Protein AF-0000000084723389 (afdb_homodimer)

Nearest PDB structures (foldseek):
  4etr-assembly2_B  TM=6.509E-01  e=3.314E+00  Pseudomonas aeruginosa PAO1
  2nrj-assembly1_A  TM=1.840E-01  e=9.276E+00  Bacillus cereus
  2ib0-assembly1_B  TM=6.949E-01  e=1.166E+00  Mycobacterium tuberculosis
  2ib0-assembly1_A  TM=7.135E-01  e=1.449E+00  Mycobacterium tuberculosis
  4etr-assembly2_B  TM=6.514E-01  e=2.899E+00  Pseudomonas aeruginosa PAO1

Foldseek 3Di:
DVPPVDDPPLPPVPPQFAQDALVSLLVLLLLLLQLLLQLLVQLLQQLLFFDQDCVVPLDDPVRNVLRVVSSVVSNVLSVVSVLLLQLSQLVQQQQPHGRRNDYDFPWDAQLPDLLRATGFHAYDDLLSLVSLLQQLADPPDDDPPCPPPPPSLCVSQPPLFSLQSVVQVVQFVVVVVLVVCCVVPVVVSVVVVVVSNSNGDNYSLVSLVSSLSCLVCVCVDVVNPHRRDGDQLLHDACVLQVRNCRHRPNHSVNSNSSSQVSSCQRHQDPSPPDDRPDSCNHSSNSSVVSSVVVVVVCVVPVSRDGGALEQIQEDCDDDPNPSGDRYDYQDPPLLSLLLVLLLLLLLLLSLLVSCLSQDRDDSVVNSLSSVLNSCCCVQANSLSQSVQSVAASDDDPCDVSNVVGGDHRGGYGHRNDDHPPSDDDNDPVVSLVVSLVSLQVSLVSLVVSCPDPPRDPSSPSNSVSSVVSSVSSHDDD/DVPPVDDPPLPPVQPLFAQDALVSLLVLLLLLLQLLLQLLVQLLQQLLQFDQDCVVPLDDPVRNVLRVVLSVLSNVLSVVSVLLLQLSQLVQQQQPHGRRNDYDFPWDAQLPDLLRATGFHAYDDLLSLVSLLQQLADPPDDDPPCPPPPPSLQVSQPPLFSLLSVVQVVQFVVVVVLVVCCVVPVVVSVVVVVVSNSNRDNYSLVSLVSSLSCLVCVCVDVVNPDRRDGDQLLHDACVLQVRNCRDRPNHSVNSNSSSQVSSCQRHQDRPPPDDRPDSCNHSSNSSVVSSVVVVVVCVVPVSRDGGALEQIQEDCDDAPNPSGDRYDYQDPPLLSLLLVLLLLLLLLLSLLVSCLSQDRDDSVVNSLSSVLNSCCCVQANSLSQSVQSVAASDDDPPDVSNVVGGDHRGGYGHRNDDHPPSDDDNDPVVSLVVSLVSLQVSLVSLVVSCPDPPRDPSSPSNSVSSVVSSVSSPPDD

Structure (mmCIF, N/CA/C/O backbone):
data_AF-0000000084723389-model_v1
#
loop_
_entity.id
_entity.type
_entity.pdbx_description
1 polymer 'Iminophenyl-pyruvate dimer synthase domain-containing protein'
#
loop_
_atom_site.group_PDB
_atom_site.id
_atom_site.type_symbol
_atom_site.label_atom_id
_atom_site.label_alt_id
_atom_site.label_comp_id
_atom_site.label_asym_id
_atom_site.label_entity_id
_atom_site.label_seq_id
_atom_site.pdbx_PDB_ins_code
_atom_site.Cartn_x
_atom_site.Cartn_y
_atom_site.Cartn_z
_atom_site.occupancy
_atom_site.B_iso_or_equiv
_atom_site.auth_seq_id
_atom_site.auth_comp_id
_atom_site.auth_asym_id
_atom_site.auth_atom_id
_atom_site.pdbx_PDB_model_num
ATOM 1 N N . MET A 1 1 ? 24.891 -1.595 47.375 1 20.09 1 MET A N 1
ATOM 2 C CA . MET A 1 1 ? 23.531 -1.062 47.531 1 20.09 1 MET A CA 1
ATOM 3 C C . MET A 1 1 ? 22.797 -1.01 46.188 1 20.09 1 MET A C 1
ATOM 5 O O . MET A 1 1 ? 21.656 -0.542 46.125 1 20.09 1 MET A O 1
ATOM 9 N N . ASN A 1 2 ? 23.516 -1.045 45 1 21.34 2 ASN A N 1
ATOM 10 C CA . ASN A 1 2 ? 23.359 -0.841 43.562 1 21.34 2 ASN A CA 1
ATOM 11 C C . ASN A 1 2 ? 22.5 -1.933 42.938 1 21.34 2 ASN A C 1
ATOM 13 O O . ASN A 1 2 ? 22.484 -2.084 41.719 1 21.34 2 ASN A O 1
ATOM 17 N N . GLU A 1 3 ? 22.109 -3.031 43.688 1 22.75 3 GLU A N 1
ATOM 18 C CA . GLU A 1 3 ? 21.5 -4.328 43.406 1 22.75 3 GLU A CA 1
ATOM 19 C C . GLU A 1 3 ? 20.047 -4.172 43 1 22.75 3 GLU A C 1
ATOM 21 O O . GLU A 1 3 ? 19.422 -5.117 42.5 1 22.75 3 GLU A O 1
ATOM 26 N N . HIS A 1 4 ? 19.328 -3.219 43.594 1 22.84 4 HIS A N 1
ATOM 27 C CA . HIS A 1 4 ? 17.859 -3.129 43.688 1 22.84 4 HIS A CA 1
ATOM 28 C C . HIS A 1 4 ? 17.266 -2.742 42.344 1 22.84 4 HIS A C 1
ATOM 30 O O . HIS A 1 4 ? 16.062 -2.553 42.219 1 22.84 4 HIS A O 1
ATOM 36 N N . LEU A 1 5 ? 18.078 -2.143 41.5 1 25.59 5 LEU A N 1
ATOM 37 C CA . LEU A 1 5 ? 17.422 -1.564 40.344 1 25.59 5 LEU A CA 1
ATOM 38 C C . LEU A 1 5 ? 16.906 -2.656 39.406 1 25.59 5 LEU A C 1
ATOM 40 O O . LEU A 1 5 ? 16.562 -2.381 38.25 1 25.59 5 LEU A O 1
ATOM 44 N N . LYS A 1 6 ? 17.281 -3.963 39.844 1 23.58 6 LYS A N 1
ATOM 45 C CA . LYS A 1 6 ? 17.188 -4.996 38.812 1 23.58 6 LYS A CA 1
ATOM 46 C C . LYS A 1 6 ? 15.758 -5.16 38.312 1 23.58 6 LYS A C 1
ATOM 48 O O . LYS A 1 6 ? 15.492 -5.078 37.125 1 23.58 6 LYS A O 1
ATOM 53 N N . ALA A 1 7 ? 15.18 -6.414 38.688 1 26.38 7 ALA A N 1
ATOM 54 C CA . ALA A 1 7 ? 14.273 -7.289 37.969 1 26.38 7 ALA A CA 1
ATOM 55 C C . ALA A 1 7 ? 12.836 -6.777 38.031 1 26.38 7 ALA A C 1
ATOM 57 O O . ALA A 1 7 ? 11.891 -7.566 38.031 1 26.38 7 ALA A O 1
ATOM 58 N N . ASP A 1 8 ? 12.57 -5.746 38.594 1 23.52 8 ASP A N 1
ATOM 59 C CA . ASP A 1 8 ? 11.141 -5.449 38.594 1 23.52 8 ASP A CA 1
ATOM 60 C C . ASP A 1 8 ? 10.594 -5.418 37.156 1 23.52 8 ASP A C 1
ATOM 62 O O . ASP A 1 8 ? 10.875 -4.484 36.406 1 23.52 8 ASP A O 1
ATOM 66 N N . ALA A 1 9 ? 10.508 -6.664 36.625 1 27.61 9 ALA A N 1
ATOM 67 C CA . ALA A 1 9 ? 9.789 -7.027 35.406 1 27.61 9 ALA A CA 1
ATOM 68 C C . ALA A 1 9 ? 8.5 -6.23 35.281 1 27.61 9 ALA A C 1
ATOM 70 O O . ALA A 1 9 ? 7.633 -6.285 36.156 1 27.61 9 ALA A O 1
ATOM 71 N N . VAL A 1 10 ? 8.578 -5.074 34.906 1 26.27 10 VAL A N 1
ATOM 72 C CA . VAL A 1 10 ? 7.438 -4.211 34.594 1 26.27 10 VAL A CA 1
ATOM 73 C C . VAL A 1 10 ? 6.312 -5.039 33.969 1 26.27 10 VAL A C 1
ATOM 75 O O . VAL A 1 10 ? 6.504 -5.703 32.969 1 26.27 10 VAL A O 1
ATOM 78 N N . ASN A 1 11 ? 5.449 -5.633 34.781 1 27.56 11 ASN A N 1
ATOM 79 C CA . ASN A 1 11 ? 4.191 -6.32 34.5 1 27.56 11 ASN A CA 1
ATOM 80 C C . ASN A 1 11 ? 3.355 -5.586 33.469 1 27.56 11 ASN A C 1
ATOM 82 O O . ASN A 1 11 ? 2.666 -4.613 33.812 1 27.56 11 ASN A O 1
ATOM 86 N N . PHE A 1 12 ? 3.877 -5.312 32.406 1 30.38 12 PHE A N 1
ATOM 87 C CA . PHE A 1 12 ? 2.844 -4.934 31.453 1 30.38 12 PHE A CA 1
ATOM 88 C C . PHE A 1 12 ? 1.768 -6.008 31.375 1 30.38 12 PHE A C 1
ATOM 90 O O . PHE A 1 12 ? 2.074 -7.188 31.172 1 30.38 12 PHE A O 1
ATOM 97 N N . PRO A 1 13 ? 0.698 -5.984 32.062 1 32.53 13 PRO A N 1
ATOM 98 C CA . PRO A 1 13 ? -0.378 -6.969 31.922 1 32.53 13 PRO A CA 1
ATOM 99 C C . PRO A 1 13 ? -0.639 -7.363 30.469 1 32.53 13 PRO A C 1
ATOM 101 O O . PRO A 1 13 ? -1.719 -7.863 30.156 1 32.53 13 PRO A O 1
ATOM 104 N N . CYS A 1 14 ? 0.045 -7.031 29.5 1 33.69 14 CYS A N 1
ATOM 105 C CA . CYS A 1 14 ? -0.465 -7.168 28.125 1 33.69 14 CYS A CA 1
ATOM 106 C C . CYS A 1 14 ? -0.585 -8.633 27.734 1 33.69 14 CYS A C 1
ATOM 108 O O . CYS A 1 14 ? 0.394 -9.25 27.312 1 33.69 14 CYS A O 1
ATOM 110 N N . GLU A 1 15 ? -1.139 -9.414 28.328 1 39.47 15 GLU A N 1
ATOM 111 C CA . GLU A 1 15 ? -1.426 -10.703 27.703 1 39.47 15 GLU A CA 1
ATOM 112 C C . GLU A 1 15 ? -1.773 -10.539 26.234 1 39.47 15 GLU A C 1
ATOM 114 O O . GLU A 1 15 ? -1.414 -11.383 25.406 1 39.47 15 GLU A O 1
ATOM 119 N N . HIS A 1 16 ? -2.568 -9.398 25.812 1 42.12 16 HIS A N 1
ATOM 120 C CA . HIS A 1 16 ? -3.176 -8.906 24.578 1 42.12 16 HIS A CA 1
ATOM 121 C C . HIS A 1 16 ? -2.213 -8.008 23.812 1 42.12 16 HIS A C 1
ATOM 123 O O . HIS A 1 16 ? -1.807 -6.957 24.297 1 42.12 16 HIS A O 1
ATOM 129 N N . GLY A 1 17 ? -1.026 -8.531 23.25 1 58.41 17 GLY A N 1
ATOM 130 C CA . GLY A 1 17 ? -0.151 -7.676 22.453 1 58.41 17 GLY A CA 1
ATOM 131 C C . GLY A 1 17 ? 1.253 -8.234 22.312 1 58.41 17 GLY A C 1
ATOM 132 O O . GLY A 1 17 ? 2.207 -7.48 22.109 1 58.41 17 GLY A O 1
ATOM 133 N N . HIS A 1 18 ? 1.349 -9.391 22.578 1 73.31 18 HIS A N 1
ATOM 134 C CA . HIS A 1 18 ? 2.688 -9.969 22.531 1 73.31 18 HIS A CA 1
ATOM 135 C C . HIS A 1 18 ? 3.191 -10.055 21.094 1 73.31 18 HIS A C 1
ATOM 137 O O . HIS A 1 18 ? 2.486 -10.547 20.203 1 73.31 18 HIS A O 1
ATOM 143 N N . ILE A 1 19 ? 4.285 -9.383 20.953 1 84.38 19 ILE A N 1
ATOM 144 C CA . ILE A 1 19 ? 4.988 -9.438 19.672 1 84.38 19 ILE A CA 1
ATOM 145 C C . ILE A 1 19 ? 5.707 -10.773 19.531 1 84.38 19 ILE A C 1
ATOM 147 O O . ILE A 1 19 ? 6.547 -11.125 20.375 1 84.38 19 ILE A O 1
ATOM 151 N N . ARG A 1 20 ? 5.422 -11.523 18.609 1 80.19 20 ARG A N 1
ATOM 152 C CA . ARG A 1 20 ? 5.801 -12.93 18.453 1 80.19 20 ARG A CA 1
ATOM 153 C C . ARG A 1 20 ? 7.215 -13.062 17.891 1 80.19 20 ARG A C 1
ATOM 155 O O . ARG A 1 20 ? 7.984 -13.914 18.344 1 80.19 20 ARG A O 1
ATOM 162 N N . ASP A 1 21 ? 7.52 -12.336 16.938 1 87.25 21 ASP A N 1
ATOM 163 C CA . ASP A 1 21 ? 8.805 -12.422 16.25 1 87.25 21 ASP A CA 1
ATOM 164 C C . ASP A 1 21 ? 9.164 -11.094 15.594 1 87.25 21 ASP A C 1
ATOM 166 O O . ASP A 1 21 ? 8.469 -10.094 15.781 1 87.25 21 ASP A O 1
ATOM 170 N N . ARG A 1 22 ? 10.234 -11.078 14.922 1 89.62 22 ARG A N 1
ATOM 171 C CA . ARG A 1 22 ? 10.758 -9.844 14.336 1 89.62 22 ARG A CA 1
ATOM 172 C C . ARG A 1 22 ? 9.797 -9.289 13.289 1 89.62 22 ARG A C 1
ATOM 174 O O . ARG A 1 22 ? 9.625 -8.07 13.18 1 89.62 22 ARG A O 1
ATOM 181 N N . ALA A 1 23 ? 9.211 -10.156 12.5 1 83.62 23 ALA A N 1
ATOM 182 C CA . ALA A 1 23 ? 8.234 -9.711 11.5 1 83.62 23 ALA A CA 1
ATOM 183 C C . ALA A 1 23 ? 7.066 -8.984 12.156 1 83.62 23 ALA A C 1
ATOM 185 O O . ALA A 1 23 ? 6.602 -7.961 11.648 1 83.62 23 ALA A O 1
ATOM 186 N N . ASP A 1 24 ? 6.613 -9.555 13.188 1 85.94 24 ASP A N 1
ATOM 187 C CA . ASP A 1 24 ? 5.523 -8.938 13.938 1 85.94 24 ASP A CA 1
ATOM 188 C C . ASP A 1 24 ? 5.945 -7.582 14.5 1 85.94 24 ASP A C 1
ATOM 190 O O . ASP A 1 24 ? 5.16 -6.629 14.484 1 85.94 24 ASP A O 1
ATOM 194 N N . LEU A 1 25 ? 7.141 -7.512 15.031 1 91.19 25 LEU A N 1
ATOM 195 C CA . LEU A 1 25 ? 7.66 -6.258 15.578 1 91.19 25 LEU A CA 1
ATOM 196 C C . LEU A 1 25 ? 7.738 -5.188 14.492 1 91.19 25 LEU A C 1
ATOM 198 O O . LEU A 1 25 ? 7.328 -4.047 14.711 1 91.19 25 LEU A O 1
ATOM 202 N N . ILE A 1 26 ? 8.25 -5.57 13.359 1 89 26 ILE A N 1
ATOM 203 C CA . ILE A 1 26 ? 8.359 -4.648 12.227 1 89 26 ILE A CA 1
ATOM 204 C C . ILE A 1 26 ? 6.965 -4.184 11.805 1 89 26 ILE A C 1
ATOM 206 O O . ILE A 1 26 ? 6.758 -3.002 11.516 1 89 26 ILE A O 1
ATOM 210 N N . SER A 1 27 ? 6.051 -5.059 11.82 1 85.88 27 SER A N 1
ATOM 211 C CA . SER A 1 27 ? 4.672 -4.711 11.484 1 85.88 27 SER A CA 1
ATOM 212 C C . SER A 1 27 ? 4.102 -3.697 12.469 1 85.88 27 SER A C 1
ATOM 214 O O . SER A 1 27 ? 3.457 -2.727 12.07 1 85.88 27 SER A O 1
ATOM 216 N N . GLN A 1 28 ? 4.305 -3.926 13.742 1 89 28 GLN A N 1
ATOM 217 C CA . GLN A 1 28 ? 3.785 -3.031 14.773 1 89 28 GLN A CA 1
ATOM 218 C C . GLN A 1 28 ? 4.438 -1.653 14.688 1 89 28 GLN A C 1
ATOM 220 O O . GLN A 1 28 ? 3.766 -0.632 14.844 1 89 28 GLN A O 1
ATOM 225 N N . LEU A 1 29 ? 5.707 -1.655 14.453 1 93.06 29 LEU A N 1
ATOM 226 C CA . LEU A 1 29 ? 6.41 -0.386 14.305 1 93.06 29 LEU A CA 1
ATOM 227 C C . LEU A 1 29 ? 5.949 0.347 13.047 1 93.06 29 LEU A C 1
ATOM 229 O O . LEU A 1 29 ? 5.918 1.58 13.023 1 93.06 29 LEU A O 1
ATOM 233 N N . SER A 1 30 ? 5.625 -0.378 12 1 89.88 30 SER A N 1
ATOM 234 C CA . SER A 1 30 ? 5.074 0.232 10.797 1 89.88 30 SER A CA 1
ATOM 235 C C . SER A 1 30 ? 3.721 0.877 11.07 1 89.88 30 SER A C 1
ATOM 237 O O . SER A 1 30 ? 3.438 1.974 10.586 1 89.88 30 SER A O 1
ATOM 239 N N . ILE A 1 31 ? 2.908 0.213 11.82 1 89.69 31 ILE A N 1
ATOM 240 C CA . ILE A 1 31 ? 1.619 0.769 12.219 1 89.69 31 ILE A CA 1
ATOM 241 C C . ILE A 1 31 ? 1.835 2.047 13.031 1 89.69 31 ILE A C 1
ATOM 243 O O . ILE A 1 31 ? 1.168 3.057 12.789 1 89.69 31 ILE A O 1
ATOM 247 N N . ALA A 1 32 ? 2.77 1.958 13.953 1 93.69 32 ALA A N 1
ATOM 248 C CA . ALA A 1 32 ? 3.102 3.141 14.742 1 93.69 32 ALA A CA 1
ATOM 249 C C . ALA A 1 32 ? 3.521 4.301 13.844 1 93.69 32 ALA A C 1
ATOM 251 O O . ALA A 1 32 ? 3.123 5.445 14.07 1 93.69 32 ALA A O 1
ATOM 252 N N . SER A 1 33 ? 4.32 4.004 12.859 1 94.12 33 SER A N 1
ATOM 253 C CA . SER A 1 33 ? 4.777 5.027 11.922 1 94.12 33 SER A CA 1
ATOM 254 C C . SER A 1 33 ? 3.607 5.648 11.164 1 94.12 33 SER A C 1
ATOM 256 O O . SER A 1 33 ? 3.568 6.863 10.961 1 94.12 33 SER A O 1
ATOM 258 N N . GLU A 1 34 ? 2.684 4.836 10.719 1 93.19 34 GLU A N 1
ATOM 259 C CA . GLU A 1 34 ? 1.505 5.344 10.031 1 93.19 34 GLU A CA 1
ATOM 260 C C . GLU A 1 34 ? 0.683 6.258 10.938 1 93.19 34 GLU A C 1
ATOM 262 O O . GLU A 1 34 ? 0.159 7.277 10.484 1 93.19 34 GLU A O 1
ATOM 267 N N . LEU A 1 35 ? 0.598 5.844 12.156 1 94.62 35 LEU A N 1
ATOM 268 C CA . LEU A 1 35 ? -0.161 6.629 13.125 1 94.62 35 LEU A CA 1
ATOM 269 C C . LEU A 1 35 ? 0.485 7.992 13.344 1 94.62 35 LEU A C 1
ATOM 271 O O . LEU A 1 35 ? -0.186 9.023 13.258 1 94.62 35 LEU A O 1
ATOM 275 N N . GLU A 1 36 ? 1.781 7.98 13.633 1 96.88 36 GLU A N 1
ATOM 276 C CA . GLU A 1 36 ? 2.482 9.242 13.859 1 96.88 36 GLU A CA 1
ATOM 277 C C . GLU A 1 36 ? 2.373 10.164 12.648 1 96.88 36 GLU A C 1
ATOM 279 O O . GLU A 1 36 ? 2.105 11.359 12.797 1 96.88 36 GLU A O 1
ATOM 284 N N . HIS A 1 37 ? 2.57 9.594 11.516 1 96.12 37 HIS A N 1
ATOM 285 C CA . HIS A 1 37 ? 2.504 10.328 10.258 1 96.12 37 HIS A CA 1
ATOM 286 C C . HIS A 1 37 ? 1.114 10.914 10.039 1 96.12 37 HIS A C 1
ATOM 288 O O . HIS A 1 37 ? 0.978 12.109 9.758 1 96.12 37 HIS A O 1
ATOM 294 N N . GLY A 1 38 ? 0.126 10.094 10.141 1 96.81 38 GLY A N 1
ATOM 295 C CA . GLY A 1 38 ? -1.244 10.516 9.898 1 96.81 38 GLY A CA 1
ATOM 296 C C . GLY A 1 38 ? -1.734 11.547 10.898 1 96.81 38 GLY A C 1
ATOM 297 O O . GLY A 1 38 ? -2.408 12.508 10.531 1 96.81 38 GLY A O 1
ATOM 298 N N . LEU A 1 39 ? -1.452 11.328 12.188 1 97.69 39 LEU A N 1
ATOM 299 C CA . LEU A 1 39 ? -1.873 12.273 13.219 1 97.69 39 LEU A CA 1
ATOM 300 C C . LEU A 1 39 ? -1.227 13.633 13 1 97.69 39 LEU A C 1
ATOM 302 O O . LEU A 1 39 ? -1.863 14.672 13.211 1 97.69 39 LEU A O 1
ATOM 306 N N . SER A 1 40 ? 0.013 13.617 12.609 1 97.5 40 SER A N 1
ATOM 307 C CA . SER A 1 40 ? 0.667 14.883 12.273 1 97.5 40 SER A CA 1
ATOM 308 C C . SER A 1 40 ? -0.136 15.664 11.242 1 97.5 40 SER A C 1
ATOM 310 O O . SER A 1 40 ? -0.383 16.859 11.414 1 97.5 40 SER A O 1
ATOM 312 N N . LEU A 1 41 ? -0.55 15.016 10.211 1 98 41 LEU A N 1
ATOM 313 C CA . LEU A 1 41 ? -1.284 15.672 9.133 1 98 41 LEU A CA 1
ATOM 314 C C . LEU A 1 41 ? -2.662 16.109 9.602 1 98 41 LEU A C 1
ATOM 316 O O . LEU A 1 41 ? -3.162 17.156 9.18 1 98 41 LEU A O 1
ATOM 320 N N . GLN A 1 42 ? -3.291 15.305 10.438 1 98.19 42 GLN A N 1
ATOM 321 C CA . GLN A 1 42 ? -4.59 15.688 10.984 1 98.19 42 GLN A CA 1
ATOM 322 C C . GLN A 1 42 ? -4.492 16.969 11.797 1 98.19 42 GLN A C 1
ATOM 324 O O . GLN A 1 42 ? -5.316 17.875 11.648 1 98.19 42 GLN A O 1
ATOM 329 N N . TYR A 1 43 ? -3.48 17.062 12.609 1 98.31 43 TYR A N 1
ATOM 330 C CA . TYR A 1 43 ? -3.297 18.25 13.438 1 98.31 43 TYR A CA 1
ATOM 331 C C . TYR A 1 43 ? -2.988 19.469 12.578 1 98.31 43 TYR A C 1
ATOM 333 O O . TYR A 1 43 ? -3.447 20.578 12.875 1 98.31 43 TYR A O 1
ATOM 341 N N . LEU A 1 44 ? -2.225 19.25 11.539 1 98.06 44 LEU A N 1
ATOM 342 C CA . LEU A 1 44 ? -1.941 20.344 10.609 1 98.06 44 LEU A CA 1
ATOM 343 C C . LEU A 1 44 ? -3.225 20.859 9.969 1 98.06 44 LEU A C 1
ATOM 345 O O . LEU A 1 44 ? -3.457 22.062 9.914 1 98.06 44 LEU A O 1
ATOM 349 N N . PHE A 1 45 ? -4.016 19.969 9.484 1 98.56 45 PHE A N 1
ATOM 350 C CA . PHE A 1 45 ? -5.266 20.359 8.844 1 98.56 45 PHE A CA 1
ATOM 351 C C . PHE A 1 45 ? -6.117 21.188 9.789 1 98.56 45 PHE A C 1
ATOM 353 O O . PHE A 1 45 ? -6.656 22.234 9.391 1 98.56 45 PHE A O 1
ATOM 360 N N . THR A 1 46 ? -6.246 20.672 10.984 1 98.38 46 THR A N 1
ATOM 361 C CA . THR A 1 46 ? -7.035 21.359 11.992 1 98.38 46 THR A CA 1
ATOM 362 C C . THR A 1 46 ? -6.457 22.75 12.273 1 98.38 46 THR A C 1
ATOM 364 O O . THR A 1 46 ? -7.195 23.719 12.383 1 98.38 46 THR A O 1
ATOM 367 N N . ALA A 1 47 ? -5.188 22.844 12.352 1 98.56 47 ALA A N 1
ATOM 368 C CA . ALA A 1 47 ? -4.527 24.125 12.562 1 98.56 47 ALA A CA 1
ATOM 369 C C . ALA A 1 47 ? -4.828 25.094 11.414 1 98.56 47 ALA A C 1
ATOM 371 O O . ALA A 1 47 ? -5.113 26.266 11.648 1 98.56 47 ALA A O 1
ATOM 372 N N . PHE A 1 48 ? -4.812 24.594 10.219 1 98.38 48 PHE A N 1
ATOM 373 C CA . PHE A 1 48 ? -5.035 25.422 9.039 1 98.38 48 PHE A CA 1
ATOM 374 C C . PHE A 1 48 ? -6.457 25.969 9.023 1 98.38 48 PHE A C 1
ATOM 376 O O . PHE A 1 48 ? -6.715 27.016 8.43 1 98.38 48 PHE A O 1
ATOM 383 N N . SER A 1 49 ? -7.363 25.312 9.641 1 98.06 49 SER A N 1
ATOM 384 C CA . SER A 1 49 ? -8.766 25.703 9.594 1 98.06 49 SER A CA 1
ATOM 385 C C . SER A 1 49 ? -9.039 26.891 10.516 1 98.06 49 SER A C 1
ATOM 387 O O . SER A 1 49 ? -10.094 27.531 10.422 1 98.06 49 SER A O 1
ATOM 389 N N . LEU A 1 50 ? -8.156 27.219 11.43 1 98.56 50 LEU A N 1
ATOM 390 C CA . LEU A 1 50 ? -8.352 28.297 12.398 1 98.56 50 LEU A CA 1
ATOM 391 C C . LEU A 1 50 ? -8.148 29.672 11.734 1 98.56 50 LEU A C 1
ATOM 393 O O . LEU A 1 50 ? -7.238 29.828 10.922 1 98.56 50 LEU A O 1
ATOM 397 N N . LYS A 1 51 ? -8.945 30.625 12.133 1 97.94 51 LYS A N 1
ATOM 398 C CA . LYS A 1 51 ? -8.836 31.984 11.648 1 97.94 51 LYS A CA 1
ATOM 399 C C . LYS A 1 51 ? -7.559 32.656 12.164 1 97.94 51 LYS A C 1
ATOM 401 O O . LYS A 1 51 ? -7.039 32.281 13.219 1 97.94 51 LYS A O 1
ATOM 406 N N . THR A 1 52 ? -7.09 33.656 11.391 1 97.56 52 THR A N 1
ATOM 407 C CA . THR A 1 52 ? -5.816 34.25 11.75 1 97.56 52 THR A CA 1
ATOM 408 C C . THR A 1 52 ? -5.953 35.781 11.812 1 97.56 52 THR A C 1
ATOM 410 O O . THR A 1 52 ? -4.957 36.5 11.977 1 97.56 52 THR A O 1
ATOM 413 N N . SER A 1 53 ? -7.188 36.25 11.688 1 97.06 53 SER A N 1
ATOM 414 C CA . SER A 1 53 ? -7.438 37.688 11.711 1 97.06 53 SER A CA 1
ATOM 415 C C . SER A 1 53 ? -8.852 38 12.188 1 97.06 53 SER A C 1
ATOM 417 O O . SER A 1 53 ? -9.781 37.25 11.922 1 97.06 53 SER A O 1
ATOM 419 N N . THR A 1 54 ? -9.039 39.156 12.742 1 96.44 54 THR A N 1
ATOM 420 C CA . THR A 1 54 ? -10.375 39.594 13.148 1 96.44 54 THR A CA 1
ATOM 421 C C . THR A 1 54 ? -11.219 39.969 11.93 1 96.44 54 THR A C 1
ATOM 423 O O . THR A 1 54 ? -12.445 39.969 12 1 96.44 54 THR A O 1
ATOM 426 N N . ALA A 1 55 ? -10.523 40.219 10.891 1 95.94 55 ALA A N 1
ATOM 427 C CA . ALA A 1 55 ? -11.203 40.594 9.664 1 95.94 55 ALA A CA 1
ATOM 428 C C . ALA A 1 55 ? -12.07 39.438 9.141 1 95.94 55 ALA A C 1
ATOM 430 O O . ALA A 1 55 ? -13.008 39.656 8.375 1 95.94 55 ALA A O 1
ATOM 431 N N . GLU A 1 56 ? -11.812 38.25 9.617 1 95.56 56 GLU A N 1
ATOM 432 C CA . GLU A 1 56 ? -12.555 37.062 9.18 1 95.56 56 GLU A CA 1
ATOM 433 C C . GLU A 1 56 ? -13.883 36.938 9.922 1 95.56 56 GLU A C 1
ATOM 435 O O . GLU A 1 56 ? -14.719 36.094 9.578 1 95.56 56 GLU A O 1
ATOM 440 N N . GLY A 1 57 ? -14.07 37.781 10.961 1 95.19 57 GLY A N 1
ATOM 441 C CA . GLY A 1 57 ? -15.328 37.812 11.695 1 95.19 57 GLY A CA 1
ATOM 442 C C . GLY A 1 57 ? -15.406 36.781 12.812 1 95.19 57 GLY A C 1
ATOM 443 O O . GLY A 1 57 ? -14.617 35.844 12.844 1 95.19 57 GLY A O 1
ATOM 444 N N . GLY A 1 58 ? -16.203 37.031 13.797 1 95.06 58 GLY A N 1
ATOM 445 C CA . GLY A 1 58 ? -16.562 36.062 14.836 1 95.06 58 GLY A CA 1
ATOM 446 C C . GLY A 1 58 ? -15.578 36.062 15.992 1 95.06 58 GLY A C 1
ATOM 447 O O . GLY A 1 58 ? -15.727 35.281 16.938 1 95.06 58 GLY A O 1
ATOM 448 N N . LEU A 1 59 ? -14.562 36.969 15.938 1 97.06 59 LEU A N 1
ATOM 449 C CA . LEU A 1 59 ? -13.523 36.969 16.969 1 97.06 59 LEU A CA 1
ATOM 450 C C . LEU A 1 59 ? -13.258 38.406 17.438 1 97.06 59 LEU A C 1
ATOM 452 O O . LEU A 1 59 ? -13.195 39.344 16.641 1 97.06 59 LEU A O 1
ATOM 456 N N . THR A 1 60 ? -13.117 38.531 18.719 1 97.38 60 THR A N 1
ATOM 457 C CA . THR A 1 60 ? -12.523 39.75 19.266 1 97.38 60 THR A CA 1
ATOM 458 C C . THR A 1 60 ? -11 39.656 19.219 1 97.38 60 THR A C 1
ATOM 460 O O . THR A 1 60 ? -10.43 38.594 18.938 1 97.38 60 THR A O 1
ATOM 463 N N . ALA A 1 61 ? -10.391 40.781 19.5 1 97.06 61 ALA A N 1
ATOM 464 C CA . ALA A 1 61 ? -8.93 40.812 19.5 1 97.06 61 ALA A CA 1
ATOM 465 C C . ALA A 1 61 ? -8.359 39.906 20.562 1 97.06 61 ALA A C 1
ATOM 467 O O . ALA A 1 61 ? -7.352 39.219 20.328 1 97.06 61 ALA A O 1
ATOM 468 N N . ALA A 1 62 ? -8.984 39.906 21.688 1 96.88 62 ALA A N 1
ATOM 469 C CA . ALA A 1 62 ? -8.531 39.031 22.781 1 96.88 62 ALA A CA 1
ATOM 470 C C . ALA A 1 62 ? -8.719 37.562 22.422 1 96.88 62 ALA A C 1
ATOM 472 O O . ALA A 1 62 ? -7.852 36.75 22.734 1 96.88 62 ALA A O 1
ATOM 473 N N . GLU A 1 63 ? -9.797 37.25 21.797 1 97.69 63 GLU A N 1
ATOM 474 C CA . GLU A 1 63 ? -10.086 35.875 21.375 1 97.69 63 GLU A CA 1
ATOM 475 C C . GLU A 1 63 ? -9.117 35.438 20.297 1 97.69 63 GLU A C 1
ATOM 477 O O . GLU A 1 63 ? -8.695 34.25 20.281 1 97.69 63 GLU A O 1
ATOM 482 N N . LEU A 1 64 ? -8.781 36.344 19.422 1 98.06 64 LEU A N 1
ATOM 483 C CA . LEU A 1 64 ? -7.828 36 18.359 1 98.06 64 LEU A CA 1
ATOM 484 C C . LEU A 1 64 ? -6.492 35.562 18.953 1 98.06 64 LEU A C 1
ATOM 486 O O . LEU A 1 64 ? -5.848 34.656 18.422 1 98.06 64 LEU A O 1
ATOM 490 N N . GLN A 1 65 ? -6.082 36.156 20 1 97.88 65 GLN A N 1
ATOM 491 C CA . GLN A 1 65 ? -4.816 35.781 20.625 1 97.88 65 GLN A CA 1
ATOM 492 C C . GLN A 1 65 ? -4.852 34.344 21.109 1 97.88 65 GLN A C 1
ATOM 494 O O . GLN A 1 65 ? -3.873 33.594 20.969 1 97.88 65 GLN A O 1
ATOM 499 N N . VAL A 1 66 ? -5.965 33.938 21.672 1 98 66 VAL A N 1
ATOM 500 C CA . VAL A 1 66 ? -6.133 32.562 22.141 1 98 66 VAL A CA 1
ATOM 501 C C . VAL A 1 66 ? -6.121 31.609 20.953 1 98 66 VAL A C 1
ATOM 503 O O . VAL A 1 66 ? -5.477 30.547 21 1 98 66 VAL A O 1
ATOM 506 N N . VAL A 1 67 ? -6.762 32.031 19.891 1 98.5 67 VAL A N 1
ATOM 507 C CA . VAL A 1 67 ? -6.887 31.188 18.688 1 98.5 67 VAL A CA 1
ATOM 508 C C . VAL A 1 67 ? -5.516 31.016 18.047 1 98.5 67 VAL A C 1
ATOM 510 O O . VAL A 1 67 ? -5.164 29.906 17.609 1 98.5 67 VAL A O 1
ATOM 513 N N . LEU A 1 68 ? -4.754 32.062 18.016 1 98.38 68 LEU A N 1
ATOM 514 C CA . LEU A 1 68 ? -3.406 32 17.453 1 98.38 68 LEU A CA 1
ATOM 515 C C . LEU A 1 68 ? -2.516 31.094 18.312 1 98.38 68 LEU A C 1
ATOM 517 O O . LEU A 1 68 ? -1.654 30.391 17.781 1 98.38 68 LEU A O 1
ATOM 521 N N . ARG A 1 69 ? -2.727 31.141 19.594 1 98 69 ARG A N 1
ATOM 522 C CA . ARG A 1 69 ? -1.989 30.234 20.469 1 98 69 ARG A CA 1
ATOM 523 C C . ARG A 1 69 ? -2.357 28.781 20.188 1 98 69 ARG A C 1
ATOM 525 O O . ARG A 1 69 ? -1.485 27.906 20.141 1 98 69 ARG A O 1
ATOM 532 N N . TRP A 1 70 ? -3.699 28.484 20.047 1 98.44 70 TRP A N 1
ATOM 533 C CA . TRP A 1 70 ? -4.141 27.141 19.703 1 98.44 70 TRP A CA 1
ATOM 534 C C . TRP A 1 70 ? -3.479 26.672 18.406 1 98.44 70 TRP A C 1
ATOM 536 O O . TRP A 1 70 ? -3.002 25.531 18.328 1 98.44 70 TRP A O 1
ATOM 546 N N . ARG A 1 71 ? -3.48 27.531 17.422 1 98.19 71 ARG A N 1
ATOM 547 C CA . ARG A 1 71 ? -2.881 27.234 16.141 1 98.19 71 ARG A CA 1
ATOM 548 C C . ARG A 1 71 ? -1.409 26.859 16.281 1 98.19 71 ARG A C 1
ATOM 550 O O . ARG A 1 71 ? -0.953 25.859 15.719 1 98.19 71 ARG A O 1
ATOM 557 N N . GLY A 1 72 ? -0.7 27.656 17.047 1 97.5 72 GLY A N 1
ATOM 558 C CA . GLY A 1 72 ? 0.7 27.375 17.312 1 97.5 72 GLY A CA 1
ATOM 559 C C . GLY A 1 72 ? 0.916 26.047 18.016 1 97.5 72 GLY A C 1
ATOM 560 O O . GLY A 1 72 ? 1.858 25.328 17.703 1 97.5 72 GLY A O 1
ATOM 561 N N . LEU A 1 73 ? 0.085 25.75 19 1 97.06 73 LEU A N 1
ATOM 562 C CA . LEU A 1 73 ? 0.181 24.5 19.734 1 97.06 73 LEU A CA 1
ATOM 563 C C . LEU A 1 73 ? -0.074 23.297 18.828 1 97.06 73 LEU A C 1
ATOM 565 O O . LEU A 1 73 ? 0.609 22.281 18.922 1 97.06 73 LEU A O 1
ATOM 569 N N . LEU A 1 74 ? -1.043 23.391 17.953 1 98 74 LEU A N 1
ATOM 570 C CA . LEU A 1 74 ? -1.341 22.312 17 1 98 74 LEU A CA 1
ATOM 571 C C . LEU A 1 74 ? -0.161 22.078 16.078 1 98 74 LEU A C 1
ATOM 573 O O . LEU A 1 74 ? 0.196 20.922 15.812 1 98 74 LEU A O 1
ATOM 577 N N . PHE A 1 75 ? 0.461 23.156 15.594 1 96.44 75 PHE A N 1
ATOM 578 C CA . PHE A 1 75 ? 1.641 23.016 14.75 1 96.44 75 PHE A CA 1
ATOM 579 C C . PHE A 1 75 ? 2.779 22.359 15.516 1 96.44 75 PHE A C 1
ATOM 581 O O . PHE A 1 75 ? 3.496 21.5 14.977 1 96.44 75 PHE A O 1
ATOM 588 N N . ALA A 1 76 ? 2.92 22.766 16.75 1 94.88 76 ALA A N 1
ATOM 589 C CA . ALA A 1 76 ? 3.982 22.203 17.578 1 94.88 76 ALA A CA 1
ATOM 590 C C . ALA A 1 76 ? 3.768 20.703 17.812 1 94.88 76 ALA A C 1
ATOM 592 O O . ALA A 1 76 ? 4.715 19.922 17.75 1 94.88 76 ALA A O 1
ATOM 593 N N . VAL A 1 77 ? 2.543 20.344 18.125 1 96.62 77 VAL A N 1
ATOM 594 C CA . VAL A 1 77 ? 2.223 18.938 18.344 1 96.62 77 VAL A CA 1
ATOM 595 C C . VAL A 1 77 ? 2.445 18.156 17.047 1 96.62 77 VAL A C 1
ATOM 597 O O . VAL A 1 77 ? 2.979 17.047 17.078 1 96.62 77 VAL A O 1
ATOM 600 N N . ALA A 1 78 ? 2.037 18.688 15.922 1 96.38 78 ALA A N 1
ATOM 601 C CA . ALA A 1 78 ? 2.26 18.047 14.633 1 96.38 78 ALA A CA 1
ATOM 602 C C . ALA A 1 78 ? 3.746 17.812 14.383 1 96.38 78 ALA A C 1
ATOM 604 O O . ALA A 1 78 ? 4.141 16.75 13.883 1 96.38 78 ALA A O 1
ATOM 605 N N . ALA A 1 79 ? 4.543 18.781 14.695 1 93.31 79 ALA A N 1
ATOM 606 C CA . ALA A 1 79 ? 5.988 18.656 14.531 1 93.31 79 ALA A CA 1
ATOM 607 C C . ALA A 1 79 ? 6.543 17.562 15.438 1 93.31 79 ALA A C 1
ATOM 609 O O . ALA A 1 79 ? 7.461 16.828 15.055 1 93.31 79 ALA A O 1
ATOM 610 N N . GLN A 1 80 ? 6.043 17.516 16.625 1 94.12 80 GLN A N 1
ATOM 611 C CA . GLN A 1 80 ? 6.488 16.469 17.547 1 94.12 80 GLN A CA 1
ATOM 612 C C . GLN A 1 80 ? 6.086 15.086 17.047 1 94.12 80 GLN A C 1
ATOM 614 O O . GLN A 1 80 ? 6.809 14.109 17.266 1 94.12 80 GLN A O 1
ATOM 619 N N . GLU A 1 81 ? 4.895 14.953 16.406 1 96.06 81 GLU A N 1
ATOM 620 C CA . GLU A 1 81 ? 4.543 13.688 15.781 1 96.06 81 GLU A CA 1
ATOM 621 C C . GLU A 1 81 ? 5.578 13.281 14.734 1 96.06 81 GLU A C 1
ATOM 623 O O . GLU A 1 81 ? 5.867 12.094 14.57 1 96.06 81 GLU A O 1
ATOM 628 N N . MET A 1 82 ? 6.109 14.297 14.047 1 93.38 82 MET A N 1
ATOM 629 C CA . MET A 1 82 ? 7.152 14.008 13.062 1 93.38 82 MET A CA 1
ATOM 630 C C . MET A 1 82 ? 8.43 13.523 13.75 1 93.38 82 MET A C 1
ATOM 632 O O . MET A 1 82 ? 9.148 12.695 13.203 1 93.38 82 MET A O 1
ATOM 636 N N . GLN A 1 83 ? 8.688 14.094 14.891 1 94.06 83 GLN A N 1
ATOM 637 C CA . GLN A 1 83 ? 9.781 13.594 15.711 1 94.06 83 GLN A CA 1
ATOM 638 C C . GLN A 1 83 ? 9.547 12.133 16.109 1 94.06 83 GLN A C 1
ATOM 640 O O . GLN A 1 83 ? 10.469 11.32 16.062 1 94.06 83 GLN A O 1
ATOM 645 N N . HIS A 1 84 ? 8.312 11.828 16.531 1 96.62 84 HIS A N 1
ATOM 646 C CA . HIS A 1 84 ? 7.941 10.461 16.875 1 96.62 84 HIS A CA 1
ATOM 647 C C . HIS A 1 84 ? 8.109 9.523 15.688 1 96.62 84 HIS A C 1
ATOM 649 O O . HIS A 1 84 ? 8.594 8.398 15.836 1 96.62 84 HIS A O 1
ATOM 655 N N . LEU A 1 85 ? 7.688 9.977 14.508 1 95.5 85 LEU A N 1
ATOM 656 C CA . LEU A 1 85 ? 7.84 9.195 13.289 1 95.5 85 LEU A CA 1
ATOM 657 C C . LEU A 1 85 ? 9.305 8.898 13.008 1 95.5 85 LEU A C 1
ATOM 659 O O . LEU A 1 85 ? 9.656 7.773 12.648 1 95.5 85 LEU A O 1
ATOM 663 N N . THR A 1 86 ? 10.125 9.898 13.172 1 94.25 86 THR A N 1
ATOM 664 C CA . THR A 1 86 ? 11.562 9.719 12.969 1 94.25 86 THR A CA 1
ATOM 665 C C . THR A 1 86 ? 12.125 8.703 13.961 1 94.25 86 THR A C 1
ATOM 667 O O . THR A 1 86 ? 12.922 7.836 13.578 1 94.25 86 THR A O 1
ATOM 670 N N . GLN A 1 87 ? 11.727 8.859 15.172 1 96.62 87 GLN A N 1
ATOM 671 C CA . GLN A 1 87 ? 12.203 7.941 16.203 1 96.62 87 GLN A CA 1
ATOM 672 C C . GLN A 1 87 ? 11.719 6.52 15.922 1 96.62 87 GLN A C 1
ATOM 674 O O . GLN A 1 87 ? 12.461 5.555 16.125 1 96.62 87 GLN A O 1
ATOM 679 N N . ALA A 1 88 ? 10.453 6.348 15.57 1 96.25 88 ALA A N 1
ATOM 680 C CA . ALA A 1 88 ? 9.93 5.043 15.172 1 96.25 88 ALA A CA 1
ATOM 681 C C . ALA A 1 88 ? 10.727 4.469 14.008 1 96.25 88 ALA A C 1
ATOM 683 O O . ALA A 1 88 ? 10.953 3.258 13.945 1 96.25 88 ALA A O 1
ATOM 684 N N . SER A 1 89 ? 11.109 5.297 13.062 1 94 89 SER A N 1
ATOM 685 C CA . SER A 1 89 ? 11.922 4.875 11.93 1 94 89 SER A CA 1
ATOM 686 C C . SER A 1 89 ? 13.289 4.367 12.383 1 94 89 SER A C 1
ATOM 688 O O . SER A 1 89 ? 13.812 3.4 11.828 1 94 89 SER A O 1
ATOM 690 N N . ASN A 1 90 ? 13.859 5.059 13.352 1 95.62 90 ASN A N 1
ATOM 691 C CA . ASN A 1 90 ? 15.117 4.57 13.922 1 95.62 90 ASN A CA 1
ATOM 692 C C . ASN A 1 90 ? 14.938 3.205 14.578 1 95.62 90 ASN A C 1
ATOM 694 O O . ASN A 1 90 ? 15.812 2.34 14.461 1 95.62 90 ASN A O 1
ATOM 698 N N . LEU A 1 91 ? 13.852 3.023 15.336 1 97.06 91 LEU A N 1
ATOM 699 C CA . LEU A 1 91 ? 13.562 1.725 15.93 1 97.06 91 LEU A CA 1
ATOM 700 C C . LEU A 1 91 ? 13.43 0.648 14.859 1 97.06 91 LEU A C 1
ATOM 702 O O . LEU A 1 91 ? 13.961 -0.455 15.016 1 97.06 91 LEU A O 1
ATOM 706 N N . LEU A 1 92 ? 12.766 0.969 13.75 1 94.06 92 LEU A N 1
ATOM 707 C CA . LEU A 1 92 ? 12.625 0.052 12.617 1 94.06 92 LEU A CA 1
ATOM 708 C C . LEU A 1 92 ? 13.984 -0.301 12.031 1 94.06 92 LEU A C 1
ATOM 710 O O . LEU A 1 92 ? 14.281 -1.477 11.812 1 94.06 92 LEU A O 1
ATOM 714 N N . ALA A 1 93 ? 14.75 0.713 11.797 1 92.5 93 ALA A N 1
ATOM 715 C CA . ALA A 1 93 ? 16.078 0.493 11.227 1 92.5 93 ALA A CA 1
ATOM 716 C C . ALA A 1 93 ? 16.938 -0.374 12.141 1 92.5 93 ALA A C 1
ATOM 718 O O . ALA A 1 93 ? 17.703 -1.214 11.672 1 92.5 93 ALA A O 1
ATOM 719 N N . ALA A 1 94 ? 16.797 -0.181 13.438 1 95.69 94 ALA A N 1
ATOM 720 C CA . ALA A 1 94 ? 17.594 -0.916 14.422 1 95.69 94 ALA A CA 1
ATOM 721 C C . ALA A 1 94 ? 17.312 -2.414 14.344 1 95.69 94 ALA A C 1
ATOM 723 O O . ALA A 1 94 ? 18.219 -3.23 14.562 1 95.69 94 ALA A O 1
ATOM 724 N N . VAL A 1 95 ? 16.125 -2.752 14.055 1 94.5 95 VAL A N 1
ATOM 725 C CA . VAL A 1 95 ? 15.773 -4.172 14.047 1 94.5 95 VAL A CA 1
ATOM 726 C C . VAL A 1 95 ? 15.844 -4.715 12.625 1 94.5 95 VAL A C 1
ATOM 728 O O . VAL A 1 95 ? 15.391 -5.828 12.352 1 94.5 95 VAL A O 1
ATOM 731 N N . GLY A 1 96 ? 16.359 -3.908 11.703 1 89.88 96 GLY A N 1
ATOM 732 C CA . GLY A 1 96 ? 16.656 -4.387 10.359 1 89.88 96 GLY A CA 1
ATOM 733 C C . GLY A 1 96 ? 15.641 -3.936 9.328 1 89.88 96 GLY A C 1
ATOM 734 O O . GLY A 1 96 ? 15.781 -4.23 8.141 1 89.88 96 GLY A O 1
ATOM 735 N N . GLY A 1 97 ? 14.594 -3.238 9.719 1 88 97 GLY A N 1
ATOM 736 C CA . GLY A 1 97 ? 13.594 -2.721 8.797 1 88 97 GLY A CA 1
ATOM 737 C C . GLY A 1 97 ? 13.992 -1.397 8.172 1 88 97 GLY A C 1
ATOM 738 O O . GLY A 1 97 ? 15.148 -0.98 8.266 1 88 97 GLY A O 1
ATOM 739 N N . SER A 1 98 ? 13.102 -0.859 7.418 1 86 98 SER A N 1
ATOM 740 C CA . SER A 1 98 ? 13.258 0.454 6.805 1 86 98 SER A CA 1
ATOM 741 C C . SER A 1 98 ? 12.227 1.44 7.328 1 86 98 SER A C 1
ATOM 743 O O . SER A 1 98 ? 11.18 1.035 7.84 1 86 98 SER A O 1
ATOM 745 N N . ALA A 1 99 ? 12.641 2.701 7.141 1 88.94 99 ALA A N 1
ATOM 746 C CA . ALA A 1 99 ? 11.648 3.725 7.465 1 88.94 99 ALA A CA 1
ATOM 747 C C . ALA A 1 99 ? 10.328 3.459 6.746 1 88.94 99 ALA A C 1
ATOM 749 O O . ALA A 1 99 ? 10.32 3.07 5.574 1 88.94 99 ALA A O 1
ATOM 750 N N . HIS A 1 100 ? 9.227 3.545 7.457 1 89.19 100 HIS A N 1
ATOM 751 C CA . HIS A 1 100 ? 7.887 3.361 6.906 1 89.19 100 HIS A CA 1
ATOM 752 C C . HIS A 1 100 ? 7.152 4.691 6.785 1 89.19 100 HIS A C 1
ATOM 754 O O . HIS A 1 100 ? 6.598 5.191 7.766 1 89.19 100 HIS A O 1
ATOM 760 N N . LEU A 1 101 ? 7.074 5.238 5.562 1 89.06 101 LEU A N 1
ATOM 761 C CA . LEU A 1 101 ? 6.508 6.566 5.379 1 89.06 101 LEU A CA 1
ATOM 762 C C . LEU A 1 101 ? 5.191 6.496 4.613 1 89.06 101 LEU A C 1
ATOM 764 O O . LEU A 1 101 ? 4.566 7.527 4.352 1 89.06 101 LEU A O 1
ATOM 768 N N . ARG A 1 102 ? 4.785 5.285 4.328 1 83.69 102 ARG A N 1
ATOM 769 C CA . ARG A 1 102 ? 3.471 5.117 3.715 1 83.69 102 ARG A CA 1
ATOM 770 C C . ARG A 1 102 ? 2.359 5.262 4.75 1 83.69 102 ARG A C 1
ATOM 772 O O . ARG A 1 102 ? 2.576 5.02 5.938 1 83.69 102 ARG A O 1
ATOM 779 N N . ARG A 1 103 ? 1.255 5.613 4.289 1 88.19 103 ARG A N 1
ATOM 780 C CA . ARG A 1 103 ? 0.039 5.738 5.086 1 88.19 103 ARG A CA 1
ATOM 781 C C . ARG A 1 103 ? -1.201 5.723 4.199 1 88.19 103 ARG A C 1
ATOM 783 O O . ARG A 1 103 ? -1.112 5.961 2.994 1 88.19 103 ARG A O 1
ATOM 790 N N . PRO A 1 104 ? -2.365 5.457 4.777 1 86.44 104 PRO A N 1
ATOM 791 C CA . PRO A 1 104 ? -3.59 5.551 3.982 1 86.44 104 PRO A CA 1
ATOM 792 C C . PRO A 1 104 ? -4.004 6.996 3.707 1 86.44 104 PRO A C 1
ATOM 794 O O . PRO A 1 104 ? -3.604 7.906 4.438 1 86.44 104 PRO A O 1
ATOM 797 N N . ASN A 1 105 ? -4.727 7.141 2.607 1 89.5 105 ASN A N 1
ATOM 798 C CA . ASN A 1 105 ? -5.395 8.422 2.393 1 89.5 105 ASN A CA 1
ATOM 799 C C . ASN A 1 105 ? -6.527 8.633 3.391 1 89.5 105 ASN A C 1
ATOM 801 O O . ASN A 1 105 ? -6.949 7.695 4.066 1 89.5 105 ASN A O 1
ATOM 805 N N . PHE A 1 106 ? -6.93 9.844 3.529 1 91.75 106 PHE A N 1
ATOM 806 C CA . PHE A 1 106 ? -8.047 10.188 4.402 1 91.75 106 PHE A CA 1
ATOM 807 C C . PHE A 1 106 ? -9.344 10.273 3.607 1 91.75 106 PHE A C 1
ATOM 809 O O . PHE A 1 106 ? -9.344 10.695 2.449 1 91.75 106 PHE A O 1
ATOM 816 N N . PRO A 1 107 ? -10.516 9.945 4.152 1 88.19 107 PRO A N 1
ATOM 817 C CA . PRO A 1 107 ? -10.711 9.305 5.461 1 88.19 107 PRO A CA 1
ATOM 818 C C . PRO A 1 107 ? -10.688 7.781 5.383 1 88.19 107 PRO A C 1
ATOM 820 O O . PRO A 1 107 ? -10.711 7.215 4.285 1 88.19 107 PRO A O 1
ATOM 823 N N . GLN A 1 108 ? -10.469 7.164 6.527 1 82.94 108 GLN A N 1
ATOM 824 C CA . GLN A 1 108 ? -10.602 5.715 6.648 1 82.94 108 GLN A CA 1
ATOM 825 C C . GLN A 1 108 ? -11.688 5.348 7.66 1 82.94 108 GLN A C 1
ATOM 827 O O . GLN A 1 108 ? -12.102 6.188 8.461 1 82.94 108 GLN A O 1
ATOM 832 N N . ARG A 1 109 ? -12.125 4.121 7.625 1 72.31 109 ARG A N 1
ATOM 833 C CA . ARG A 1 109 ? 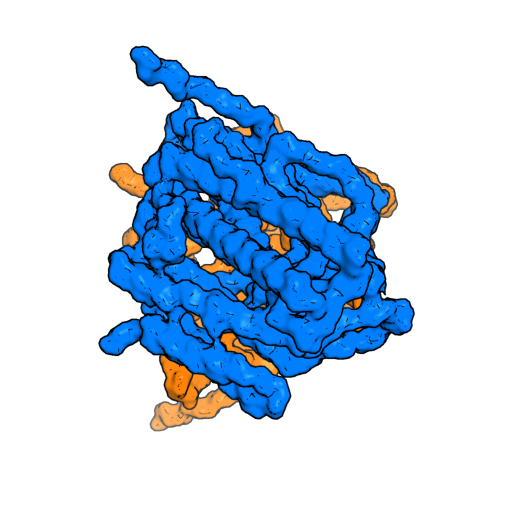-13.148 3.631 8.539 1 72.31 109 ARG A CA 1
ATOM 834 C C . ARG A 1 109 ? -12.617 3.557 9.969 1 72.31 109 ARG A C 1
ATOM 836 O O . ARG A 1 109 ? -11.406 3.449 10.18 1 72.31 109 ARG A O 1
ATOM 843 N N . LYS A 1 110 ? -13.758 3.473 10.773 1 73.56 110 LYS A N 1
ATOM 844 C CA . LYS A 1 110 ? -13.391 3.191 12.156 1 73.56 110 LYS A CA 1
ATOM 845 C C . LYS A 1 110 ? -12.797 1.794 12.297 1 73.56 110 LYS A C 1
ATOM 847 O O . LYS A 1 110 ? -13.266 0.847 11.656 1 73.56 110 LYS A O 1
ATOM 852 N N . GLY A 1 111 ? -11.68 1.621 12.797 1 71.69 111 GLY A N 1
ATOM 853 C CA . GLY A 1 111 ? -11.078 0.306 12.953 1 71.69 111 GLY A CA 1
ATOM 854 C C . GLY A 1 111 ? -9.922 0.063 12 1 71.69 111 GLY A C 1
ATOM 855 O O . GLY A 1 111 ? -9.289 -0.997 12.039 1 71.69 111 GLY A O 1
ATOM 856 N N . TYR A 1 112 ? -9.828 0.977 11.062 1 78 112 TYR A N 1
ATOM 857 C CA . TYR A 1 112 ? -8.648 0.822 10.227 1 78 112 TYR A CA 1
ATOM 858 C C . TYR A 1 112 ? -7.41 0.552 11.07 1 78 112 TYR A C 1
ATOM 860 O O . TYR A 1 112 ? -6.582 -0.293 10.727 1 78 112 TYR A O 1
ATOM 868 N N . PHE A 1 113 ? -7.293 1.327 12.109 1 83.88 113 PHE A N 1
ATOM 869 C CA . PHE A 1 113 ? -6.246 1.062 13.086 1 83.88 113 PHE A CA 1
ATOM 870 C C . PHE A 1 113 ? -6.816 0.349 14.312 1 83.88 113 PHE A C 1
ATOM 872 O O . PHE A 1 113 ? -8.008 0.469 14.602 1 83.88 113 PHE A O 1
ATOM 879 N N . PRO A 1 114 ? -5.984 -0.292 15.125 1 76.75 114 PRO A N 1
ATOM 880 C CA . PRO A 1 114 ? -6.445 -1.089 16.266 1 76.75 114 PRO A CA 1
ATOM 881 C C . PRO A 1 114 ? -7.184 -0.254 17.312 1 76.75 114 PRO A C 1
ATOM 883 O O . PRO A 1 114 ? -8.055 -0.77 18.016 1 76.75 114 PRO A O 1
ATOM 886 N N . MET A 1 115 ? -6.926 0.977 17.438 1 82.31 115 MET A N 1
ATOM 887 C CA . MET A 1 115 ? -7.496 1.83 18.469 1 82.31 115 MET A CA 1
ATOM 888 C C . MET A 1 115 ? -8.961 2.15 18.172 1 82.31 115 MET A C 1
ATOM 890 O O . MET A 1 115 ? -9.688 2.623 19.047 1 82.31 115 MET A O 1
ATOM 894 N N . LYS A 1 116 ? -9.383 2.027 16.922 1 78.69 116 LYS A N 1
ATOM 895 C CA . LYS A 1 116 ? -10.773 2.086 16.469 1 78.69 116 LYS A CA 1
ATOM 896 C C . LYS A 1 116 ? -11.344 3.496 16.625 1 78.69 116 LYS A C 1
ATOM 898 O O . LYS A 1 116 ? -12.492 3.672 17.031 1 78.69 116 LYS A O 1
ATOM 903 N N . HIS A 1 117 ? -10.484 4.488 16.422 1 84.25 117 HIS A N 1
ATOM 904 C CA . HIS A 1 117 ? -10.945 5.871 16.359 1 84.25 117 HIS A CA 1
ATOM 905 C C . HIS A 1 117 ? -11.125 6.32 14.914 1 84.25 117 HIS A C 1
ATOM 907 O O . HIS A 1 117 ? -10.562 5.715 13.992 1 84.25 117 HIS A O 1
ATOM 913 N N . ARG A 1 118 ? -11.914 7.309 14.789 1 83.5 118 ARG A N 1
ATOM 914 C CA . ARG A 1 118 ? -12.102 7.863 13.453 1 83.5 118 ARG A CA 1
ATOM 915 C C . ARG A 1 118 ? -10.789 8.383 12.883 1 83.5 118 ARG A C 1
ATOM 917 O O . ARG A 1 118 ? -9.953 8.906 13.625 1 83.5 118 ARG A O 1
ATOM 924 N N . TRP A 1 119 ? -10.688 8.25 11.633 1 90.62 119 TRP A N 1
ATOM 925 C CA . TRP A 1 119 ? -9.469 8.641 10.93 1 90.62 119 TRP A CA 1
ATOM 926 C C . TRP A 1 119 ? -9.789 9.539 9.742 1 90.62 119 TRP A C 1
ATOM 928 O O . TRP A 1 119 ? -10.398 9.094 8.766 1 90.62 119 TRP A O 1
ATOM 938 N N . GLY A 1 120 ? -9.484 10.781 9.867 1 93.62 120 GLY A N 1
ATOM 939 C CA . GLY A 1 120 ? -9.805 11.742 8.82 1 93.62 120 GLY A CA 1
ATOM 940 C C . GLY A 1 120 ? -9.281 13.141 9.117 1 93.62 120 GLY A C 1
ATOM 941 O O . GLY A 1 120 ? -8.555 13.344 10.094 1 93.62 120 GLY A O 1
ATOM 942 N N . LEU A 1 121 ? -9.562 14.055 8.258 1 96.5 121 LEU A N 1
ATOM 943 C CA . LEU A 1 121 ? -9.195 15.461 8.375 1 96.5 121 LEU A CA 1
ATOM 944 C C . LEU A 1 121 ? -10.398 16.312 8.773 1 96.5 121 LEU A C 1
ATOM 946 O O . LEU A 1 121 ? -11.367 16.406 8.016 1 96.5 121 LEU A O 1
ATOM 950 N N . TRP A 1 122 ? -10.312 16.938 9.938 1 93.88 122 TRP A N 1
ATOM 951 C CA . TRP A 1 122 ? -11.445 17.734 10.43 1 93.88 122 TRP A CA 1
ATOM 952 C C . TRP A 1 122 ? -10.992 19.125 10.844 1 93.88 122 TRP A C 1
ATOM 954 O O . TRP A 1 122 ? -9.906 19.297 11.406 1 93.88 122 TRP A O 1
ATOM 964 N N . PRO A 1 123 ? -11.883 20.094 10.555 1 96.06 123 PRO A N 1
ATOM 965 C CA . PRO A 1 123 ? -11.586 21.422 11.102 1 96.06 123 PRO A CA 1
ATOM 966 C C . PRO A 1 123 ? -11.656 21.469 12.625 1 96.06 123 PRO A C 1
ATOM 968 O O . PRO A 1 123 ? -12.211 20.562 13.25 1 96.06 123 PRO A O 1
ATOM 971 N N . PHE A 1 124 ? -11.086 22.5 13.141 1 96.69 124 PHE A N 1
ATOM 972 C CA . PHE A 1 124 ? -11.094 22.719 14.586 1 96.69 124 PHE A CA 1
ATOM 973 C C . PHE A 1 124 ? -12.523 22.75 15.117 1 96.69 124 PHE A C 1
ATOM 975 O O . PHE A 1 124 ? -13.383 23.438 14.555 1 96.69 124 PHE A O 1
ATOM 982 N N . SER A 1 125 ? -12.828 21.984 16.109 1 93.25 125 SER A N 1
ATOM 983 C CA . SER A 1 125 ? -14.102 21.938 16.828 1 93.25 125 SER A CA 1
ATOM 984 C C . SER A 1 125 ? -13.969 21.219 18.156 1 93.25 125 SER A C 1
ATOM 986 O O . SER A 1 125 ? -12.945 20.578 18.422 1 93.25 125 SER A O 1
ATOM 988 N N . ALA A 1 126 ? -14.953 21.375 18.953 1 89.69 126 ALA A N 1
ATOM 989 C CA . ALA A 1 126 ? -14.969 20.625 20.203 1 89.69 126 ALA A CA 1
ATOM 990 C C . ALA A 1 126 ? -14.898 19.125 19.953 1 89.69 126 ALA A C 1
ATOM 992 O O . ALA A 1 126 ? -14.188 18.406 20.656 1 89.69 126 ALA A O 1
ATOM 993 N N . ALA A 1 127 ? -15.578 18.672 18.984 1 88 127 ALA A N 1
ATOM 994 C CA . ALA A 1 127 ? -15.609 17.25 18.656 1 88 127 ALA A CA 1
ATOM 995 C C . ALA A 1 127 ? -14.234 16.766 18.188 1 88 127 ALA A C 1
ATOM 997 O O . ALA A 1 127 ? -13.797 15.672 18.547 1 88 127 ALA A O 1
ATOM 998 N N . THR A 1 128 ? -13.586 17.547 17.344 1 94.06 128 THR A N 1
ATOM 999 C CA . THR A 1 128 ? -12.258 17.219 16.844 1 94.06 128 THR A CA 1
ATOM 1000 C C . THR A 1 128 ? -11.266 17.125 18 1 94.06 128 THR A C 1
ATOM 1002 O O . THR A 1 128 ? -10.44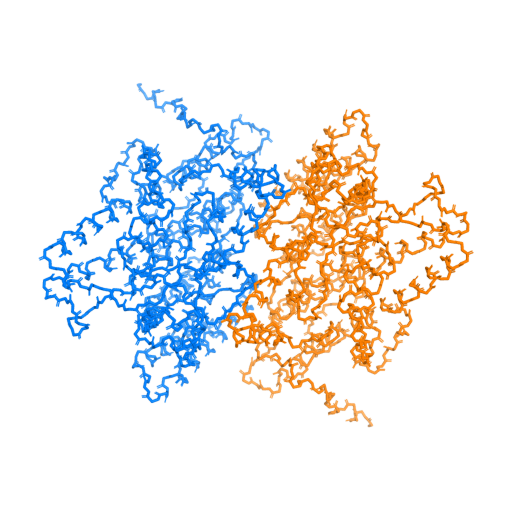5 16.203 18.062 1 94.06 128 THR A O 1
ATOM 1005 N N . LEU A 1 129 ? -11.383 18.125 18.906 1 93.12 129 LEU A N 1
ATOM 1006 C CA . LEU A 1 129 ? -10.492 18.109 20.047 1 93.12 129 LEU A CA 1
ATOM 1007 C C . LEU A 1 129 ? -10.75 16.906 20.938 1 93.12 129 LEU A C 1
ATOM 1009 O O . LEU A 1 129 ? -9.805 16.297 21.469 1 93.12 129 LEU A O 1
ATOM 1013 N N . LYS A 1 130 ? -11.961 16.547 21.125 1 88.69 130 LYS A N 1
ATOM 1014 C CA . LYS A 1 130 ? -12.281 15.336 21.875 1 88.69 130 LYS A CA 1
ATOM 1015 C C . LYS A 1 130 ? -11.68 14.102 21.219 1 88.69 130 LYS A C 1
ATOM 1017 O O . LYS A 1 130 ? -11.141 13.227 21.891 1 88.69 130 LYS A O 1
ATOM 1022 N N . LEU A 1 131 ? -11.789 14.016 19.922 1 91.06 131 LEU A N 1
ATOM 1023 C CA . LEU A 1 131 ? -11.188 12.914 19.172 1 91.06 131 LEU A CA 1
ATOM 1024 C C . LEU A 1 131 ? -9.68 12.844 19.422 1 91.06 131 LEU A C 1
ATOM 1026 O O . LEU A 1 131 ? -9.133 11.766 19.625 1 91.06 131 LEU A O 1
ATOM 1030 N N . TYR A 1 132 ? -9.023 14.031 19.375 1 94.75 132 TYR A N 1
ATOM 1031 C CA . TYR A 1 132 ? -7.578 14.078 19.562 1 94.75 132 TYR A CA 1
ATOM 1032 C C . TYR A 1 132 ? -7.195 13.672 20.969 1 94.75 132 TYR A C 1
ATOM 1034 O O . TYR A 1 132 ? -6.152 13.055 21.188 1 94.75 132 TYR A O 1
ATOM 1042 N N . THR A 1 133 ? -8.055 14 21.969 1 89.94 133 THR A N 1
ATOM 1043 C CA . THR A 1 133 ? -7.809 13.539 23.328 1 89.94 133 THR A CA 1
ATOM 1044 C C . THR A 1 133 ? -7.906 12.016 23.406 1 89.94 133 THR A C 1
ATOM 1046 O O . THR A 1 133 ? -7.188 11.383 24.188 1 89.94 133 THR A O 1
ATOM 1049 N N . GLU A 1 134 ? -8.758 11.461 22.625 1 87.94 134 GLU A N 1
ATOM 1050 C CA . GLU A 1 134 ? -8.883 10.008 22.594 1 87.94 134 GLU A CA 1
ATOM 1051 C C . GLU A 1 134 ? -7.656 9.359 21.953 1 87.94 134 GLU A C 1
ATOM 1053 O O . GLU A 1 134 ? -7.16 8.336 22.438 1 87.94 134 GLU A O 1
ATOM 1058 N N . TRP A 1 135 ? -7.16 9.914 20.906 1 92.56 135 TRP A N 1
ATOM 1059 C CA . TRP A 1 135 ? -5.977 9.383 20.234 1 92.56 135 TRP A CA 1
ATOM 1060 C C . TRP A 1 135 ? -4.758 9.453 21.141 1 92.56 135 TRP A C 1
ATOM 1062 O O . TRP A 1 135 ? -3.914 8.547 21.141 1 92.56 135 TRP A O 1
ATOM 1072 N N . GLU A 1 136 ? -4.715 10.555 21.969 1 92 136 GLU A N 1
ATOM 1073 C CA . GLU A 1 136 ? -3.537 10.789 22.797 1 92 136 GLU A CA 1
ATOM 1074 C C . GLU A 1 136 ? -3.775 10.336 24.234 1 92 136 GLU A C 1
ATOM 1076 O O . GLU A 1 136 ? -3 10.672 25.125 1 92 136 GLU A O 1
ATOM 1081 N N . ARG A 1 137 ? -4.812 9.547 24.469 1 87.62 137 ARG A N 1
ATOM 1082 C CA . ARG A 1 137 ? -5.203 9.141 25.812 1 87.62 137 ARG A CA 1
ATOM 1083 C C . ARG A 1 137 ? -4.168 8.203 26.422 1 87.62 137 ARG A C 1
ATOM 1085 O O . ARG A 1 137 ? -3.771 7.215 25.797 1 87.62 137 ARG A O 1
ATOM 1092 N N . PRO A 1 138 ? -3.764 8.586 27.656 1 84.31 138 PRO A N 1
ATOM 1093 C CA . PRO A 1 138 ? -2.881 7.641 28.344 1 84.31 138 PRO A CA 1
ATOM 1094 C C . PRO A 1 138 ? -3.543 6.289 28.594 1 84.31 138 PRO A C 1
ATOM 1096 O O . PRO A 1 138 ? -4.746 6.227 28.859 1 84.31 138 PRO A O 1
ATOM 1099 N N . ALA A 1 139 ? -2.732 5.27 28.547 1 76.88 139 ALA A N 1
ATOM 1100 C CA . ALA A 1 139 ? -3.248 3.924 28.781 1 76.88 139 ALA A CA 1
ATOM 1101 C C . ALA A 1 139 ? -3.883 3.816 30.172 1 76.88 139 ALA A C 1
ATOM 1103 O O . ALA A 1 139 ? -4.793 3.012 30.375 1 76.88 139 ALA A O 1
ATOM 1104 N N . SER A 1 140 ? -3.467 4.641 31.078 1 74.75 140 SER A N 1
ATOM 1105 C CA . SER A 1 140 ? -3.934 4.594 32.438 1 74.75 140 SER A CA 1
ATOM 1106 C C . SER A 1 140 ? -5.293 5.266 32.594 1 74.75 140 SER A C 1
ATOM 1108 O O . SER A 1 140 ? -5.973 5.086 33.625 1 74.75 140 SER A O 1
ATOM 1110 N N . VAL A 1 141 ? -5.637 6.059 31.688 1 74.81 141 VAL A N 1
ATOM 1111 C CA . VAL A 1 141 ? -6.922 6.754 31.719 1 74.81 141 VAL A CA 1
ATOM 1112 C C . VAL A 1 141 ? -7.98 5.914 31.016 1 74.81 141 VAL A C 1
ATOM 1114 O O . VAL A 1 141 ? -7.832 5.574 29.844 1 74.81 141 VAL A O 1
ATOM 1117 N N . PRO A 1 142 ? -8.945 5.453 31.75 1 68.06 142 PRO A N 1
ATOM 1118 C CA . PRO A 1 142 ? -9.984 4.648 31.094 1 68.06 142 PRO A CA 1
ATOM 1119 C C . PRO A 1 142 ? -10.711 5.406 29.984 1 68.06 142 PRO A C 1
ATOM 1121 O O . PRO A 1 142 ? -10.812 6.633 30.031 1 68.06 142 PRO A O 1
ATOM 1124 N N . GLN A 1 143 ? -11.008 4.668 28.938 1 64.88 143 GLN A N 1
ATOM 1125 C CA . GLN A 1 143 ? -11.812 5.273 27.891 1 64.88 143 GLN A CA 1
ATOM 1126 C C . GLN A 1 143 ? -13.141 5.785 28.438 1 64.88 143 GLN A C 1
ATOM 1128 O O . GLN A 1 143 ? -13.812 5.086 29.203 1 64.88 143 GLN A O 1
ATOM 1133 N N . PRO A 1 144 ? -13.234 7.133 28.406 1 52.62 144 PRO A N 1
ATOM 1134 C CA . PRO A 1 144 ? -14.555 7.559 28.875 1 52.62 144 PRO A CA 1
ATOM 1135 C C . PRO A 1 144 ? -15.68 6.684 28.344 1 52.62 144 PRO A C 1
ATOM 1137 O O . PRO A 1 144 ? -15.586 6.16 27.219 1 52.62 144 PRO A O 1
ATOM 1140 N N . ARG A 1 145 ? -16.453 6.207 29.172 1 44.06 145 ARG A N 1
ATOM 1141 C CA . ARG A 1 145 ? -17.594 5.383 28.781 1 44.06 145 ARG A CA 1
ATOM 1142 C C . ARG A 1 145 ? -18.141 5.809 27.422 1 44.06 145 ARG A C 1
ATOM 1144 O O . ARG A 1 145 ? -17.906 6.938 26.984 1 44.06 145 ARG A O 1
ATOM 1151 N N . GLU A 1 146 ? -19.047 5 26.734 1 43.56 146 GLU A N 1
ATOM 1152 C CA . GLU A 1 146 ? -19.641 4.992 25.391 1 43.56 146 GLU A CA 1
ATOM 1153 C C . GLU A 1 146 ? -19.953 6.41 24.922 1 43.56 146 GLU A C 1
ATOM 1155 O O . GLU A 1 146 ? -20.797 7.09 25.5 1 43.56 146 GLU A O 1
ATOM 1160 N N . LEU A 1 147 ? -19.016 7.242 24.812 1 40.59 147 LEU A N 1
ATOM 1161 C CA . LEU A 1 147 ? -19.578 8.289 23.969 1 40.59 147 LEU A CA 1
ATOM 1162 C C . LEU A 1 147 ? -20.625 7.727 23.016 1 40.59 147 LEU A C 1
ATOM 1164 O O . LEU A 1 147 ? -20.375 6.746 22.312 1 40.59 147 LEU A O 1
ATOM 1168 N N . GLU A 1 148 ? -21.781 7.672 23.438 1 37.47 148 GLU A N 1
ATOM 1169 C CA . GLU A 1 148 ? -22.844 7.176 22.547 1 37.47 148 GLU A CA 1
ATOM 1170 C C . GLU A 1 148 ? -22.469 7.387 21.078 1 37.47 148 GLU A C 1
ATOM 1172 O O . GLU A 1 148 ? -22.094 8.484 20.688 1 37.47 148 GLU A O 1
ATOM 1177 N N . GLU A 1 149 ? -22 6.383 20.453 1 42.31 149 GLU A N 1
ATOM 1178 C CA . GLU A 1 149 ? -21.641 6.266 19.047 1 42.31 149 GLU A CA 1
ATOM 1179 C C . GLU A 1 149 ? -22.281 7.375 18.219 1 42.31 149 GLU A C 1
ATOM 1181 O O . GLU A 1 149 ? -21.656 7.93 17.312 1 42.31 149 GLU A O 1
ATOM 1186 N N . GLY A 1 150 ? -23.547 7.652 18.531 1 39.72 150 GLY A N 1
ATOM 1187 C CA . GLY A 1 150 ? -24.375 8.57 17.781 1 39.72 150 GLY A CA 1
ATOM 1188 C C . GLY A 1 150 ? -23.938 10.016 17.906 1 39.72 150 GLY A C 1
ATOM 1189 O O . GLY A 1 150 ? -23.984 10.773 16.938 1 39.72 150 GLY A O 1
ATOM 1190 N N . GLU A 1 151 ? -23.641 10.398 19.078 1 41.38 151 GLU A N 1
ATOM 1191 C CA . GLU A 1 151 ? -23.453 11.82 19.328 1 41.38 151 GLU A CA 1
ATOM 1192 C C . GLU A 1 151 ? -22.109 12.312 18.781 1 41.38 151 GLU A C 1
ATOM 1194 O O . GLU A 1 151 ? -22.016 13.43 18.266 1 41.38 151 GLU A O 1
ATOM 1199 N N . TYR A 1 152 ? -21.172 11.555 18.859 1 42.28 152 TYR A N 1
ATOM 1200 C CA . TYR A 1 152 ? -19.844 11.961 18.438 1 42.28 152 TYR A CA 1
ATOM 1201 C C . TYR A 1 152 ? -19.766 12.109 16.922 1 42.28 152 TYR A C 1
ATOM 1203 O O . TYR A 1 152 ? -19.141 13.047 16.422 1 42.28 152 TYR A O 1
ATOM 1211 N N . GLU A 1 153 ? -20.219 11.102 16.266 1 45.41 153 GLU A N 1
ATOM 1212 C CA . GLU A 1 153 ? -20.172 11.18 14.812 1 45.41 153 GLU A CA 1
ATOM 1213 C C . GLU A 1 153 ? -20.828 12.469 14.305 1 45.41 153 GLU A C 1
ATOM 1215 O O . GLU A 1 153 ? -20.344 13.086 13.359 1 45.41 153 GLU A O 1
ATOM 1220 N N . GLN A 1 154 ? -21.875 12.828 15.07 1 42.69 154 GLN A N 1
ATOM 1221 C CA . GLN A 1 154 ? -22.625 14.039 14.703 1 42.69 154 GLN A CA 1
ATOM 1222 C C . GLN A 1 154 ? -21.766 15.289 14.922 1 42.69 154 GLN A C 1
ATOM 1224 O O . GLN A 1 154 ? -21.922 16.281 14.203 1 42.69 154 GLN A O 1
ATOM 1229 N N . GLU A 1 155 ? -20.859 15.125 15.852 1 43.56 155 GLU A N 1
ATOM 1230 C CA . GLU A 1 155 ? -20.219 16.375 16.234 1 43.56 155 GLU A CA 1
ATOM 1231 C C . GLU A 1 155 ? -18.953 16.609 15.422 1 43.56 155 GLU A C 1
ATOM 1233 O O . GLU A 1 155 ? -18.453 17.75 15.344 1 43.56 155 GLU A O 1
ATOM 1238 N N . LEU A 1 156 ? -18.422 15.57 14.898 1 41.62 156 LEU A N 1
ATOM 1239 C CA . LEU A 1 156 ? -17.234 15.797 14.094 1 41.62 156 LEU A CA 1
ATOM 1240 C C . LEU A 1 156 ? -17.578 16.531 12.805 1 41.62 156 LEU A C 1
ATOM 1242 O O . LEU A 1 156 ? -16.703 17.141 12.18 1 41.62 156 LEU A O 1
ATOM 1246 N N . PHE A 1 157 ? -18.875 16.391 12.469 1 40.03 157 PHE A N 1
ATOM 1247 C CA . PHE A 1 157 ? -19.406 17.188 11.359 1 40.03 157 PHE A CA 1
ATOM 1248 C C . PHE A 1 157 ? -20.203 18.375 11.883 1 40.03 157 PHE A C 1
ATOM 1250 O O . PHE A 1 157 ? -20.922 18.25 12.875 1 40.03 157 PHE A O 1
ATOM 1257 N N . SER A 1 158 ? -19.781 19.469 11.852 1 40.28 158 SER A N 1
ATOM 1258 C CA . SER A 1 158 ? -20.531 20.609 12.352 1 40.28 158 SER A CA 1
ATOM 1259 C C . SER A 1 158 ? -22.031 20.406 12.188 1 40.28 158 SER A C 1
ATOM 1261 O O . SER A 1 158 ? -22.469 19.703 11.281 1 40.28 158 SER A O 1
ATOM 1263 N N . THR A 1 159 ? -22.797 20.688 13.281 1 39.06 159 THR A N 1
ATOM 1264 C CA . THR A 1 159 ? -24.25 20.766 13.266 1 39.06 159 THR A CA 1
ATOM 1265 C C . THR A 1 159 ? -24.75 21.359 11.945 1 39.06 159 THR A C 1
ATOM 1267 O O . THR A 1 159 ? -25.875 21.078 11.516 1 39.06 159 THR A O 1
ATOM 1270 N N . LYS A 1 160 ? -23.969 22.25 11.469 1 40.19 160 LYS A N 1
ATOM 1271 C CA . LYS A 1 160 ? -24.391 22.906 10.227 1 40.19 160 LYS A CA 1
ATOM 1272 C C . LYS A 1 160 ? -24.391 21.922 9.062 1 40.19 160 LYS A C 1
ATOM 1274 O O . LYS A 1 160 ? -25.047 22.156 8.047 1 40.19 160 LYS A O 1
ATOM 1279 N N . HIS A 1 161 ? -23.656 20.844 9.289 1 42.25 161 HIS A N 1
ATOM 1280 C CA . HIS A 1 161 ? -23.5 19.953 8.133 1 42.25 161 HIS A CA 1
ATOM 1281 C C . HIS A 1 161 ? -24.031 18.562 8.438 1 42.25 161 HIS A C 1
ATOM 1283 O O . HIS A 1 161 ? -23.375 17.562 8.133 1 42.25 161 HIS A O 1
ATOM 1289 N N . ARG A 1 162 ? -25.031 18.406 9.188 1 43.69 162 ARG A N 1
ATOM 1290 C CA . ARG A 1 162 ? -25.688 17.172 9.617 1 43.69 162 ARG A CA 1
ATOM 1291 C C . ARG A 1 162 ? -25.922 16.234 8.438 1 43.69 162 ARG A C 1
ATOM 1293 O O . ARG A 1 162 ? -25.906 15.008 8.602 1 43.69 162 ARG A O 1
ATOM 1300 N N . ASP A 1 163 ? -26.109 16.859 7.402 1 41.47 163 ASP A N 1
ATOM 1301 C CA . ASP A 1 163 ? -26.484 16.078 6.223 1 41.47 163 ASP A CA 1
ATOM 1302 C C . ASP A 1 163 ? -25.297 15.242 5.723 1 41.47 163 ASP A C 1
ATOM 1304 O O . ASP A 1 163 ? -25.5 14.156 5.184 1 41.47 163 ASP A O 1
ATOM 1308 N N . MET A 1 164 ? -24.266 15.766 6.062 1 43.25 164 MET A N 1
ATOM 1309 C CA . MET A 1 164 ? -23.094 15.008 5.602 1 43.25 164 MET A CA 1
ATOM 1310 C C . MET A 1 164 ? -23 13.672 6.332 1 43.25 164 MET A C 1
ATOM 1312 O O . MET A 1 164 ? -22.609 12.664 5.738 1 43.25 164 MET A O 1
ATOM 1316 N N . LYS A 1 165 ? -23.484 13.602 7.543 1 45.94 165 LYS A N 1
ATOM 1317 C CA . LYS A 1 165 ? -23.5 12.375 8.336 1 45.94 165 LYS A CA 1
ATOM 1318 C C . LYS A 1 165 ? -24.344 11.297 7.66 1 45.94 165 LYS A C 1
ATOM 1320 O O . LYS A 1 165 ? -23.938 10.141 7.566 1 45.94 165 LYS A O 1
ATOM 1325 N N . LYS A 1 166 ? -25.5 11.781 7.422 1 44.31 166 LYS A N 1
ATOM 1326 C CA . LYS A 1 166 ? -26.406 10.828 6.781 1 44.31 166 LYS A CA 1
ATOM 1327 C C . LYS A 1 166 ? -25.781 10.25 5.512 1 44.31 166 LYS A C 1
ATOM 1329 O O . LYS A 1 166 ? -25.922 9.062 5.238 1 44.31 166 LYS A O 1
ATOM 1334 N N . GLU A 1 167 ? -25.141 11.102 4.945 1 43.06 167 GLU A N 1
ATOM 1335 C CA . GLU A 1 167 ? -24.516 10.68 3.697 1 43.06 167 GLU A CA 1
ATOM 1336 C C . GLU A 1 167 ? -23.391 9.68 3.959 1 43.06 167 GLU A C 1
ATOM 1338 O O . GLU A 1 167 ? -23.25 8.695 3.23 1 43.06 167 GLU A O 1
ATOM 1343 N N . ILE A 1 168 ? -22.734 9.953 5.016 1 45.94 168 ILE A N 1
ATOM 1344 C CA . ILE A 1 168 ? -21.625 9.078 5.398 1 45.94 168 ILE A CA 1
ATOM 1345 C C . ILE A 1 168 ? -22.172 7.719 5.84 1 45.94 168 ILE A C 1
ATOM 1347 O O . ILE A 1 168 ? -21.656 6.672 5.434 1 45.94 168 ILE A O 1
ATOM 1351 N N . GLU A 1 169 ? -23.156 7.797 6.738 1 46.84 169 GLU A N 1
ATOM 1352 C CA . GLU A 1 169 ? -23.766 6.574 7.246 1 46.84 169 GLU A CA 1
ATOM 1353 C C . GLU A 1 169 ? -24.328 5.723 6.105 1 46.84 169 GLU A C 1
ATOM 1355 O O . GLU A 1 169 ? -24.203 4.496 6.125 1 46.84 169 GLU A O 1
ATOM 1360 N N . GLU A 1 170 ? -24.844 6.496 5.238 1 42.69 170 GLU A N 1
ATOM 1361 C CA . GLU A 1 170 ? -25.453 5.805 4.098 1 42.69 170 GLU A CA 1
ATOM 1362 C C . GLU A 1 170 ? -24.375 5.23 3.176 1 42.69 170 GLU A C 1
ATOM 1364 O O . GLU A 1 170 ? -24.609 4.234 2.49 1 42.69 170 GLU A O 1
ATOM 1369 N N . GLN A 1 171 ? -23.281 5.941 3.459 1 41.19 171 GLN A N 1
ATOM 1370 C CA . GLN A 1 171 ? -22.219 5.617 2.506 1 41.19 171 GLN A CA 1
ATOM 1371 C C . GLN A 1 171 ? -21.234 4.625 3.104 1 41.19 171 GLN A C 1
ATOM 1373 O O . GLN A 1 171 ? -20.344 4.133 2.406 1 41.19 171 GLN A O 1
ATOM 1378 N N . ASP A 1 172 ? -21.531 4.402 4.395 1 43.5 172 ASP A N 1
ATOM 1379 C CA . ASP A 1 172 ? -20.594 3.512 5.074 1 43.5 172 ASP A CA 1
ATOM 1380 C C . ASP A 1 172 ? -20.812 2.061 4.652 1 43.5 172 ASP A C 1
ATOM 1382 O O . ASP A 1 172 ? -21.594 1.338 5.281 1 43.5 172 ASP A O 1
ATOM 1386 N N . VAL A 1 173 ? -20.297 1.847 3.609 1 45.72 173 VAL A N 1
ATOM 1387 C CA . VAL A 1 173 ? -20.422 0.542 2.967 1 45.72 173 VAL A CA 1
ATOM 1388 C C . VAL A 1 173 ? -19.922 -0.548 3.912 1 45.72 173 VAL A C 1
ATOM 1390 O O . VAL A 1 173 ? -20.484 -1.645 3.959 1 45.72 173 VAL A O 1
ATOM 1393 N N . HIS A 1 174 ? -18.938 -0.197 4.594 1 47.03 174 HIS A N 1
ATOM 1394 C CA . HIS A 1 174 ? -18.422 -1.172 5.543 1 47.03 174 HIS A CA 1
ATOM 1395 C C . HIS A 1 174 ? -19.438 -1.47 6.641 1 47.03 174 HIS A C 1
ATOM 1397 O O . HIS A 1 174 ? -19.641 -2.631 7 1 47.03 174 HIS A O 1
ATOM 1403 N N . ALA A 1 175 ? -20.016 -0.292 7.055 1 48.72 175 ALA A N 1
ATOM 1404 C CA . ALA A 1 175 ? -21.031 -0.485 8.078 1 48.72 175 ALA A CA 1
ATOM 1405 C C . ALA A 1 175 ? -22.219 -1.275 7.527 1 48.72 175 ALA A C 1
ATOM 1407 O O . ALA A 1 175 ? -22.75 -2.164 8.195 1 48.72 175 ALA A O 1
ATOM 1408 N N . ALA A 1 176 ? -22.516 -0.89 6.328 1 48 176 ALA A N 1
ATOM 1409 C CA . ALA A 1 176 ? -23.625 -1.623 5.73 1 48 176 ALA A CA 1
ATOM 1410 C C . ALA A 1 176 ? -23.266 -3.094 5.531 1 48 176 ALA A C 1
ATOM 1412 O O . ALA A 1 176 ? -24.094 -3.977 5.781 1 48 176 ALA A O 1
ATOM 1413 N N . HIS A 1 177 ? -22.078 -3.299 5.195 1 47.47 177 HIS A N 1
ATOM 1414 C CA . HIS A 1 177 ? -21.609 -4.676 5.059 1 47.47 177 HIS A CA 1
ATOM 1415 C C . HIS A 1 177 ? -21.609 -5.387 6.41 1 47.47 177 HIS A C 1
ATOM 1417 O O . HIS A 1 177 ? -22.047 -6.531 6.516 1 47.47 177 HIS A O 1
ATOM 1423 N N . LEU A 1 178 ? -21.016 -4.621 7.258 1 53.19 178 LEU A N 1
ATOM 1424 C CA . LEU A 1 178 ? -20.984 -5.215 8.586 1 53.19 178 LEU A CA 1
ATOM 1425 C C . LEU A 1 178 ? -22.406 -5.473 9.094 1 53.19 178 LEU A C 1
ATOM 1427 O O . LEU A 1 178 ? -22.672 -6.52 9.688 1 53.19 178 LEU A O 1
ATOM 1431 N N . GLU A 1 179 ? -23.234 -4.488 8.781 1 55.06 179 GLU A N 1
ATOM 1432 C CA . GLU A 1 179 ? -24.625 -4.68 9.211 1 55.06 179 GLU A CA 1
ATOM 1433 C C . GLU A 1 179 ? -25.281 -5.832 8.461 1 55.06 179 GLU A C 1
ATOM 1435 O O . GLU A 1 179 ? -26.031 -6.613 9.039 1 55.06 179 GLU A O 1
ATOM 1440 N N . GLN A 1 180 ? -24.969 -5.84 7.238 1 50.44 180 GLN A N 1
ATOM 1441 C CA . GLN A 1 180 ? -25.484 -6.961 6.457 1 50.44 180 GLN A CA 1
ATOM 1442 C C . GLN A 1 180 ? -24.891 -8.281 6.938 1 50.44 180 GLN A C 1
ATOM 1444 O O . GLN A 1 180 ? -25.609 -9.273 7.074 1 50.44 180 GLN A O 1
ATOM 1449 N N . LEU A 1 181 ? -23.609 -8.234 7.137 1 54.22 181 LEU A N 1
ATOM 1450 C CA . LEU A 1 181 ? -22.984 -9.43 7.684 1 54.22 181 LEU A CA 1
ATOM 1451 C C . LEU A 1 181 ? -23.578 -9.781 9.047 1 54.22 181 LEU A C 1
ATOM 1453 O O . LEU A 1 181 ? -23.734 -10.961 9.367 1 54.22 181 LEU A O 1
ATOM 1457 N N . ARG A 1 182 ? -23.75 -8.688 9.797 1 57.28 182 ARG A N 1
ATOM 1458 C CA . ARG A 1 182 ? -24.375 -8.898 11.102 1 57.28 182 ARG A CA 1
ATOM 1459 C C . ARG A 1 182 ? -25.703 -9.633 10.961 1 57.28 182 ARG A C 1
ATOM 1461 O O . ARG A 1 182 ? -26.031 -10.5 11.773 1 57.28 182 ARG A O 1
ATOM 1468 N N . ARG A 1 183 ? -26.344 -9.281 9.867 1 55.16 183 ARG A N 1
ATOM 1469 C CA . ARG A 1 183 ? -27.656 -9.883 9.641 1 55.16 183 ARG A CA 1
ATOM 1470 C C . ARG A 1 183 ? -27.531 -11.242 8.961 1 55.16 183 ARG A C 1
ATOM 1472 O O . ARG A 1 183 ? -28.234 -12.188 9.32 1 55.16 183 ARG A O 1
ATOM 1479 N N . THR A 1 184 ? -26.672 -11.289 7.996 1 51.56 184 THR A N 1
ATOM 1480 C CA . THR A 1 184 ? -26.656 -12.461 7.129 1 51.56 184 THR A CA 1
ATOM 1481 C C . THR A 1 184 ? -25.672 -13.508 7.656 1 51.56 184 THR A C 1
ATOM 1483 O O . THR A 1 184 ? -25.828 -14.703 7.395 1 51.56 184 THR A O 1
ATOM 1486 N N . ASN A 1 185 ? -24.609 -13.086 8.297 1 47.75 185 ASN A N 1
ATOM 1487 C CA . ASN A 1 185 ? -23.594 -13.977 8.836 1 47.75 185 ASN A CA 1
ATOM 1488 C C . ASN A 1 185 ? -23 -13.438 10.133 1 47.75 185 ASN A C 1
ATOM 1490 O O . ASN A 1 185 ? -21.844 -13.016 10.164 1 47.75 185 ASN A O 1
ATOM 1494 N N . PRO A 1 186 ? -23.828 -13.508 11.133 1 55.81 186 PRO A N 1
ATOM 1495 C CA . PRO A 1 186 ? -23.406 -12.938 12.414 1 55.81 186 PRO A CA 1
ATOM 1496 C C . PRO A 1 186 ? -22.078 -13.516 12.906 1 55.81 186 PRO A C 1
ATOM 1498 O O . PRO A 1 186 ? -21.234 -12.781 13.43 1 55.81 186 PRO A O 1
ATOM 1501 N N . PRO A 1 187 ? -21.922 -14.75 12.68 1 51.31 187 PRO A N 1
ATOM 1502 C CA . PRO A 1 187 ? -20.641 -15.234 13.156 1 51.31 187 PRO A CA 1
ATOM 1503 C C . PRO A 1 187 ? -19.453 -14.586 12.438 1 51.31 187 PRO A C 1
ATOM 1505 O O . PRO A 1 187 ? -18.453 -14.234 13.07 1 51.31 187 PRO A O 1
ATOM 1508 N N . LEU A 1 188 ? -19.641 -14.523 11.234 1 52.41 188 LEU A N 1
ATOM 1509 C CA . LEU A 1 188 ? -18.578 -13.883 10.469 1 52.41 188 LEU A CA 1
ATOM 1510 C C . LEU A 1 188 ? -18.438 -12.414 10.859 1 52.41 188 LEU A C 1
ATOM 1512 O O . LEU A 1 188 ? -17.328 -11.891 10.93 1 52.41 188 LEU A O 1
ATOM 1516 N N . TYR A 1 189 ? -19.594 -11.883 11.062 1 53 189 TYR A N 1
ATOM 1517 C CA . TYR A 1 189 ? -19.594 -10.516 11.562 1 53 189 TYR A CA 1
ATOM 1518 C C . TYR A 1 189 ? -18.781 -10.414 12.852 1 53 189 TYR A C 1
ATOM 1520 O O . TYR A 1 189 ? -17.938 -9.531 12.992 1 53 189 TYR A O 1
ATOM 1528 N N . GLU A 1 190 ? -19.078 -11.305 13.672 1 52.72 190 GLU A N 1
ATOM 1529 C CA . GLU A 1 190 ? -18.391 -11.297 14.953 1 52.72 190 GLU A CA 1
ATOM 1530 C C . GLU A 1 190 ? -16.906 -11.586 14.781 1 52.72 190 GLU A C 1
ATOM 1532 O O . GLU A 1 190 ? -16.062 -10.977 15.445 1 52.72 190 GLU A O 1
ATOM 1537 N N . LEU A 1 191 ? -16.672 -12.492 13.961 1 49.81 191 LEU A N 1
ATOM 1538 C CA . LEU A 1 191 ? -15.289 -12.852 13.68 1 49.81 191 LEU A CA 1
ATOM 1539 C C . LEU A 1 191 ? -14.531 -11.672 13.086 1 49.81 191 LEU A C 1
ATOM 1541 O O . LEU A 1 191 ? -13.383 -11.414 13.453 1 49.81 191 LEU A O 1
ATOM 1545 N N . LEU A 1 192 ? -15.172 -11.07 12.18 1 52.62 192 LEU A N 1
ATOM 1546 C CA . LEU A 1 192 ? -14.555 -9.898 11.562 1 52.62 192 LEU A CA 1
ATOM 1547 C C . LEU A 1 192 ? -14.305 -8.805 12.594 1 52.62 192 LEU A C 1
ATOM 1549 O O . LEU A 1 192 ? -13.266 -8.148 12.57 1 52.62 192 LEU A O 1
ATOM 1553 N N . LEU A 1 193 ? -15.359 -8.758 13.398 1 50.84 193 LEU A N 1
ATOM 1554 C CA . LEU A 1 193 ? -15.219 -7.797 14.484 1 50.84 193 LEU A CA 1
ATOM 1555 C C . LEU A 1 193 ? -14.062 -8.188 15.406 1 50.84 193 LEU A C 1
ATOM 1557 O O . LEU A 1 193 ? -13.312 -7.324 15.867 1 50.84 193 LEU A O 1
ATOM 1561 N N . GLN A 1 194 ? -13.961 -9.445 15.648 1 45.62 194 GLN A N 1
ATOM 1562 C CA . GLN A 1 194 ? -12.914 -9.953 16.531 1 45.62 194 GLN A CA 1
ATOM 1563 C C . GLN A 1 194 ? -11.531 -9.75 15.906 1 45.62 194 GLN A C 1
ATOM 1565 O O . GLN A 1 194 ? -10.586 -9.367 16.594 1 45.62 194 GLN A O 1
ATOM 1570 N N . LYS A 1 195 ? -11.469 -10.172 14.742 1 45.5 195 LYS A N 1
ATOM 1571 C CA . LYS A 1 195 ? -10.195 -10.055 14.047 1 45.5 195 LYS A CA 1
ATOM 1572 C C . LYS A 1 195 ? -9.766 -8.594 13.922 1 45.5 195 LYS A C 1
ATOM 1574 O O . LYS A 1 195 ? -8.578 -8.281 14.039 1 45.5 195 LYS A O 1
ATOM 1579 N N . GLN A 1 196 ? -10.758 -7.797 13.516 1 46 196 GLN A N 1
ATOM 1580 C CA . GLN A 1 196 ? -10.484 -6.363 13.586 1 46 196 GLN A CA 1
ATOM 1581 C C . GLN A 1 196 ? -10.023 -5.961 14.984 1 46 196 GLN A C 1
ATOM 1583 O O . GLN A 1 196 ? -9.203 -5.047 15.133 1 46 196 GLN A O 1
ATOM 1588 N N . ARG A 1 197 ? -10.625 -6.676 15.812 1 41.16 197 ARG A N 1
ATOM 1589 C CA . ARG A 1 197 ? -10.305 -6.445 17.219 1 41.16 197 ARG A CA 1
ATOM 1590 C C . ARG A 1 197 ? -8.945 -7.027 17.578 1 41.16 197 ARG A C 1
ATOM 1592 O O . ARG A 1 197 ? -8.328 -6.617 18.562 1 41.16 197 ARG A O 1
ATOM 1599 N N . ALA A 1 198 ? -8.688 -8.07 16.828 1 39.12 198 ALA A N 1
ATOM 1600 C CA . ALA A 1 198 ? -7.512 -8.727 17.391 1 39.12 198 ALA A CA 1
ATOM 1601 C C . ALA A 1 198 ? -6.316 -7.781 17.422 1 39.12 198 ALA A C 1
ATOM 1603 O O . ALA A 1 198 ? -5.293 -8.094 18.031 1 39.12 198 ALA A O 1
ATOM 1604 N N . THR A 1 199 ? -6.207 -6.898 16.406 1 50.94 199 THR A N 1
ATOM 1605 C CA . THR A 1 199 ? -5.078 -6.07 16.812 1 50.94 199 THR A CA 1
ATOM 1606 C C . THR A 1 199 ? -5.418 -5.258 18.047 1 50.94 199 THR A C 1
ATOM 1608 O O . THR A 1 199 ? -6.449 -4.59 18.109 1 50.94 199 THR A O 1
ATOM 1611 N N . ARG A 1 200 ? -4.688 -5.629 19.125 1 60.38 200 ARG A N 1
ATOM 1612 C CA . ARG A 1 200 ? -4.801 -5.699 20.578 1 60.38 200 ARG A CA 1
ATOM 1613 C C . ARG A 1 200 ? -4.543 -4.336 21.219 1 60.38 200 ARG A C 1
ATOM 1615 O O . ARG A 1 200 ? -4.551 -4.207 22.438 1 60.38 200 ARG A O 1
ATOM 1622 N N . HIS A 1 201 ? -4.227 -3.225 20.547 1 79.25 201 HIS A N 1
ATOM 1623 C CA . HIS A 1 201 ? -3.859 -2.082 21.391 1 79.25 201 HIS A CA 1
ATOM 1624 C C . HIS A 1 201 ? -4.984 -1.055 21.438 1 79.25 201 HIS A C 1
ATOM 1626 O O . HIS A 1 201 ? -5.434 -0.57 20.391 1 79.25 201 HIS A O 1
ATOM 1632 N N . GLU A 1 202 ? -5.434 -0.729 22.562 1 78.31 202 GLU A N 1
ATOM 1633 C CA . GLU A 1 202 ? -6.5 0.256 22.719 1 78.31 202 GLU A CA 1
ATOM 1634 C C . GLU A 1 202 ? -5.961 1.678 22.594 1 78.31 202 GLU A C 1
ATOM 1636 O O . GLU A 1 202 ? -6.719 2.609 22.312 1 78.31 202 GLU A O 1
ATOM 1641 N N . THR A 1 203 ? -4.738 1.82 22.922 1 87.06 203 THR A N 1
ATOM 1642 C CA . THR A 1 203 ? -4.125 3.141 22.828 1 87.06 203 THR A CA 1
ATOM 1643 C C . THR A 1 203 ? -2.766 3.061 22.141 1 87.06 203 THR A C 1
ATOM 1645 O O . THR A 1 203 ? -2.193 1.977 22.016 1 87.06 203 THR A O 1
ATOM 1648 N N . ILE A 1 204 ? -2.33 4.184 21.703 1 91.06 204 ILE A N 1
ATOM 1649 C CA . ILE A 1 204 ? -0.995 4.27 21.125 1 91.06 204 ILE A CA 1
ATOM 1650 C C . ILE A 1 204 ? 0.051 3.902 22.172 1 91.06 204 ILE A C 1
ATOM 1652 O O . ILE A 1 204 ? 1.04 3.23 21.859 1 91.06 204 ILE A O 1
ATOM 1656 N N . GLY A 1 205 ? -0.235 4.332 23.422 1 89.69 205 GLY A N 1
ATOM 1657 C CA . GLY A 1 205 ? 0.639 3.957 24.531 1 89.69 205 GLY A CA 1
ATOM 1658 C C . GLY A 1 205 ? 0.776 2.455 24.688 1 89.69 205 GLY A C 1
ATOM 1659 O O . GLY A 1 205 ? 1.873 1.949 24.938 1 89.69 205 GLY A O 1
ATOM 1660 N N . GLU A 1 206 ? -0.281 1.747 24.547 1 88.5 206 GLU A N 1
ATOM 1661 C CA . GLU A 1 206 ? -0.251 0.292 24.641 1 88.5 206 GLU A CA 1
ATOM 1662 C C . GLU A 1 206 ? 0.556 -0.326 23.5 1 88.5 206 GLU A C 1
ATOM 1664 O O . GLU A 1 206 ? 1.251 -1.325 23.703 1 88.5 206 GLU A O 1
ATOM 1669 N N . LEU A 1 207 ? 0.406 0.208 22.344 1 91.31 207 LEU A N 1
ATOM 1670 C CA . LEU A 1 207 ? 1.192 -0.26 21.203 1 91.31 207 LEU A CA 1
ATOM 1671 C C . LEU A 1 207 ? 2.686 -0.12 21.484 1 91.31 207 LEU A C 1
ATOM 1673 O O . LEU A 1 207 ? 3.441 -1.084 21.328 1 91.31 207 LEU A O 1
ATOM 1677 N N . TYR A 1 208 ? 3.078 1.027 21.891 1 93.44 208 TYR A N 1
ATOM 1678 C CA . TYR A 1 208 ? 4.488 1.251 22.188 1 93.44 208 TYR A CA 1
ATOM 1679 C C . TYR A 1 208 ? 4.93 0.438 23.391 1 93.44 208 TYR A C 1
ATOM 1681 O O . TYR A 1 208 ? 6.094 0.053 23.5 1 93.44 208 TYR A O 1
ATOM 1689 N N . GLY A 1 209 ? 3.988 0.198 24.344 1 91.38 209 GLY A N 1
ATOM 1690 C CA . GLY A 1 209 ? 4.281 -0.703 25.438 1 91.38 209 GLY A CA 1
ATOM 1691 C C . GLY A 1 209 ? 4.637 -2.105 24.984 1 91.38 209 GLY A C 1
ATOM 1692 O O . GLY A 1 209 ? 5.578 -2.713 25.5 1 91.38 209 GLY A O 1
ATOM 1693 N N . ALA A 1 210 ? 3.883 -2.576 24.062 1 91.12 210 ALA A N 1
ATOM 1694 C CA . ALA A 1 210 ? 4.172 -3.895 23.5 1 91.12 210 ALA A CA 1
ATOM 1695 C C . ALA A 1 210 ? 5.535 -3.912 22.812 1 91.12 210 ALA A C 1
ATOM 1697 O O . ALA A 1 210 ? 6.281 -4.891 22.922 1 91.12 210 ALA A O 1
ATOM 1698 N N . VAL A 1 211 ? 5.84 -2.887 22.094 1 94.69 211 VAL A N 1
ATOM 1699 C CA . VAL A 1 211 ? 7.137 -2.775 21.422 1 94.69 211 VAL A CA 1
ATOM 1700 C C . VAL A 1 211 ? 8.25 -2.744 22.469 1 94.69 211 VAL A C 1
ATOM 1702 O O . VAL A 1 211 ? 9.258 -3.436 22.328 1 94.69 211 VAL A O 1
ATOM 1705 N N . ALA A 1 212 ? 8.055 -1.921 23.516 1 94.88 212 ALA A N 1
ATOM 1706 C CA . ALA A 1 212 ? 9.039 -1.835 24.594 1 94.88 212 ALA A CA 1
ATOM 1707 C C . ALA A 1 212 ? 9.273 -3.201 25.219 1 94.88 212 ALA A C 1
ATOM 1709 O O . ALA A 1 212 ? 10.414 -3.586 25.484 1 94.88 212 ALA A O 1
ATOM 1710 N N . ASN A 1 213 ? 8.234 -3.91 25.453 1 93.44 213 ASN A N 1
ATOM 1711 C CA . ASN A 1 213 ? 8.336 -5.242 26.047 1 93.44 213 ASN A CA 1
ATOM 1712 C C . ASN A 1 213 ? 9.102 -6.195 25.141 1 93.44 213 ASN A C 1
ATOM 1714 O O . ASN A 1 213 ? 9.875 -7.031 25.609 1 93.44 213 ASN A O 1
ATOM 1718 N N . ALA A 1 214 ? 8.82 -6.074 23.875 1 94.25 214 ALA A N 1
ATOM 1719 C CA . ALA A 1 214 ? 9.539 -6.914 22.922 1 94.25 214 ALA A CA 1
ATOM 1720 C C . ALA A 1 214 ? 11.047 -6.645 23 1 94.25 214 ALA A C 1
ATOM 1722 O O . ALA A 1 214 ? 11.844 -7.578 23.047 1 94.25 214 ALA A O 1
ATOM 1723 N N . PHE A 1 215 ? 11.445 -5.438 23.016 1 95.75 215 PHE A N 1
ATOM 1724 C CA . PHE A 1 215 ? 12.859 -5.094 23.109 1 95.75 215 PHE A CA 1
ATOM 1725 C C . PHE A 1 215 ? 13.445 -5.605 24.422 1 95.75 215 PHE A C 1
ATOM 1727 O O . PHE A 1 215 ? 14.547 -6.152 24.438 1 95.75 215 PHE A O 1
ATOM 1734 N N . ALA A 1 216 ? 12.734 -5.469 25.484 1 94.62 216 ALA A N 1
ATOM 1735 C CA . ALA A 1 216 ? 13.234 -5.773 26.812 1 94.62 216 ALA A CA 1
ATOM 1736 C C . ALA A 1 216 ? 13.391 -7.277 27.016 1 94.62 216 ALA A C 1
ATOM 1738 O O . ALA A 1 216 ? 14.305 -7.723 27.719 1 94.62 216 ALA A O 1
ATOM 1739 N N . THR A 1 217 ? 12.562 -8.039 26.328 1 93.5 217 THR A N 1
ATOM 1740 C CA . THR A 1 217 ? 12.508 -9.453 26.688 1 93.5 217 THR A CA 1
ATOM 1741 C C . THR A 1 217 ? 13.023 -10.32 25.547 1 93.5 217 THR A C 1
ATOM 1743 O O . THR A 1 217 ? 13.141 -11.539 25.688 1 93.5 217 THR A O 1
ATOM 1746 N N . TRP A 1 218 ? 13.352 -9.719 24.422 1 92.25 218 TRP A N 1
ATOM 1747 C CA . TRP A 1 218 ? 13.711 -10.461 23.219 1 92.25 218 TRP A CA 1
ATOM 1748 C C . TRP A 1 218 ? 14.852 -11.445 23.5 1 92.25 218 TRP A C 1
ATOM 1750 O O . TRP A 1 218 ? 14.773 -12.617 23.125 1 92.25 218 TRP A O 1
ATOM 1760 N N . GLU A 1 219 ? 15.82 -11.055 24.234 1 88.06 219 GLU A N 1
ATOM 1761 C CA . GLU A 1 219 ? 17.047 -11.828 24.391 1 88.06 219 GLU A CA 1
ATOM 1762 C C . GLU A 1 219 ? 16.922 -12.82 25.547 1 88.06 219 GLU A C 1
ATOM 1764 O O . GLU A 1 219 ? 17.859 -13.586 25.812 1 88.06 219 GLU A O 1
ATOM 1769 N N . ASP A 1 220 ? 15.766 -12.82 26.203 1 89.62 220 ASP A N 1
ATOM 1770 C CA . ASP A 1 220 ? 15.508 -13.859 27.203 1 89.62 220 ASP A CA 1
ATOM 1771 C C . ASP A 1 220 ? 15.492 -15.242 26.547 1 89.62 220 ASP A C 1
ATOM 1773 O O . ASP A 1 220 ? 15.734 -16.25 27.219 1 89.62 220 ASP A O 1
ATOM 1777 N N . ASP A 1 221 ? 15.18 -15.297 25.328 1 87.94 221 ASP A N 1
ATOM 1778 C CA . ASP A 1 221 ? 15.273 -16.516 24.531 1 87.94 221 ASP A CA 1
ATOM 1779 C C . ASP A 1 221 ? 16.469 -16.469 23.578 1 87.94 221 ASP A C 1
ATOM 1781 O O . ASP A 1 221 ? 16.359 -15.891 22.484 1 87.94 221 ASP A O 1
ATOM 1785 N N . PRO A 1 222 ? 17.5 -17.125 23.922 1 86.38 222 PRO A N 1
ATOM 1786 C CA . PRO A 1 222 ? 18.719 -17.047 23.109 1 86.38 222 PRO A CA 1
ATOM 1787 C C . PRO A 1 222 ? 18.531 -17.609 21.703 1 86.38 222 PRO A C 1
ATOM 1789 O O . PRO A 1 222 ? 19.281 -17.266 20.797 1 86.38 222 PRO A O 1
ATOM 1792 N N . SER A 1 223 ? 17.562 -18.406 21.578 1 81.81 223 SER A N 1
ATOM 1793 C CA . SER A 1 223 ? 17.359 -19.031 20.281 1 81.81 223 SER A CA 1
ATOM 1794 C C . SER A 1 223 ? 16.891 -18.016 19.234 1 81.81 223 SER A C 1
ATOM 1796 O O . SER A 1 223 ? 16.984 -18.281 18.031 1 81.81 223 SER A O 1
ATOM 1798 N N . ARG A 1 224 ? 16.578 -16.875 19.688 1 85.69 224 ARG A N 1
ATOM 1799 C CA . ARG A 1 224 ? 16.047 -15.867 18.781 1 85.69 224 ARG A CA 1
ATOM 1800 C C . ARG A 1 224 ? 17.156 -15.016 18.188 1 85.69 224 ARG A C 1
ATOM 1802 O O . ARG A 1 224 ? 16.953 -14.273 17.234 1 85.69 224 ARG A O 1
ATOM 1809 N N . GLY A 1 225 ? 18.297 -15.109 18.75 1 86.56 225 GLY A N 1
ATOM 1810 C CA . GLY A 1 225 ? 19.359 -14.242 18.297 1 86.56 225 GLY A CA 1
ATOM 1811 C C . GLY A 1 225 ? 19.188 -12.797 18.719 1 86.56 225 GLY A C 1
ATOM 1812 O O . GLY A 1 225 ? 18.25 -12.469 19.469 1 86.56 225 GLY A O 1
ATOM 1813 N N . PRO A 1 226 ? 20.078 -11.922 18.25 1 91.75 226 PRO A N 1
ATOM 1814 C CA . PRO A 1 226 ? 20 -10.516 18.641 1 91.75 226 PRO A CA 1
ATOM 1815 C C . PRO A 1 226 ? 18.828 -9.789 17.984 1 91.75 226 PRO A C 1
ATOM 1817 O O . PRO A 1 226 ? 18.516 -10.047 16.812 1 91.75 226 PRO A O 1
ATOM 1820 N N . LEU A 1 227 ? 18.203 -8.938 18.672 1 93.88 227 LEU A N 1
ATOM 1821 C CA . LEU A 1 227 ? 17.094 -8.164 18.125 1 93.88 227 LEU A CA 1
ATOM 1822 C C . LEU A 1 227 ? 17.609 -7 17.281 1 93.88 227 LEU A C 1
ATOM 1824 O O . LEU A 1 227 ? 17.094 -6.754 16.188 1 93.88 227 LEU A O 1
ATOM 1828 N N . ILE A 1 228 ? 18.562 -6.273 17.844 1 95.69 228 ILE A N 1
ATOM 1829 C CA . ILE A 1 228 ? 19.141 -5.129 17.141 1 95.69 228 ILE A CA 1
ATOM 1830 C C . ILE A 1 228 ? 20.203 -5.613 16.156 1 95.69 228 ILE A C 1
ATOM 1832 O O . ILE A 1 228 ? 21.297 -6.004 16.562 1 95.69 228 ILE A O 1
ATOM 1836 N N . ILE A 1 229 ? 19.859 -5.602 14.914 1 93.19 229 ILE A N 1
ATOM 1837 C CA . ILE A 1 229 ? 20.719 -6.176 13.891 1 93.19 229 ILE A CA 1
ATOM 1838 C C . ILE A 1 229 ? 20.969 -5.148 12.789 1 93.19 229 ILE A C 1
ATOM 1840 O O . ILE A 1 229 ? 21.75 -5.398 11.867 1 93.19 229 ILE A O 1
ATOM 1844 N N . GLY A 1 230 ? 20.312 -4.059 12.852 1 92 230 GLY A N 1
ATOM 1845 C CA . GLY A 1 230 ? 20.406 -3.064 11.797 1 92 230 GLY A CA 1
ATOM 1846 C C . GLY A 1 230 ? 21.688 -2.244 11.867 1 92 230 GLY A C 1
ATOM 1847 O O . GLY A 1 230 ? 22.234 -2.033 12.945 1 92 230 GLY A O 1
ATOM 1848 N N . ASP A 1 231 ? 22.078 -1.73 10.68 1 90.19 231 ASP A N 1
ATOM 1849 C CA . ASP A 1 231 ? 23.203 -0.797 10.57 1 90.19 231 ASP A CA 1
ATOM 1850 C C . ASP A 1 231 ? 22.797 0.596 11.055 1 90.19 231 ASP A C 1
ATOM 1852 O O . ASP A 1 231 ? 21.875 1.2 10.516 1 90.19 231 ASP A O 1
ATOM 1856 N N . PRO A 1 232 ? 23.5 1.11 12.062 1 90.25 232 PRO A N 1
ATOM 1857 C CA . PRO A 1 232 ? 23.172 2.438 12.578 1 90.25 232 PRO A CA 1
ATOM 1858 C C . PRO A 1 232 ? 23.219 3.523 11.508 1 90.25 232 PRO A C 1
ATOM 1860 O O . PRO A 1 232 ? 22.641 4.598 11.68 1 90.25 232 PRO A O 1
ATOM 1863 N N . ALA A 1 233 ? 23.922 3.27 10.398 1 87.38 233 ALA A N 1
ATOM 1864 C CA . ALA A 1 233 ? 24.031 4.258 9.328 1 87.38 233 ALA A CA 1
ATOM 1865 C C . ALA A 1 233 ? 22.672 4.543 8.695 1 87.38 233 ALA A C 1
ATOM 1867 O O . ALA A 1 233 ? 22.484 5.57 8.039 1 87.38 233 ALA A O 1
ATOM 1868 N N . PHE A 1 234 ? 21.734 3.652 8.898 1 87.25 234 PHE A N 1
ATOM 1869 C CA . PHE A 1 234 ? 20.406 3.822 8.328 1 87.25 234 PHE A CA 1
ATOM 1870 C C . PHE A 1 234 ? 19.484 4.551 9.305 1 87.25 234 PHE A C 1
ATOM 1872 O O . PHE A 1 234 ? 18.297 4.684 9.055 1 87.25 234 PHE A O 1
ATOM 1879 N N . GLN A 1 235 ? 20.016 4.988 10.406 1 91 235 GLN A N 1
ATOM 1880 C CA . GLN A 1 235 ? 19.266 5.766 11.391 1 91 235 GLN A CA 1
ATOM 1881 C C . GLN A 1 235 ? 19.625 7.25 11.297 1 91 235 GLN A C 1
ATOM 1883 O O . GLN A 1 235 ? 20.641 7.617 10.703 1 91 235 GLN A O 1
ATOM 1888 N N . VAL A 1 236 ? 18.781 7.992 11.836 1 88.44 236 VAL A N 1
ATOM 1889 C CA . VAL A 1 236 ? 18.953 9.445 11.82 1 88.44 236 VAL A CA 1
ATOM 1890 C C . VAL A 1 236 ? 19.375 9.93 13.203 1 88.44 236 VAL A C 1
ATOM 1892 O O . VAL A 1 236 ? 18.844 9.477 14.219 1 88.44 236 VAL A O 1
ATOM 1895 N N . GLU A 1 237 ? 20.312 10.781 13.125 1 86.88 237 GLU A N 1
ATOM 1896 C CA . GLU A 1 237 ? 20.641 11.531 14.336 1 86.88 237 GLU A CA 1
ATOM 1897 C C . GLU A 1 237 ? 19.812 12.805 14.445 1 86.88 237 GLU A C 1
ATOM 1899 O O . GLU A 1 237 ? 19.703 13.57 13.484 1 86.88 237 GLU A O 1
ATOM 1904 N N . GLY A 1 238 ? 19.281 12.953 15.602 1 85.06 238 GLY A N 1
ATOM 1905 C CA . GLY A 1 238 ? 18.328 14.039 15.805 1 85.06 238 GLY A CA 1
ATOM 1906 C C . GLY A 1 238 ? 18.844 15.383 15.32 1 85.06 238 GLY A C 1
ATOM 1907 O O . GLY A 1 238 ? 18.094 16.156 14.727 1 85.06 238 GLY A O 1
ATOM 1908 N N . ARG A 1 239 ? 20.047 15.734 15.531 1 80 239 ARG A N 1
ATOM 1909 C CA . ARG A 1 239 ? 20.625 17.031 15.188 1 80 239 ARG A CA 1
ATOM 1910 C C . ARG A 1 239 ? 20.625 17.25 13.68 1 80 239 ARG A C 1
ATOM 1912 O O . ARG A 1 239 ? 20.609 18.391 13.203 1 80 239 ARG A O 1
ATOM 1919 N N . GLU A 1 240 ? 20.578 16.172 12.883 1 78.81 240 GLU A N 1
ATOM 1920 C CA . GLU A 1 240 ? 20.594 16.25 11.422 1 78.81 240 GLU A CA 1
ATOM 1921 C C . GLU A 1 240 ? 19.281 16.828 10.891 1 78.81 240 GLU A C 1
ATOM 1923 O O . GLU A 1 240 ? 19.25 17.359 9.773 1 78.81 240 GLU A O 1
ATOM 1928 N N . VAL A 1 241 ? 18.219 16.734 11.703 1 78.19 241 VAL A N 1
ATOM 1929 C CA . VAL A 1 241 ? 16.922 17.141 11.195 1 78.19 241 VAL A CA 1
ATOM 1930 C C . VAL A 1 241 ? 16.266 18.125 12.172 1 78.19 241 VAL A C 1
ATOM 1932 O O . VAL A 1 241 ? 15.047 18.203 12.258 1 78.19 241 VAL A O 1
ATOM 1935 N N . ASP A 1 242 ? 17.062 18.797 12.984 1 79.94 242 ASP A N 1
ATOM 1936 C CA . ASP A 1 242 ? 16.609 19.797 13.945 1 79.94 242 ASP A CA 1
ATOM 1937 C C . ASP A 1 242 ? 15.609 19.203 14.93 1 79.94 242 ASP A C 1
ATOM 1939 O O . ASP A 1 242 ? 14.57 19.797 15.219 1 79.94 242 ASP A O 1
ATOM 1943 N N . MET A 1 243 ? 15.781 17.906 15.273 1 86.38 243 MET A N 1
ATOM 1944 C CA . MET A 1 243 ? 15.039 17.188 16.297 1 86.38 243 MET A CA 1
ATOM 1945 C C . MET A 1 243 ? 15.992 16.562 17.328 1 86.38 243 MET A C 1
ATOM 1947 O O . MET A 1 243 ? 16.078 15.344 17.438 1 86.38 243 MET A O 1
ATOM 1951 N N . PRO A 1 244 ? 16.562 17.359 18.125 1 87.44 244 PRO A N 1
ATOM 1952 C CA . PRO A 1 244 ? 17.641 16.906 18.984 1 87.44 244 PRO A CA 1
ATOM 1953 C C . PRO A 1 244 ? 17.203 15.805 19.953 1 87.44 244 PRO A C 1
ATOM 1955 O O . PRO A 1 244 ? 18.047 15.055 20.469 1 87.44 244 PRO A O 1
ATOM 1958 N N . GLN A 1 245 ? 15.961 15.625 20.188 1 90.31 245 GLN A N 1
ATOM 1959 C CA . GLN A 1 245 ? 15.477 14.617 21.125 1 90.31 245 GLN A CA 1
ATOM 1960 C C . GLN A 1 245 ? 15.523 13.227 20.5 1 90.31 245 GLN A C 1
ATOM 1962 O O . GLN A 1 245 ? 15.43 12.219 21.219 1 90.31 245 GLN A O 1
ATOM 1967 N N . VAL A 1 246 ? 15.594 13.156 19.188 1 93.25 246 VAL A N 1
ATOM 1968 C CA . VAL A 1 246 ? 15.648 11.875 18.5 1 93.25 246 VAL A CA 1
ATOM 1969 C C . VAL A 1 246 ? 17.031 11.242 18.703 1 93.25 246 VAL A C 1
ATOM 1971 O O . VAL A 1 246 ? 18.047 11.898 18.547 1 93.25 246 VAL A O 1
ATOM 1974 N N . ILE A 1 247 ? 17 9.984 19.062 1 94.5 247 ILE A N 1
ATOM 1975 C CA . ILE A 1 247 ? 18.266 9.312 19.312 1 94.5 247 ILE A CA 1
ATOM 1976 C C . ILE A 1 247 ? 18.391 8.078 18.406 1 94.5 247 ILE A C 1
ATOM 1978 O O . ILE A 1 247 ? 17.375 7.492 18.016 1 94.5 247 ILE A O 1
ATOM 1982 N N . ARG A 1 248 ? 19.609 7.699 18.156 1 94.69 248 ARG A N 1
ATOM 1983 C CA . ARG A 1 248 ? 19.859 6.41 17.516 1 94.69 248 ARG A CA 1
ATOM 1984 C C . ARG A 1 248 ? 19.625 5.262 18.5 1 94.69 248 ARG A C 1
ATOM 1986 O O . ARG A 1 248 ? 19.828 5.418 19.703 1 94.69 248 ARG A O 1
ATOM 1993 N N . VAL A 1 249 ? 19.219 4.156 18 1 97.5 249 VAL A N 1
ATOM 1994 C CA . VAL A 1 249 ? 18.938 2.969 18.797 1 97.5 249 VAL A CA 1
ATOM 1995 C C . VAL A 1 249 ? 20 1.907 18.531 1 97.5 249 VAL A C 1
ATOM 1997 O O . VAL A 1 249 ? 19.922 1.171 17.547 1 97.5 249 VAL A O 1
ATOM 2000 N N . GLU A 1 250 ? 20.891 1.812 19.438 1 96.88 250 GLU A N 1
ATOM 2001 C CA . GLU A 1 250 ? 21.984 0.855 19.266 1 96.88 250 GLU A CA 1
ATOM 2002 C C . GLU A 1 250 ? 21.969 -0.206 20.359 1 96.88 250 GLU A C 1
ATOM 2004 O O . GLU A 1 250 ? 22.625 -1.242 20.234 1 96.88 250 GLU A O 1
ATOM 2009 N N . THR A 1 251 ? 21.25 0.101 21.391 1 96.81 251 THR A N 1
ATOM 2010 C CA . THR A 1 251 ? 21.078 -0.835 22.5 1 96.81 251 THR A CA 1
ATOM 2011 C C . THR A 1 251 ? 19.609 -0.933 22.906 1 96.81 251 THR A C 1
ATOM 2013 O O . THR A 1 251 ? 18.781 -0.127 22.469 1 96.81 251 THR A O 1
ATOM 2016 N N . VAL A 1 252 ? 19.375 -1.926 23.75 1 96.38 252 VAL A N 1
ATOM 2017 C CA . VAL A 1 252 ? 18.016 -2.08 24.281 1 96.38 252 VAL A CA 1
ATOM 2018 C C . VAL A 1 252 ? 17.656 -0.854 25.109 1 96.38 252 VAL A C 1
ATOM 2020 O O . VAL A 1 252 ? 16.516 -0.377 25.047 1 96.38 252 VAL A O 1
ATOM 2023 N N . ASP A 1 253 ? 18.625 -0.35 25.844 1 96.44 253 ASP A N 1
ATOM 2024 C CA . ASP A 1 253 ? 18.391 0.838 26.656 1 96.44 253 ASP A CA 1
ATOM 2025 C C . ASP A 1 253 ? 18.031 2.037 25.781 1 96.44 253 ASP A C 1
ATOM 2027 O O . ASP A 1 253 ? 17.156 2.84 26.141 1 96.44 253 ASP A O 1
ATOM 2031 N N . ASP A 1 254 ? 18.688 2.189 24.656 1 97.12 254 ASP A N 1
ATOM 2032 C CA . ASP A 1 254 ? 18.344 3.248 23.719 1 97.12 254 ASP A CA 1
ATOM 2033 C C . ASP A 1 254 ? 16.891 3.121 23.25 1 97.12 254 ASP A C 1
ATOM 2035 O O . ASP A 1 254 ? 16.172 4.113 23.172 1 97.12 254 ASP A O 1
ATOM 2039 N N . ALA A 1 255 ? 16.562 1.9 22.906 1 97.69 255 ALA A N 1
ATOM 2040 C CA . ALA A 1 255 ? 15.219 1.649 22.422 1 97.69 255 ALA A CA 1
ATOM 2041 C C . ALA A 1 255 ? 14.172 2.043 23.469 1 97.69 255 ALA A C 1
ATOM 2043 O O . ALA A 1 255 ? 13.195 2.717 23.141 1 97.69 255 ALA A O 1
ATOM 2044 N N . LEU A 1 256 ? 14.398 1.609 24.656 1 96.31 256 LEU A N 1
ATOM 2045 C CA . LEU A 1 256 ? 13.445 1.884 25.734 1 96.31 256 LEU A CA 1
ATOM 2046 C C . LEU A 1 256 ? 13.359 3.381 26.016 1 96.31 256 LEU A C 1
ATOM 2048 O O . LEU A 1 256 ? 12.273 3.91 26.25 1 96.31 256 LEU A O 1
ATOM 2052 N N . SER A 1 257 ? 14.453 4.066 25.969 1 95.31 257 SER A N 1
ATOM 2053 C CA . SER A 1 257 ? 14.469 5.512 26.156 1 95.31 257 SER A CA 1
ATOM 2054 C C . SER A 1 257 ? 13.719 6.219 25.031 1 95.31 257 SER A C 1
ATOM 2056 O O . SER A 1 257 ? 12.984 7.184 25.266 1 95.31 257 SER A O 1
ATOM 2058 N N . ALA A 1 258 ? 13.969 5.809 23.812 1 96 258 ALA A N 1
ATOM 2059 C CA . ALA A 1 258 ? 13.289 6.375 22.656 1 96 258 ALA A CA 1
ATOM 2060 C C . ALA A 1 258 ? 11.773 6.215 22.781 1 96 258 ALA A C 1
ATOM 2062 O O . ALA A 1 258 ? 11.023 7.156 22.516 1 96 258 ALA A O 1
ATOM 2063 N N . ILE A 1 259 ? 11.344 5.027 23.141 1 96.25 259 ILE A N 1
ATOM 2064 C CA . ILE A 1 259 ? 9.93 4.723 23.281 1 96.25 259 ILE A CA 1
ATOM 2065 C C . ILE A 1 259 ? 9.32 5.559 24.406 1 96.25 259 ILE A C 1
ATOM 2067 O O . ILE A 1 259 ? 8.227 6.102 24.266 1 96.25 259 ILE A O 1
ATOM 2071 N N . GLN A 1 260 ? 10.039 5.676 25.453 1 92.25 260 GLN A N 1
ATOM 2072 C CA . GLN A 1 260 ? 9.586 6.469 26.578 1 92.25 260 GLN A CA 1
ATOM 2073 C C . GLN A 1 260 ? 9.352 7.922 26.172 1 92.25 260 GLN A C 1
ATOM 2075 O O . GLN A 1 260 ? 8.367 8.539 26.594 1 92.25 260 GLN A O 1
ATOM 2080 N N . LEU A 1 261 ? 10.234 8.461 25.469 1 91.5 261 LEU A N 1
ATOM 2081 C CA . LEU A 1 261 ? 10.094 9.836 25.016 1 91.5 261 LEU A CA 1
ATOM 2082 C C . LEU A 1 261 ? 8.812 10.016 24.203 1 91.5 261 LEU A C 1
ATOM 2084 O O . LEU A 1 261 ? 8.078 10.992 24.391 1 91.5 261 LEU A O 1
ATOM 2088 N N . ILE A 1 262 ? 8.57 9.078 23.281 1 94 262 ILE A N 1
ATOM 2089 C CA . ILE A 1 262 ? 7.379 9.141 22.453 1 94 262 ILE A CA 1
ATOM 2090 C C . ILE A 1 262 ? 6.129 9.133 23.328 1 94 262 ILE A C 1
ATOM 2092 O O . ILE A 1 262 ? 5.258 9.992 23.188 1 94 262 ILE A O 1
ATOM 2096 N N . VAL A 1 263 ? 6.055 8.227 24.266 1 91.44 263 VAL A N 1
ATOM 2097 C CA . VAL A 1 263 ? 4.867 8.016 25.078 1 91.44 263 VAL A CA 1
ATOM 2098 C C . VAL A 1 263 ? 4.684 9.195 26.031 1 91.44 263 VAL A C 1
ATOM 2100 O O . VAL A 1 263 ? 3.559 9.641 26.281 1 91.44 263 VAL A O 1
ATOM 2103 N N . GLN A 1 264 ? 5.707 9.734 26.547 1 89 264 GLN A N 1
ATOM 2104 C CA . GLN A 1 264 ? 5.633 10.859 27.469 1 89 264 GLN A CA 1
ATOM 2105 C C . GLN A 1 264 ? 5.141 12.117 26.766 1 89 264 GLN A C 1
ATOM 2107 O O . GLN A 1 264 ? 4.285 12.836 27.281 1 89 264 GLN A O 1
ATOM 2112 N N . GLN A 1 265 ? 5.691 12.383 25.656 1 89.75 265 GLN A N 1
ATOM 2113 C CA . GLN A 1 265 ? 5.277 13.555 24.906 1 89.75 265 GLN A CA 1
ATOM 2114 C C . GLN A 1 265 ? 3.838 13.422 24.422 1 89.75 265 GLN A C 1
ATOM 2116 O O . GLN A 1 265 ? 3.088 14.398 24.391 1 89.75 265 GLN A O 1
ATOM 2121 N N . GLY A 1 266 ? 3.504 12.227 24.031 1 90.62 266 GLY A N 1
ATOM 2122 C CA . GLY A 1 266 ? 2.15 12 23.547 1 90.62 266 GLY A CA 1
ATOM 2123 C C . GLY A 1 266 ? 1.127 11.891 24.656 1 90.62 266 GLY A C 1
ATOM 2124 O O . GLY A 1 266 ? 0.463 12.875 25 1 90.62 266 GLY A O 1
ATOM 2125 N N . GLU A 1 267 ? 1.175 10.875 25.375 1 82.88 267 GLU A N 1
ATOM 2126 C CA . GLU A 1 267 ? 0.144 10.492 26.328 1 82.88 267 GLU A CA 1
ATOM 2127 C C . GLU A 1 267 ? 0.452 11.039 27.719 1 82.88 267 GLU A C 1
ATOM 2129 O O . GLU A 1 267 ? -0.444 11.164 28.562 1 82.88 267 GLU A O 1
ATOM 2134 N N . GLY A 1 268 ? 1.587 11.422 27.953 1 75.38 268 GLY A N 1
ATOM 2135 C CA . GLY A 1 268 ? 1.985 11.898 29.266 1 75.38 268 GLY A CA 1
ATOM 2136 C C . GLY A 1 268 ? 2.18 10.781 30.266 1 75.38 268 GLY A C 1
ATOM 2137 O O . GLY A 1 268 ? 2.303 11.031 31.469 1 75.38 268 GLY A O 1
ATOM 2138 N N . ASP A 1 269 ? 1.93 9.578 29.844 1 64.94 269 ASP A N 1
ATOM 2139 C CA . ASP A 1 269 ? 2.053 8.43 30.734 1 64.94 269 ASP A CA 1
ATOM 2140 C C . ASP A 1 269 ? 3.518 8.117 31.031 1 64.94 269 ASP A C 1
ATOM 2142 O O . ASP A 1 269 ? 4.398 8.438 30.219 1 64.94 269 ASP A O 1
ATOM 2146 N N . GLU A 1 270 ? 3.652 8.023 32.312 1 58.75 270 GLU A N 1
ATOM 2147 C CA . GLU A 1 270 ? 4.977 7.535 32.688 1 58.75 270 GLU A CA 1
ATOM 2148 C C . GLU A 1 270 ? 5.098 6.031 32.438 1 58.75 270 GLU A C 1
ATOM 2150 O O . GLU A 1 270 ? 4.375 5.238 33.062 1 58.75 270 GLU A O 1
ATOM 2155 N N . LEU A 1 271 ? 5.191 5.637 31.172 1 51.19 271 LEU A N 1
ATOM 2156 C CA . LEU A 1 271 ? 5.445 4.203 31.109 1 51.19 271 LEU A CA 1
ATOM 2157 C C . LEU A 1 271 ? 6.605 3.811 32.031 1 51.19 271 LEU A C 1
ATOM 2159 O O . LEU A 1 271 ? 6.648 2.689 32.531 1 51.19 271 LEU A O 1
ATOM 2163 N N . PHE A 1 272 ? 7.645 4.836 32.031 1 43.69 272 PHE A N 1
ATOM 2164 C CA . PHE A 1 272 ? 8.82 4.57 32.844 1 43.69 272 PHE A CA 1
ATOM 2165 C C . PHE A 1 272 ? 8.992 5.641 33.906 1 43.69 272 PHE A C 1
ATOM 2167 O O . PHE A 1 272 ? 8.664 6.805 33.688 1 43.69 272 PHE A O 1
ATOM 2174 N N . ALA A 1 273 ? 8.766 5.305 35.094 1 40.22 273 ALA A N 1
ATOM 2175 C CA . ALA A 1 273 ? 8.617 6.027 36.344 1 40.22 273 ALA A CA 1
ATOM 2176 C C . ALA A 1 273 ? 9.461 7.297 36.344 1 40.22 273 ALA A C 1
ATOM 2178 O O . ALA A 1 273 ? 9.148 8.258 37.062 1 40.22 273 ALA A O 1
ATOM 2179 N N . GLU A 1 274 ? 10.523 7.387 35.688 1 39.69 274 GLU A N 1
ATOM 2180 C CA . GLU A 1 274 ? 11.438 8.398 36.219 1 39.69 274 GLU A CA 1
ATOM 2181 C C . GLU A 1 274 ? 11.086 9.789 35.688 1 39.69 274 GLU A C 1
ATOM 2183 O O . GLU A 1 274 ? 11.266 10.789 36.375 1 39.69 274 GLU A O 1
ATOM 2188 N N . ARG A 1 275 ? 11.164 10.086 34.469 1 43.41 275 ARG A N 1
ATOM 2189 C CA . ARG A 1 275 ? 11.078 11.477 34.031 1 43.41 275 ARG A CA 1
ATOM 2190 C C . ARG A 1 275 ? 9.648 11.844 33.656 1 43.41 275 ARG A C 1
ATOM 2192 O O . ARG A 1 275 ? 9.055 11.234 32.75 1 43.41 275 ARG A O 1
ATOM 2199 N N . VAL A 1 276 ? 8.953 12.453 34.594 1 41.5 276 VAL A N 1
ATOM 2200 C CA . VAL A 1 276 ? 7.527 12.711 34.5 1 41.5 276 VAL A CA 1
ATOM 2201 C C . VAL A 1 276 ? 7.301 14.023 33.719 1 41.5 276 VAL A C 1
ATOM 2203 O O . VAL A 1 276 ? 7.742 15.086 34.188 1 41.5 276 VAL A O 1
ATOM 2206 N N . VAL A 1 277 ? 7.344 14.164 32.469 1 47.5 277 VAL A N 1
ATOM 2207 C CA . VAL A 1 277 ? 6.629 15.297 31.906 1 47.5 277 VAL A CA 1
ATOM 2208 C C . VAL A 1 277 ? 5.207 15.352 32.469 1 47.5 277 VAL A C 1
ATOM 2210 O O . VAL A 1 277 ? 4.531 14.32 32.562 1 47.5 277 VAL A O 1
ATOM 2213 N N . ALA A 1 278 ? 4.93 16.438 33.031 1 53.66 278 ALA A N 1
ATOM 2214 C CA . ALA A 1 278 ? 3.58 16.562 33.562 1 53.66 278 ALA A CA 1
ATOM 2215 C C . ALA A 1 278 ? 2.533 16.25 32.5 1 53.66 278 ALA A C 1
ATOM 2217 O O . ALA A 1 278 ? 2.676 16.672 31.359 1 53.66 278 ALA A O 1
ATOM 2218 N N . THR A 1 279 ? 1.669 15.391 32.75 1 58.19 279 THR A N 1
ATOM 2219 C CA . THR A 1 279 ? 0.554 15.023 31.891 1 58.19 279 THR A CA 1
ATOM 2220 C C . THR A 1 279 ? -0.052 16.266 31.234 1 58.19 279 THR A C 1
ATOM 2222 O O . THR A 1 279 ? -0.565 16.203 30.109 1 58.19 279 THR A O 1
ATOM 2225 N N . THR A 1 280 ? 0.348 17.375 31.859 1 65.88 280 THR A N 1
ATOM 2226 C CA . THR A 1 280 ? -0.272 18.609 31.375 1 65.88 280 THR A CA 1
ATOM 2227 C C . THR A 1 280 ? 0.416 19.109 30.109 1 65.88 280 THR A C 1
ATOM 2229 O O . THR A 1 280 ? -0.195 19.812 29.312 1 65.88 280 THR A O 1
ATOM 2232 N N . ASP A 1 281 ? 1.624 18.672 29.891 1 79.62 281 ASP A N 1
ATOM 2233 C CA . ASP A 1 281 ? 2.332 19.188 28.734 1 79.62 281 ASP A CA 1
ATOM 2234 C C . ASP A 1 281 ? 2.389 18.156 27.609 1 79.62 281 ASP A C 1
ATOM 2236 O O . ASP A 1 281 ? 2.973 18.406 26.562 1 79.62 281 ASP A O 1
ATOM 2240 N N . SER A 1 282 ? 1.709 17.109 27.922 1 89.75 282 SER A N 1
ATOM 2241 C CA . SER A 1 282 ? 1.587 16.078 26.891 1 89.75 282 SER A CA 1
ATOM 2242 C C . SER A 1 282 ? 0.578 16.484 25.812 1 89.75 282 SER A C 1
ATOM 2244 O O . SER A 1 282 ? -0.163 17.453 26 1 89.75 282 SER A O 1
ATOM 2246 N N . HIS A 1 283 ? 0.66 15.836 24.688 1 95.38 283 HIS A N 1
ATOM 2247 C CA . HIS A 1 283 ? -0.348 16.094 23.672 1 95.38 283 HIS A CA 1
ATOM 2248 C C . HIS A 1 283 ? -1.757 15.961 24.25 1 95.38 283 HIS A C 1
ATOM 2250 O O . HIS A 1 283 ? -2.627 16.797 23.953 1 95.38 283 HIS A O 1
ATOM 2256 N N . TYR A 1 284 ? -1.976 14.945 25.047 1 90 284 TYR A N 1
ATOM 2257 C CA . TYR A 1 284 ? -3.26 14.75 25.719 1 90 284 TYR A CA 1
ATOM 2258 C C . TYR A 1 284 ? -3.65 15.984 26.516 1 90 284 TYR A C 1
ATOM 2260 O O . TYR A 1 284 ? -4.762 16.5 26.375 1 90 284 TYR A O 1
ATOM 2268 N N . GLY A 1 285 ? -2.787 16.406 27.391 1 89 285 GLY A N 1
ATOM 2269 C CA . GLY A 1 285 ? -3.039 17.578 28.219 1 89 285 GLY A CA 1
ATOM 2270 C C . GLY A 1 285 ? -3.291 18.828 27.406 1 89 285 GLY A C 1
ATOM 2271 O O . GLY A 1 285 ? -4.164 19.641 27.75 1 89 285 GLY A O 1
ATOM 2272 N N . ILE A 1 286 ? -2.537 19.016 26.359 1 95 286 ILE A N 1
ATOM 2273 C CA . ILE A 1 286 ? -2.666 20.188 25.5 1 95 286 ILE A CA 1
ATOM 2274 C C . ILE A 1 286 ? -4.059 20.203 24.875 1 95 286 ILE A C 1
ATOM 2276 O O . ILE A 1 286 ? -4.734 21.234 24.891 1 95 286 ILE A O 1
ATOM 2280 N N . PHE A 1 287 ? -4.531 19.094 24.359 1 94.44 287 PHE A N 1
ATOM 2281 C CA . PHE A 1 287 ? -5.832 19.031 23.688 1 94.44 287 PHE A CA 1
ATOM 2282 C C . PHE A 1 287 ? -6.961 19.219 24.703 1 94.44 287 PHE A C 1
ATOM 2284 O O . PHE A 1 287 ? -7.973 19.844 24.406 1 94.44 287 PHE A O 1
ATOM 2291 N N . LEU A 1 288 ? -6.801 18.656 25.875 1 89.81 288 LEU A N 1
ATOM 2292 C CA . LEU A 1 288 ? -7.801 18.828 26.922 1 89.81 288 LEU A CA 1
ATOM 2293 C C . LEU A 1 288 ? -7.926 20.281 27.328 1 89.81 288 LEU A C 1
ATOM 2295 O O . LEU A 1 288 ? -9.031 20.797 27.531 1 89.81 288 LEU A O 1
ATOM 2299 N N . ARG A 1 289 ? -6.812 20.875 27.516 1 92.75 289 ARG A N 1
ATOM 2300 C CA . ARG A 1 289 ? -6.816 22.297 27.875 1 92.75 289 ARG A CA 1
ATOM 2301 C C . ARG A 1 289 ? -7.453 23.141 26.781 1 92.75 289 ARG A C 1
ATOM 2303 O O . ARG A 1 289 ? -8.234 24.047 27.062 1 92.75 289 ARG A O 1
ATOM 2310 N N . MET A 1 290 ? -7.098 22.875 25.562 1 95.5 290 MET A N 1
ATOM 2311 C CA . MET A 1 290 ? -7.688 23.594 24.422 1 95.5 290 MET A CA 1
ATOM 2312 C C . MET A 1 290 ? -9.203 23.422 24.406 1 95.5 290 MET A C 1
ATOM 2314 O O . MET A 1 290 ? -9.93 24.391 24.156 1 95.5 290 MET A O 1
ATOM 2318 N N . LEU A 1 291 ? -9.648 22.172 24.641 1 92.56 291 LEU A N 1
ATOM 2319 C CA . LEU A 1 291 ? -11.078 21.891 24.672 1 92.56 291 LEU A CA 1
ATOM 2320 C C . LEU A 1 291 ? -11.781 22.703 25.75 1 92.56 291 LEU A C 1
ATOM 2322 O O . LEU A 1 291 ? -12.828 23.297 25.5 1 92.56 291 LEU A O 1
ATOM 2326 N N . ARG A 1 292 ? -11.211 22.797 26.922 1 90.75 292 ARG A N 1
ATOM 2327 C CA . ARG A 1 292 ? -11.789 23.562 28.031 1 90.75 292 ARG A CA 1
ATOM 2328 C C . ARG A 1 292 ? -11.836 25.047 27.703 1 90.75 292 ARG A C 1
ATOM 2330 O O . ARG A 1 292 ? -12.836 25.719 27.969 1 90.75 292 ARG A O 1
ATOM 2337 N N . GLU A 1 293 ? -10.75 25.516 27.188 1 95.31 293 GLU A N 1
ATOM 2338 C CA . GLU A 1 293 ? -10.695 26.922 26.812 1 95.31 293 GLU A CA 1
ATOM 2339 C C . GLU A 1 293 ? -11.75 27.266 25.75 1 95.31 293 GLU A C 1
ATOM 2341 O O . GLU A 1 293 ? -12.414 28.297 25.844 1 95.31 293 GLU A O 1
ATOM 2346 N N . TYR A 1 294 ? -11.859 26.406 24.781 1 96.12 294 TYR A N 1
ATOM 2347 C CA . TYR A 1 294 ? -12.859 26.609 23.734 1 96.12 294 TYR A CA 1
ATOM 2348 C C . TYR A 1 294 ? -14.266 26.672 24.328 1 96.12 294 TYR A C 1
ATOM 2350 O O . TYR A 1 294 ? -15.039 27.562 24 1 96.12 294 TYR A O 1
ATOM 2358 N N . GLN A 1 295 ? -14.539 25.703 25.188 1 92.19 295 GLN A N 1
ATOM 2359 C CA . GLN A 1 295 ? -15.867 25.625 25.812 1 92.19 295 GLN A CA 1
ATOM 2360 C C . GLN A 1 295 ? -16.141 26.859 26.672 1 92.19 295 GLN A C 1
ATOM 2362 O O . GLN A 1 295 ? -17.25 27.375 26.672 1 92.19 295 GLN A O 1
ATOM 2367 N N . THR A 1 296 ? -15.195 27.344 27.297 1 94.56 296 THR A N 1
ATOM 2368 C CA . THR A 1 296 ? -15.328 28.516 28.141 1 94.56 296 THR A CA 1
ATOM 2369 C C . THR A 1 296 ? -15.609 29.766 27.297 1 94.56 296 THR A C 1
ATOM 2371 O O . THR A 1 296 ? -16.5 30.547 27.609 1 94.56 296 THR A O 1
ATOM 2374 N N . LEU A 1 297 ? -14.852 29.953 26.266 1 96.75 297 LEU A N 1
ATOM 2375 C CA . LEU A 1 297 ? -15.016 31.109 25.391 1 96.75 297 LEU A CA 1
ATOM 2376 C C . LEU A 1 297 ? -16.359 31.078 24.688 1 96.75 297 LEU A C 1
ATOM 2378 O O . LEU A 1 297 ? -17.016 32.125 24.547 1 96.75 297 LEU A O 1
ATOM 2382 N N . LYS A 1 298 ? -16.734 29.906 24.312 1 94.88 298 LYS A N 1
ATOM 2383 C CA . LYS A 1 298 ? -18.031 29.75 23.656 1 94.88 298 LYS A CA 1
ATOM 2384 C C . LYS A 1 298 ? -19.172 30.031 24.609 1 94.88 298 LYS A C 1
ATOM 2386 O O . LYS A 1 298 ? -20.203 30.594 24.219 1 94.88 298 LYS A O 1
ATOM 2391 N N . ALA A 1 299 ? -19.016 29.641 25.812 1 93.75 299 ALA A N 1
ATOM 2392 C CA . ALA A 1 299 ? -20.031 29.906 26.828 1 93.75 299 ALA A CA 1
ATOM 2393 C C . ALA A 1 299 ? -20.125 31.391 27.141 1 93.75 299 ALA A C 1
ATOM 2395 O O . ALA A 1 299 ? -21.219 31.922 27.391 1 93.75 299 ALA A O 1
ATOM 2396 N N . ARG A 1 300 ? -19.078 32.031 27.125 1 95.69 300 ARG A N 1
ATOM 2397 C CA . ARG A 1 300 ? -19.031 33.469 27.422 1 95.69 300 ARG A CA 1
ATOM 2398 C C . ARG A 1 300 ? -19.625 34.281 26.297 1 95.69 300 ARG A C 1
ATOM 2400 O O . ARG A 1 300 ? -20.312 35.281 26.531 1 95.69 300 ARG A O 1
ATOM 2407 N N . ARG A 1 301 ? -19.297 33.906 25.047 1 96.62 301 ARG A N 1
ATOM 2408 C CA . ARG A 1 301 ? -19.797 34.594 23.859 1 96.62 301 ARG A CA 1
ATOM 2409 C C . ARG A 1 301 ? -20.203 33.625 22.781 1 96.62 301 ARG A C 1
ATOM 2411 O O . ARG A 1 301 ? -19.375 33.156 22 1 96.62 301 ARG A O 1
ATOM 2418 N N . PRO A 1 302 ? -21.406 33.344 22.719 1 93.5 302 PRO A N 1
ATOM 2419 C CA . PRO A 1 302 ? -21.922 32.344 21.781 1 93.5 302 PRO A CA 1
ATOM 2420 C C . PRO A 1 302 ? -21.531 32.656 20.328 1 93.5 302 PRO A C 1
ATOM 2422 O O . PRO A 1 302 ? -21.484 31.75 19.5 1 93.5 302 PRO A O 1
ATOM 2425 N N . GLU A 1 303 ? -21.25 33.906 20.016 1 94.31 303 GLU A N 1
ATOM 2426 C CA . GLU A 1 303 ? -20.891 34.312 18.656 1 94.31 303 GLU A CA 1
ATOM 2427 C C . GLU A 1 303 ? -19.422 34 18.359 1 94.31 303 GLU A C 1
ATOM 2429 O O . GLU A 1 303 ? -18.984 34.125 17.219 1 94.31 303 GLU A O 1
ATOM 2434 N N . PHE A 1 304 ? -18.688 33.562 19.391 1 96.44 304 PHE A N 1
ATOM 2435 C CA . PHE A 1 304 ? -17.297 33.156 19.219 1 96.44 304 PHE A CA 1
ATOM 2436 C C . PHE A 1 304 ? -17.156 32.094 18.156 1 96.44 304 PHE A C 1
ATOM 2438 O O . PHE A 1 304 ? -17.734 31 18.281 1 96.44 304 PHE A O 1
ATOM 2445 N N . ASP A 1 305 ? -16.422 32.438 17.062 1 95.62 305 ASP A N 1
ATOM 2446 C CA . ASP A 1 305 ? -16.25 31.531 15.93 1 95.62 305 ASP A CA 1
ATOM 2447 C C . ASP A 1 305 ? -14.805 31.562 15.43 1 95.62 305 ASP A C 1
ATOM 2449 O O . ASP A 1 305 ? -14.469 32.312 14.516 1 95.62 305 ASP A O 1
ATOM 2453 N N . PRO A 1 306 ? -14.016 30.656 15.961 1 97.19 306 PRO A N 1
ATOM 2454 C CA . PRO A 1 306 ? -12.578 30.719 15.672 1 97.19 306 PRO A CA 1
ATOM 2455 C C . PRO A 1 306 ? -12.211 29.984 14.383 1 97.19 306 PRO A C 1
ATOM 2457 O O . PRO A 1 306 ? -11.047 29.984 13.977 1 97.19 306 PRO A O 1
ATOM 2460 N N . VAL A 1 307 ? -13.094 29.312 13.672 1 96.94 307 VAL A N 1
ATOM 2461 C CA . VAL A 1 307 ? -12.766 28.359 12.625 1 96.94 307 VAL A CA 1
ATOM 2462 C C . VAL A 1 307 ? -13.367 28.812 11.297 1 96.94 307 VAL A C 1
ATOM 2464 O O . VAL A 1 307 ? -14.492 29.328 11.266 1 96.94 307 VAL A O 1
ATOM 2467 N N . ARG A 1 308 ? -12.602 28.734 10.258 1 96.62 308 ARG A N 1
ATOM 2468 C CA . ARG A 1 308 ? -13.133 28.938 8.914 1 96.62 308 ARG A CA 1
ATOM 2469 C C . ARG A 1 308 ? -14.117 27.828 8.539 1 96.62 308 ARG A C 1
ATOM 2471 O O . ARG A 1 308 ? -14.102 26.75 9.133 1 96.62 308 ARG A O 1
ATOM 2478 N N . ASP A 1 309 ? -14.961 28.094 7.574 1 93.56 309 ASP A N 1
ATOM 2479 C CA . ASP A 1 309 ? -15.953 27.125 7.129 1 93.56 309 ASP A CA 1
ATOM 2480 C C . ASP A 1 309 ? -15.344 26.109 6.164 1 93.56 309 ASP A C 1
ATOM 2482 O O . ASP A 1 309 ? -15.75 26.016 5.004 1 93.56 309 ASP A O 1
ATOM 2486 N N . VAL A 1 310 ? -14.461 25.281 6.68 1 95.12 310 VAL A N 1
ATOM 2487 C CA . VAL A 1 310 ? -13.656 24.344 5.902 1 95.12 310 VAL A CA 1
ATOM 2488 C C . VAL A 1 310 ? -14.352 22.984 5.832 1 95.12 310 VAL A C 1
ATOM 2490 O O . VAL A 1 310 ? -14.875 22.5 6.836 1 95.12 310 VAL A O 1
ATOM 2493 N N . CYS A 1 311 ? -14.289 22.406 4.68 1 90.88 311 CYS A N 1
ATOM 2494 C CA . CYS A 1 311 ? -14.883 21.094 4.457 1 90.88 311 CYS A CA 1
ATOM 2495 C C . CYS A 1 311 ? -14.016 20 5.055 1 90.88 311 CYS A C 1
ATOM 2497 O O . CYS A 1 311 ? -12.805 19.969 4.844 1 90.88 311 CYS A O 1
ATOM 2499 N N . PRO A 1 312 ? -14.625 19.078 5.848 1 90.75 312 PRO A N 1
ATOM 2500 C CA . PRO A 1 312 ? -13.852 17.906 6.273 1 90.75 312 PRO A CA 1
ATOM 2501 C C . PRO A 1 312 ? -13.492 17 5.109 1 90.75 312 PRO A C 1
ATOM 2503 O O . PRO A 1 312 ? -14.281 16.828 4.18 1 90.75 312 PRO A O 1
ATOM 2506 N N . ASN A 1 313 ? -12.32 16.422 5.094 1 91.12 313 ASN A N 1
ATOM 2507 C CA . ASN A 1 313 ? -11.82 15.383 4.195 1 91.12 313 ASN A CA 1
ATOM 2508 C C . ASN A 1 313 ? -12.008 15.781 2.732 1 91.12 313 ASN A C 1
ATOM 2510 O O . ASN A 1 313 ? -12.578 15.023 1.947 1 91.12 313 ASN A O 1
ATOM 2514 N N . PRO A 1 314 ? -11.539 16.922 2.369 1 92.81 314 PRO A N 1
ATOM 2515 C CA . PRO A 1 314 ? -11.57 17.281 0.947 1 92.81 314 PRO A CA 1
ATOM 2516 C C . PRO A 1 314 ? -10.633 16.422 0.102 1 92.81 314 PRO A C 1
ATOM 2518 O O . PRO A 1 314 ? -9.57 16 0.574 1 92.81 314 PRO A O 1
ATOM 2521 N N . LEU A 1 315 ? -11.023 16.141 -1.14 1 88.19 315 LEU A N 1
ATOM 2522 C CA . LEU A 1 315 ? -10.188 15.352 -2.049 1 88.19 315 LEU A CA 1
ATOM 2523 C C . LEU A 1 315 ? -10.195 15.961 -3.447 1 88.19 315 LEU A C 1
ATOM 2525 O O . LEU A 1 315 ? -11.234 16.438 -3.916 1 88.19 315 LEU A O 1
ATOM 2529 N N . SER A 1 316 ? -9.039 15.922 -4.066 1 89.06 316 SER A N 1
ATOM 2530 C CA . SER A 1 316 ? -9 16.281 -5.477 1 89.06 316 SER A CA 1
ATOM 2531 C C . SER A 1 316 ? -9.555 15.164 -6.352 1 89.06 316 SER A C 1
ATOM 2533 O O . SER A 1 316 ? -10.078 15.422 -7.438 1 89.06 316 SER A O 1
ATOM 2535 N N . ARG A 1 317 ? -9.375 13.945 -5.84 1 79.75 317 ARG A N 1
ATOM 2536 C CA . ARG A 1 317 ? -9.859 12.758 -6.535 1 79.75 317 ARG A CA 1
ATOM 2537 C C . ARG A 1 317 ? -9.992 11.578 -5.574 1 79.75 317 ARG A C 1
ATOM 2539 O O . ARG A 1 317 ? -9.438 11.602 -4.473 1 79.75 317 ARG A O 1
ATOM 2546 N N . LEU A 1 318 ? -10.703 10.617 -6.047 1 73.88 318 LEU A N 1
ATOM 2547 C CA . LEU A 1 318 ? -10.797 9.391 -5.262 1 73.88 318 LEU A CA 1
ATOM 2548 C C . LEU A 1 318 ? -9.617 8.477 -5.547 1 73.88 318 LEU A C 1
ATOM 2550 O O . LEU A 1 318 ? -9.172 8.359 -6.691 1 73.88 318 LEU A O 1
ATOM 2554 N N . HIS A 1 319 ? -9.148 7.891 -4.539 1 76.12 319 HIS A N 1
ATOM 2555 C CA . HIS A 1 319 ? -8.086 6.898 -4.633 1 76.12 319 HIS A CA 1
ATOM 2556 C C . HIS A 1 319 ? -8.602 5.496 -4.344 1 76.12 319 HIS A C 1
ATOM 2558 O O . HIS A 1 319 ? -9.719 5.336 -3.842 1 76.12 319 HIS A O 1
ATOM 2564 N N . ASP A 1 320 ? -7.812 4.516 -4.586 1 66 320 ASP A N 1
ATOM 2565 C CA . ASP A 1 320 ? -8.219 3.123 -4.438 1 66 320 ASP A CA 1
ATOM 2566 C C . ASP A 1 320 ? -8.586 2.809 -2.988 1 66 320 ASP A C 1
ATOM 2568 O O . ASP A 1 320 ? -9.445 1.97 -2.727 1 66 320 ASP A O 1
ATOM 2572 N N . ASP A 1 321 ? -7.945 3.482 -2.115 1 70.69 321 ASP A N 1
ATOM 2573 C CA . ASP A 1 321 ? -8.172 3.131 -0.716 1 70.69 321 ASP A CA 1
ATOM 2574 C C . ASP A 1 321 ? -9.258 4.008 -0.097 1 70.69 321 ASP A C 1
ATOM 2576 O O . ASP A 1 321 ? -9.523 3.916 1.103 1 70.69 321 ASP A O 1
ATOM 2580 N N . ASN A 1 322 ? -9.797 4.91 -0.88 1 70.12 322 ASN A N 1
ATOM 2581 C CA . ASN A 1 322 ? -10.945 5.664 -0.396 1 70.12 322 ASN A CA 1
ATOM 2582 C C . ASN A 1 322 ? -12.227 4.832 -0.458 1 70.12 322 ASN A C 1
ATOM 2584 O O . ASN A 1 322 ? -13.133 5.137 -1.239 1 70.12 322 ASN A O 1
ATOM 2588 N N . SER A 1 323 ? -12.289 3.887 0.424 1 59.56 323 SER A N 1
ATOM 2589 C CA . SER A 1 323 ? -13.414 2.953 0.397 1 59.56 323 SER A CA 1
ATOM 2590 C C . SER A 1 323 ? -14.469 3.324 1.438 1 59.56 323 SER A C 1
ATOM 2592 O O . SER A 1 323 ? -15.477 2.637 1.577 1 59.56 323 SER A O 1
ATOM 2594 N N . TYR A 1 324 ? -14.172 4.344 2.162 1 63.44 324 TYR A N 1
ATOM 2595 C CA . TYR A 1 324 ? -15.039 4.824 3.234 1 63.44 324 TYR A CA 1
ATOM 2596 C C . TYR A 1 324 ? -15.547 6.23 2.938 1 63.44 324 TYR A C 1
ATOM 2598 O O . TYR A 1 324 ? -14.797 7.074 2.436 1 63.44 324 TYR A O 1
ATOM 2606 N N . PRO A 1 325 ? -16.828 6.391 3.23 1 64.38 325 PRO A N 1
ATOM 2607 C CA . PRO A 1 325 ? -17.391 7.711 2.936 1 64.38 325 PRO A CA 1
ATOM 2608 C C . PRO A 1 325 ? -16.906 8.789 3.906 1 64.38 325 PRO A C 1
ATOM 2610 O O . PRO A 1 325 ? -16.141 8.492 4.828 1 64.38 325 PRO A O 1
ATOM 2613 N N . GLY A 1 326 ? -17.359 10.094 3.643 1 71.12 326 GLY A N 1
ATOM 2614 C CA . GLY A 1 326 ? -17.016 11.219 4.496 1 71.12 326 GLY A CA 1
ATOM 2615 C C . GLY A 1 326 ? -16.078 12.211 3.832 1 71.12 326 GLY A C 1
ATOM 2616 O O . GLY A 1 326 ? -15.531 13.094 4.492 1 71.12 326 GLY A O 1
ATOM 2617 N N . TRP A 1 327 ? -15.875 11.906 2.598 1 77.62 327 TRP A N 1
ATOM 2618 C CA . TRP A 1 327 ? -15.055 12.812 1.803 1 77.62 327 TRP A CA 1
ATOM 2619 C C . TRP A 1 327 ? -15.914 13.672 0.88 1 77.62 327 TRP A C 1
ATOM 2621 O O . TRP A 1 327 ? -17.094 13.367 0.658 1 77.62 327 TRP A O 1
ATOM 2631 N N . ARG A 1 328 ? -15.367 14.781 0.443 1 79.06 328 ARG A N 1
ATOM 2632 C CA . ARG A 1 328 ? -15.961 15.625 -0.592 1 79.06 328 ARG A CA 1
ATOM 2633 C C . ARG A 1 328 ? -14.922 16.031 -1.632 1 79.06 328 ARG A C 1
ATOM 2635 O O . ARG A 1 328 ? -13.812 16.438 -1.282 1 79.06 328 ARG A O 1
ATOM 2642 N N . LEU A 1 329 ? -15.305 15.938 -2.854 1 81.5 329 LEU A N 1
ATOM 2643 C CA . LEU A 1 329 ? -14.398 16.328 -3.926 1 81.5 329 LEU A CA 1
ATOM 2644 C C . LEU A 1 329 ? -14.359 17.844 -4.098 1 81.5 329 LEU A C 1
ATOM 2646 O O . LEU A 1 329 ? -15.406 18.5 -4.043 1 81.5 329 LEU A O 1
ATOM 2650 N N . ILE A 1 330 ? -13.266 18.328 -4.266 1 88.25 330 ILE A N 1
ATOM 2651 C CA . ILE A 1 330 ? -13.109 19.734 -4.613 1 88.25 330 ILE A CA 1
ATOM 2652 C C . ILE A 1 330 ? -13.555 19.969 -6.055 1 88.25 330 ILE A C 1
ATOM 2654 O O . ILE A 1 330 ? -12.906 19.484 -6.992 1 88.25 330 ILE A O 1
ATOM 2658 N N . GLN A 1 331 ? -14.547 20.781 -6.25 1 82.94 331 GLN A N 1
ATOM 2659 C CA . GLN A 1 331 ? -15.141 20.953 -7.57 1 82.94 331 GLN A CA 1
ATOM 2660 C C . GLN A 1 331 ? -14.594 22.203 -8.258 1 82.94 331 GLN A C 1
ATOM 2662 O O . GLN A 1 331 ? -14.57 22.281 -9.492 1 82.94 331 GLN A O 1
ATOM 2667 N N . ASP A 1 332 ? -14.242 23.156 -7.492 1 90 332 ASP A N 1
ATOM 2668 C CA . ASP A 1 332 ? -13.617 24.328 -8.094 1 90 332 ASP A CA 1
ATOM 2669 C C . ASP A 1 332 ? -12.297 23.969 -8.766 1 90 332 ASP A C 1
ATOM 2671 O O . ASP A 1 332 ? -11.383 23.453 -8.117 1 90 332 ASP A O 1
ATOM 2675 N N . PRO A 1 333 ? -12.148 24.25 -10.031 1 88.81 333 PRO A N 1
ATOM 2676 C CA . PRO A 1 333 ? -10.977 23.766 -10.766 1 88.81 333 PRO A CA 1
ATOM 2677 C C . PRO A 1 333 ? -9.672 24.375 -10.266 1 88.81 333 PRO A C 1
ATOM 2679 O O . PRO A 1 333 ? -8.641 23.703 -10.219 1 88.81 333 PRO A O 1
ATOM 2682 N N . PHE A 1 334 ? -9.75 25.656 -9.945 1 93.19 334 PHE A N 1
ATOM 2683 C CA . PHE A 1 334 ? -8.547 26.312 -9.445 1 93.19 334 PHE A CA 1
ATOM 2684 C C . PHE A 1 334 ? -8.125 25.719 -8.102 1 93.19 334 PHE A C 1
ATOM 2686 O O . PHE A 1 334 ? -6.957 25.391 -7.902 1 93.19 334 PHE A O 1
ATOM 2693 N N . THR A 1 335 ? -9.086 25.578 -7.148 1 96.06 335 THR A N 1
ATOM 2694 C CA . THR A 1 335 ? -8.82 25.016 -5.828 1 96.06 335 THR A CA 1
ATOM 2695 C C . THR A 1 335 ? -8.305 23.594 -5.938 1 96.06 335 THR A C 1
ATOM 2697 O O . THR A 1 335 ? -7.379 23.203 -5.223 1 96.06 335 THR A O 1
ATOM 2700 N N . SER A 1 336 ? -8.867 22.828 -6.852 1 94.31 336 SER A N 1
ATOM 2701 C CA . SER A 1 336 ? -8.438 21.453 -7.07 1 94.31 336 SER A CA 1
ATOM 2702 C C . SER A 1 336 ? -6.988 21.391 -7.539 1 94.31 336 SER A C 1
ATOM 2704 O O . SER A 1 336 ? -6.211 20.562 -7.074 1 94.31 336 SER A O 1
ATOM 2706 N N . ALA A 1 337 ? -6.66 22.297 -8.422 1 94.06 337 ALA A N 1
ATOM 2707 C CA . ALA A 1 337 ? -5.297 22.344 -8.945 1 94.06 337 ALA A CA 1
ATOM 2708 C C . ALA A 1 337 ? -4.305 22.703 -7.84 1 94.06 337 ALA A C 1
ATOM 2710 O O . ALA A 1 337 ? -3.201 22.156 -7.785 1 94.06 337 ALA A O 1
ATOM 2711 N N . VAL A 1 338 ? -4.68 23.641 -6.98 1 96.88 338 VAL A N 1
ATOM 2712 C CA . VAL A 1 338 ? -3.816 24.031 -5.871 1 96.88 338 VAL A CA 1
ATOM 2713 C C . VAL A 1 338 ? -3.633 22.859 -4.914 1 96.88 338 VAL A C 1
ATOM 2715 O O . VAL A 1 338 ? -2.525 22.609 -4.43 1 96.88 338 VAL A O 1
ATOM 2718 N N . ASN A 1 339 ? -4.707 22.156 -4.641 1 97.38 339 ASN A N 1
ATOM 2719 C CA . ASN A 1 339 ? -4.617 21 -3.76 1 97.38 339 ASN A CA 1
ATOM 2720 C C . ASN A 1 339 ? -3.76 19.891 -4.371 1 97.38 339 ASN A C 1
ATOM 2722 O O . ASN A 1 339 ? -3.021 19.203 -3.664 1 97.38 339 ASN A O 1
ATOM 2726 N N . GLU A 1 340 ? -3.877 19.688 -5.66 1 94.69 340 GLU A N 1
ATOM 2727 C CA . GLU A 1 340 ? -3.027 18.719 -6.348 1 94.69 340 GLU A CA 1
ATOM 2728 C C . GLU A 1 340 ? -1.555 19.109 -6.238 1 94.69 340 GLU A C 1
ATOM 2730 O O .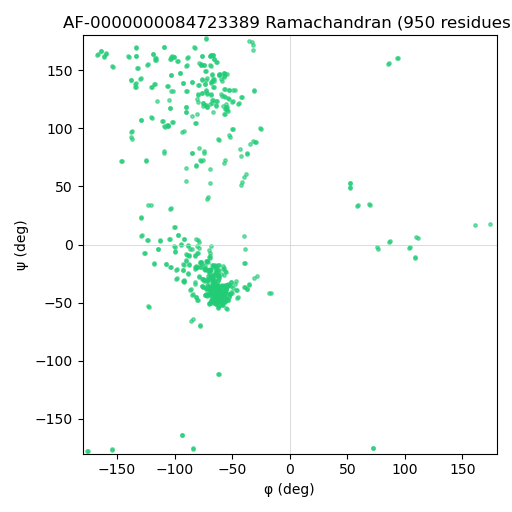 GLU A 1 340 ? -0.695 18.25 -6.055 1 94.69 340 GLU A O 1
ATOM 2735 N N . LEU A 1 341 ? -1.284 20.391 -6.406 1 96.44 341 LEU A N 1
ATOM 2736 C CA . LEU A 1 341 ? 0.08 20.875 -6.215 1 96.44 341 LEU A CA 1
ATOM 2737 C C . LEU A 1 341 ? 0.563 20.578 -4.797 1 96.44 341 LEU A C 1
ATOM 2739 O O . LEU A 1 341 ? 1.678 20.094 -4.605 1 96.44 341 LEU A O 1
ATOM 2743 N N . ASN A 1 342 ? -0.261 20.891 -3.82 1 97.5 342 ASN A N 1
ATOM 2744 C CA . ASN A 1 342 ? 0.102 20.641 -2.428 1 97.5 342 ASN A CA 1
ATOM 2745 C C . ASN A 1 342 ? 0.411 19.172 -2.186 1 97.5 342 ASN A C 1
ATOM 2747 O O . ASN A 1 342 ? 1.401 18.844 -1.532 1 97.5 342 ASN A O 1
ATOM 2751 N N . SER A 1 343 ? -0.447 18.281 -2.699 1 95.75 343 SER A N 1
ATOM 2752 C CA . SER A 1 343 ? -0.239 16.844 -2.549 1 95.75 343 SER A CA 1
ATOM 2753 C C . SER A 1 343 ? 1.026 16.391 -3.27 1 95.75 343 SER A C 1
ATOM 2755 O O . SER A 1 343 ? 1.741 15.516 -2.785 1 95.75 343 SER A O 1
ATOM 2757 N N . ALA A 1 344 ? 1.259 16.953 -4.434 1 93.62 344 ALA A N 1
ATOM 2758 C CA . ALA A 1 344 ? 2.463 16.609 -5.184 1 93.62 344 ALA A CA 1
ATOM 2759 C C . ALA A 1 344 ? 3.721 17 -4.414 1 93.62 344 ALA A C 1
ATOM 2761 O O . ALA A 1 344 ? 4.676 16.219 -4.344 1 93.62 344 ALA A O 1
ATOM 2762 N N . VAL A 1 345 ? 3.75 18.188 -3.91 1 95.12 345 VAL A N 1
ATOM 2763 C CA . VAL A 1 345 ? 4.883 18.672 -3.127 1 95.12 345 VAL A CA 1
ATOM 2764 C C . VAL A 1 345 ? 5.074 17.797 -1.896 1 95.12 345 VAL A C 1
ATOM 2766 O O . VAL A 1 345 ? 6.199 17.438 -1.545 1 95.12 345 VAL A O 1
ATOM 2769 N N . TYR A 1 346 ? 3.994 17.484 -1.252 1 95 346 TYR A N 1
ATOM 2770 C CA . TYR A 1 346 ? 4.02 16.594 -0.101 1 95 346 TYR A CA 1
ATOM 2771 C C . TYR A 1 346 ? 4.656 15.25 -0.462 1 95 346 TYR A C 1
ATOM 2773 O O . TYR A 1 346 ? 5.516 14.75 0.264 1 95 346 TYR A O 1
ATOM 2781 N N . LYS A 1 347 ? 4.293 14.688 -1.509 1 91.69 347 LYS A N 1
ATOM 2782 C CA . LYS A 1 347 ? 4.844 13.414 -1.964 1 91.69 347 LYS A CA 1
ATOM 2783 C C . LYS A 1 347 ? 6.34 13.539 -2.244 1 91.69 347 LYS A C 1
ATOM 2785 O O . LYS A 1 347 ? 7.113 12.633 -1.929 1 91.69 347 LYS A O 1
ATOM 2790 N N . THR A 1 348 ? 6.68 14.57 -2.924 1 91.12 348 THR A N 1
ATOM 2791 C CA . THR A 1 348 ? 8.094 14.797 -3.203 1 91.12 348 THR A CA 1
ATOM 2792 C C . THR A 1 348 ? 8.891 14.914 -1.905 1 91.12 348 THR A C 1
ATOM 2794 O O . THR A 1 348 ? 9.984 14.359 -1.794 1 91.12 348 THR A O 1
ATOM 2797 N N . MET A 1 349 ? 8.344 15.602 -0.967 1 91.94 349 MET A N 1
ATOM 2798 C CA . MET A 1 349 ? 8.984 15.703 0.341 1 91.94 349 MET A CA 1
ATOM 2799 C C . MET A 1 349 ? 9.164 14.328 0.97 1 91.94 349 MET A C 1
ATOM 2801 O O . MET A 1 349 ? 10.219 14.031 1.54 1 91.94 349 MET A O 1
ATOM 2805 N N . LEU A 1 350 ? 8.156 13.477 0.894 1 89.81 350 LEU A N 1
ATOM 2806 C CA . LEU A 1 350 ? 8.242 12.125 1.43 1 89.81 350 LEU A CA 1
ATOM 2807 C C . LEU A 1 350 ? 9.344 11.328 0.73 1 89.81 350 LEU A C 1
ATOM 2809 O O . LEU A 1 350 ? 10.055 10.547 1.368 1 89.81 350 LEU A O 1
ATOM 2813 N N . LEU A 1 351 ? 9.406 11.5 -0.558 1 86.88 351 LEU A N 1
ATOM 2814 C CA . LEU A 1 351 ? 10.453 10.812 -1.311 1 86.88 351 LEU A CA 1
ATOM 2815 C C . LEU A 1 351 ? 11.836 11.242 -0.835 1 86.88 351 LEU A C 1
ATOM 2817 O O . LEU A 1 351 ? 12.742 10.414 -0.726 1 86.88 351 LEU A O 1
ATOM 2821 N N . MET A 1 352 ? 11.984 12.5 -0.652 1 86.81 352 MET A N 1
ATOM 2822 C CA . MET A 1 352 ? 13.25 13.008 -0.141 1 86.81 352 MET A CA 1
ATOM 2823 C C . MET A 1 352 ? 13.547 12.445 1.244 1 86.81 352 MET A C 1
ATOM 2825 O O . MET A 1 352 ? 14.688 12.094 1.544 1 86.81 352 MET A O 1
ATOM 2829 N N . LEU A 1 353 ? 12.539 12.352 2.045 1 86.06 353 LEU A N 1
ATOM 2830 C CA . LEU A 1 353 ? 12.695 11.781 3.377 1 86.06 353 LEU A CA 1
ATOM 2831 C C . LEU A 1 353 ? 13.094 10.312 3.295 1 86.06 353 LEU A C 1
ATOM 2833 O O . LEU A 1 353 ? 13.938 9.844 4.062 1 86.06 353 LEU A O 1
ATOM 2837 N N . TYR A 1 354 ? 12.461 9.609 2.426 1 82.69 354 TYR A N 1
ATOM 2838 C CA . TYR A 1 354 ? 12.82 8.211 2.213 1 82.69 354 TYR A CA 1
ATOM 2839 C C . TYR A 1 354 ? 14.297 8.078 1.856 1 82.69 354 TYR A C 1
ATOM 2841 O O . TYR A 1 354 ? 14.984 7.188 2.361 1 82.69 354 TYR A O 1
ATOM 2849 N N . ARG A 1 355 ? 14.656 8.883 0.985 1 80.12 355 ARG A N 1
ATOM 2850 C CA . ARG A 1 355 ? 16.047 8.836 0.564 1 80.12 355 ARG A CA 1
ATOM 2851 C C . ARG A 1 355 ? 16.984 9.156 1.726 1 80.12 355 ARG A C 1
ATOM 2853 O O . ARG A 1 355 ? 18.062 8.578 1.84 1 80.12 355 ARG A O 1
ATOM 2860 N N . PHE A 1 356 ? 16.609 10.031 2.492 1 80.94 356 PHE A N 1
ATOM 2861 C CA . PHE A 1 356 ? 17.406 10.43 3.65 1 80.94 356 PHE A CA 1
ATOM 2862 C C . PHE A 1 356 ? 17.578 9.258 4.609 1 80.94 356 PHE A C 1
ATOM 2864 O O . PHE A 1 356 ? 18.688 9.023 5.117 1 80.94 356 PHE A O 1
ATOM 2871 N N . PHE A 1 357 ? 16.594 8.477 4.828 1 78.69 357 PHE A N 1
ATOM 2872 C CA . PHE A 1 357 ? 16.656 7.324 5.723 1 78.69 357 PHE A CA 1
ATOM 2873 C C . PHE A 1 357 ? 17.406 6.172 5.074 1 78.69 357 PHE A C 1
ATOM 2875 O O . PHE A 1 357 ? 18.078 5.398 5.758 1 78.69 357 PHE A O 1
ATOM 2882 N N . ALA A 1 358 ? 17.234 6.039 3.752 1 73.25 358 ALA A N 1
ATOM 2883 C CA . ALA A 1 358 ? 17.703 4.832 3.064 1 73.25 358 ALA A CA 1
ATOM 2884 C C . ALA A 1 358 ? 19.156 4.969 2.639 1 73.25 358 ALA A C 1
ATOM 2886 O O . ALA A 1 358 ? 19.781 3.99 2.232 1 73.25 358 ALA A O 1
ATOM 2887 N N . THR A 1 359 ? 19.688 6.09 2.584 1 71.94 359 THR A N 1
ATOM 2888 C CA . THR A 1 359 ? 21.031 6.262 2.035 1 71.94 359 THR A CA 1
ATOM 2889 C C . THR A 1 359 ? 22.031 6.629 3.135 1 71.94 359 THR A C 1
ATOM 2891 O O . THR A 1 359 ? 22 7.746 3.65 1 71.94 359 THR A O 1
ATOM 2894 N N . PRO A 1 360 ? 22.75 5.492 3.318 1 69.44 360 PRO A N 1
ATOM 2895 C CA . PRO A 1 360 ? 23.844 5.852 4.238 1 69.44 360 PRO A CA 1
ATOM 2896 C C . PRO A 1 360 ? 24.797 6.883 3.648 1 69.44 360 PRO A C 1
ATOM 2898 O O . PRO A 1 360 ? 25.031 6.891 2.438 1 69.44 360 PRO A O 1
ATOM 2901 N N . GLY A 1 361 ? 24.938 7.969 4.211 1 67.19 361 GLY A N 1
ATOM 2902 C CA . GLY A 1 361 ? 25.875 8.961 3.732 1 67.19 361 GLY A CA 1
ATOM 2903 C C . GLY A 1 361 ? 26.625 9.664 4.852 1 67.19 361 GLY A C 1
ATOM 2904 O O . GLY A 1 361 ? 26.312 9.469 6.031 1 67.19 361 GLY A O 1
ATOM 2905 N N . GLY A 1 362 ? 27.719 10.25 4.418 1 68.56 362 GLY A N 1
ATOM 2906 C CA . GLY A 1 362 ? 28.469 11.055 5.367 1 68.56 362 GLY A CA 1
ATOM 2907 C C . GLY A 1 362 ? 27.688 12.258 5.875 1 68.56 362 GLY A C 1
ATOM 2908 O O . GLY A 1 362 ? 26.641 12.594 5.324 1 68.56 362 GLY A O 1
ATOM 2909 N N . PRO A 1 363 ? 28.031 12.758 6.98 1 71.81 363 PRO A N 1
ATOM 2910 C CA . PRO A 1 363 ? 27.328 13.883 7.594 1 71.81 363 PRO A CA 1
ATOM 2911 C C . PRO A 1 363 ? 27.047 15.016 6.602 1 71.81 363 PRO A C 1
ATOM 2913 O O . PRO A 1 363 ? 25.969 15.617 6.637 1 71.81 363 PRO A O 1
ATOM 2916 N N . GLU A 1 364 ? 28.031 15.25 5.734 1 71.25 364 GLU A N 1
ATOM 2917 C CA . GLU A 1 364 ? 27.844 16.344 4.785 1 71.25 364 GLU A CA 1
ATOM 2918 C C . GLU A 1 364 ? 26.734 16.047 3.785 1 71.25 364 GLU A C 1
ATOM 2920 O O . GLU A 1 364 ? 25.906 16.906 3.488 1 71.25 364 GLU A O 1
ATOM 2925 N N . SER A 1 365 ? 26.734 14.859 3.328 1 70.56 365 SER A N 1
ATOM 2926 C CA . SER A 1 365 ? 25.703 14.453 2.375 1 70.56 365 SER A CA 1
ATOM 2927 C C . SER A 1 365 ? 24.312 14.469 3.016 1 70.56 365 SER A C 1
ATOM 2929 O O . SER A 1 365 ? 23.344 14.906 2.398 1 70.56 365 SER A O 1
ATOM 2931 N N . ARG A 1 366 ? 24.328 14.125 4.203 1 77 366 ARG A N 1
ATOM 2932 C CA . ARG A 1 366 ? 23.047 14.078 4.918 1 77 366 ARG A CA 1
ATOM 2933 C C . ARG A 1 366 ? 22.531 15.484 5.207 1 77 366 ARG A C 1
ATOM 2935 O O . ARG A 1 366 ? 21.328 15.742 5.109 1 77 366 ARG A O 1
ATOM 2942 N N . ARG A 1 367 ? 23.422 16.312 5.52 1 75.12 367 ARG A N 1
ATOM 2943 C CA . ARG A 1 367 ? 23.047 17.703 5.77 1 75.12 367 ARG A CA 1
ATOM 2944 C C . ARG A 1 367 ? 22.516 18.375 4.504 1 75.12 367 ARG A C 1
ATOM 2946 O O . ARG A 1 367 ? 21.594 19.172 4.562 1 75.12 367 ARG A O 1
ATOM 2953 N N . HIS A 1 368 ? 23.188 17.984 3.48 1 71.31 368 HIS A N 1
ATOM 2954 C CA . HIS A 1 368 ? 22.734 18.516 2.195 1 71.31 368 HIS A CA 1
ATOM 2955 C C . HIS A 1 368 ? 21.297 18.094 1.897 1 71.31 368 HIS A C 1
ATOM 2957 O O . HIS A 1 368 ? 20.484 18.922 1.484 1 71.31 368 HIS A O 1
ATOM 2963 N N . PHE A 1 369 ? 20.984 16.953 2.213 1 73.81 369 PHE A N 1
ATOM 2964 C CA . PHE A 1 369 ? 19.641 16.453 1.954 1 73.81 369 PHE A CA 1
ATOM 2965 C C . PHE A 1 369 ? 18.641 17.109 2.891 1 73.81 369 PHE A C 1
ATOM 2967 O O . PHE A 1 369 ? 17.562 17.547 2.455 1 73.81 369 PHE A O 1
ATOM 2974 N N . SER A 1 370 ? 19 17.203 4.141 1 80.56 370 SER A N 1
ATOM 2975 C CA . SER A 1 370 ? 18.062 17.719 5.129 1 80.56 370 SER A CA 1
ATOM 2976 C C . SER A 1 370 ? 17.766 19.188 4.895 1 80.56 370 SER A C 1
ATOM 2978 O O . SER A 1 370 ? 16.656 19.656 5.148 1 80.56 370 SER A O 1
ATOM 2980 N N . ARG A 1 371 ? 18.672 19.906 4.363 1 77.81 371 ARG A N 1
ATOM 2981 C CA . ARG A 1 371 ? 18.484 21.328 4.086 1 77.81 371 ARG A CA 1
ATOM 2982 C C . ARG A 1 371 ? 17.469 21.547 2.979 1 77.81 371 ARG A C 1
ATOM 2984 O O . ARG A 1 371 ? 16.859 22.609 2.896 1 77.81 371 ARG A O 1
ATOM 2991 N N . ALA A 1 372 ? 17.328 20.531 2.252 1 77.06 372 ALA A N 1
ATOM 2992 C CA . ALA A 1 372 ? 16.391 20.672 1.132 1 77.06 372 ALA A CA 1
ATOM 2993 C C . ALA A 1 372 ? 14.961 20.375 1.566 1 77.06 372 ALA A C 1
ATOM 2995 O O . ALA A 1 372 ? 14.039 21.109 1.216 1 77.06 372 ALA A O 1
ATOM 2996 N N . PHE A 1 373 ? 14.789 19.406 2.412 1 79.31 373 PHE A N 1
ATOM 2997 C CA . PHE A 1 373 ? 13.398 19 2.619 1 79.31 373 PHE A CA 1
ATOM 2998 C C . PHE A 1 373 ? 12.828 19.641 3.877 1 79.31 373 PHE A C 1
ATOM 3000 O O . PHE A 1 373 ? 11.617 19.844 3.986 1 79.31 373 PHE A O 1
ATOM 3007 N N . LEU A 1 374 ? 13.586 20.078 4.812 1 80.12 374 LEU A N 1
ATOM 3008 C CA . LEU A 1 374 ? 13.094 20.609 6.082 1 80.12 374 LEU A CA 1
ATOM 3009 C C . LEU A 1 374 ? 12.297 21.891 5.871 1 80.12 374 LEU A C 1
ATOM 3011 O O . LEU A 1 374 ? 11.211 22.047 6.438 1 80.12 374 LEU A O 1
ATOM 3015 N N . PRO A 1 375 ? 12.742 22.672 4.969 1 85.12 375 PRO A N 1
ATOM 3016 C CA . PRO A 1 375 ? 11.992 23.922 4.785 1 85.12 375 PRO A CA 1
ATOM 3017 C C . PRO A 1 375 ? 10.703 23.719 4 1 85.12 375 PRO A C 1
ATOM 3019 O O . PRO A 1 375 ? 9.844 24.609 3.969 1 85.12 375 PRO A O 1
ATOM 3022 N N . MET A 1 376 ? 10.555 22.641 3.338 1 90.69 376 MET A N 1
ATOM 3023 C CA . MET A 1 376 ? 9.414 22.438 2.443 1 90.69 376 MET A CA 1
ATOM 3024 C C . MET A 1 376 ? 8.102 22.5 3.211 1 90.69 376 MET A C 1
ATOM 3026 O O . MET A 1 376 ? 7.117 23.047 2.717 1 90.69 376 MET A O 1
ATOM 3030 N N . MET A 1 377 ? 8.086 21.969 4.398 1 87.81 377 MET A N 1
ATOM 3031 C CA . MET A 1 377 ? 6.852 21.969 5.184 1 87.81 377 MET A CA 1
ATOM 3032 C C . MET A 1 377 ? 6.422 23.391 5.52 1 87.81 377 MET A C 1
ATOM 3034 O O . MET A 1 377 ? 5.262 23.75 5.316 1 87.81 377 MET A O 1
ATOM 3038 N N . THR A 1 378 ? 7.34 24.266 5.93 1 88.94 378 THR A N 1
ATOM 3039 C CA . THR A 1 378 ? 7 25.594 6.445 1 88.94 378 THR A CA 1
ATOM 3040 C C . THR A 1 378 ? 6.918 26.609 5.309 1 88.94 378 THR A C 1
ATOM 3042 O O . THR A 1 378 ? 6.164 27.578 5.395 1 88.94 378 THR A O 1
ATOM 3045 N N . THR A 1 379 ? 7.602 26.344 4.242 1 92.5 379 THR A N 1
ATOM 3046 C CA . THR A 1 379 ? 7.703 27.406 3.242 1 92.5 379 THR A CA 1
ATOM 3047 C C . THR A 1 379 ? 6.852 27.078 2.02 1 92.5 379 THR A C 1
ATOM 3049 O O . THR A 1 379 ? 6.59 27.938 1.186 1 92.5 379 THR A O 1
ATOM 3052 N N . VAL A 1 380 ? 6.465 25.875 1.87 1 96 380 VAL A N 1
ATOM 3053 C CA . VAL A 1 380 ? 5.688 25.5 0.692 1 96 380 VAL A CA 1
ATOM 3054 C C . VAL A 1 380 ? 4.355 24.906 1.122 1 96 380 VAL A C 1
ATOM 3056 O O . VAL A 1 380 ? 3.291 25.453 0.83 1 96 380 VAL A O 1
ATOM 3059 N N . ILE A 1 381 ? 4.371 23.875 1.986 1 95 381 ILE A N 1
ATOM 3060 C CA . ILE A 1 381 ? 3.174 23.125 2.336 1 95 381 ILE A CA 1
ATOM 3061 C C . ILE A 1 381 ? 2.277 23.969 3.24 1 95 381 ILE A C 1
ATOM 3063 O O . ILE A 1 381 ? 1.061 24.016 3.049 1 95 381 ILE A O 1
ATOM 3067 N N . GLU A 1 382 ? 2.861 24.656 4.207 1 95.31 382 GLU A N 1
ATOM 3068 C CA . GLU A 1 382 ? 2.066 25.469 5.121 1 95.31 382 GLU A CA 1
ATOM 3069 C C . GLU A 1 382 ? 1.364 26.594 4.383 1 95.31 382 GLU A C 1
ATOM 3071 O O . GLU A 1 382 ? 0.156 26.797 4.531 1 95.31 382 GLU A O 1
ATOM 3076 N N . PRO A 1 383 ? 2.098 27.375 3.545 1 96.44 383 PRO A N 1
ATOM 3077 C CA . PRO A 1 383 ? 1.406 28.422 2.791 1 96.44 383 PRO A CA 1
ATOM 3078 C C . PRO A 1 383 ? 0.296 27.875 1.897 1 96.44 383 PRO A C 1
ATOM 3080 O O . PRO A 1 383 ? -0.781 28.469 1.809 1 96.44 383 PRO A O 1
ATOM 3083 N N . LEU A 1 384 ? 0.542 26.797 1.238 1 97.44 384 LEU A N 1
ATOM 3084 C CA . LEU A 1 384 ? -0.483 26.188 0.399 1 97.44 384 LEU A CA 1
ATOM 3085 C C . LEU A 1 384 ? -1.666 25.719 1.24 1 97.44 384 LEU A C 1
ATOM 3087 O O . LEU A 1 384 ? -2.822 25.906 0.857 1 97.44 384 LEU A O 1
ATOM 3091 N N . GLY A 1 385 ? -1.376 25.062 2.367 1 97.19 385 GLY A N 1
ATOM 3092 C CA . GLY A 1 385 ? -2.428 24.609 3.262 1 97.19 385 GLY A CA 1
ATOM 3093 C C . GLY A 1 385 ? -3.301 25.734 3.781 1 97.19 385 GLY A C 1
ATOM 3094 O O . GLY A 1 385 ? -4.527 25.609 3.803 1 97.19 385 GLY A O 1
ATOM 3095 N N . ASN A 1 386 ? -2.652 26.812 4.176 1 96.25 386 ASN A N 1
ATOM 3096 C CA . ASN A 1 386 ? -3.387 28 4.629 1 96.25 386 ASN A CA 1
ATOM 3097 C C . ASN A 1 386 ? -4.277 28.562 3.527 1 96.25 386 ASN A C 1
ATOM 3099 O O . ASN A 1 386 ? -5.43 28.906 3.777 1 96.25 386 ASN A O 1
ATOM 3103 N N . MET A 1 387 ? -3.748 28.594 2.395 1 96.44 387 MET A N 1
ATOM 3104 C CA . MET A 1 387 ? -4.477 29.125 1.244 1 96.44 387 MET A CA 1
ATOM 3105 C C . MET A 1 387 ? -5.695 28.266 0.926 1 96.44 387 MET A C 1
ATOM 3107 O O . MET A 1 387 ? -6.77 28.797 0.634 1 96.44 387 MET A O 1
ATOM 3111 N N . LEU A 1 388 ? -5.527 27 0.969 1 97.69 388 LEU A N 1
ATOM 3112 C CA . LEU A 1 388 ? -6.586 26.062 0.589 1 97.69 388 LEU A CA 1
ATOM 3113 C C . LEU A 1 388 ? -7.801 26.219 1.493 1 97.69 388 LEU A C 1
ATOM 3115 O O . LEU A 1 388 ? -8.938 26.031 1.052 1 97.69 388 LEU A O 1
ATOM 3119 N N . THR A 1 389 ? -7.609 26.656 2.744 1 97.69 389 THR A N 1
ATOM 3120 C CA . THR A 1 389 ? -8.719 26.812 3.678 1 97.69 389 THR A CA 1
ATOM 3121 C C . THR A 1 389 ? -9.445 28.141 3.434 1 97.69 389 THR A C 1
ATOM 3123 O O . THR A 1 389 ? -10.367 28.484 4.168 1 97.69 389 THR A O 1
ATOM 3126 N N . GLN A 1 390 ? -9.039 28.875 2.404 1 96.19 390 GLN A N 1
ATOM 3127 C CA . GLN A 1 390 ? -9.68 30.141 2.025 1 96.19 390 GLN A CA 1
ATOM 3128 C C . GLN A 1 390 ? -10.141 30.094 0.57 1 96.19 390 GLN A C 1
ATOM 3130 O O . GLN A 1 390 ? -10.617 31.109 0.038 1 96.19 390 GLN A O 1
ATOM 3135 N N . LEU A 1 391 ? -9.977 28.969 -0.079 1 96.19 391 LEU A N 1
ATOM 3136 C CA . LEU A 1 391 ? -10.406 28.797 -1.461 1 96.19 391 LEU A CA 1
ATOM 3137 C C . LEU A 1 391 ? -11.695 27.984 -1.528 1 96.19 391 LEU A C 1
ATOM 3139 O O . LEU A 1 391 ? -11.891 27.047 -0.75 1 96.19 391 LEU A O 1
ATOM 3143 N N . PRO A 1 392 ? -12.531 28.312 -2.502 1 94.94 392 PRO A N 1
ATOM 3144 C CA . PRO A 1 392 ? -13.836 27.641 -2.564 1 94.94 392 PRO A CA 1
ATOM 3145 C C . PRO A 1 392 ? -13.727 26.156 -2.926 1 94.94 392 PRO A C 1
ATOM 3147 O O . PRO A 1 392 ? -12.898 25.781 -3.76 1 94.94 392 PRO A O 1
ATOM 3150 N N . ILE A 1 393 ? -14.5 25.375 -2.295 1 91.62 393 ILE A N 1
ATOM 3151 C CA . ILE A 1 393 ? -14.516 23.938 -2.596 1 91.62 393 ILE A CA 1
ATOM 3152 C C . ILE A 1 393 ? -15.398 23.688 -3.818 1 91.62 393 ILE A C 1
ATOM 3154 O O . ILE A 1 393 ? -15.211 22.688 -4.523 1 91.62 393 ILE A O 1
ATOM 3158 N N . GLY A 1 394 ? -16.281 24.656 -4.145 1 85.88 394 GLY A N 1
ATOM 3159 C CA . GLY A 1 394 ? -17.188 24.5 -5.277 1 85.88 394 GLY A CA 1
ATOM 3160 C C . GLY A 1 394 ? -18.531 23.922 -4.895 1 85.88 394 GLY A C 1
ATOM 3161 O O . GLY A 1 394 ? -18.734 23.5 -3.75 1 85.88 394 GLY A O 1
ATOM 3162 N N . GLU A 1 395 ? -19.531 24.141 -5.801 1 70.88 395 GLU A N 1
ATOM 3163 C CA . GLU A 1 395 ? -20.891 23.734 -5.523 1 70.88 395 GLU A CA 1
ATOM 3164 C C . GLU A 1 395 ? -21.125 22.266 -5.891 1 70.88 395 GLU A C 1
ATOM 3166 O O . GLU A 1 395 ? -20.594 21.781 -6.895 1 70.88 395 GLU A O 1
ATOM 3171 N N . ASP A 1 396 ? -21.312 21.469 -4.84 1 59.47 396 ASP A N 1
ATOM 3172 C CA . ASP A 1 396 ? -21.672 20.094 -5.129 1 59.47 396 ASP A CA 1
ATOM 3173 C C . ASP A 1 396 ? -22.922 20.031 -6.004 1 59.47 396 ASP A C 1
ATOM 3175 O O . ASP A 1 396 ? -23.844 20.844 -5.844 1 59.47 396 ASP A O 1
ATOM 3179 N N . PRO A 1 397 ? -22.812 19.438 -7.156 1 49.5 397 PRO A N 1
ATOM 3180 C CA . PRO A 1 397 ? -24.141 19.344 -7.777 1 49.5 397 PRO A CA 1
ATOM 3181 C C . PRO A 1 397 ? -25.219 18.891 -6.801 1 49.5 397 PRO A C 1
ATOM 3183 O O . PRO A 1 397 ? -24.969 18.047 -5.945 1 49.5 397 PRO A O 1
ATOM 3186 N N . PRO A 1 398 ? -26.25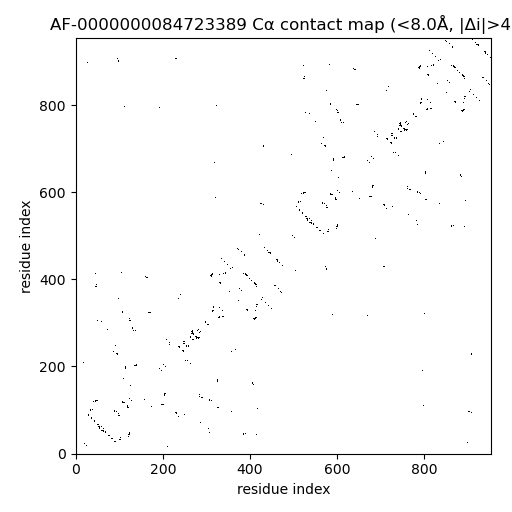 19.75 -6.625 1 42.84 398 PRO A N 1
ATOM 3187 C CA . PRO A 1 398 ? -27.312 19.469 -5.656 1 42.84 398 PRO A CA 1
ATOM 3188 C C . PRO A 1 398 ? -27.781 18.016 -5.688 1 42.84 398 PRO A C 1
ATOM 3190 O O . PRO A 1 398 ? -28.062 17.469 -6.762 1 42.84 398 PRO A O 1
ATOM 3193 N N . SER A 1 399 ? -27.109 17.172 -5.066 1 44.28 399 SER A N 1
ATOM 3194 C CA . SER A 1 399 ? -27.859 15.922 -4.914 1 44.28 399 SER A CA 1
ATOM 3195 C C . SER A 1 399 ? -29.188 16.156 -4.211 1 44.28 399 SER A C 1
ATOM 3197 O O . SER A 1 399 ? -29.406 17.203 -3.598 1 44.28 399 SER A O 1
ATOM 3199 N N . GLU A 1 400 ? -30.219 15.398 -4.617 1 44.41 400 GLU A N 1
ATOM 3200 C CA . GLU A 1 400 ? -31.5 15.531 -3.934 1 44.41 400 GLU A CA 1
ATOM 3201 C C . GLU A 1 400 ? -31.312 15.711 -2.43 1 44.41 400 GLU A C 1
ATOM 3203 O O . GLU A 1 400 ? -32.031 16.5 -1.796 1 44.41 400 GLU A O 1
ATOM 3208 N N . ALA A 1 401 ? -30.359 15.023 -2.01 1 42.75 401 ALA A N 1
ATOM 3209 C CA . ALA A 1 401 ? -30.109 15.086 -0.574 1 42.75 401 ALA A CA 1
ATOM 3210 C C . ALA A 1 401 ? -29.531 16.438 -0.177 1 42.75 401 ALA A C 1
ATOM 3212 O O . ALA A 1 401 ? -29.766 16.922 0.929 1 42.75 401 ALA A O 1
ATOM 3213 N N . SER A 1 402 ? -28.812 16.891 -1.167 1 45.28 402 SER A N 1
ATOM 3214 C CA . SER A 1 402 ? -28.203 18.188 -0.889 1 45.28 402 SER A CA 1
ATOM 3215 C C . SER A 1 402 ? -29.25 19.297 -0.858 1 45.28 402 SER A C 1
ATOM 3217 O O . SER A 1 402 ? -29.031 20.359 -0.281 1 45.28 402 SER A O 1
ATOM 3219 N N . ARG A 1 403 ? -30.297 19.031 -1.594 1 47.09 403 ARG A N 1
ATOM 3220 C CA . ARG A 1 403 ? -31.344 20.047 -1.646 1 47.09 403 ARG A CA 1
ATOM 3221 C C . ARG A 1 403 ? -31.906 20.328 -0.259 1 47.09 403 ARG A C 1
ATOM 3223 O O . ARG A 1 403 ? -32.406 21.422 0.007 1 47.09 403 ARG A O 1
ATOM 3230 N N . THR A 1 404 ? -32.031 19.203 0.326 1 45.16 404 THR A N 1
ATOM 3231 C CA . THR A 1 404 ? -32.625 19.422 1.646 1 45.16 404 THR A CA 1
ATOM 3232 C C . THR A 1 404 ? -31.516 19.641 2.688 1 45.16 404 THR A C 1
ATOM 3234 O O . THR A 1 404 ? -31.812 19.859 3.867 1 45.16 404 THR A O 1
ATOM 3237 N N . ALA A 1 405 ? -30.328 19.391 2.133 1 48.03 405 ALA A N 1
ATOM 3238 C CA . ALA A 1 405 ? -29.266 19.453 3.129 1 48.03 405 ALA A CA 1
ATOM 3239 C C . ALA A 1 405 ? -28.859 20.891 3.412 1 48.03 405 ALA A C 1
ATOM 3241 O O . ALA A 1 405 ? -29.031 21.781 2.564 1 48.03 405 ALA A O 1
ATOM 3242 N N . GLY A 1 406 ? -28.875 21.375 4.652 1 53.81 406 GLY A N 1
ATOM 3243 C CA . GLY A 1 406 ? -28.391 22.656 5.121 1 53.81 406 GLY A CA 1
ATOM 3244 C C . GLY A 1 406 ? -27.141 23.125 4.383 1 53.81 406 GLY A C 1
ATOM 3245 O O . GLY A 1 406 ? -26.672 22.453 3.457 1 53.81 406 GLY A O 1
ATOM 3246 N N . PRO A 1 407 ? -26.672 24.344 4.668 1 61.47 407 PRO A N 1
ATOM 3247 C CA . PRO A 1 407 ? -25.531 24.938 3.971 1 61.47 407 PRO A CA 1
ATOM 3248 C C . PRO A 1 407 ? -24.266 24.094 4.059 1 61.47 407 PRO A C 1
ATOM 3250 O O . PRO A 1 407 ? -24.016 23.453 5.086 1 61.47 407 PRO A O 1
ATOM 3253 N N . ARG A 1 408 ? -23.562 23.891 2.943 1 71.56 408 ARG A N 1
ATOM 3254 C CA . ARG A 1 408 ? -22.328 23.141 2.859 1 71.56 408 ARG A CA 1
ATOM 3255 C C . ARG A 1 408 ? -21.109 24.047 3.082 1 71.56 408 ARG A C 1
ATOM 3257 O O . ARG A 1 408 ? -21.188 25.25 2.871 1 71.56 408 ARG A O 1
ATOM 3264 N N . PRO A 1 409 ? -20.062 23.391 3.555 1 81.62 409 PRO A N 1
ATOM 3265 C CA . PRO A 1 409 ? -18.859 24.188 3.777 1 81.62 409 PRO A CA 1
ATOM 3266 C C . PRO A 1 409 ? -18.375 24.906 2.514 1 81.62 409 PRO A C 1
ATOM 3268 O O . PRO A 1 409 ? -18.516 24.375 1.411 1 81.62 409 PRO A O 1
ATOM 3271 N N . LEU A 1 410 ? -17.828 26 2.746 1 86.06 410 LEU A N 1
ATOM 3272 C CA . LEU A 1 410 ? -17.531 26.891 1.64 1 86.06 410 LEU A CA 1
ATOM 3273 C C . LEU A 1 410 ? -16.125 26.641 1.113 1 86.06 410 LEU A C 1
ATOM 3275 O O . LEU A 1 410 ? -15.844 26.859 -0.07 1 86.06 410 LEU A O 1
ATOM 3279 N N . TYR A 1 411 ? -15.281 26.25 2.072 1 94.38 411 TYR A N 1
ATOM 3280 C CA . TYR A 1 411 ? -13.867 26.266 1.706 1 94.38 411 TYR A CA 1
ATOM 3281 C C . TYR A 1 411 ? -13.281 24.859 1.734 1 94.38 411 TYR A C 1
ATOM 3283 O O . TYR A 1 411 ? -13.852 23.953 2.352 1 94.38 411 TYR A O 1
ATOM 3291 N N . ALA A 1 412 ? -12.172 24.688 1.059 1 96.19 412 ALA A N 1
ATOM 3292 C CA . ALA A 1 412 ? -11.469 23.406 1.021 1 96.19 412 ALA A CA 1
ATOM 3293 C C . ALA A 1 412 ? -10.391 23.344 2.096 1 96.19 412 ALA A C 1
ATOM 3295 O O . ALA A 1 412 ? -10.477 24.031 3.111 1 96.19 412 ALA A O 1
ATOM 3296 N N . GLY A 1 413 ? -9.484 22.5 2.064 1 97.44 413 GLY A N 1
ATOM 3297 C CA . GLY A 1 413 ? -8.305 22.25 2.883 1 97.44 413 GLY A CA 1
ATOM 3298 C C . GLY A 1 413 ? -7.332 21.266 2.25 1 97.44 413 GLY A C 1
ATOM 3299 O O . GLY A 1 413 ? -7.648 20.641 1.241 1 97.44 413 GLY A O 1
ATOM 3300 N N . PRO A 1 414 ? -6.129 21.25 2.742 1 98.06 414 PRO A N 1
ATOM 3301 C CA . PRO A 1 414 ? -5.156 20.312 2.164 1 98.06 414 PRO A CA 1
ATOM 3302 C C . PRO A 1 414 ? -5.516 18.844 2.412 1 98.06 414 PRO A C 1
ATOM 3304 O O . PRO A 1 414 ? -5.809 18.469 3.549 1 98.06 414 PRO A O 1
ATOM 3307 N N . SER A 1 415 ? -5.402 18.031 1.4 1 97 415 SER A N 1
ATOM 3308 C CA . SER A 1 415 ? -5.836 16.641 1.504 1 97 415 SER A CA 1
ATOM 3309 C C . SER A 1 415 ? -4.645 15.703 1.666 1 97 415 SER A C 1
ATOM 3311 O O . SER A 1 415 ? -4.809 14.539 2.055 1 97 415 SER A O 1
ATOM 3313 N N . PHE A 1 416 ? -3.459 16.125 1.311 1 96.62 416 PHE A N 1
ATOM 3314 C CA . PHE A 1 416 ? -2.234 15.344 1.422 1 96.62 416 PHE A CA 1
ATOM 3315 C C . PHE A 1 416 ? -2.4 13.984 0.753 1 96.62 416 PHE A C 1
ATOM 3317 O O . PHE A 1 416 ? -2.068 12.953 1.342 1 96.62 416 PHE A O 1
ATOM 3324 N N . GLU A 1 417 ? -2.891 13.93 -0.441 1 93.25 417 GLU A N 1
ATOM 3325 C CA . GLU A 1 417 ? -3.209 12.695 -1.143 1 93.25 417 GLU A CA 1
ATOM 3326 C C . GLU A 1 417 ? -1.941 11.984 -1.609 1 93.25 417 GLU A C 1
ATOM 3328 O O . GLU A 1 417 ? -0.995 12.625 -2.066 1 93.25 417 GLU A O 1
ATOM 3333 N N . ILE A 1 418 ? -1.938 10.664 -1.437 1 88.5 418 ILE A N 1
ATOM 3334 C CA . ILE A 1 418 ? -0.794 9.883 -1.894 1 88.5 418 ILE A CA 1
ATOM 3335 C C . ILE A 1 418 ? -1.281 8.672 -2.689 1 88.5 418 ILE A C 1
ATOM 3337 O O . ILE A 1 418 ? -2.432 8.25 -2.549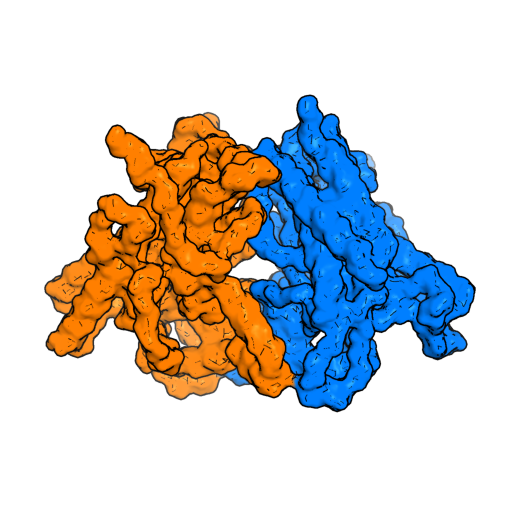 1 88.5 418 ILE A O 1
ATOM 3341 N N . SER A 1 419 ? -0.424 8.219 -3.635 1 73.56 419 SER A N 1
ATOM 3342 C CA . SER A 1 419 ? -0.679 6.973 -4.352 1 73.56 419 SER A CA 1
ATOM 3343 C C . SER A 1 419 ? 0.192 5.836 -3.822 1 73.56 419 SER A C 1
ATOM 3345 O O . SER A 1 419 ? 1.338 6.062 -3.428 1 73.56 419 SER A O 1
ATOM 3347 N N . PRO A 1 420 ? -0.43 4.758 -3.586 1 59.78 420 PRO A N 1
ATOM 3348 C CA . PRO A 1 420 ? 0.292 3.633 -2.992 1 59.78 420 PRO A CA 1
ATOM 3349 C C . PRO A 1 420 ? 1.584 3.299 -3.736 1 59.78 420 PRO A C 1
ATOM 3351 O O . PRO A 1 420 ? 2.502 2.713 -3.156 1 59.78 420 PRO A O 1
ATOM 3354 N N . SER A 1 421 ? 1.587 3.51 -4.973 1 55.44 421 SER A N 1
ATOM 3355 C CA . SER A 1 421 ? 2.752 3.055 -5.723 1 55.44 421 SER A CA 1
ATOM 3356 C C . SER A 1 421 ? 3.971 3.926 -5.438 1 55.44 421 SER A C 1
ATOM 3358 O O . SER A 1 421 ? 4.219 4.906 -6.145 1 55.44 421 SER A O 1
ATOM 3360 N N . SER A 1 422 ? 4.066 4.309 -4.062 1 55.66 422 SER A N 1
ATOM 3361 C CA . SER A 1 422 ? 5.223 5.168 -3.855 1 55.66 422 SER A CA 1
ATOM 3362 C C . SER A 1 422 ? 6.504 4.508 -4.359 1 55.66 422 SER A C 1
ATOM 3364 O O . SER A 1 422 ? 6.758 3.336 -4.066 1 55.66 422 SER A O 1
ATOM 3366 N N . GLU A 1 423 ? 7.086 5.137 -5.367 1 59.59 423 GLU A N 1
ATOM 3367 C CA . GLU A 1 423 ? 8.258 4.738 -6.145 1 59.59 423 GLU A CA 1
ATOM 3368 C C . GLU A 1 423 ? 9.5 4.652 -5.262 1 59.59 423 GLU A C 1
ATOM 3370 O O . GLU A 1 423 ? 9.852 5.617 -4.586 1 59.59 423 GLU A O 1
ATOM 3375 N N . LEU A 1 424 ? 9.734 3.479 -4.723 1 66.69 424 LEU A N 1
ATOM 3376 C CA . LEU A 1 424 ? 11.062 3.312 -4.141 1 66.69 424 LEU A CA 1
ATOM 3377 C C . LEU A 1 424 ? 12.148 3.627 -5.164 1 66.69 424 LEU A C 1
ATOM 3379 O O . LEU A 1 424 ? 12.078 3.166 -6.309 1 66.69 424 LEU A O 1
ATOM 3383 N N . LEU A 1 425 ? 12.961 4.629 -4.895 1 72.69 425 LEU A N 1
ATOM 3384 C CA . LEU A 1 425 ? 14.047 5.027 -5.781 1 72.69 425 LEU A CA 1
ATOM 3385 C C . LEU A 1 425 ? 15.398 4.664 -5.176 1 72.69 425 LEU A C 1
ATOM 3387 O O . LEU A 1 425 ? 16.094 5.527 -4.633 1 72.69 425 LEU A O 1
ATOM 3391 N N . PRO A 1 426 ? 15.727 3.402 -5.332 1 71.94 426 PRO A N 1
ATOM 3392 C CA . PRO A 1 426 ? 16.922 2.939 -4.621 1 71.94 426 PRO A CA 1
ATOM 3393 C C . PRO A 1 426 ? 18.219 3.471 -5.234 1 71.94 426 PRO A C 1
ATOM 3395 O O . PRO A 1 426 ? 19.266 3.414 -4.598 1 71.94 426 PRO A O 1
ATOM 3398 N N . GLN A 1 427 ? 18.078 3.979 -6.422 1 76.88 427 GLN A N 1
ATOM 3399 C CA . GLN A 1 427 ? 19.281 4.43 -7.113 1 76.88 427 GLN A CA 1
ATOM 3400 C C . GLN A 1 427 ? 19.578 5.895 -6.812 1 76.88 427 GLN A C 1
ATOM 3402 O O . GLN A 1 427 ? 18.844 6.781 -7.246 1 76.88 427 GLN A O 1
ATOM 3407 N N . ALA A 1 428 ? 20.703 6.09 -6.227 1 76.81 428 ALA A N 1
ATOM 3408 C CA . ALA A 1 428 ? 21 7.426 -5.719 1 76.81 428 ALA A CA 1
ATOM 3409 C C . ALA A 1 428 ? 20.969 8.461 -6.84 1 76.81 428 ALA A C 1
ATOM 3411 O O . ALA A 1 428 ? 20.266 9.461 -6.746 1 76.81 428 ALA A O 1
ATOM 3412 N N . ALA A 1 429 ? 21.719 8.18 -7.934 1 80.88 429 ALA A N 1
ATOM 3413 C CA . ALA A 1 429 ? 21.812 9.156 -9.016 1 80.88 429 ALA A CA 1
ATOM 3414 C C . ALA A 1 429 ? 20.453 9.344 -9.703 1 80.88 429 ALA A C 1
ATOM 3416 O O . ALA A 1 429 ? 20.047 10.469 -9.992 1 80.88 429 ALA A O 1
ATOM 3417 N N . ALA A 1 430 ? 19.797 8.305 -9.938 1 84.19 430 ALA A N 1
ATOM 3418 C CA . ALA A 1 430 ? 18.5 8.367 -10.602 1 84.19 430 ALA A CA 1
ATOM 3419 C C . ALA A 1 430 ? 17.469 9.055 -9.719 1 84.19 430 ALA A C 1
ATOM 3421 O O . ALA A 1 430 ? 16.641 9.82 -10.219 1 84.19 430 ALA A O 1
ATOM 3422 N N . SER A 1 431 ? 17.547 8.773 -8.453 1 84.69 431 SER A N 1
ATOM 3423 C CA . SER A 1 431 ? 16.594 9.375 -7.527 1 84.69 431 SER A CA 1
ATOM 3424 C C . SER A 1 431 ? 16.781 10.891 -7.461 1 84.69 431 SER A C 1
ATOM 3426 O O . SER A 1 431 ? 15.805 11.633 -7.371 1 84.69 431 SER A O 1
ATOM 3428 N N . THR A 1 432 ? 18 11.336 -7.43 1 84.12 432 THR A N 1
ATOM 3429 C CA . THR A 1 432 ? 18.281 12.766 -7.414 1 84.12 432 THR A CA 1
ATOM 3430 C C . THR A 1 432 ? 17.703 13.445 -8.648 1 84.12 432 THR A C 1
ATOM 3432 O O . THR A 1 432 ? 17.094 14.516 -8.555 1 84.12 432 THR A O 1
ATOM 3435 N N . ARG A 1 433 ? 17.891 12.844 -9.742 1 86.88 433 ARG A N 1
ATOM 3436 C CA . ARG A 1 433 ? 17.344 13.391 -10.977 1 86.88 433 ARG A CA 1
ATOM 3437 C C . ARG A 1 433 ? 15.82 13.406 -10.945 1 86.88 433 ARG A C 1
ATOM 3439 O O . ARG A 1 433 ? 15.195 14.391 -11.344 1 86.88 433 ARG A O 1
ATOM 3446 N N . TYR A 1 434 ? 15.227 12.359 -10.539 1 87.31 434 TYR A N 1
ATOM 3447 C CA . TYR A 1 434 ? 13.773 12.258 -10.445 1 87.31 434 TYR A CA 1
ATOM 3448 C C . TYR A 1 434 ? 13.203 13.352 -9.555 1 87.31 434 TYR A C 1
ATOM 3450 O O . TYR A 1 434 ? 12.242 14.023 -9.93 1 87.31 434 TYR A O 1
ATOM 3458 N N . ILE A 1 435 ? 13.797 13.531 -8.391 1 88.62 435 ILE A N 1
ATOM 3459 C CA . ILE A 1 435 ? 13.32 14.508 -7.418 1 88.62 435 ILE A CA 1
ATOM 3460 C C . ILE A 1 435 ? 13.469 15.922 -7.988 1 88.62 435 ILE A C 1
ATOM 3462 O O . ILE A 1 435 ? 12.586 16.766 -7.824 1 88.62 435 ILE A O 1
ATOM 3466 N N . THR A 1 436 ? 14.555 16.141 -8.656 1 89.88 436 THR A N 1
ATOM 3467 C CA . THR A 1 436 ? 14.773 17.438 -9.273 1 89.88 436 THR A CA 1
ATOM 3468 C C . THR A 1 436 ? 13.727 17.719 -10.336 1 89.88 436 THR A C 1
ATOM 3470 O O . THR A 1 436 ? 13.227 18.844 -10.453 1 89.88 436 THR A O 1
ATOM 3473 N N . GLU A 1 437 ? 13.422 16.734 -11.102 1 90.19 437 GLU A N 1
ATOM 3474 C CA . GLU A 1 437 ? 12.383 16.875 -12.117 1 90.19 437 GLU A CA 1
ATOM 3475 C C . GLU A 1 437 ? 11.023 17.156 -11.484 1 90.19 437 GLU A C 1
ATOM 3477 O O . GLU A 1 437 ? 10.242 17.953 -12.016 1 90.19 437 GLU A O 1
ATOM 3482 N N . ARG A 1 438 ? 10.727 16.516 -10.359 1 90.75 438 ARG A N 1
ATOM 3483 C CA . ARG A 1 438 ? 9.469 16.75 -9.656 1 90.75 438 ARG A CA 1
ATOM 3484 C C . ARG A 1 438 ? 9.383 18.172 -9.141 1 90.75 438 ARG A C 1
ATOM 3486 O O . ARG A 1 438 ? 8.367 18.844 -9.305 1 90.75 438 ARG A O 1
ATOM 3493 N N . LEU A 1 439 ? 10.469 18.641 -8.539 1 93.06 439 LEU A N 1
ATOM 3494 C CA . LEU A 1 439 ? 10.516 20 -8 1 93.06 439 LEU A CA 1
ATOM 3495 C C . LEU A 1 439 ? 10.32 21.031 -9.117 1 93.06 439 LEU A C 1
ATOM 3497 O O . LEU A 1 439 ? 9.633 22.031 -8.922 1 93.06 439 LEU A O 1
ATOM 3501 N N . GLN A 1 440 ? 10.914 20.75 -10.258 1 92.94 440 GLN A N 1
ATOM 3502 C CA . GLN A 1 440 ? 10.75 21.656 -11.398 1 92.94 440 GLN A CA 1
ATOM 3503 C C . GLN A 1 440 ? 9.297 21.672 -11.867 1 92.94 440 GLN A C 1
ATOM 3505 O O . GLN A 1 440 ? 8.75 22.75 -12.148 1 92.94 440 GLN A O 1
ATOM 3510 N N . ALA A 1 441 ? 8.758 20.5 -12.031 1 92.69 441 ALA A N 1
ATOM 3511 C CA . ALA A 1 441 ? 7.363 20.406 -12.461 1 92.69 441 ALA A CA 1
ATOM 3512 C C . ALA A 1 441 ? 6.438 21.125 -11.484 1 92.69 441 ALA A C 1
ATOM 3514 O O . ALA A 1 441 ? 5.484 21.781 -11.891 1 92.69 441 ALA A O 1
ATOM 3515 N N . GLU A 1 442 ? 6.688 20.984 -10.211 1 96 442 GLU A N 1
ATOM 3516 C CA . GLU A 1 442 ? 5.875 21.609 -9.172 1 96 442 GLU A CA 1
ATOM 3517 C C . GLU A 1 442 ? 6.043 23.125 -9.172 1 96 442 GLU A C 1
ATOM 3519 O O . GLU A 1 442 ? 5.07 23.859 -9 1 96 442 GLU A O 1
ATOM 3524 N N . ALA A 1 443 ? 7.266 23.609 -9.367 1 96.19 443 ALA A N 1
ATOM 3525 C CA . ALA A 1 443 ? 7.496 25.047 -9.492 1 96.19 443 ALA A CA 1
ATOM 3526 C C . ALA A 1 443 ? 6.746 25.625 -10.695 1 96.19 443 ALA A C 1
ATOM 3528 O O . ALA A 1 443 ? 6.133 26.688 -10.602 1 96.19 443 ALA A O 1
ATOM 3529 N N . ASN A 1 444 ? 6.828 24.906 -11.797 1 94.81 444 ASN A N 1
ATOM 3530 C CA . ASN A 1 444 ? 6.117 25.328 -13 1 94.81 444 ASN A CA 1
ATOM 3531 C C . ASN A 1 444 ? 4.609 25.375 -12.773 1 94.81 444 ASN A C 1
ATOM 3533 O O . ASN A 1 444 ? 3.934 26.297 -13.242 1 94.81 444 ASN A O 1
ATOM 3537 N N . ALA A 1 445 ? 4.129 24.375 -12.086 1 95.69 445 ALA A N 1
ATOM 3538 C CA . ALA A 1 445 ? 2.701 24.359 -11.773 1 9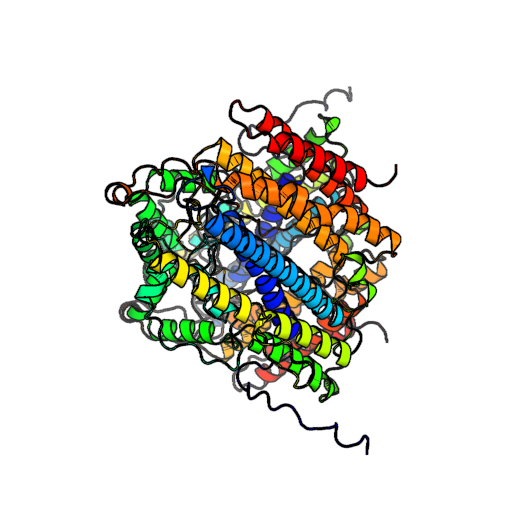5.69 445 ALA A CA 1
ATOM 3539 C C . ALA A 1 445 ? 2.305 25.531 -10.898 1 95.69 445 ALA A C 1
ATOM 3541 O O . ALA A 1 445 ? 1.27 26.172 -11.133 1 95.69 445 ALA A O 1
ATOM 3542 N N . ALA A 1 446 ? 3.094 25.828 -9.906 1 97.25 446 ALA A N 1
ATOM 3543 C CA . ALA A 1 446 ? 2.826 26.969 -9.031 1 97.25 446 ALA A CA 1
ATOM 3544 C C . ALA A 1 446 ? 2.832 28.281 -9.812 1 97.25 446 ALA A C 1
ATOM 3546 O O . ALA A 1 446 ? 1.989 29.156 -9.586 1 97.25 446 ALA A O 1
ATOM 3547 N N . ARG A 1 447 ? 3.768 28.453 -10.734 1 96.38 447 ARG A N 1
ATOM 3548 C CA . ARG A 1 447 ? 3.852 29.641 -11.562 1 96.38 447 ARG A CA 1
ATOM 3549 C C . ARG A 1 447 ? 2.615 29.797 -12.438 1 96.38 447 ARG A C 1
ATOM 3551 O O . ARG A 1 447 ? 2.064 30.891 -12.57 1 96.38 447 ARG A O 1
ATOM 3558 N N . LYS A 1 448 ? 2.256 28.688 -13.023 1 95.5 448 LYS A N 1
ATOM 3559 C CA . LYS A 1 448 ? 1.066 28.719 -13.867 1 95.5 448 LYS A CA 1
ATOM 3560 C C . LYS A 1 448 ? -0.168 29.125 -13.07 1 95.5 448 LYS A C 1
ATOM 3562 O O . LYS A 1 448 ? -0.974 29.922 -13.531 1 95.5 448 LYS A O 1
ATOM 3567 N N . LEU A 1 449 ? -0.315 28.562 -11.891 1 96.44 449 LEU A N 1
ATOM 3568 C CA . LEU A 1 449 ? -1.453 28.875 -11.031 1 96.44 449 LEU A CA 1
ATOM 3569 C C . LEU A 1 449 ? -1.418 30.328 -10.578 1 96.44 449 LEU A C 1
ATOM 3571 O O . LEU A 1 449 ? -2.467 30.953 -10.398 1 96.44 449 LEU A O 1
ATOM 3575 N N . SER A 1 450 ? -0.222 30.875 -10.453 1 95.31 450 SER A N 1
ATOM 3576 C CA . SER A 1 450 ? -0.067 32.25 -9.969 1 95.31 450 SER A CA 1
ATOM 3577 C C . SER A 1 450 ? -0.53 33.25 -11.016 1 95.31 450 SER A C 1
ATOM 3579 O O . SER A 1 450 ? -0.773 34.438 -10.695 1 95.31 450 SER A O 1
ATOM 3581 N N . LEU A 1 451 ? -0.712 32.812 -12.219 1 93.38 451 LEU A N 1
ATOM 3582 C CA . LEU A 1 451 ? -1.106 33.688 -13.305 1 93.38 451 LEU A CA 1
ATOM 3583 C C . LEU A 1 451 ? -2.623 33.812 -13.383 1 93.38 451 LEU A C 1
ATOM 3585 O O . LEU A 1 451 ? -3.145 34.688 -14.078 1 93.38 451 LEU A O 1
ATOM 3589 N N . ALA A 1 452 ? -3.273 33 -12.617 1 92.31 452 ALA A N 1
ATOM 3590 C CA . ALA A 1 452 ? -4.73 33.094 -12.609 1 92.31 452 ALA A CA 1
ATOM 3591 C C . ALA A 1 452 ? -5.184 34.406 -11.992 1 92.31 452 ALA A C 1
ATOM 3593 O O . ALA A 1 452 ? -4.543 34.938 -11.07 1 92.31 452 ALA A O 1
ATOM 3594 N N . PRO A 1 453 ? -6.195 35.062 -12.5 1 86.75 453 PRO A N 1
ATOM 3595 C CA . PRO A 1 453 ? -6.633 36.406 -12.062 1 86.75 453 PRO A CA 1
ATOM 3596 C C . PRO A 1 453 ? -6.863 36.469 -10.555 1 86.75 453 PRO A C 1
ATOM 3598 O O . PRO A 1 453 ? -6.477 37.469 -9.922 1 86.75 453 PRO A O 1
ATOM 3601 N N . SER A 1 454 ? -7.484 35.562 -9.867 1 82.62 454 SER A N 1
ATOM 3602 C CA . SER A 1 454 ? -7.789 35.656 -8.445 1 82.62 454 SER A CA 1
ATOM 3603 C C . SER A 1 454 ? -6.836 34.781 -7.629 1 82.62 454 SER A C 1
ATOM 3605 O O . SER A 1 454 ? -7.152 34.406 -6.5 1 82.62 454 SER A O 1
ATOM 3607 N N . ALA A 1 455 ? -5.605 34.688 -8.227 1 91.12 455 ALA A N 1
ATOM 3608 C CA . ALA A 1 455 ? -4.66 33.812 -7.527 1 91.12 455 ALA A CA 1
ATOM 3609 C C . ALA A 1 455 ? -4.039 34.531 -6.332 1 91.12 455 ALA A C 1
ATOM 3611 O O . ALA A 1 455 ? -3.625 35.688 -6.438 1 91.12 455 ALA A O 1
ATOM 3612 N N . PRO A 1 456 ? -4.051 33.938 -5.188 1 91.19 456 PRO A N 1
ATOM 3613 C CA . PRO A 1 456 ? -3.348 34.531 -4.043 1 91.19 456 PRO A CA 1
ATOM 3614 C C . PRO A 1 456 ? -1.87 34.781 -4.328 1 91.19 456 PRO A C 1
ATOM 3616 O O . PRO A 1 456 ? -1.224 34 -5.016 1 91.19 456 PRO A O 1
ATOM 3619 N N . ARG A 1 457 ? -1.327 35.812 -3.756 1 87.94 457 ARG A N 1
ATOM 3620 C CA . ARG A 1 457 ? 0.052 36.219 -3.973 1 87.94 457 ARG A CA 1
ATOM 3621 C C . ARG A 1 457 ? 1.034 35.188 -3.471 1 87.94 457 ARG A C 1
ATOM 3623 O O . ARG A 1 457 ? 2.15 35.062 -3.984 1 87.94 457 ARG A O 1
ATOM 3630 N N . ALA A 1 458 ? 0.592 34.438 -2.547 1 91.94 458 ALA A N 1
ATOM 3631 C CA . ALA A 1 458 ? 1.456 33.438 -1.913 1 91.94 458 ALA A CA 1
ATOM 3632 C C . ALA A 1 458 ? 1.919 32.406 -2.92 1 91.94 458 ALA A C 1
ATOM 3634 O O . ALA A 1 458 ? 2.957 31.766 -2.729 1 91.94 458 ALA A O 1
ATOM 3635 N N . LEU A 1 459 ? 1.236 32.188 -4.039 1 95.12 459 LEU A N 1
ATOM 3636 C CA . LEU A 1 459 ? 1.577 31.172 -5.02 1 95.12 459 LEU A CA 1
ATOM 3637 C C . LEU A 1 459 ? 2.893 31.5 -5.715 1 95.12 459 LEU A C 1
ATOM 3639 O O . LEU A 1 459 ? 3.674 30.594 -6.031 1 95.12 459 LEU A O 1
ATOM 3643 N N . SER A 1 460 ? 3.105 32.781 -5.969 1 94.75 460 SER A N 1
ATOM 3644 C CA . SER A 1 460 ? 4.375 33.188 -6.566 1 94.75 460 SER A CA 1
ATOM 3645 C C . SER A 1 460 ? 5.543 32.906 -5.629 1 94.75 460 SER A C 1
ATOM 3647 O O . SER A 1 460 ? 6.621 32.5 -6.074 1 94.75 460 SER A O 1
ATOM 3649 N N . ALA A 1 461 ? 5.332 33.156 -4.391 1 95.44 461 ALA A N 1
ATOM 3650 C CA . ALA A 1 461 ? 6.363 32.875 -3.396 1 95.44 461 ALA A CA 1
ATOM 3651 C C . ALA A 1 461 ? 6.645 31.375 -3.32 1 95.44 461 ALA A C 1
ATOM 3653 O O . ALA A 1 461 ? 7.793 30.953 -3.146 1 95.44 461 ALA A O 1
ATOM 3654 N N . VAL A 1 462 ? 5.594 30.562 -3.422 1 96.81 462 VAL A N 1
ATOM 3655 C CA . VAL A 1 462 ? 5.73 29.109 -3.414 1 96.81 462 VAL A CA 1
ATOM 3656 C C . VAL A 1 462 ? 6.582 28.672 -4.602 1 96.81 462 VAL A C 1
ATOM 3658 O O . VAL A 1 462 ? 7.477 27.828 -4.449 1 96.81 462 VAL A O 1
ATOM 3661 N N . ALA A 1 463 ? 6.289 29.203 -5.789 1 96.69 463 ALA A N 1
ATOM 3662 C CA . ALA A 1 463 ? 7.062 28.875 -6.98 1 96.69 463 ALA A CA 1
ATOM 3663 C C . ALA A 1 463 ? 8.539 29.188 -6.785 1 96.69 463 ALA A C 1
ATOM 3665 O O . ALA A 1 463 ? 9.414 28.375 -7.109 1 96.69 463 ALA A O 1
ATOM 3666 N N . ALA A 1 464 ? 8.805 30.359 -6.234 1 95.88 464 ALA A N 1
ATOM 3667 C CA . ALA A 1 464 ? 10.18 30.797 -5.996 1 95.88 464 ALA A CA 1
ATOM 3668 C C . ALA A 1 464 ? 10.875 29.875 -4.996 1 95.88 464 ALA A C 1
ATOM 3670 O O . ALA A 1 464 ? 12.055 29.562 -5.156 1 95.88 464 ALA A O 1
ATOM 3671 N N . GLN A 1 465 ? 10.141 29.562 -3.975 1 95.25 465 GLN A N 1
ATOM 3672 C CA . GLN A 1 465 ? 10.711 28.672 -2.963 1 95.25 465 GLN A CA 1
ATOM 3673 C C . GLN A 1 465 ? 11.023 27.297 -3.543 1 95.25 465 GLN A C 1
ATOM 3675 O O . GLN A 1 465 ? 12.039 26.688 -3.199 1 95.25 465 GLN A O 1
ATOM 3680 N N . LEU A 1 466 ? 10.141 26.719 -4.336 1 95.75 466 LEU A N 1
ATOM 3681 C CA . LEU A 1 466 ? 10.383 25.438 -4.98 1 95.75 466 LEU A CA 1
ATOM 3682 C C . LEU A 1 466 ? 11.609 25.5 -5.879 1 95.75 466 LEU A C 1
ATOM 3684 O O . LEU A 1 466 ? 12.406 24.547 -5.922 1 95.75 466 LEU A O 1
ATOM 3688 N N . ASP A 1 467 ? 11.789 26.594 -6.574 1 94.81 467 ASP A N 1
ATOM 3689 C CA . ASP A 1 467 ? 12.984 26.797 -7.391 1 94.81 467 ASP A CA 1
ATOM 3690 C C . ASP A 1 467 ? 14.242 26.797 -6.523 1 94.81 467 ASP A C 1
ATOM 3692 O O . ASP A 1 467 ? 15.266 26.234 -6.902 1 94.81 467 ASP A O 1
ATOM 3696 N N . ALA A 1 468 ? 14.188 27.453 -5.414 1 92.94 468 ALA A N 1
ATOM 3697 C CA . ALA A 1 468 ? 15.328 27.531 -4.508 1 92.94 468 ALA A CA 1
ATOM 3698 C C . ALA A 1 468 ? 15.688 26.156 -3.951 1 92.94 468 ALA A C 1
ATOM 3700 O O . ALA A 1 468 ? 16.859 25.812 -3.848 1 92.94 468 ALA A O 1
ATOM 3701 N N . ILE A 1 469 ? 14.688 25.422 -3.568 1 92.5 469 ILE A N 1
ATOM 3702 C CA . ILE A 1 469 ? 14.891 24.062 -3.045 1 92.5 469 ILE A CA 1
ATOM 3703 C C . ILE A 1 469 ? 15.5 23.188 -4.125 1 92.5 469 ILE A C 1
ATOM 3705 O O . ILE A 1 469 ? 16.422 22.406 -3.855 1 92.5 469 ILE A O 1
ATOM 3709 N N . ARG A 1 470 ? 14.977 23.266 -5.336 1 91.19 470 ARG A N 1
ATOM 3710 C CA . ARG A 1 470 ? 15.516 22.5 -6.461 1 91.19 470 ARG A CA 1
ATOM 3711 C C . ARG A 1 470 ? 16.984 22.828 -6.68 1 91.19 470 ARG A C 1
ATOM 3713 O O . ARG A 1 470 ? 17.797 21.922 -6.883 1 91.19 470 ARG A O 1
ATOM 3720 N N . ALA A 1 471 ? 17.359 24.094 -6.66 1 88.44 471 ALA A N 1
ATOM 3721 C CA . ALA A 1 471 ? 18.75 24.531 -6.863 1 88.44 471 ALA A CA 1
ATOM 3722 C C . ALA A 1 471 ? 19.656 23.984 -5.766 1 88.44 471 ALA A C 1
ATOM 3724 O O . ALA A 1 471 ? 20.797 23.609 -6.031 1 88.44 471 ALA A O 1
ATOM 3725 N N . ALA A 1 472 ? 19.141 23.922 -4.59 1 83.81 472 ALA A N 1
ATOM 3726 C CA . ALA A 1 472 ? 19.922 23.438 -3.455 1 83.81 472 ALA A CA 1
ATOM 3727 C C . ALA A 1 472 ? 20.094 21.922 -3.514 1 83.81 472 ALA A C 1
ATOM 3729 O O . ALA A 1 472 ? 21.094 21.391 -3.018 1 83.81 472 ALA A O 1
ATOM 3730 N N . PHE A 1 473 ? 19.156 21.234 -4.051 1 82.56 473 PHE A N 1
ATOM 3731 C CA . PHE A 1 473 ? 19.141 19.781 -4.074 1 82.56 473 PHE A CA 1
ATOM 3732 C C . PHE A 1 473 ? 20 19.25 -5.215 1 82.56 473 PHE A C 1
ATOM 3734 O O . PHE A 1 473 ? 20.516 18.125 -5.141 1 82.56 473 PHE A O 1
ATOM 3741 N N . ALA A 1 474 ? 20.047 19.953 -6.309 1 71.81 474 ALA A N 1
ATOM 3742 C CA . ALA A 1 474 ? 20.781 19.5 -7.492 1 71.81 474 ALA A CA 1
ATOM 3743 C C . ALA A 1 474 ? 22.266 19.297 -7.172 1 71.81 474 ALA A C 1
ATOM 3745 O O . ALA A 1 474 ? 22.844 20.062 -6.395 1 71.81 474 ALA A O 1
ATOM 3746 N N . PRO A 1 475 ? 22.688 18.078 -7.594 1 62.69 475 PRO A N 1
ATOM 3747 C CA . PRO A 1 475 ? 24.094 17.828 -7.316 1 62.69 475 PRO A CA 1
ATOM 3748 C C . PRO A 1 475 ? 25 18.969 -7.754 1 62.69 475 PRO A C 1
ATOM 3750 O O . PRO A 1 475 ? 24.672 19.688 -8.703 1 62.69 475 PRO A O 1
ATOM 3753 N N . PRO A 1 476 ? 25.953 19.406 -6.852 1 51.22 476 PRO A N 1
ATOM 3754 C CA . PRO A 1 476 ? 26.891 20.422 -7.328 1 51.22 476 PRO A CA 1
ATOM 3755 C C . PRO A 1 476 ? 27.531 20.047 -8.664 1 51.22 476 PRO A C 1
ATOM 3757 O O . PRO A 1 476 ? 27.844 18.875 -8.898 1 51.22 476 PRO A O 1
ATOM 3760 N N . GLY A 1 477 ? 26.969 20.656 -9.805 1 38.62 477 GLY A N 1
ATOM 3761 C CA . GLY A 1 477 ? 27.703 20.516 -11.047 1 38.62 477 GLY A CA 1
ATOM 3762 C C . GLY A 1 477 ? 29.203 20.406 -10.852 1 38.62 477 GLY A C 1
ATOM 3763 O O . GLY A 1 477 ? 29.734 20.828 -9.82 1 38.62 477 GLY A O 1
ATOM 3764 N N . MET B 1 1 ? 20.594 2.9 -49.219 1 20.12 1 MET B N 1
ATOM 3765 C CA . MET B 1 1 ? 19.312 2.207 -49.25 1 20.12 1 MET B CA 1
ATOM 3766 C C . MET B 1 1 ? 18.719 2.117 -47.844 1 20.12 1 MET B C 1
ATOM 3768 O O . MET B 1 1 ? 17.688 1.481 -47.625 1 20.12 1 MET B O 1
ATOM 3772 N N . ASN B 1 2 ? 19.531 2.322 -46.75 1 21.59 2 ASN B N 1
ATOM 3773 C CA . ASN B 1 2 ? 19.5 2.195 -45.312 1 21.59 2 ASN B CA 1
ATOM 3774 C C . ASN B 1 2 ? 18.562 3.221 -44.656 1 21.59 2 ASN B C 1
ATOM 3776 O O . ASN B 1 2 ? 18.562 3.391 -43.438 1 21.59 2 ASN B O 1
ATOM 3780 N N . GLU B 1 3 ? 18.078 4.246 -45.438 1 23.36 3 GLU B N 1
ATOM 3781 C CA . GLU B 1 3 ? 17.406 5.5 -45.156 1 23.36 3 GLU B CA 1
ATOM 3782 C C . GLU B 1 3 ? 15.961 5.258 -44.688 1 23.36 3 GLU B C 1
ATOM 3784 O O . GLU B 1 3 ? 15.32 6.156 -44.156 1 23.36 3 GLU B O 1
ATOM 3789 N N . HIS B 1 4 ? 15.281 4.277 -45.281 1 23.69 4 HIS B N 1
ATOM 3790 C CA . HIS B 1 4 ? 13.836 4.074 -45.281 1 23.69 4 HIS B CA 1
ATOM 3791 C C . HIS B 1 4 ? 13.344 3.629 -43.906 1 23.69 4 HIS B C 1
ATOM 3793 O O . HIS B 1 4 ? 12.156 3.34 -43.719 1 23.69 4 HIS B O 1
ATOM 3799 N N . LEU B 1 5 ? 14.25 3.08 -43.156 1 25.89 5 LEU B N 1
ATOM 3800 C CA . LEU B 1 5 ? 13.719 2.473 -41.938 1 25.89 5 LEU B CA 1
ATOM 3801 C C . LEU B 1 5 ? 13.203 3.541 -40.969 1 25.89 5 LEU B C 1
ATOM 3803 O O . LEU B 1 5 ? 12.945 3.256 -39.812 1 25.89 5 LEU B O 1
ATOM 3807 N N . LYS B 1 6 ? 13.391 4.883 -41.469 1 23.62 6 LYS B N 1
ATOM 3808 C CA . LYS B 1 6 ? 13.258 5.973 -40.5 1 23.62 6 LYS B CA 1
ATOM 3809 C C . LYS B 1 6 ? 11.852 6.023 -39.906 1 23.62 6 LYS B C 1
ATOM 3811 O O . LYS B 1 6 ? 11.68 5.977 -38.688 1 23.62 6 LYS B O 1
ATOM 3816 N N . ALA B 1 7 ? 11.141 7.203 -40.344 1 25.91 7 ALA B N 1
ATOM 3817 C CA . ALA B 1 7 ? 10.188 8.023 -39.594 1 25.91 7 ALA B CA 1
ATOM 3818 C C . ALA B 1 7 ? 8.812 7.355 -39.562 1 25.91 7 ALA B C 1
ATOM 3820 O O . ALA B 1 7 ? 7.789 8.039 -39.438 1 25.91 7 ALA B O 1
ATOM 3821 N N . ASP B 1 8 ? 8.625 6.324 -40.156 1 23.67 8 ASP B N 1
ATOM 3822 C CA . ASP B 1 8 ? 7.234 5.895 -40.031 1 23.67 8 ASP B CA 1
ATOM 3823 C C . ASP B 1 8 ? 6.836 5.746 -38.562 1 23.67 8 ASP B C 1
ATOM 3825 O O . ASP B 1 8 ? 7.242 4.789 -37.906 1 23.67 8 ASP B O 1
ATOM 3829 N N . ALA B 1 9 ? 6.766 6.961 -37.969 1 27.8 9 ALA B N 1
ATOM 3830 C CA . ALA B 1 9 ? 6.16 7.211 -36.656 1 27.8 9 ALA B CA 1
ATOM 3831 C C . ALA B 1 9 ? 4.926 6.336 -36.438 1 27.8 9 ALA B C 1
ATOM 3833 O O . ALA B 1 9 ? 3.988 6.375 -37.25 1 27.8 9 ALA B O 1
ATOM 3834 N N . VAL B 1 10 ? 5.094 5.176 -36.125 1 25.73 10 VAL B N 1
ATOM 3835 C CA . VAL B 1 10 ? 4.043 4.23 -35.75 1 25.73 10 VAL B CA 1
ATOM 3836 C C . VAL B 1 10 ? 2.904 4.969 -35.062 1 25.73 10 VAL B C 1
ATOM 3838 O O . VAL B 1 10 ? 3.121 5.641 -34.062 1 25.73 10 VAL B O 1
ATOM 3841 N N . ASN B 1 11 ? 1.933 5.461 -35.75 1 27.75 11 ASN B N 1
ATOM 3842 C CA . ASN B 1 11 ? 0.646 6.047 -35.375 1 27.75 11 ASN B CA 1
ATOM 3843 C C . ASN B 1 11 ? -0.029 5.258 -34.281 1 27.75 11 ASN B C 1
ATOM 3845 O O . ASN B 1 11 ? -0.653 4.227 -34.531 1 27.75 11 ASN B O 1
ATOM 3849 N N . PHE B 1 12 ? 0.623 5.012 -33.281 1 30.06 12 PHE B N 1
ATOM 3850 C CA . PHE B 1 12 ? -0.283 4.559 -32.219 1 30.06 12 PHE B CA 1
ATOM 3851 C C . PHE B 1 12 ? -1.421 5.551 -32.031 1 30.06 12 PHE B C 1
ATOM 3853 O O . PHE B 1 12 ? -1.183 6.746 -31.812 1 30.06 12 PHE B O 1
ATOM 3860 N N . PRO B 1 13 ? -2.541 5.461 -32.625 1 32.19 13 PRO B N 1
ATOM 3861 C CA . PRO B 1 13 ? -3.676 6.363 -32.406 1 32.19 13 PRO B CA 1
ATOM 3862 C C . PRO B 1 13 ? -3.857 6.758 -30.938 1 32.19 13 PRO B C 1
ATOM 3864 O O . PRO B 1 13 ? -4.938 7.211 -30.547 1 32.19 13 PRO B O 1
ATOM 3867 N N . CYS B 1 14 ? -3.193 6.34 -29.969 1 33.09 14 CYS B N 1
ATOM 3868 C CA . CYS B 1 14 ? -3.719 6.473 -28.625 1 33.09 14 CYS B CA 1
ATOM 3869 C C . CYS B 1 14 ? -3.754 7.93 -28.188 1 33.09 14 CYS B C 1
ATOM 3871 O O . CYS B 1 14 ? -2.723 8.5 -27.812 1 33.09 14 CYS B O 1
ATOM 3873 N N . GLU B 1 15 ? -4.387 8.719 -28.656 1 39.28 15 GLU B N 1
ATOM 3874 C CA . GLU B 1 15 ? -4.645 10 -28.016 1 39.28 15 GLU B CA 1
ATOM 3875 C C . GLU B 1 15 ? -4.805 9.836 -26.5 1 39.28 15 GLU B C 1
ATOM 3877 O O . GLU B 1 15 ? -4.379 10.695 -25.734 1 39.28 15 GLU B O 1
ATOM 3882 N N . HIS B 1 16 ? -5.504 8.672 -25.984 1 42.62 16 HIS B N 1
ATOM 3883 C CA . HIS B 1 16 ? -5.977 8.188 -24.688 1 42.62 16 HIS B CA 1
ATOM 3884 C C . HIS B 1 16 ? -4.906 7.355 -23.984 1 42.62 16 HIS B C 1
ATOM 3886 O O . HIS B 1 16 ? -4.695 6.195 -24.344 1 42.62 16 HIS B O 1
ATOM 3892 N N . GLY B 1 17 ? -3.615 7.887 -23.766 1 58.5 17 GLY B N 1
ATOM 3893 C CA . GLY B 1 17 ? -2.609 7.074 -23.094 1 58.5 17 GLY B CA 1
ATOM 3894 C C . GLY B 1 17 ? -1.242 7.73 -23.062 1 58.5 17 GLY B C 1
ATOM 3895 O O . GLY B 1 17 ? -0.223 7.051 -22.938 1 58.5 17 GLY B O 1
ATOM 3896 N N . HIS B 1 18 ? -1.273 8.914 -23.281 1 73.12 18 HIS B N 1
ATOM 3897 C CA . HIS B 1 18 ? 0.022 9.578 -23.328 1 73.12 18 HIS B CA 1
ATOM 3898 C C . HIS B 1 18 ? 0.638 9.703 -21.938 1 73.12 18 HIS B C 1
ATOM 3900 O O . HIS B 1 18 ? -0.02 10.164 -21 1 73.12 18 HIS B O 1
ATOM 3906 N N . ILE B 1 19 ? 1.777 9.094 -21.875 1 84.38 19 ILE B N 1
ATOM 3907 C CA . ILE B 1 19 ? 2.582 9.203 -20.672 1 84.38 19 ILE B CA 1
ATOM 3908 C C . ILE B 1 19 ? 3.215 10.594 -20.594 1 84.38 19 ILE B C 1
ATOM 3910 O O . ILE B 1 19 ? 3.949 10.992 -21.5 1 84.38 19 ILE B O 1
ATOM 3914 N N . ARG B 1 20 ? 2.953 11.336 -19.609 1 80.06 20 ARG B N 1
ATOM 3915 C CA . ARG B 1 20 ? 3.238 12.766 -19.484 1 80.06 20 ARG B CA 1
ATOM 3916 C C . ARG B 1 20 ? 4.68 13 -19.062 1 80.06 20 ARG B C 1
ATOM 3918 O O . ARG B 1 20 ? 5.348 13.906 -19.562 1 80.06 20 ARG B O 1
ATOM 3925 N N . ASP B 1 21 ? 5.125 12.305 -18.141 1 87.31 21 ASP B N 1
ATOM 3926 C CA . ASP B 1 21 ? 6.453 12.484 -17.578 1 87.31 21 ASP B CA 1
ATOM 3927 C C . ASP B 1 21 ? 6.965 11.188 -16.953 1 87.31 21 ASP B C 1
ATOM 3929 O O . ASP B 1 21 ? 6.332 10.133 -17.094 1 87.31 21 ASP B O 1
ATOM 3933 N N . ARG B 1 22 ? 8.086 11.258 -16.359 1 89.69 22 ARG B N 1
ATOM 3934 C CA . ARG B 1 22 ? 8.742 10.07 -15.828 1 89.69 22 ARG B CA 1
ATOM 3935 C C . ARG B 1 22 ? 7.922 9.445 -14.711 1 89.69 22 ARG B C 1
ATOM 3937 O O . ARG B 1 22 ? 7.852 8.219 -14.586 1 89.69 22 ARG B O 1
ATOM 3944 N N . ALA B 1 23 ? 7.34 10.266 -13.867 1 83.62 23 ALA B N 1
ATOM 3945 C CA . ALA B 1 23 ? 6.492 9.758 -12.789 1 83.62 23 ALA B CA 1
ATOM 3946 C C . ALA B 1 23 ? 5.328 8.938 -13.344 1 83.62 23 ALA B C 1
ATOM 3948 O O . ALA B 1 23 ? 4.984 7.887 -12.805 1 83.62 23 ALA B O 1
ATOM 3949 N N . ASP B 1 24 ? 4.746 9.469 -14.336 1 86.06 24 ASP B N 1
ATOM 3950 C CA . ASP B 1 24 ? 3.646 8.766 -14.984 1 86.06 24 ASP B CA 1
ATOM 3951 C C . ASP B 1 24 ? 4.113 7.445 -15.586 1 86.06 24 ASP B C 1
ATOM 3953 O O . ASP B 1 24 ? 3.408 6.438 -15.508 1 86.06 24 ASP B O 1
ATOM 3957 N N . LEU B 1 25 ? 5.262 7.461 -16.234 1 91.12 25 LEU B N 1
ATOM 3958 C CA . LEU B 1 25 ? 5.82 6.25 -16.812 1 91.12 25 LEU B CA 1
ATOM 3959 C C . LEU B 1 25 ? 6.07 5.191 -15.75 1 91.12 25 LEU B C 1
ATOM 3961 O O . LEU B 1 25 ? 5.723 4.023 -15.938 1 91.12 25 LEU B O 1
ATOM 3965 N N . ILE B 1 26 ? 6.652 5.613 -14.656 1 89 26 ILE B N 1
ATOM 3966 C CA . ILE B 1 26 ? 6.922 4.703 -13.547 1 89 26 ILE B CA 1
ATOM 3967 C C . ILE B 1 26 ? 5.605 4.145 -13.008 1 89 26 ILE B C 1
ATOM 3969 O O . ILE B 1 26 ? 5.512 2.953 -12.711 1 89 26 ILE B O 1
ATOM 3973 N N . SER B 1 27 ? 4.633 4.953 -12.945 1 85.94 27 SER B N 1
ATOM 3974 C CA . SER B 1 27 ? 3.32 4.504 -12.492 1 85.94 27 SER B CA 1
ATOM 3975 C C . SER B 1 27 ? 2.742 3.449 -13.422 1 85.94 27 SER B C 1
ATOM 3977 O O . SER B 1 27 ? 2.207 2.436 -12.969 1 85.94 27 SER B O 1
ATOM 3979 N N . GLN B 1 28 ? 2.814 3.688 -14.711 1 89.06 28 GLN B N 1
ATOM 3980 C CA . GLN B 1 28 ? 2.275 2.75 -15.695 1 89.06 28 GLN B CA 1
ATOM 3981 C C . GLN B 1 28 ? 3.029 1.425 -15.656 1 89.06 28 GLN B C 1
ATOM 3983 O O . GLN B 1 28 ? 2.422 0.356 -15.758 1 89.06 28 GLN B O 1
ATOM 3988 N N . LEU B 1 29 ? 4.312 1.521 -15.539 1 93 29 LEU B N 1
ATOM 3989 C CA . LEU B 1 29 ? 5.117 0.307 -15.461 1 93 29 LEU B CA 1
ATOM 3990 C C . LEU B 1 29 ? 4.82 -0.452 -14.172 1 93 29 LEU B C 1
ATOM 3992 O O . LEU B 1 29 ? 4.879 -1.684 -14.141 1 93 29 LEU B O 1
ATOM 3996 N N . SER B 1 30 ? 4.535 0.249 -13.094 1 89.88 30 SER B N 1
ATOM 3997 C CA . SER B 1 30 ? 4.137 -0.395 -11.844 1 89.88 30 SER B CA 1
ATOM 3998 C C . SER B 1 30 ? 2.812 -1.138 -12 1 89.88 30 SER B C 1
ATOM 4000 O O . SER B 1 30 ? 2.656 -2.252 -11.5 1 89.88 30 SER B O 1
ATOM 4002 N N . ILE B 1 31 ? 1.897 -0.536 -12.68 1 89.75 31 ILE B N 1
ATOM 4003 C CA . ILE B 1 31 ? 0.623 -1.187 -12.969 1 89.75 31 ILE B CA 1
ATOM 4004 C C . ILE B 1 31 ? 0.861 -2.449 -13.797 1 89.75 31 ILE B C 1
ATOM 4006 O O . ILE B 1 31 ? 0.295 -3.504 -13.5 1 89.75 31 ILE B O 1
ATOM 4010 N N . ALA B 1 32 ? 1.702 -2.293 -14.797 1 93.69 32 ALA B N 1
ATOM 4011 C CA . ALA B 1 32 ? 2.049 -3.451 -15.609 1 93.69 32 ALA B CA 1
ATOM 4012 C C . ALA B 1 32 ? 2.627 -4.574 -14.758 1 93.69 32 ALA B C 1
ATOM 4014 O O . ALA B 1 32 ? 2.293 -5.746 -14.953 1 93.69 32 ALA B O 1
ATOM 4015 N N . SER B 1 33 ? 3.482 -4.219 -13.844 1 94.12 33 SER B N 1
ATOM 4016 C CA . SER B 1 33 ? 4.094 -5.199 -12.953 1 94.12 33 SER B CA 1
ATOM 4017 C C . SER B 1 33 ? 3.039 -5.902 -12.102 1 94.12 33 SER B C 1
ATOM 4019 O O . SER B 1 33 ? 3.102 -7.117 -11.906 1 94.12 33 SER B O 1
ATOM 4021 N N . GLU B 1 34 ? 2.105 -5.156 -11.57 1 93.19 34 GLU B N 1
ATOM 4022 C CA . GLU B 1 34 ? 1.03 -5.75 -10.781 1 93.19 34 GLU B CA 1
ATOM 4023 C C . GLU B 1 34 ? 0.203 -6.723 -11.617 1 93.19 34 GLU B C 1
ATOM 4025 O O . GLU B 1 34 ? -0.202 -7.777 -11.125 1 93.19 34 GLU B O 1
ATOM 4030 N N . LEU B 1 35 ? -0.02 -6.32 -12.828 1 94.62 35 LEU B N 1
ATOM 4031 C CA . LEU B 1 35 ? -0.8 -7.16 -13.727 1 94.62 35 LEU B CA 1
ATOM 4032 C C . LEU B 1 35 ? -0.078 -8.477 -14.008 1 94.62 35 LEU B C 1
ATOM 4034 O O . LEU B 1 35 ? -0.661 -9.555 -13.859 1 94.62 35 LEU B O 1
ATOM 4038 N N . GLU B 1 36 ? 1.182 -8.375 -14.406 1 96.81 36 GLU B N 1
ATOM 4039 C CA . GLU B 1 36 ? 1.949 -9.586 -14.695 1 96.81 36 GLU B CA 1
ATOM 4040 C C . GLU B 1 36 ? 2.014 -10.508 -13.484 1 96.81 36 GLU B C 1
ATOM 4042 O O . GLU B 1 36 ? 1.817 -11.719 -13.602 1 96.81 36 GLU B O 1
ATOM 4047 N N . HIS B 1 37 ? 2.268 -9.922 -12.367 1 96.06 37 HIS B N 1
ATOM 4048 C CA . HIS B 1 37 ? 2.363 -10.656 -11.109 1 96.06 37 HIS B CA 1
ATOM 4049 C C . HIS B 1 37 ? 1.045 -11.344 -10.773 1 96.06 37 HIS B C 1
ATOM 4051 O O . HIS B 1 37 ? 1.02 -12.539 -10.484 1 96.06 37 HIS B O 1
ATOM 4057 N N . GLY B 1 38 ? 0.003 -10.594 -10.781 1 96.75 38 GLY B N 1
ATOM 4058 C CA . GLY B 1 38 ? -1.307 -11.117 -10.422 1 96.75 38 GLY B CA 1
ATOM 4059 C C . GLY B 1 38 ? -1.806 -12.188 -11.375 1 96.75 38 GLY B C 1
ATOM 4060 O O . GLY B 1 38 ? -2.371 -13.195 -10.945 1 96.75 38 GLY B O 1
ATOM 4061 N N . LEU B 1 39 ? -1.652 -11.945 -12.68 1 97.69 39 LEU B N 1
ATOM 4062 C CA . LEU B 1 39 ? -2.092 -12.922 -13.672 1 97.69 39 LEU B CA 1
ATOM 4063 C C . LEU B 1 39 ? -1.33 -14.234 -13.508 1 97.69 39 LEU B C 1
ATOM 4065 O O . LEU B 1 39 ? -1.905 -15.312 -13.664 1 97.69 39 LEU B O 1
ATOM 4069 N N . SER B 1 40 ? -0.065 -14.133 -13.227 1 97.5 40 SER B N 1
ATOM 4070 C CA . SER B 1 40 ? 0.705 -15.336 -12.953 1 97.5 40 SER B CA 1
ATOM 4071 C C . SER B 1 40 ? 0.054 -16.172 -11.859 1 97.5 40 SER B C 1
ATOM 4073 O O . SER B 1 40 ? -0.121 -17.375 -12.008 1 97.5 40 SER B O 1
ATOM 4075 N N . LEU B 1 41 ? -0.318 -15.562 -10.789 1 98 41 LEU B N 1
ATOM 4076 C CA . LEU B 1 41 ? -0.908 -16.25 -9.648 1 98 41 LEU B CA 1
ATOM 4077 C C . LEU B 1 41 ? -2.285 -16.812 -10.008 1 98 41 LEU B C 1
ATOM 4079 O O . LEU B 1 41 ? -2.666 -17.891 -9.539 1 98 41 LEU B O 1
ATOM 4083 N N . GLN B 1 42 ? -3.043 -16.047 -10.781 1 98.12 42 GLN B N 1
ATOM 4084 C CA . GLN B 1 42 ? -4.352 -16.516 -11.211 1 98.12 42 GLN B CA 1
ATOM 4085 C C . GLN B 1 42 ? -4.23 -17.797 -12.039 1 98.12 42 GLN B C 1
ATOM 4087 O O . GLN B 1 42 ? -4.973 -18.75 -11.812 1 98.12 42 GLN B O 1
ATOM 4092 N N . TYR B 1 43 ? -3.291 -17.812 -12.938 1 98.25 43 TYR B N 1
ATOM 4093 C CA . TYR B 1 43 ? -3.094 -19 -13.781 1 98.25 43 TYR B CA 1
ATOM 4094 C C . TYR B 1 43 ? -2.627 -20.188 -12.945 1 98.25 43 TYR B C 1
ATOM 4096 O O . TYR B 1 43 ? -3.027 -21.328 -13.203 1 98.25 43 TYR B O 1
ATOM 4104 N N . LEU B 1 44 ? -1.783 -19.922 -11.977 1 98.06 44 LEU B N 1
ATOM 4105 C CA . LEU B 1 44 ? -1.342 -20.969 -11.07 1 98.06 44 LEU B CA 1
ATOM 4106 C C . LEU B 1 44 ? -2.525 -21.578 -10.328 1 98.06 44 LEU B C 1
ATOM 4108 O O . LEU B 1 44 ? -2.662 -22.797 -10.258 1 98.06 44 LEU B O 1
ATOM 4112 N N . PHE B 1 45 ? -3.338 -20.75 -9.773 1 98.5 45 PHE B N 1
ATOM 4113 C CA . PHE B 1 45 ? -4.496 -21.219 -9.023 1 98.5 45 PHE B CA 1
ATOM 4114 C C . PHE B 1 45 ? -5.363 -22.125 -9.891 1 98.5 45 PHE B C 1
ATOM 4116 O O . PHE B 1 45 ? -5.789 -23.203 -9.453 1 98.5 45 PHE B O 1
ATOM 4123 N N . THR B 1 46 ? -5.637 -21.625 -11.062 1 98.38 46 THR B N 1
ATOM 4124 C CA . THR B 1 46 ? -6.457 -22.375 -12 1 98.38 46 THR B CA 1
ATOM 4125 C C . THR B 1 46 ? -5.805 -23.719 -12.336 1 98.38 46 THR B C 1
ATOM 4127 O O . THR B 1 46 ? -6.477 -24.75 -12.375 1 98.38 46 THR B O 1
ATOM 4130 N N . ALA B 1 47 ? -4.543 -23.734 -12.531 1 98.56 47 ALA B N 1
ATOM 4131 C CA . ALA B 1 47 ? -3.812 -24.969 -12.805 1 98.56 47 ALA B CA 1
ATOM 4132 C C . ALA B 1 47 ? -3.941 -25.938 -11.633 1 98.56 47 ALA B C 1
ATOM 4134 O O . ALA B 1 47 ? -4.16 -27.141 -11.844 1 98.56 47 ALA B O 1
ATOM 4135 N N . PHE B 1 48 ? -3.854 -25.438 -10.43 1 98.31 48 PHE B N 1
ATOM 4136 C CA . PHE B 1 48 ? -3.914 -26.281 -9.242 1 98.31 48 PHE B CA 1
ATOM 4137 C C . PHE B 1 48 ? -5.285 -26.922 -9.102 1 98.31 48 PHE B C 1
ATOM 4139 O O . PHE B 1 48 ? -5.418 -27.984 -8.484 1 98.31 48 PHE B O 1
ATOM 4146 N N . SER B 1 49 ? -6.285 -26.344 -9.633 1 98 49 SER B N 1
ATOM 4147 C CA . SER B 1 49 ? -7.652 -26.844 -9.469 1 98 49 SER B CA 1
ATOM 4148 C C . SER B 1 49 ? -7.914 -28.047 -10.359 1 98 49 SER B C 1
ATOM 4150 O O . SER B 1 49 ? -8.906 -28.75 -10.18 1 98 49 SER B O 1
ATOM 4152 N N . LEU B 1 50 ? -7.09 -28.328 -11.352 1 98.56 50 LEU B N 1
ATOM 4153 C CA . LEU B 1 50 ? -7.289 -29.422 -12.289 1 98.56 50 LEU B CA 1
ATOM 4154 C C . LEU B 1 50 ? -6.93 -30.766 -11.656 1 98.56 50 LEU B C 1
ATOM 4156 O O . LEU B 1 50 ? -5.945 -30.859 -10.914 1 98.56 50 LEU B O 1
ATOM 4160 N N . LYS B 1 51 ? -7.707 -31.781 -11.977 1 97.94 51 LYS B N 1
ATOM 4161 C CA . LYS B 1 51 ? -7.453 -33.125 -11.5 1 97.94 51 LYS B CA 1
ATOM 4162 C C . LYS B 1 51 ? -6.184 -33.719 -12.125 1 97.94 51 LYS B C 1
ATOM 4164 O O . LYS B 1 51 ? -5.793 -33.312 -13.227 1 97.94 51 LYS B O 1
ATOM 4169 N N . THR B 1 52 ? -5.574 -34.656 -11.398 1 97.5 52 THR B N 1
ATOM 4170 C CA . THR B 1 52 ? -4.297 -35.188 -11.875 1 97.5 52 THR B CA 1
ATOM 4171 C C . THR B 1 52 ? -4.328 -36.719 -11.914 1 97.5 52 THR B C 1
ATOM 4173 O O . THR B 1 52 ? -3.303 -37.344 -12.156 1 97.5 52 THR B O 1
ATOM 4176 N N . SER B 1 53 ? -5.516 -37.281 -11.68 1 97.06 53 SER B N 1
ATOM 4177 C CA . SER B 1 53 ? -5.664 -38.719 -11.68 1 97.06 53 SER B CA 1
ATOM 4178 C C . SER B 1 53 ? -7.094 -39.156 -12.031 1 97.06 53 SER B C 1
ATOM 4180 O O . SER B 1 53 ? -8.047 -38.438 -11.688 1 97.06 53 SER B O 1
ATOM 4182 N N . THR B 1 54 ? -7.238 -40.312 -12.57 1 96.44 54 THR B N 1
ATOM 4183 C CA . THR B 1 54 ? -8.57 -40.844 -12.852 1 96.44 54 THR B CA 1
ATOM 4184 C C . THR B 1 54 ? -9.273 -41.281 -11.562 1 96.44 54 THR B C 1
ATOM 4186 O O . THR B 1 54 ? -10.5 -41.375 -11.523 1 96.44 54 THR B O 1
ATOM 4189 N N . ALA B 1 55 ? -8.477 -41.438 -10.586 1 95.88 55 ALA B N 1
ATOM 4190 C CA . ALA B 1 55 ? -9.016 -41.875 -9.297 1 95.88 55 ALA B CA 1
ATOM 4191 C C . ALA B 1 55 ? -9.914 -40.781 -8.703 1 95.88 55 ALA B C 1
ATOM 4193 O O . ALA B 1 55 ? -10.758 -41.062 -7.852 1 95.88 55 ALA B O 1
ATOM 4194 N N . GLU B 1 56 ? -9.789 -39.594 -9.195 1 95.44 56 GLU B N 1
ATOM 4195 C CA . GLU B 1 56 ? -10.57 -38.469 -8.688 1 95.44 56 GLU B CA 1
ATOM 4196 C C . GLU B 1 56 ? -11.969 -38.438 -9.312 1 95.44 56 GLU B C 1
ATOM 4198 O O . GLU B 1 56 ? -12.82 -37.656 -8.891 1 95.44 56 GLU B O 1
ATOM 4203 N N . GLY B 1 57 ? -12.18 -39.281 -10.336 1 94.94 57 GLY B N 1
ATOM 4204 C CA . GLY B 1 57 ? -13.484 -39.438 -10.961 1 94.94 57 GLY B CA 1
ATOM 4205 C C . GLY B 1 57 ? -13.734 -38.406 -12.07 1 94.94 57 GLY B C 1
ATOM 4206 O O . GLY B 1 57 ? -13.039 -37.406 -12.156 1 94.94 57 GLY B O 1
ATOM 4207 N N . GLY B 1 58 ? -14.602 -38.719 -12.977 1 94.94 58 GLY B N 1
ATOM 4208 C CA . GLY B 1 58 ? -15.109 -37.812 -13.984 1 94.94 58 GLY B CA 1
ATOM 4209 C C . GLY B 1 58 ? -14.242 -37.75 -15.227 1 94.94 58 GLY B C 1
ATOM 4210 O O . GLY B 1 58 ? -14.531 -37 -16.156 1 94.94 58 GLY B O 1
ATOM 4211 N N . LEU B 1 59 ? -13.164 -38.562 -15.258 1 97 59 LEU B N 1
ATOM 4212 C CA . LEU B 1 59 ? -12.227 -38.5 -16.375 1 97 59 LEU B CA 1
ATOM 4213 C C . LEU B 1 59 ? -11.906 -39.906 -16.875 1 97 59 LEU B C 1
ATOM 4215 O O . LEU B 1 59 ? -11.703 -40.812 -16.078 1 97 59 LEU B O 1
ATOM 4219 N N . THR B 1 60 ? -11.852 -40.031 -18.141 1 97.38 60 THR B N 1
ATOM 4220 C CA . THR B 1 60 ? -11.219 -41.188 -18.75 1 97.38 60 THR B CA 1
ATOM 4221 C C . THR B 1 60 ? -9.703 -41.031 -18.828 1 97.38 60 THR B C 1
ATOM 4223 O O . THR B 1 60 ? -9.195 -39.906 -18.609 1 97.38 60 THR B O 1
ATOM 4226 N N . ALA B 1 61 ? -9.055 -42.094 -19.156 1 97.06 61 ALA B N 1
ATOM 4227 C CA . ALA B 1 61 ? -7.598 -42.031 -19.281 1 97.06 61 ALA B CA 1
ATOM 4228 C C . ALA B 1 61 ? -7.188 -41.062 -20.391 1 97.06 61 ALA B C 1
ATOM 4230 O O . ALA B 1 61 ? -6.215 -40.344 -20.25 1 97.06 61 ALA B O 1
ATOM 4231 N N . ALA B 1 62 ? -7.902 -41.125 -21.469 1 96.81 62 ALA B N 1
ATOM 4232 C CA . ALA B 1 62 ? -7.605 -40.25 -22.609 1 96.81 62 ALA B CA 1
ATOM 4233 C C . ALA B 1 62 ? -7.863 -38.781 -22.234 1 96.81 62 ALA B C 1
ATOM 4235 O O . ALA B 1 62 ? -7.086 -37.906 -22.609 1 96.81 62 ALA B O 1
ATOM 4236 N N . GLU B 1 63 ? -8.906 -38.562 -21.5 1 97.69 63 GLU B N 1
ATOM 4237 C CA . GLU B 1 63 ? -9.258 -37.188 -21.078 1 97.69 63 GLU B CA 1
ATOM 4238 C C . GLU B 1 63 ? -8.227 -36.656 -20.078 1 97.69 63 GLU B C 1
ATOM 4240 O O . GLU B 1 63 ? -7.895 -35.469 -20.109 1 97.69 63 GLU B O 1
ATOM 4245 N N . LEU B 1 64 ? -7.75 -37.531 -19.234 1 98.06 64 LEU B N 1
ATOM 4246 C CA . LEU B 1 64 ? -6.738 -37.125 -18.266 1 98.06 64 LEU B CA 1
ATOM 4247 C C . LEU B 1 64 ? -5.492 -36.594 -18.969 1 98.06 64 LEU B C 1
ATOM 4249 O O . LEU B 1 64 ? -4.875 -35.625 -18.484 1 98.06 64 LEU B O 1
ATOM 4253 N N . GLN B 1 65 ? -5.129 -37.125 -20.047 1 97.88 65 GLN B N 1
ATOM 4254 C CA . GLN B 1 65 ? -3.953 -36.688 -20.781 1 97.88 65 GLN B CA 1
ATOM 4255 C C . GLN B 1 65 ? -4.141 -35.25 -21.266 1 97.88 65 GLN B C 1
ATOM 4257 O O . GLN B 1 65 ? -3.209 -34.438 -21.219 1 97.88 65 GLN B O 1
ATOM 4262 N N . VAL B 1 66 ? -5.32 -34.938 -21.734 1 97.94 66 VAL B N 1
ATOM 4263 C CA . VAL B 1 66 ? -5.633 -33.594 -22.188 1 97.94 66 VAL B CA 1
ATOM 4264 C C . VAL B 1 66 ? -5.586 -32.625 -21.016 1 97.94 66 VAL B C 1
ATOM 4266 O O . VAL B 1 66 ? -5.027 -31.516 -21.109 1 97.94 66 VAL B O 1
ATOM 4269 N N . VAL B 1 67 ? -6.105 -33.062 -19.875 1 98.5 67 VAL B N 1
ATOM 4270 C CA . VAL B 1 67 ? -6.184 -32.25 -18.688 1 98.5 67 VAL B CA 1
ATOM 4271 C C . VAL B 1 67 ? -4.781 -31.969 -18.156 1 98.5 67 VAL B C 1
ATOM 4273 O O . VAL B 1 67 ? -4.473 -30.828 -17.75 1 98.5 67 VAL B O 1
ATOM 4276 N N . LEU B 1 68 ? -3.934 -32.969 -18.188 1 98.38 68 LEU B N 1
ATOM 4277 C CA . LEU B 1 68 ? -2.553 -32.781 -17.75 1 98.38 68 LEU B CA 1
ATOM 4278 C C . LEU B 1 68 ? -1.81 -31.828 -18.688 1 98.38 68 LEU B C 1
ATOM 4280 O O . LEU B 1 68 ? -0.963 -31.047 -18.234 1 98.38 68 LEU B O 1
ATOM 4284 N N . ARG B 1 69 ? -2.117 -31.891 -19.938 1 98 69 ARG B N 1
ATOM 4285 C CA . ARG B 1 69 ? -1.527 -30.938 -20.875 1 98 69 ARG B CA 1
ATOM 4286 C C . ARG B 1 69 ? -1.978 -29.516 -20.578 1 98 69 ARG B C 1
ATOM 4288 O O . ARG B 1 69 ? -1.171 -28.578 -20.609 1 98 69 ARG B O 1
ATOM 4295 N N . TRP B 1 70 ? -3.32 -29.312 -20.312 1 98.44 70 TRP B N 1
ATOM 4296 C CA . TRP B 1 70 ? -3.828 -28 -19.938 1 98.44 70 TRP B CA 1
ATOM 4297 C C . TRP B 1 70 ? -3.094 -27.469 -18.703 1 98.44 70 TRP B C 1
ATOM 4299 O O . TRP B 1 70 ? -2.697 -26.297 -18.672 1 98.44 70 TRP B O 1
ATOM 4309 N N . ARG B 1 71 ? -2.947 -28.328 -17.734 1 98.19 71 ARG B N 1
ATOM 4310 C CA . ARG B 1 71 ? -2.26 -27.969 -16.484 1 98.19 71 ARG B CA 1
ATOM 4311 C C . ARG B 1 71 ? -0.837 -27.5 -16.766 1 98.19 71 ARG B C 1
ATOM 4313 O O . ARG B 1 71 ? -0.409 -26.469 -16.25 1 98.19 71 ARG B O 1
ATOM 4320 N N . GLY B 1 72 ? -0.132 -28.234 -17.594 1 97.38 72 GLY B N 1
ATOM 4321 C CA . GLY B 1 72 ? 1.215 -27.844 -17.984 1 97.38 72 GLY B CA 1
ATOM 4322 C C . GLY B 1 72 ? 1.271 -26.516 -18.719 1 97.38 72 GLY B C 1
ATOM 4323 O O . GLY B 1 72 ? 2.178 -25.719 -18.484 1 97.38 72 GLY B O 1
ATOM 4324 N N . LEU B 1 73 ? 0.333 -26.281 -19.609 1 97 73 LEU B N 1
ATOM 4325 C CA . LEU B 1 73 ? 0.271 -25.031 -20.359 1 97 73 LEU B CA 1
ATOM 4326 C C . LEU B 1 73 ? 0.011 -23.859 -19.422 1 97 73 LEU B C 1
ATOM 4328 O O . LEU B 1 73 ? 0.607 -22.781 -19.578 1 97 73 LEU B O 1
ATOM 4332 N N . LEU B 1 74 ? -0.875 -24 -18.469 1 97.94 74 LEU B N 1
ATOM 4333 C CA . LEU B 1 74 ? -1.168 -22.953 -17.5 1 97.94 74 LEU B CA 1
ATOM 4334 C C . LEU B 1 74 ? 0.068 -22.609 -16.672 1 97.94 74 LEU B C 1
ATOM 4336 O O . LEU B 1 74 ? 0.36 -21.438 -16.438 1 97.94 74 LEU B O 1
ATOM 4340 N N . PHE B 1 75 ? 0.811 -23.641 -16.25 1 96.31 75 PHE B N 1
ATOM 4341 C CA . PHE B 1 75 ? 2.047 -23.406 -15.516 1 96.31 75 PHE B CA 1
ATOM 4342 C C . PHE B 1 75 ? 3.062 -22.672 -16.375 1 96.31 75 PHE B C 1
ATOM 4344 O O . PHE B 1 75 ? 3.756 -21.781 -15.898 1 96.31 75 PHE B O 1
ATOM 4351 N N . ALA B 1 76 ? 3.129 -23.062 -17.625 1 94.81 76 ALA B N 1
ATOM 4352 C CA . ALA B 1 76 ? 4.07 -22.438 -18.547 1 94.81 76 ALA B CA 1
ATOM 4353 C C . ALA B 1 76 ? 3.729 -20.969 -18.75 1 94.81 76 ALA B C 1
ATOM 4355 O O . ALA B 1 76 ? 4.617 -20.109 -18.766 1 94.81 76 ALA B O 1
ATOM 4356 N N . VAL B 1 77 ? 2.457 -20.688 -18.953 1 96.5 77 VAL B N 1
ATOM 4357 C CA . VAL B 1 77 ? 2.018 -19.312 -19.141 1 96.5 77 VAL B CA 1
ATOM 4358 C C . VAL B 1 77 ? 2.293 -18.5 -17.875 1 96.5 77 VAL B C 1
ATOM 4360 O O . VAL B 1 77 ? 2.74 -17.359 -17.938 1 96.5 77 VAL B O 1
ATOM 4363 N N . ALA B 1 78 ? 2.025 -19.062 -16.719 1 96.31 78 ALA B N 1
ATOM 4364 C CA . ALA B 1 78 ? 2.309 -18.406 -15.445 1 96.31 78 ALA B CA 1
ATOM 4365 C C . ALA B 1 78 ? 3.791 -18.062 -15.328 1 96.31 78 ALA B C 1
ATOM 4367 O O . ALA B 1 78 ? 4.148 -16.969 -14.859 1 96.31 78 ALA B O 1
ATOM 4368 N N . ALA B 1 79 ? 4.629 -18.969 -15.711 1 93.25 79 ALA B N 1
ATOM 4369 C CA . ALA B 1 79 ? 6.07 -18.734 -15.68 1 93.25 79 ALA B CA 1
ATOM 4370 C C . ALA B 1 79 ? 6.465 -17.594 -16.625 1 93.25 79 ALA B C 1
ATOM 4372 O O . ALA B 1 79 ? 7.355 -16.812 -16.312 1 93.25 79 ALA B O 1
ATOM 4373 N N . GLN B 1 80 ? 5.863 -17.578 -17.766 1 94 80 GLN B N 1
ATOM 4374 C CA . GLN B 1 80 ? 6.148 -16.516 -18.719 1 94 80 GLN B CA 1
ATOM 4375 C C . GLN B 1 80 ? 5.691 -15.164 -18.188 1 94 80 GLN B C 1
ATOM 4377 O O . GLN B 1 80 ? 6.324 -14.141 -18.453 1 94 80 GLN B O 1
ATOM 4382 N N . GLU B 1 81 ? 4.555 -15.117 -17.438 1 96.06 81 GLU B N 1
ATOM 4383 C CA . GLU B 1 81 ? 4.168 -13.875 -16.781 1 96.06 81 GLU B CA 1
ATOM 4384 C C . GLU B 1 81 ? 5.258 -13.391 -15.828 1 96.06 81 GLU B C 1
ATOM 4386 O O . GLU B 1 81 ? 5.469 -12.18 -15.688 1 96.06 81 GLU B O 1
ATOM 4391 N N . MET B 1 82 ? 5.91 -14.367 -15.195 1 93.31 82 MET B N 1
ATOM 4392 C CA . MET B 1 82 ? 7.012 -14 -14.305 1 93.31 82 MET B CA 1
ATOM 4393 C C . MET B 1 82 ? 8.18 -13.43 -15.102 1 93.31 82 MET B C 1
ATOM 4395 O O . MET B 1 82 ? 8.891 -12.539 -14.617 1 93.31 82 MET B O 1
ATOM 4399 N N . GLN B 1 83 ? 8.391 -13.984 -16.25 1 94 83 GLN B N 1
ATOM 4400 C CA . GLN B 1 83 ? 9.375 -13.406 -17.172 1 94 83 GLN B CA 1
ATOM 4401 C C . GLN B 1 83 ? 9 -11.977 -17.547 1 94 83 GLN B C 1
ATOM 4403 O O . GLN B 1 83 ? 9.859 -11.094 -17.578 1 94 83 GLN B O 1
ATOM 4408 N N . HIS B 1 84 ? 7.719 -11.75 -17.859 1 96.62 84 HIS B N 1
ATOM 4409 C CA . HIS B 1 84 ? 7.219 -10.422 -18.172 1 96.62 84 HIS B CA 1
ATOM 4410 C C . HIS B 1 84 ? 7.418 -9.469 -17 1 96.62 84 HIS B C 1
ATOM 4412 O O . HIS B 1 84 ? 7.805 -8.312 -17.188 1 96.62 84 HIS B O 1
ATOM 4418 N N . LEU B 1 85 ? 7.133 -9.961 -15.789 1 95.5 85 LEU B N 1
ATOM 4419 C CA . LEU B 1 85 ? 7.332 -9.164 -14.578 1 95.5 85 LEU B CA 1
ATOM 4420 C C . LEU B 1 85 ? 8.789 -8.75 -14.43 1 95.5 85 LEU B C 1
ATOM 4422 O O . LEU B 1 85 ? 9.086 -7.602 -14.102 1 95.5 85 LEU B O 1
ATOM 4426 N N . THR B 1 86 ? 9.664 -9.672 -14.672 1 94.12 86 THR B N 1
ATOM 4427 C CA . THR B 1 86 ? 11.094 -9.391 -14.594 1 94.12 86 THR B CA 1
ATOM 4428 C C . THR B 1 86 ? 11.5 -8.344 -15.625 1 94.12 86 THR B C 1
ATOM 4430 O O . THR B 1 86 ? 12.258 -7.418 -15.312 1 94.12 86 THR B O 1
ATOM 4433 N N . GLN B 1 87 ? 11.016 -8.539 -16.797 1 96.56 87 GLN B N 1
ATOM 4434 C CA . GLN B 1 87 ? 11.328 -7.59 -17.859 1 96.56 87 GLN B CA 1
ATOM 4435 C C . GLN B 1 87 ? 10.766 -6.207 -17.547 1 96.56 87 GLN B C 1
ATOM 4437 O O . GLN B 1 87 ? 11.414 -5.191 -17.812 1 96.56 87 GLN B O 1
ATOM 4442 N N . ALA B 1 88 ? 9.531 -6.129 -17.078 1 96.19 88 ALA B N 1
ATOM 4443 C CA . ALA B 1 88 ? 8.953 -4.863 -16.625 1 96.19 88 ALA B CA 1
ATOM 4444 C C . ALA B 1 88 ? 9.805 -4.227 -15.539 1 96.19 88 ALA B C 1
ATOM 4446 O O . ALA B 1 88 ? 9.953 -3.002 -15.5 1 96.19 88 ALA B O 1
ATOM 4447 N N . SER B 1 89 ? 10.328 -5.023 -14.633 1 93.94 89 SER B N 1
ATOM 4448 C CA . SER B 1 89 ? 11.203 -4.539 -13.57 1 93.94 89 SER B CA 1
ATOM 4449 C C . SER B 1 89 ? 12.477 -3.934 -14.148 1 93.94 89 SER B C 1
ATOM 4451 O O . SER B 1 89 ? 12.984 -2.93 -13.633 1 93.94 89 SER B O 1
ATOM 4453 N N . ASN B 1 90 ? 13.016 -4.578 -15.164 1 95.62 90 ASN B N 1
ATOM 4454 C CA . ASN B 1 90 ? 14.172 -4.004 -15.844 1 95.62 90 ASN B CA 1
ATOM 4455 C C . ASN B 1 90 ? 13.844 -2.658 -16.469 1 95.62 90 ASN B C 1
ATOM 4457 O O . ASN B 1 90 ? 14.656 -1.731 -16.438 1 95.62 90 ASN B O 1
ATOM 4461 N N . LEU B 1 91 ? 12.688 -2.562 -17.125 1 97.06 91 LEU B N 1
ATOM 4462 C CA . LEU B 1 91 ? 12.25 -1.292 -17.703 1 97.06 91 LEU B CA 1
ATOM 4463 C C . LEU B 1 91 ? 12.133 -0.223 -16.625 1 97.06 91 LEU B C 1
ATOM 4465 O O . LEU B 1 91 ? 12.562 0.915 -16.812 1 97.06 91 LEU B O 1
ATOM 4469 N N . LEU B 1 92 ? 11.586 -0.593 -15.453 1 94.06 92 LEU B N 1
ATOM 4470 C CA . LEU B 1 92 ? 11.477 0.315 -14.312 1 94.06 92 LEU B CA 1
ATOM 4471 C C . LEU B 1 92 ? 12.852 0.769 -13.844 1 94.06 92 LEU B C 1
ATOM 4473 O O . LEU B 1 92 ? 13.086 1.965 -13.648 1 94.06 92 LEU B O 1
ATOM 4477 N N . ALA B 1 93 ? 13.711 -0.178 -13.688 1 92.44 93 ALA B N 1
ATOM 4478 C CA . ALA B 1 93 ? 15.062 0.14 -13.234 1 92.44 93 ALA B CA 1
ATOM 4479 C C . ALA B 1 93 ? 15.773 1.064 -14.219 1 92.44 93 ALA B C 1
ATOM 4481 O O . ALA B 1 93 ? 16.516 1.963 -13.812 1 92.44 93 ALA B O 1
ATOM 4482 N N . ALA B 1 94 ? 15.547 0.86 -15.492 1 95.62 94 ALA B N 1
ATOM 4483 C CA . ALA B 1 94 ? 16.188 1.646 -16.531 1 95.62 94 ALA B CA 1
ATOM 4484 C C . ALA B 1 94 ? 15.812 3.121 -16.438 1 95.62 94 ALA B C 1
ATOM 4486 O O . ALA B 1 94 ? 16.625 4 -16.719 1 95.62 94 ALA B O 1
ATOM 4487 N N . VAL B 1 95 ? 14.617 3.377 -16.047 1 94.5 95 VAL B N 1
ATOM 4488 C CA . VAL B 1 95 ? 14.172 4.766 -16.016 1 94.5 95 VAL B CA 1
ATOM 4489 C C . VAL B 1 95 ? 14.328 5.324 -14.602 1 94.5 95 VAL B C 1
ATOM 4491 O O . VAL B 1 95 ? 13.82 6.402 -14.289 1 94.5 95 VAL B O 1
ATOM 4494 N N . GLY B 1 96 ? 14.961 4.559 -13.727 1 89.88 96 GLY B N 1
ATOM 4495 C CA . GLY B 1 96 ? 15.336 5.062 -12.414 1 89.88 96 GLY B CA 1
ATOM 4496 C C . GLY B 1 96 ? 14.445 4.547 -11.297 1 89.88 96 GLY B C 1
ATOM 4497 O O . GLY B 1 96 ? 14.672 4.859 -10.125 1 89.88 96 GLY B O 1
ATOM 4498 N N . GLY B 1 97 ? 13.438 3.764 -11.594 1 88 97 GLY B N 1
ATOM 4499 C CA . GLY B 1 97 ? 12.562 3.178 -10.594 1 88 97 GLY B CA 1
ATOM 4500 C C . GLY B 1 97 ? 13.109 1.891 -10 1 88 97 GLY B C 1
ATOM 4501 O O . GLY B 1 97 ? 14.281 1.569 -10.18 1 88 97 GLY B O 1
ATOM 4502 N N . SER B 1 98 ? 12.312 1.301 -9.188 1 85.94 98 SER B N 1
ATOM 4503 C CA . SER B 1 98 ? 12.625 0.006 -8.586 1 85.94 98 SER B CA 1
ATOM 4504 C C . SER B 1 98 ? 11.617 -1.056 -9.016 1 85.94 98 SER B C 1
ATOM 4506 O O . SER B 1 98 ? 10.5 -0.73 -9.438 1 85.94 98 SER B O 1
ATOM 4508 N N . ALA B 1 99 ? 12.141 -2.291 -8.867 1 88.94 99 ALA B N 1
ATOM 4509 C CA . ALA B 1 99 ? 11.203 -3.385 -9.109 1 88.94 99 ALA B CA 1
ATOM 4510 C C . ALA B 1 99 ? 9.938 -3.217 -8.273 1 88.94 99 ALA B C 1
ATOM 4512 O O . ALA B 1 99 ? 10.008 -2.832 -7.102 1 88.94 99 ALA B O 1
ATOM 4513 N N . HIS B 1 100 ? 8.789 -3.371 -8.891 1 89.19 100 HIS B N 1
ATOM 4514 C CA . HIS B 1 100 ? 7.492 -3.285 -8.227 1 89.19 100 HIS B CA 1
ATOM 4515 C C . HIS B 1 100 ? 6.871 -4.668 -8.047 1 89.19 100 HIS B C 1
ATOM 4517 O O . HIS B 1 100 ? 6.281 -5.215 -8.977 1 89.19 100 HIS B O 1
ATOM 4523 N N . LEU B 1 101 ? 6.938 -5.207 -6.82 1 89.06 101 LEU B N 1
ATOM 4524 C CA . LEU B 1 101 ? 6.488 -6.574 -6.59 1 89.06 101 LEU B CA 1
ATOM 4525 C C . LEU B 1 101 ? 5.242 -6.602 -5.711 1 89.06 101 LEU B C 1
ATOM 4527 O O . LEU B 1 101 ? 4.734 -7.672 -5.379 1 89.06 101 LEU B O 1
ATOM 4531 N N . ARG B 1 102 ? 4.766 -5.434 -5.406 1 83.75 102 ARG B N 1
ATOM 4532 C CA . ARG B 1 102 ? 3.502 -5.363 -4.676 1 83.75 102 ARG B CA 1
ATOM 4533 C C . ARG B 1 102 ? 2.316 -5.59 -5.609 1 83.75 102 ARG B C 1
ATOM 4535 O O . ARG B 1 102 ? 2.412 -5.344 -6.812 1 83.75 102 ARG B O 1
ATOM 4542 N N . ARG B 1 103 ? 1.284 -6.008 -5.055 1 88.25 103 ARG B N 1
ATOM 4543 C CA . ARG B 1 103 ? 0.015 -6.219 -5.742 1 88.25 103 ARG B CA 1
ATOM 4544 C C . ARG B 1 103 ? -1.141 -6.293 -4.75 1 88.25 103 ARG B C 1
ATOM 4546 O O . ARG B 1 103 ? -0.929 -6.527 -3.559 1 88.25 103 ARG B O 1
ATOM 4553 N N . PRO B 1 104 ? -2.369 -6.117 -5.215 1 86.38 104 PRO B N 1
ATOM 4554 C CA . PRO B 1 104 ? -3.51 -6.301 -4.316 1 86.38 104 PRO B CA 1
ATOM 4555 C C . PRO B 1 104 ? -3.789 -7.77 -4.008 1 86.38 104 PRO B C 1
ATOM 4557 O O . PRO B 1 104 ? -3.389 -8.648 -4.773 1 86.38 104 PRO B O 1
ATOM 4560 N N . ASN B 1 105 ? -4.414 -7.961 -2.846 1 89.44 105 ASN B N 1
ATOM 4561 C CA . ASN B 1 105 ? -4.961 -9.289 -2.576 1 89.44 105 ASN B CA 1
ATOM 4562 C C . ASN B 1 105 ? -6.16 -9.594 -3.471 1 89.44 105 ASN B C 1
ATOM 4564 O O . ASN B 1 105 ? -6.707 -8.688 -4.109 1 89.44 105 ASN B O 1
ATOM 4568 N N . PHE B 1 106 ? -6.48 -10.82 -3.572 1 91.62 106 PHE B N 1
ATOM 4569 C CA . PHE B 1 106 ? -7.641 -11.25 -4.344 1 91.62 106 PHE B CA 1
ATOM 4570 C C . PHE B 1 106 ? -8.859 -11.422 -3.443 1 91.62 106 PHE B C 1
ATOM 4572 O O . PHE B 1 106 ? -8.727 -11.836 -2.289 1 91.62 106 PHE B O 1
ATOM 4579 N N . PRO B 1 107 ? -10.086 -11.188 -3.879 1 88.19 107 PRO B N 1
ATOM 4580 C CA . PRO B 1 107 ? -10.438 -10.578 -5.16 1 88.19 107 PRO B CA 1
ATOM 4581 C C . PRO B 1 107 ? -10.523 -9.055 -5.086 1 88.19 107 PRO B C 1
ATOM 4583 O O . PRO B 1 107 ? -10.5 -8.484 -3.992 1 88.19 107 PRO B O 1
ATOM 4586 N N . GLN B 1 108 ? -10.438 -8.43 -6.246 1 82.81 108 GLN B N 1
ATOM 4587 C CA . GLN B 1 108 ? -10.695 -6.996 -6.352 1 82.81 108 GLN B CA 1
ATOM 4588 C C . GLN B 1 108 ? -11.875 -6.715 -7.27 1 82.81 108 GLN B C 1
ATOM 4590 O O . GLN B 1 108 ? -12.297 -7.582 -8.039 1 82.81 108 GLN B O 1
ATOM 4595 N N . ARG B 1 109 ? -12.398 -5.523 -7.191 1 72.12 109 ARG B N 1
ATOM 4596 C CA . ARG B 1 109 ? -13.531 -5.113 -8.016 1 72.12 109 ARG B CA 1
ATOM 4597 C C . ARG B 1 109 ? -13.133 -5.008 -9.484 1 72.12 109 ARG B C 1
ATOM 4599 O O . ARG B 1 109 ? -11.953 -4.812 -9.797 1 72.12 109 ARG B O 1
ATOM 4606 N N . LYS B 1 110 ? -14.336 -5.012 -10.188 1 73.44 110 LYS B N 1
ATOM 4607 C CA . LYS B 1 110 ? -14.117 -4.711 -11.602 1 73.44 110 LYS B CA 1
ATOM 4608 C C . LYS B 1 110 ? -13.633 -3.273 -11.781 1 73.44 110 LYS B C 1
ATOM 4610 O O . LYS B 1 110 ? -14.109 -2.359 -11.109 1 73.44 110 LYS B O 1
ATOM 4615 N N . GLY B 1 111 ? -12.586 -3.012 -12.375 1 71.62 111 GLY B N 1
ATOM 4616 C CA . GLY B 1 111 ? -12.102 -1.657 -12.586 1 71.62 111 GLY B CA 1
ATOM 4617 C C . GLY B 1 111 ? -10.883 -1.325 -11.734 1 71.62 111 GLY B C 1
ATOM 4618 O O . GLY B 1 111 ? -10.344 -0.222 -11.828 1 71.62 111 GLY B O 1
ATOM 4619 N N . TYR B 1 112 ? -10.648 -2.229 -10.82 1 78.06 112 TYR B N 1
ATOM 4620 C CA . TYR B 1 112 ? -9.406 -1.982 -10.086 1 78.06 112 TYR B CA 1
ATOM 4621 C C . TYR B 1 112 ? -8.273 -1.628 -11.039 1 78.06 112 TYR B C 1
ATOM 4623 O O . TYR B 1 112 ? -7.484 -0.72 -10.766 1 78.06 112 TYR B O 1
ATOM 4631 N N . PHE B 1 113 ? -8.188 -2.398 -12.078 1 83.88 113 PHE B N 1
ATOM 4632 C CA . PHE B 1 113 ? -7.25 -2.066 -13.141 1 83.88 113 PHE B CA 1
ATOM 4633 C C . PHE B 1 113 ? -7.973 -1.405 -14.312 1 83.88 113 PHE B C 1
ATOM 4635 O O . PHE B 1 113 ? -9.172 -1.613 -14.508 1 83.88 113 PHE B O 1
ATOM 4642 N N . PRO B 1 114 ? -7.266 -0.699 -15.188 1 76.75 114 PRO B N 1
ATOM 4643 C CA . PRO B 1 114 ? -7.879 0.057 -16.281 1 76.75 114 PRO B CA 1
ATOM 4644 C C . PRO B 1 114 ? -8.641 -0.835 -17.266 1 76.75 114 PRO B C 1
ATOM 4646 O O . PRO B 1 114 ? -9.602 -0.387 -17.891 1 76.75 114 PRO B O 1
ATOM 4649 N N . MET B 1 115 ? -8.312 -2.051 -17.406 1 82.31 115 MET B N 1
ATOM 4650 C CA . MET B 1 115 ? -8.906 -2.951 -18.391 1 82.31 115 MET B CA 1
ATOM 4651 C C . MET B 1 115 ? -10.305 -3.375 -17.969 1 82.31 115 MET B C 1
ATOM 4653 O O . MET B 1 115 ? -11.07 -3.902 -18.781 1 82.31 115 MET B O 1
ATOM 4657 N N . LYS B 1 116 ? -10.633 -3.281 -16.688 1 78.5 116 LYS B N 1
ATOM 4658 C CA . LYS B 1 116 ? -11.977 -3.438 -16.125 1 78.5 116 LYS B CA 1
ATOM 4659 C C . LYS B 1 116 ? -12.445 -4.887 -16.219 1 78.5 116 LYS B C 1
ATOM 4661 O O . LYS B 1 116 ? -13.609 -5.152 -16.531 1 78.5 116 LYS B O 1
ATOM 4666 N N . HIS B 1 117 ? -11.508 -5.809 -16.094 1 84.12 117 HIS B N 1
ATOM 4667 C CA . HIS B 1 117 ? -11.852 -7.219 -15.992 1 84.12 117 HIS B CA 1
ATOM 4668 C C . HIS B 1 117 ? -11.875 -7.672 -14.531 1 84.12 117 HIS B C 1
ATOM 4670 O O . HIS B 1 117 ? -11.281 -7.027 -13.672 1 84.12 117 HIS B O 1
ATOM 4676 N N . ARG B 1 118 ? -12.578 -8.727 -14.352 1 83.44 118 ARG B N 1
ATOM 4677 C CA . ARG B 1 118 ? -12.609 -9.289 -13.008 1 83.44 118 ARG B CA 1
ATOM 4678 C C . ARG B 1 118 ? -11.219 -9.711 -12.555 1 83.44 118 ARG B C 1
ATOM 4680 O O . ARG B 1 118 ? -10.422 -10.188 -13.359 1 83.44 118 ARG B O 1
ATOM 4687 N N . TRP B 1 119 ? -11.023 -9.555 -11.32 1 90.5 119 TRP B N 1
ATOM 4688 C CA . TRP B 1 119 ? -9.719 -9.852 -10.727 1 90.5 119 TRP B CA 1
ATOM 4689 C C . TRP B 1 119 ? -9.875 -10.766 -9.516 1 90.5 119 TRP B C 1
ATOM 4691 O O . TRP B 1 119 ? -10.422 -10.359 -8.484 1 90.5 119 TRP B O 1
ATOM 4701 N N . GLY B 1 120 ? -9.5 -12 -9.664 1 93.5 120 GLY B N 1
ATOM 4702 C CA . GLY B 1 120 ? -9.648 -12.977 -8.602 1 93.5 120 GLY B CA 1
ATOM 4703 C C . GLY B 1 120 ? -9.055 -14.328 -8.938 1 93.5 120 GLY B C 1
ATOM 4704 O O . GLY B 1 120 ? -8.406 -14.484 -9.977 1 93.5 120 GLY B O 1
ATOM 4705 N N . LEU B 1 121 ? -9.195 -15.25 -8.055 1 96.5 121 LEU B N 1
ATOM 4706 C CA . LEU B 1 121 ? -8.734 -16.625 -8.203 1 96.5 121 LEU B CA 1
ATOM 4707 C C . LEU B 1 121 ? -9.898 -17.562 -8.5 1 96.5 121 LEU B C 1
ATOM 4709 O O . LEU B 1 121 ? -10.797 -17.719 -7.668 1 96.5 121 LEU B O 1
ATOM 4713 N N . TRP B 1 122 ? -9.867 -18.203 -9.664 1 93.88 122 TRP B N 1
ATOM 4714 C CA . TRP B 1 122 ? -10.969 -19.078 -10.062 1 93.88 122 TRP B CA 1
ATOM 4715 C C . TRP B 1 122 ? -10.461 -20.438 -10.516 1 93.88 122 TRP B C 1
ATOM 4717 O O . TRP B 1 122 ? -9.414 -20.531 -11.172 1 93.88 122 TRP B O 1
ATOM 4727 N N . PRO B 1 123 ? -11.25 -21.484 -10.156 1 96.12 123 PRO B N 1
ATOM 4728 C CA . PRO B 1 123 ? -10.906 -22.781 -10.719 1 96.12 123 PRO B CA 1
ATOM 4729 C C . PRO B 1 123 ? -11.102 -22.844 -12.234 1 96.12 123 PRO B C 1
ATOM 4731 O O . PRO B 1 123 ? -11.766 -21.969 -12.805 1 96.12 123 PRO B O 1
ATOM 4734 N N . PHE B 1 124 ? -10.5 -23.828 -12.797 1 96.75 124 PHE B N 1
ATOM 4735 C CA . PHE B 1 124 ? -10.625 -24.062 -14.234 1 96.75 124 PHE B CA 1
ATOM 4736 C C . PHE B 1 124 ? -12.086 -24.203 -14.641 1 96.75 124 PHE B C 1
ATOM 4738 O O . PHE B 1 124 ? -12.836 -24.938 -14.008 1 96.75 124 PHE B O 1
ATOM 4745 N N . SER B 1 125 ? -12.531 -23.469 -15.594 1 93.31 125 SER B N 1
ATOM 4746 C CA . SER B 1 125 ? -13.859 -23.516 -16.203 1 93.31 125 SER B CA 1
ATOM 4747 C C . SER B 1 125 ? -13.891 -22.797 -17.531 1 93.31 125 SER B C 1
ATOM 4749 O O . SER B 1 125 ? -12.945 -22.094 -17.891 1 93.31 125 SER B O 1
ATOM 4751 N N . ALA B 1 126 ? -14.938 -23.016 -18.25 1 89.75 126 ALA B N 1
ATOM 4752 C CA . ALA B 1 126 ? -15.109 -22.281 -19.5 1 89.75 126 ALA B CA 1
ATOM 4753 C C . ALA B 1 126 ? -15.125 -20.781 -19.25 1 89.75 126 ALA B C 1
ATOM 4755 O O . ALA B 1 126 ? -14.531 -20.016 -20 1 89.75 126 ALA B O 1
ATOM 4756 N N . ALA B 1 127 ? -15.766 -20.359 -18.219 1 88.19 127 ALA B N 1
ATOM 4757 C CA . ALA B 1 127 ? -15.867 -18.938 -17.875 1 88.19 127 ALA B CA 1
ATOM 4758 C C . ALA B 1 127 ? -14.5 -18.359 -17.531 1 88.19 127 ALA B C 1
ATOM 4760 O O . ALA B 1 127 ? -14.172 -17.234 -17.922 1 88.19 127 ALA B O 1
ATOM 4761 N N . THR B 1 128 ? -13.719 -19.094 -16.75 1 94.12 128 THR B N 1
ATOM 4762 C CA . THR B 1 128 ? -12.375 -18.656 -16.375 1 94.12 128 THR B CA 1
ATOM 4763 C C . THR B 1 128 ? -11.492 -18.5 -17.625 1 94.12 128 THR B C 1
ATOM 4765 O O . THR B 1 128 ? -10.758 -17.531 -17.75 1 94.12 128 THR B O 1
ATOM 4768 N N . LEU B 1 129 ? -11.617 -19.5 -18.5 1 93.25 129 LEU B N 1
ATOM 4769 C CA . LEU B 1 129 ? -10.828 -19.438 -19.734 1 93.25 129 LEU B CA 1
ATOM 4770 C C . LEU B 1 129 ? -11.25 -18.25 -20.578 1 93.25 129 LEU B C 1
ATOM 4772 O O . LEU B 1 129 ? -10.406 -17.594 -21.188 1 93.25 129 LEU B O 1
ATOM 4776 N N . LYS B 1 130 ? -12.5 -17.984 -20.656 1 88.75 130 LYS B N 1
ATOM 4777 C CA . LYS B 1 130 ? -12.984 -16.797 -21.375 1 88.75 130 LYS B CA 1
ATOM 4778 C C . LYS B 1 130 ? -12.414 -15.523 -20.781 1 88.75 130 LYS B C 1
ATOM 4780 O O . LYS B 1 130 ? -12 -14.617 -21.5 1 88.75 130 LYS B O 1
ATOM 4785 N N . LEU B 1 131 ? -12.406 -15.438 -19.484 1 91.12 131 LEU B N 1
ATOM 4786 C CA . LEU B 1 131 ? -11.828 -14.297 -18.781 1 91.12 131 LEU B CA 1
ATOM 4787 C C . LEU B 1 131 ? -10.359 -14.117 -19.156 1 91.12 131 LEU B C 1
ATOM 4789 O O . LEU B 1 131 ? -9.906 -13 -19.422 1 91.12 131 LEU B O 1
ATOM 4793 N N . TYR B 1 132 ? -9.617 -15.258 -19.188 1 94.75 132 TYR B N 1
ATOM 4794 C CA . TYR B 1 132 ? -8.188 -15.195 -19.484 1 94.75 132 TYR B CA 1
ATOM 4795 C C . TYR B 1 132 ? -7.961 -14.766 -20.938 1 94.75 132 TYR B C 1
ATOM 4797 O O . TYR B 1 132 ? -6.984 -14.078 -21.234 1 94.75 132 TYR B O 1
ATOM 4805 N N . THR B 1 133 ? -8.875 -15.156 -21.859 1 89.88 133 THR B N 1
ATOM 4806 C CA . THR B 1 133 ? -8.781 -14.688 -23.234 1 89.88 133 THR B CA 1
ATOM 4807 C C . THR B 1 133 ? -8.992 -13.172 -23.297 1 89.88 133 THR B C 1
ATOM 4809 O O . THR B 1 133 ? -8.398 -12.492 -24.125 1 89.88 133 THR B O 1
ATOM 4812 N N . GLU B 1 134 ? -9.82 -12.68 -22.438 1 88 134 GLU B N 1
ATOM 4813 C CA . GLU B 1 134 ? -10.047 -11.234 -22.391 1 88 134 GLU B CA 1
ATOM 4814 C C . GLU B 1 134 ? -8.812 -10.5 -21.859 1 88 134 GLU B C 1
ATOM 4816 O O . GLU B 1 134 ? -8.438 -9.453 -22.391 1 88 134 GLU B O 1
ATOM 4821 N N . TRP B 1 135 ? -8.188 -11.008 -20.859 1 92.5 135 TRP B N 1
ATOM 4822 C CA . TRP B 1 135 ? -6.988 -10.391 -20.297 1 92.5 135 TRP B CA 1
ATOM 4823 C C . TRP B 1 135 ? -5.855 -10.367 -21.312 1 92.5 135 TRP B C 1
ATOM 4825 O O . TRP B 1 135 ? -5.086 -9.406 -21.375 1 92.5 135 TRP B O 1
ATOM 4835 N N . GLU B 1 136 ? -5.809 -11.469 -22.125 1 91.94 136 GLU B N 1
ATOM 4836 C CA . GLU B 1 136 ? -4.691 -11.617 -23.062 1 91.94 136 GLU B CA 1
ATOM 4837 C C . GLU B 1 136 ? -5.086 -11.188 -24.469 1 91.94 136 GLU B C 1
ATOM 4839 O O . GLU B 1 136 ? -4.371 -11.477 -25.438 1 91.94 136 GLU B O 1
ATOM 4844 N N . ARG B 1 137 ? -6.191 -10.477 -24.609 1 87.56 137 ARG B N 1
ATOM 4845 C CA . ARG B 1 137 ? -6.727 -10.109 -25.922 1 87.56 137 ARG B CA 1
ATOM 4846 C C . ARG B 1 137 ? -5.82 -9.102 -26.625 1 87.56 137 ARG B C 1
ATOM 4848 O O . ARG B 1 137 ? -5.441 -8.086 -26.031 1 87.56 137 ARG B O 1
ATOM 4855 N N . PRO B 1 138 ? -5.496 -9.453 -27.891 1 84.38 138 PRO B N 1
ATOM 4856 C CA . PRO B 1 138 ? -4.746 -8.445 -28.656 1 84.38 138 PRO B CA 1
ATOM 4857 C C . PRO B 1 138 ? -5.523 -7.148 -28.844 1 84.38 138 PRO B C 1
ATOM 4859 O O . PRO B 1 138 ? -6.746 -7.172 -28.984 1 84.38 138 PRO B O 1
ATOM 4862 N N . ALA B 1 139 ? -4.785 -6.078 -28.844 1 76.81 139 ALA B N 1
ATOM 4863 C CA . ALA B 1 139 ? -5.41 -4.773 -29.047 1 76.81 139 ALA B CA 1
ATOM 4864 C C . ALA B 1 139 ? -6.176 -4.719 -30.359 1 76.81 139 ALA B C 1
ATOM 4866 O O . ALA B 1 139 ? -7.156 -3.984 -30.484 1 76.81 139 ALA B O 1
ATOM 4867 N N . SER B 1 140 ? -5.785 -5.516 -31.297 1 74.44 140 SER B N 1
ATOM 4868 C CA . SER B 1 140 ? -6.375 -5.512 -32.625 1 74.44 140 SER B CA 1
ATOM 4869 C C . SER B 1 140 ? -7.691 -6.281 -32.656 1 74.44 140 SER B C 1
ATOM 4871 O O . SER B 1 140 ? -8.469 -6.16 -33.625 1 74.44 140 SER B O 1
ATOM 4873 N N . VAL B 1 141 ? -7.898 -7.098 -31.719 1 74.62 141 VAL B N 1
ATOM 4874 C CA . VAL B 1 141 ? -9.125 -7.887 -31.641 1 74.62 141 VAL B CA 1
ATOM 4875 C C . VAL B 1 141 ? -10.18 -7.121 -30.844 1 74.62 141 VAL B C 1
ATOM 4877 O O . VAL B 1 141 ? -9.953 -6.766 -29.688 1 74.62 141 VAL B O 1
ATOM 4880 N N . PRO B 1 142 ? -11.227 -6.734 -31.5 1 67.81 142 PRO B N 1
ATOM 4881 C CA . PRO B 1 142 ? -12.266 -6.008 -30.766 1 67.81 142 PRO B CA 1
ATOM 4882 C C . PRO B 1 142 ? -12.836 -6.812 -29.594 1 67.81 142 PRO B C 1
ATOM 4884 O O . PRO B 1 142 ? -12.844 -8.047 -29.641 1 67.81 142 PRO B O 1
ATOM 4887 N N . GLN B 1 143 ? -13.078 -6.102 -28.516 1 64.62 143 GLN B N 1
ATOM 4888 C CA . GLN B 1 143 ? -13.75 -6.766 -27.406 1 64.62 143 GLN B CA 1
ATOM 4889 C C . GLN B 1 143 ? -15.078 -7.367 -27.844 1 64.62 143 GLN B C 1
ATOM 4891 O O . GLN B 1 143 ? -15.859 -6.719 -28.531 1 64.62 143 GLN B O 1
ATOM 4896 N N . PRO B 1 144 ? -15.07 -8.719 -27.812 1 52.06 144 PRO B N 1
ATOM 4897 C CA . PRO B 1 144 ? -16.391 -9.242 -28.188 1 52.06 144 PRO B CA 1
ATOM 4898 C C . PRO B 1 144 ? -17.531 -8.445 -27.547 1 52.06 144 PRO B C 1
ATOM 4900 O O . PRO B 1 144 ? -17.391 -7.926 -26.438 1 52.06 144 PRO B O 1
ATOM 4903 N N . ARG B 1 145 ? -18.406 -8.008 -28.297 1 44.19 145 ARG B N 1
ATOM 4904 C CA . ARG B 1 145 ? -19.562 -7.262 -27.812 1 44.19 145 ARG B CA 1
ATOM 4905 C C . ARG B 1 145 ? -19.969 -7.734 -26.422 1 44.19 145 ARG B C 1
ATOM 4907 O O . ARG B 1 145 ? -19.594 -8.836 -26 1 44.19 145 ARG B O 1
ATOM 4914 N N . GLU B 1 146 ? -20.938 -7.059 -25.688 1 42.94 146 GLU B N 1
ATOM 4915 C CA . GLU B 1 146 ? -21.453 -7.102 -24.328 1 42.94 146 GLU B CA 1
ATOM 4916 C C . GLU B 1 146 ? -21.578 -8.539 -23.828 1 42.94 146 GLU B C 1
ATOM 4918 O O . GLU B 1 146 ? -22.391 -9.312 -24.328 1 42.94 146 GLU B O 1
ATOM 4923 N N . LEU B 1 147 ? -20.562 -9.281 -23.797 1 40.06 147 LEU B N 1
ATOM 4924 C CA . LEU B 1 147 ? -20.969 -10.359 -22.906 1 40.06 147 LEU B CA 1
ATOM 4925 C C . LEU B 1 147 ? -21.969 -9.852 -21.859 1 40.06 147 LEU B C 1
ATOM 4927 O O . LEU B 1 147 ? -21.719 -8.852 -21.188 1 40.06 147 LEU B O 1
ATOM 4931 N N . GLU B 1 148 ? -23.156 -9.883 -22.172 1 37.34 148 GLU B N 1
ATOM 4932 C CA . GLU B 1 148 ? -24.156 -9.438 -21.203 1 37.34 148 GLU B CA 1
ATOM 4933 C C . GLU B 1 148 ? -23.641 -9.602 -19.766 1 37.34 148 GLU B C 1
ATOM 4935 O O . GLU B 1 148 ? -23.141 -10.664 -19.391 1 37.34 148 GLU B O 1
ATOM 4940 N N . GLU B 1 149 ? -23.188 -8.562 -19.188 1 42.03 149 GLU B N 1
ATOM 4941 C CA . GLU B 1 149 ? -22.734 -8.406 -17.812 1 42.03 149 GLU B CA 1
ATOM 4942 C C . GLU B 1 149 ? -23.203 -9.555 -16.938 1 42.03 149 GLU B C 1
ATOM 4944 O O . GLU B 1 149 ? -22.453 -10.047 -16.094 1 42.03 149 GLU B O 1
ATOM 4949 N N . GLY B 1 150 ? -24.453 -9.945 -17.141 1 39.38 150 GLY B N 1
ATOM 4950 C CA . GLY B 1 150 ? -25.156 -10.922 -16.312 1 39.38 150 GLY B CA 1
ATOM 4951 C C . GLY B 1 150 ? -24.609 -12.328 -16.469 1 39.38 150 GLY B C 1
ATOM 4952 O O . GLY B 1 150 ? -24.531 -13.086 -15.5 1 39.38 150 GLY B O 1
ATOM 4953 N N . GLU B 1 151 ? -24.359 -12.695 -17.656 1 40.88 151 GLU B N 1
ATOM 4954 C CA . GLU B 1 151 ? -24.078 -14.102 -17.922 1 40.88 151 GLU B CA 1
ATOM 4955 C C . GLU B 1 151 ? -22.672 -14.469 -17.469 1 40.88 151 GLU B C 1
ATOM 4957 O O . GLU B 1 151 ? -22.438 -15.57 -16.969 1 40.88 151 GLU B O 1
ATOM 4962 N N . TYR B 1 152 ? -21.812 -13.641 -17.609 1 41.88 152 TYR B N 1
ATOM 4963 C CA . TYR B 1 152 ? -20.422 -13.938 -17.281 1 41.88 152 TYR B CA 1
ATOM 4964 C C . TYR B 1 152 ? -20.219 -14.078 -15.781 1 41.88 152 TYR B C 1
ATOM 4966 O O . TYR B 1 152 ? -19.484 -14.953 -15.32 1 41.88 152 TYR B O 1
ATOM 4974 N N . GLU B 1 153 ? -20.688 -13.094 -15.094 1 44.81 153 GLU B N 1
ATOM 4975 C CA . GLU B 1 153 ? -20.531 -13.164 -13.648 1 44.81 153 GLU B CA 1
ATOM 4976 C C . GLU B 1 153 ? -21.031 -14.492 -13.094 1 44.81 153 GLU B C 1
ATOM 4978 O O . GLU B 1 153 ? -20.422 -15.062 -12.18 1 44.81 153 GLU B O 1
ATOM 4983 N N . GLN B 1 154 ? -22.125 -14.953 -13.781 1 42.22 154 GLN B N 1
ATOM 4984 C CA . GLN B 1 154 ? -22.734 -16.203 -13.352 1 42.22 154 GLN B CA 1
ATOM 4985 C C . GLN B 1 154 ? -21.812 -17.391 -13.625 1 42.22 154 GLN B C 1
ATOM 4987 O O . GLN B 1 154 ? -21.828 -18.375 -12.891 1 42.22 154 GLN B O 1
ATOM 4992 N N . GLU B 1 155 ? -21 -17.188 -14.625 1 43.38 155 GLU B N 1
ATOM 4993 C CA . GLU B 1 155 ? -20.297 -18.391 -15.055 1 43.38 155 GLU B CA 1
ATOM 4994 C C . GLU B 1 155 ? -18.953 -18.531 -14.352 1 43.38 155 GLU B C 1
ATOM 4996 O O . GLU B 1 155 ? -18.359 -19.609 -14.312 1 43.38 155 GLU B O 1
ATOM 5001 N N . LEU B 1 156 ? -18.453 -17.453 -13.883 1 41.44 156 LEU B N 1
ATOM 5002 C CA . LEU B 1 156 ? -17.172 -17.578 -13.195 1 41.44 156 LEU B CA 1
ATOM 5003 C C . LEU B 1 156 ? -17.344 -18.328 -11.875 1 41.44 156 LEU B C 1
ATOM 5005 O O . LEU B 1 156 ? -16.375 -18.844 -11.32 1 41.44 156 LEU B O 1
ATOM 5009 N N . PHE B 1 157 ? -18.609 -18.297 -11.406 1 39.5 157 PHE B N 1
ATOM 5010 C CA . PHE B 1 157 ? -18.969 -19.109 -10.258 1 39.5 157 PHE B CA 1
ATOM 5011 C C . PHE B 1 157 ? -19.734 -20.359 -10.703 1 39.5 157 PHE B C 1
ATOM 5013 O O . PHE B 1 157 ? -20.547 -20.297 -11.617 1 39.5 157 PHE B O 1
ATOM 5020 N N . SER B 1 158 ? -19.219 -21.422 -10.703 1 39.91 158 SER B N 1
ATOM 5021 C CA . SER B 1 158 ? -19.922 -22.625 -11.133 1 39.91 158 SER B CA 1
ATOM 5022 C C . SER B 1 158 ? -21.406 -22.531 -10.836 1 39.91 158 SER B C 1
ATOM 5024 O O . SER B 1 158 ? -21.828 -21.844 -9.898 1 39.91 158 SER B O 1
ATOM 5026 N N . THR B 1 159 ? -22.25 -22.875 -11.859 1 39.34 159 THR B N 1
ATOM 5027 C CA . THR B 1 159 ? -23.688 -23.062 -11.719 1 39.34 159 THR B CA 1
ATOM 5028 C C . THR B 1 159 ? -24.031 -23.688 -10.367 1 39.34 159 THR B C 1
ATOM 5030 O O . THR B 1 159 ? -25.125 -23.484 -9.844 1 39.34 159 THR B O 1
ATOM 5033 N N . LYS B 1 160 ? -23.156 -24.516 -9.953 1 39.78 160 LYS B N 1
ATOM 5034 C CA . LYS B 1 160 ? -23.422 -25.188 -8.688 1 39.78 160 LYS B CA 1
ATOM 5035 C C . LYS B 1 160 ? -23.391 -24.203 -7.523 1 39.78 160 LYS B C 1
ATOM 5037 O O . LYS B 1 160 ? -23.938 -24.469 -6.453 1 39.78 160 LYS B O 1
ATOM 5042 N N . HIS B 1 161 ? -22.781 -23.078 -7.82 1 41.47 161 HIS B N 1
ATOM 5043 C CA . HIS B 1 161 ? -22.594 -22.172 -6.695 1 41.47 161 HIS B CA 1
ATOM 5044 C C . HIS B 1 161 ? -23.234 -20.812 -6.98 1 41.47 161 HIS B C 1
ATOM 5046 O O . HIS B 1 161 ? -22.641 -19.766 -6.715 1 41.47 161 HIS B O 1
ATOM 5052 N N . ARG B 1 162 ? -24.281 -20.734 -7.652 1 43.12 162 ARG B N 1
ATOM 5053 C CA . ARG B 1 162 ? -25.047 -19.562 -8.055 1 43.12 162 ARG B CA 1
ATOM 5054 C C . ARG B 1 162 ? -25.266 -18.625 -6.875 1 43.12 162 ARG B C 1
ATOM 5056 O O . ARG B 1 162 ? -25.328 -17.406 -7.043 1 43.12 162 ARG B O 1
ATOM 5063 N N . ASP B 1 163 ? -25.391 -19.234 -5.809 1 41.03 163 ASP B N 1
ATOM 5064 C CA . ASP B 1 163 ? -25.734 -18.453 -4.625 1 41.03 163 ASP B CA 1
ATOM 5065 C C . ASP B 1 163 ? -24.578 -17.562 -4.203 1 41.03 163 ASP B C 1
ATOM 5067 O O . ASP B 1 163 ? -24.797 -16.469 -3.668 1 41.03 163 ASP B O 1
ATOM 5071 N N . MET B 1 164 ? -23.516 -18.031 -4.602 1 42.59 164 MET B N 1
ATOM 5072 C CA . MET B 1 164 ? -22.391 -17.188 -4.227 1 42.59 164 MET B CA 1
ATOM 5073 C C . MET B 1 164 ? -22.422 -15.852 -4.969 1 42.59 164 MET B C 1
ATOM 5075 O O . MET B 1 164 ? -22.078 -14.812 -4.41 1 42.59 164 MET B O 1
ATOM 5079 N N . LYS B 1 165 ? -23 -15.82 -6.145 1 45.41 165 LYS B N 1
ATOM 5080 C CA . LYS B 1 165 ? -23.172 -14.609 -6.941 1 45.41 165 LYS B CA 1
ATOM 5081 C C . LYS B 1 165 ? -24.047 -13.586 -6.211 1 45.41 165 LYS B C 1
ATOM 5083 O O . LYS B 1 165 ? -23.703 -12.398 -6.16 1 45.41 165 LYS B O 1
ATOM 5088 N N . LYS B 1 166 ? -25.156 -14.148 -5.891 1 44.09 166 LYS B N 1
ATOM 5089 C CA . LYS B 1 166 ? -26.062 -13.25 -5.195 1 44.09 166 LYS B CA 1
ATOM 5090 C C . LYS B 1 166 ? -25.406 -12.617 -3.977 1 44.09 166 LYS B C 1
ATOM 5092 O O . LYS B 1 166 ? -25.609 -11.438 -3.695 1 44.09 166 LYS B O 1
ATOM 5097 N N . GLU B 1 167 ? -24.641 -13.422 -3.475 1 42.56 167 GLU B N 1
ATOM 5098 C CA . GLU B 1 167 ? -23.953 -12.938 -2.281 1 42.56 167 GLU B CA 1
ATOM 5099 C C . GLU B 1 167 ? -22.938 -11.859 -2.633 1 42.56 167 GLU B C 1
ATOM 5101 O O . GLU B 1 167 ? -22.812 -10.859 -1.923 1 42.56 167 GLU B O 1
ATOM 5106 N N . ILE B 1 168 ? -22.328 -12.086 -3.738 1 45.69 168 ILE B N 1
ATOM 5107 C CA . ILE B 1 168 ? -21.328 -11.141 -4.207 1 45.69 168 ILE B CA 1
ATOM 5108 C C . ILE B 1 168 ? -22 -9.836 -4.621 1 45.69 168 ILE B C 1
ATOM 5110 O O . ILE B 1 168 ? -21.531 -8.742 -4.266 1 45.69 168 ILE B O 1
ATOM 5114 N N . GLU B 1 169 ? -23.031 -9.992 -5.453 1 46.53 169 GLU B N 1
ATOM 5115 C CA . GLU B 1 169 ? -23.766 -8.828 -5.922 1 46.53 169 GLU B CA 1
ATOM 5116 C C . GLU B 1 169 ? -24.297 -8.008 -4.75 1 46.53 169 GLU B C 1
ATOM 5118 O O . GLU B 1 169 ? -24.266 -6.777 -4.781 1 46.53 169 GLU B O 1
ATOM 5123 N N . GLU B 1 170 ? -24.734 -8.805 -3.838 1 42.44 170 GLU B N 1
ATOM 5124 C CA . GLU B 1 170 ? -25.281 -8.148 -2.658 1 42.44 170 GLU B CA 1
ATOM 5125 C C . GLU B 1 170 ? -24.188 -7.48 -1.829 1 42.44 170 GLU B C 1
ATOM 5127 O O . GLU B 1 170 ? -24.438 -6.488 -1.143 1 42.44 170 GLU B O 1
ATOM 5132 N N . GLN B 1 171 ? -23.078 -8.117 -2.182 1 40.75 171 GLN B N 1
ATOM 5133 C CA . GLN B 1 171 ? -21.984 -7.703 -1.314 1 40.75 171 GLN B CA 1
ATOM 5134 C C . GLN B 1 171 ? -21.109 -6.648 -1.994 1 40.75 171 GLN B C 1
ATOM 5136 O O . GLN B 1 171 ? -20.219 -6.082 -1.37 1 40.75 171 GLN B O 1
ATOM 5141 N N . ASP B 1 172 ? -21.516 -6.484 -3.273 1 43.06 172 ASP B N 1
ATOM 5142 C CA . ASP B 1 172 ? -20.703 -5.535 -4.023 1 43.06 172 ASP B CA 1
ATOM 5143 C C . ASP B 1 172 ? -21 -4.098 -3.6 1 43.06 172 ASP B C 1
ATOM 5145 O O . ASP B 1 172 ? -21.875 -3.441 -4.18 1 43.06 172 ASP B O 1
ATOM 5149 N N . VAL B 1 173 ? -20.469 -3.832 -2.596 1 45.03 173 VAL B N 1
ATOM 5150 C CA . VAL B 1 173 ? -20.656 -2.539 -1.944 1 45.03 173 VAL B CA 1
ATOM 5151 C C . VAL B 1 173 ? -20.281 -1.417 -2.912 1 45.03 173 VAL B C 1
ATOM 5153 O O . VAL B 1 173 ? -20.922 -0.361 -2.916 1 45.03 173 VAL B O 1
ATOM 5156 N N . HIS B 1 174 ? -19.328 -1.703 -3.666 1 46.78 174 HIS B N 1
ATOM 5157 C CA . HIS B 1 174 ? -18.953 -0.693 -4.648 1 46.78 174 HIS B CA 1
ATOM 5158 C C . HIS B 1 174 ? -20.062 -0.472 -5.668 1 46.78 174 HIS B C 1
ATOM 5160 O O . HIS B 1 174 ? -20.391 0.67 -6 1 46.78 174 HIS B O 1
ATOM 5166 N N . ALA B 1 175 ? -20.594 -1.695 -6.047 1 48.38 175 ALA B N 1
ATOM 5167 C CA . ALA B 1 175 ? -21.703 -1.574 -6.988 1 48.38 175 ALA B CA 1
ATOM 5168 C C . ALA B 1 175 ? -22.891 -0.874 -6.34 1 48.38 175 ALA B C 1
ATOM 5170 O O . ALA B 1 175 ? -23.531 -0.027 -6.965 1 48.38 175 ALA B O 1
ATOM 5171 N N . ALA B 1 176 ? -23.078 -1.293 -5.133 1 48.06 176 ALA B N 1
ATOM 5172 C CA . ALA B 1 176 ? -24.188 -0.643 -4.445 1 48.06 176 ALA B CA 1
ATOM 5173 C C . ALA B 1 176 ? -23.922 0.849 -4.262 1 48.06 176 ALA B C 1
ATOM 5175 O O . ALA B 1 176 ? -24.828 1.672 -4.441 1 48.06 176 ALA B O 1
ATOM 5176 N N . HIS B 1 177 ? -22.719 1.145 -4.02 1 47 177 HIS B N 1
ATOM 5177 C CA . HIS B 1 177 ? -22.344 2.549 -3.906 1 47 177 HIS B CA 1
ATOM 5178 C C . HIS B 1 177 ? -22.484 3.268 -5.246 1 47 177 HIS B C 1
ATOM 5180 O O . HIS B 1 177 ? -23.016 4.379 -5.305 1 47 177 HIS B O 1
ATOM 5186 N N . LEU B 1 178 ? -21.906 2.539 -6.145 1 52.88 178 LEU B N 1
ATOM 5187 C CA . LEU B 1 178 ? -22.031 3.143 -7.465 1 52.88 178 LEU B CA 1
ATOM 5188 C C . LEU B 1 178 ? -23.5 3.305 -7.852 1 52.88 178 LEU B C 1
ATOM 5190 O O . LEU B 1 178 ? -23.891 4.332 -8.414 1 52.88 178 LEU B O 1
ATOM 5194 N N . GLU B 1 179 ? -24.234 2.262 -7.484 1 54.91 179 GLU B N 1
ATOM 5195 C CA . GLU B 1 179 ? -25.656 2.363 -7.797 1 54.91 179 GLU B CA 1
ATOM 5196 C C . GLU B 1 179 ? -26.328 3.463 -6.977 1 54.91 179 GLU B C 1
ATOM 5198 O O . GLU B 1 179 ? -27.172 4.199 -7.488 1 54.91 179 GLU B O 1
ATOM 5203 N N . GLN B 1 180 ? -25.938 3.484 -5.777 1 50.25 180 GLN B N 1
ATOM 5204 C CA . GLN B 1 180 ? -26.469 4.562 -4.941 1 50.25 180 GLN B CA 1
ATOM 5205 C C . GLN B 1 180 ? -26 5.926 -5.449 1 50.25 180 GLN B C 1
ATOM 5207 O O . GLN B 1 180 ? -26.797 6.867 -5.516 1 50.25 180 GLN B O 1
ATOM 5212 N N . LEU B 1 181 ? -24.734 5.965 -5.754 1 53.72 181 LEU B N 1
ATOM 5213 C CA . LEU B 1 181 ? -24.234 7.207 -6.336 1 53.72 181 LEU B CA 1
ATOM 5214 C C . LEU B 1 181 ? -24.953 7.527 -7.637 1 53.72 181 LEU B C 1
ATOM 5216 O O . LEU B 1 181 ? -25.234 8.695 -7.93 1 53.72 181 LEU B O 1
ATOM 5220 N N . ARG B 1 182 ? -25.125 6.422 -8.383 1 56.84 182 ARG B N 1
ATOM 5221 C CA . ARG B 1 182 ? -25.859 6.605 -9.625 1 56.84 182 ARG B CA 1
ATOM 5222 C C . ARG B 1 182 ? -27.219 7.238 -9.359 1 56.84 182 ARG B C 1
ATOM 5224 O O . ARG B 1 182 ? -27.672 8.094 -10.125 1 56.84 182 ARG B O 1
ATOM 5231 N N . ARG B 1 183 ? -27.75 6.832 -8.227 1 55.09 183 ARG B N 1
ATOM 5232 C CA . ARG B 1 183 ? -29.078 7.332 -7.883 1 55.09 183 ARG B CA 1
ATOM 5233 C C . ARG B 1 183 ? -29 8.695 -7.207 1 55.09 183 ARG B C 1
ATOM 5235 O O . ARG B 1 183 ? -29.797 9.586 -7.492 1 55.09 183 ARG B O 1
ATOM 5242 N N . THR B 1 184 ? -28.047 8.812 -6.312 1 51.28 184 THR B N 1
ATOM 5243 C CA . THR B 1 184 ? -28.031 9.977 -5.441 1 51.28 184 THR B CA 1
ATOM 5244 C C . THR B 1 184 ? -27.172 11.094 -6.035 1 51.28 184 THR B C 1
ATOM 5246 O O . THR B 1 184 ? -27.391 12.273 -5.75 1 51.28 184 THR B O 1
ATOM 5249 N N . ASN B 1 185 ? -26.156 10.742 -6.77 1 47.69 185 ASN B N 1
ATOM 5250 C CA . ASN B 1 185 ? -25.25 11.711 -7.383 1 47.69 185 ASN B CA 1
ATOM 5251 C C . ASN B 1 185 ? -24.734 11.211 -8.734 1 47.69 185 ASN B C 1
ATOM 5253 O O . ASN B 1 185 ? -23.562 10.867 -8.867 1 47.69 185 ASN B O 1
ATOM 5257 N N . PRO B 1 186 ? -25.641 11.227 -9.656 1 55.59 186 PRO B N 1
ATOM 5258 C CA . PRO B 1 186 ? -25.297 10.695 -10.977 1 55.59 186 PRO B CA 1
ATOM 5259 C C . PRO B 1 186 ? -24.062 11.367 -11.57 1 55.59 186 PRO B C 1
ATOM 5261 O O . PRO B 1 186 ? -23.219 10.695 -12.18 1 55.59 186 PRO B O 1
ATOM 5264 N N . PRO B 1 187 ? -23.984 12.602 -11.336 1 51.09 187 PRO B N 1
ATOM 5265 C CA . PRO B 1 187 ? -22.766 13.18 -11.922 1 51.09 187 PRO B CA 1
ATOM 5266 C C . PRO B 1 187 ? -21.484 12.609 -11.312 1 51.09 187 PRO B C 1
ATOM 5268 O O . PRO B 1 187 ? -20.531 12.328 -12.031 1 51.09 187 PRO B O 1
ATOM 5271 N N . LEU B 1 188 ? -21.562 12.523 -10.086 1 52.31 188 LEU B N 1
ATOM 5272 C CA . LEU B 1 188 ? -20.391 11.945 -9.43 1 52.31 188 LEU B CA 1
ATOM 5273 C C . LEU B 1 188 ? -20.188 10.5 -9.844 1 52.31 188 LEU B C 1
ATOM 5275 O O . LEU B 1 188 ? -19.062 10.047 -10.023 1 52.31 188 LEU B O 1
ATOM 5279 N N . TYR B 1 189 ? -21.312 9.914 -9.961 1 52.72 189 TYR B N 1
ATOM 5280 C CA . TYR B 1 189 ? -21.266 8.547 -10.477 1 52.72 189 TYR B CA 1
ATOM 5281 C C . TYR B 1 189 ? -20.578 8.508 -11.836 1 52.72 189 TYR B C 1
ATOM 5283 O O . TYR B 1 189 ? -19.688 7.688 -12.062 1 52.72 189 TYR B O 1
ATOM 5291 N N . GLU B 1 190 ? -21.016 9.367 -12.617 1 52.5 190 GLU B N 1
ATOM 5292 C CA . GLU B 1 190 ? -20.438 9.414 -13.953 1 52.5 190 GLU B CA 1
ATOM 5293 C C . GLU B 1 190 ? -18.969 9.805 -13.914 1 52.5 190 GLU B C 1
ATOM 5295 O O . GLU B 1 190 ? -18.141 9.258 -14.656 1 52.5 190 GLU B O 1
ATOM 5300 N N . LEU B 1 191 ? -18.734 10.719 -13.102 1 50.06 191 LEU B N 1
ATOM 5301 C CA . LEU B 1 191 ? -17.344 11.164 -12.945 1 50.06 191 LEU B CA 1
ATOM 5302 C C . LEU B 1 191 ? -16.469 10.031 -12.43 1 50.06 191 LEU B C 1
ATOM 5304 O O . LEU B 1 191 ? -15.344 9.852 -12.906 1 50.06 191 LEU B O 1
ATOM 5308 N N . LEU B 1 192 ? -16.984 9.383 -11.477 1 52.5 192 LEU B N 1
ATOM 5309 C CA . LEU B 1 192 ? -16.25 8.25 -10.938 1 52.5 192 LEU B CA 1
ATOM 5310 C C . LEU B 1 192 ? -16.031 7.184 -12.008 1 52.5 192 LEU B C 1
ATOM 5312 O O . LEU B 1 192 ? -14.953 6.594 -12.086 1 52.5 192 LEU B O 1
ATOM 5316 N N . LEU B 1 193 ? -17.172 7.07 -12.711 1 50.91 193 LEU B N 1
ATOM 5317 C CA . LEU B 1 193 ? -17.062 6.133 -13.828 1 50.91 193 LEU B CA 1
ATOM 5318 C C . LEU B 1 193 ? -16.031 6.605 -14.836 1 50.91 193 LEU B C 1
ATOM 5320 O O . LEU B 1 193 ? -15.266 5.801 -15.383 1 50.91 193 LEU B O 1
ATOM 5324 N N . GLN B 1 194 ? -16.062 7.867 -15.086 1 45.69 194 GLN B N 1
ATOM 5325 C CA . GLN B 1 194 ? -15.125 8.445 -16.047 1 45.69 194 GLN B CA 1
ATOM 5326 C C . GLN B 1 194 ? -13.68 8.32 -15.555 1 45.69 194 GLN B C 1
ATOM 5328 O O . GLN B 1 194 ? -12.781 8 -16.328 1 45.69 194 GLN B O 1
ATOM 5333 N N . LYS B 1 195 ? -13.562 8.742 -14.383 1 45.44 195 LYS B N 1
ATOM 5334 C CA . LYS B 1 195 ? -12.227 8.688 -13.805 1 45.44 195 LYS B CA 1
ATOM 5335 C C . LYS B 1 195 ? -11.703 7.254 -13.766 1 45.44 195 LYS B C 1
ATOM 5337 O O . LYS B 1 195 ? -10.516 7.012 -14.008 1 45.44 195 LYS B O 1
ATOM 5342 N N . GLN B 1 196 ? -12.641 6.391 -13.305 1 46.41 196 GLN B N 1
ATOM 5343 C CA . GLN B 1 196 ? -12.297 4.977 -13.43 1 46.41 196 GLN B CA 1
ATOM 5344 C C . GLN B 1 196 ? -11.953 4.621 -14.875 1 46.41 196 GLN B C 1
ATOM 5346 O O . GLN B 1 196 ? -11.094 3.773 -15.125 1 46.41 196 GLN B O 1
ATOM 5351 N N . ARG B 1 197 ? -12.734 5.262 -15.609 1 41.56 197 ARG B N 1
ATOM 5352 C CA . ARG B 1 197 ? -12.555 5.07 -17.047 1 41.56 197 ARG B CA 1
ATOM 5353 C C . ARG B 1 197 ? -11.273 5.746 -17.531 1 41.56 197 ARG B C 1
ATOM 5355 O O . ARG B 1 197 ? -10.695 5.34 -18.531 1 41.56 197 ARG B O 1
ATOM 5362 N N . ALA B 1 198 ? -11.117 6.82 -16.828 1 39.72 198 ALA B N 1
ATOM 5363 C CA . ALA B 1 198 ? -10.016 7.539 -17.484 1 39.72 198 ALA B CA 1
ATOM 5364 C C . ALA B 1 198 ? -8.758 6.68 -17.547 1 39.72 198 ALA B C 1
ATOM 5366 O O . ALA B 1 198 ? -7.734 7.109 -18.078 1 39.72 198 ALA B O 1
ATOM 5367 N N . THR B 1 199 ? -8.75 5.695 -16.641 1 50.91 199 THR B N 1
ATOM 5368 C CA . THR B 1 199 ? -7.559 4.926 -16.984 1 50.91 199 THR B CA 1
ATOM 5369 C C . THR B 1 199 ? -7.742 4.242 -18.344 1 50.91 199 THR B C 1
ATOM 5371 O O . THR B 1 199 ? -8.789 3.65 -18.609 1 50.91 199 THR B O 1
ATOM 5374 N N . ARG B 1 200 ? -6.789 4.621 -19.219 1 60.81 200 ARG B N 1
ATOM 5375 C CA . ARG B 1 200 ? -6.582 4.852 -20.656 1 60.81 200 ARG B CA 1
ATOM 5376 C C . ARG B 1 200 ? -6.402 3.537 -21.391 1 60.81 200 ARG B C 1
ATOM 5378 O O . ARG B 1 200 ? -6.539 3.488 -22.625 1 60.81 200 ARG B O 1
ATOM 5385 N N . HIS B 1 201 ? -6.145 2.379 -20.766 1 78.75 201 HIS B N 1
ATOM 5386 C CA . HIS B 1 201 ? -5.773 1.265 -21.625 1 78.75 201 HIS B CA 1
ATOM 5387 C C . HIS B 1 201 ? -6.816 0.153 -21.562 1 78.75 201 HIS B C 1
ATOM 5389 O O . HIS B 1 201 ? -7.141 -0.344 -20.484 1 78.75 201 HIS B O 1
ATOM 5395 N N . GLU B 1 202 ? -7.371 -0.247 -22.641 1 78.31 202 GLU B N 1
ATOM 5396 C CA . GLU B 1 202 ? -8.375 -1.307 -22.703 1 78.31 202 GLU B CA 1
ATOM 5397 C C . GLU B 1 202 ? -7.723 -2.686 -22.625 1 78.31 202 GLU B C 1
ATOM 5399 O O . GLU B 1 202 ? -8.383 -3.672 -22.297 1 78.31 202 GLU B O 1
ATOM 5404 N N . THR B 1 203 ? -6.535 -2.734 -23.062 1 87 203 THR B N 1
ATOM 5405 C CA . THR B 1 203 ? -5.82 -4.008 -23.031 1 87 203 THR B CA 1
ATOM 5406 C C . THR B 1 203 ? -4.418 -3.826 -22.469 1 87 203 THR B C 1
ATOM 5408 O O . THR B 1 203 ? -3.912 -2.705 -22.391 1 87 203 THR B O 1
ATOM 5411 N N . ILE B 1 204 ? -3.863 -4.93 -22.078 1 91.06 204 ILE B N 1
ATOM 5412 C CA . ILE B 1 204 ? -2.48 -4.918 -21.609 1 91.06 204 ILE B CA 1
ATOM 5413 C C . ILE B 1 204 ? -1.559 -4.48 -22.75 1 91.06 204 ILE B C 1
ATOM 5415 O O . ILE B 1 204 ? -0.597 -3.742 -22.531 1 91.06 204 ILE B O 1
ATOM 5419 N N . GLY B 1 205 ? -1.923 -4.926 -23.969 1 89.69 205 GLY B N 1
ATOM 5420 C CA . GLY B 1 205 ? -1.178 -4.496 -25.141 1 89.69 205 GLY B CA 1
ATOM 5421 C C . GLY B 1 205 ? -1.163 -2.99 -25.312 1 89.69 205 GLY B C 1
ATOM 5422 O O . GLY B 1 205 ? -0.13 -2.408 -25.656 1 89.69 205 GLY B O 1
ATOM 5423 N N . GLU B 1 206 ? -2.25 -2.357 -25.078 1 88.5 206 GLU B N 1
ATOM 5424 C CA . GLU B 1 206 ? -2.334 -0.904 -25.188 1 88.5 206 GLU B CA 1
ATOM 5425 C C . GLU B 1 206 ? -1.476 -0.224 -24.125 1 88.5 206 GLU B C 1
ATOM 5427 O O . GLU B 1 206 ? -0.872 0.82 -24.375 1 88.5 206 GLU B O 1
ATOM 5432 N N . LEU B 1 207 ? -1.485 -0.765 -22.938 1 91.31 207 LEU B N 1
ATOM 5433 C CA . LEU B 1 207 ? -0.639 -0.235 -21.875 1 91.31 207 LEU B CA 1
ATOM 5434 C C . LEU B 1 207 ? 0.831 -0.271 -22.281 1 91.31 207 LEU B C 1
ATOM 5436 O O . LEU B 1 207 ? 1.525 0.745 -22.203 1 91.31 207 LEU B O 1
ATOM 5440 N N . TYR B 1 208 ? 1.262 -1.387 -22.734 1 93.44 208 TYR B N 1
ATOM 5441 C CA . TYR B 1 208 ? 2.654 -1.514 -23.156 1 93.44 208 TYR B CA 1
ATOM 5442 C C . TYR B 1 208 ? 2.93 -0.678 -24.406 1 93.44 208 TYR B C 1
ATOM 5444 O O . TYR B 1 208 ? 4.051 -0.213 -24.609 1 93.44 208 TYR B O 1
ATOM 5452 N N . GLY B 1 209 ? 1.896 -0.512 -25.266 1 91.44 209 GLY B N 1
ATOM 5453 C CA . GLY B 1 209 ? 2.029 0.404 -26.375 1 91.44 209 GLY B CA 1
ATOM 5454 C C . GLY B 1 209 ? 2.318 1.83 -25.953 1 91.44 209 GLY B C 1
ATOM 5455 O O . GLY B 1 209 ? 3.17 2.5 -26.547 1 91.44 209 GLY B O 1
ATOM 5456 N N . ALA B 1 210 ? 1.618 2.248 -24.969 1 91.19 210 ALA B N 1
ATOM 5457 C CA . ALA B 1 210 ? 1.857 3.586 -24.422 1 91.19 210 ALA B CA 1
ATOM 5458 C C . ALA B 1 210 ? 3.268 3.707 -23.859 1 91.19 210 ALA B C 1
ATOM 5460 O O . ALA B 1 210 ? 3.93 4.734 -24.031 1 91.19 210 ALA B O 1
ATOM 5461 N N . VAL B 1 211 ? 3.707 2.707 -23.172 1 94.75 211 VAL B N 1
ATOM 5462 C CA . VAL B 1 211 ? 5.059 2.691 -22.609 1 94.75 211 VAL B CA 1
ATOM 5463 C C . VAL B 1 211 ? 6.078 2.736 -23.75 1 94.75 211 VAL B C 1
ATOM 5465 O O . VAL B 1 211 ? 7.047 3.502 -23.688 1 94.75 211 VAL B O 1
ATOM 5468 N N . ALA B 1 212 ? 5.855 1.906 -24.781 1 94.88 212 ALA B N 1
ATOM 5469 C CA . ALA B 1 212 ? 6.746 1.888 -25.938 1 94.88 212 ALA B CA 1
ATOM 5470 C C . ALA B 1 212 ? 6.824 3.266 -26.578 1 94.88 212 ALA B C 1
ATOM 5472 O O . ALA B 1 212 ? 7.91 3.73 -26.938 1 94.88 212 ALA B O 1
ATOM 5473 N N . ASN B 1 213 ? 5.723 3.895 -26.719 1 93.44 213 ASN B N 1
ATOM 5474 C CA . ASN B 1 213 ? 5.68 5.23 -27.312 1 93.44 213 ASN B CA 1
ATOM 5475 C C . ASN B 1 213 ? 6.449 6.242 -26.469 1 93.44 213 ASN B C 1
ATOM 5477 O O . ASN B 1 213 ? 7.117 7.125 -27 1 93.44 213 ASN B O 1
ATOM 5481 N N . ALA B 1 214 ? 6.281 6.102 -25.203 1 94.25 214 ALA B N 1
ATOM 5482 C CA . ALA B 1 214 ? 7.02 6.992 -24.312 1 94.25 214 ALA B CA 1
ATOM 5483 C C . ALA B 1 214 ? 8.523 6.836 -24.5 1 94.25 214 ALA B C 1
ATOM 5485 O O . ALA B 1 214 ? 9.25 7.828 -24.625 1 94.25 214 ALA B O 1
ATOM 5486 N N . PHE B 1 215 ? 9.008 5.66 -24.562 1 95.75 215 PHE B N 1
ATOM 5487 C CA . PHE B 1 215 ? 10.43 5.418 -24.797 1 95.75 215 PHE B CA 1
ATOM 5488 C C . PHE B 1 215 ? 10.859 5.965 -26.141 1 95.75 215 PHE B C 1
ATOM 5490 O O . PHE B 1 215 ? 11.914 6.594 -26.25 1 95.75 215 PHE B O 1
ATOM 5497 N N . ALA B 1 216 ? 10.078 5.777 -27.141 1 94.56 216 ALA B N 1
ATOM 5498 C CA . ALA B 1 216 ? 10.438 6.109 -28.516 1 94.56 216 ALA B CA 1
ATOM 5499 C C . ALA B 1 216 ? 10.469 7.621 -28.719 1 94.56 216 ALA B C 1
ATOM 5501 O O . ALA B 1 216 ? 11.281 8.125 -29.5 1 94.56 216 ALA B O 1
ATOM 5502 N N . THR B 1 217 ? 9.648 8.328 -27.969 1 93.38 217 THR B N 1
ATOM 5503 C CA . THR B 1 217 ? 9.461 9.734 -28.312 1 93.38 217 THR B CA 1
ATOM 5504 C C . THR B 1 217 ? 10.008 10.641 -27.219 1 93.38 217 THR B C 1
ATOM 5506 O O . THR B 1 217 ? 10.023 11.867 -27.359 1 93.38 217 THR B O 1
ATOM 5509 N N . TRP B 1 218 ? 10.484 10.062 -26.125 1 92.19 218 TRP B N 1
ATOM 5510 C CA . TRP B 1 218 ? 10.891 10.836 -24.953 1 92.19 218 TRP B CA 1
ATOM 5511 C C . TRP B 1 218 ? 11.922 11.898 -25.328 1 92.19 218 TRP B C 1
ATOM 5513 O O . TRP B 1 218 ? 11.797 13.062 -24.953 1 92.19 218 TRP B O 1
ATOM 5523 N N . GLU B 1 219 ? 12.844 11.594 -26.141 1 88 219 GLU B N 1
ATOM 5524 C CA . GLU B 1 219 ? 13.992 12.453 -26.406 1 88 219 GLU B CA 1
ATOM 5525 C C . GLU B 1 219 ? 13.703 13.438 -27.531 1 88 219 GLU B C 1
ATOM 5527 O O . GLU B 1 219 ? 14.547 14.273 -27.859 1 88 219 GLU B O 1
ATOM 5532 N N . ASP B 1 220 ? 12.5 13.352 -28.094 1 89.5 220 ASP B N 1
ATOM 5533 C CA . ASP B 1 220 ? 12.078 14.367 -29.047 1 89.5 220 ASP B CA 1
ATOM 5534 C C . ASP B 1 220 ? 12.016 15.75 -28.391 1 89.5 220 ASP B C 1
ATOM 5536 O O 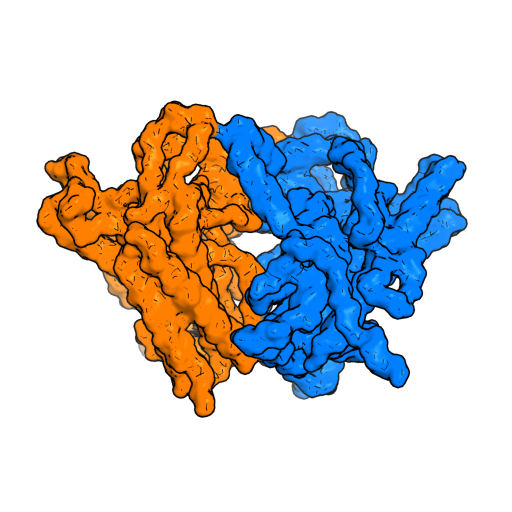. ASP B 1 220 ? 12.117 16.766 -29.078 1 89.5 220 ASP B O 1
ATOM 5540 N N . ASP B 1 221 ? 11.812 15.789 -27.156 1 87.88 221 ASP B N 1
ATOM 5541 C CA . ASP B 1 221 ? 11.875 17.016 -26.359 1 87.88 221 ASP B CA 1
ATOM 5542 C C . ASP B 1 221 ? 13.141 17.062 -25.516 1 87.88 221 ASP B C 1
ATOM 5544 O O . ASP B 1 221 ? 13.18 16.484 -24.422 1 87.88 221 ASP B O 1
ATOM 5548 N N . PRO B 1 222 ? 14.094 17.797 -25.938 1 86.31 222 PRO B N 1
ATOM 5549 C CA . PRO B 1 222 ? 15.383 17.828 -25.234 1 86.31 222 PRO B CA 1
ATOM 5550 C C . PRO B 1 222 ? 15.266 18.375 -23.828 1 86.31 222 PRO B C 1
ATOM 5552 O O . PRO B 1 222 ? 16.109 18.094 -22.969 1 86.31 222 PRO B O 1
ATOM 5555 N N . SER B 1 223 ? 14.258 19.078 -23.594 1 81.81 223 SER B N 1
ATOM 5556 C CA . SER B 1 223 ? 14.109 19.703 -22.281 1 81.81 223 SER B CA 1
ATOM 5557 C C . SER B 1 223 ? 13.828 18.656 -21.219 1 81.81 223 SER B C 1
ATOM 5559 O O . SER B 1 223 ? 14 18.922 -20.016 1 81.81 223 SER B O 1
ATOM 5561 N N . ARG B 1 224 ? 13.555 17.484 -21.641 1 85.88 224 ARG B N 1
ATOM 5562 C CA . ARG B 1 224 ? 13.18 16.438 -20.688 1 85.88 224 ARG B CA 1
ATOM 5563 C C . ARG B 1 224 ? 14.406 15.68 -20.203 1 85.88 224 ARG B C 1
ATOM 5565 O O . ARG B 1 224 ? 14.328 14.922 -19.234 1 85.88 224 ARG B O 1
ATOM 5572 N N . GLY B 1 225 ? 15.469 15.859 -20.859 1 86.56 225 GLY B N 1
ATOM 5573 C CA . GLY B 1 225 ? 16.641 15.07 -20.516 1 86.56 225 GLY B CA 1
ATOM 5574 C C . GLY B 1 225 ? 16.531 13.617 -20.922 1 86.56 225 GLY B C 1
ATOM 5575 O O . GLY B 1 225 ? 15.57 13.227 -21.578 1 86.56 225 GLY B O 1
ATOM 5576 N N . PRO B 1 226 ? 17.547 12.805 -20.531 1 91.69 226 PRO B N 1
ATOM 5577 C CA . PRO B 1 226 ? 17.516 11.398 -20.922 1 91.69 226 PRO B CA 1
ATOM 5578 C C . PRO B 1 226 ? 16.469 10.586 -20.172 1 91.69 226 PRO B C 1
ATOM 5580 O O . PRO B 1 226 ? 16.234 10.828 -18.984 1 91.69 226 PRO B O 1
ATOM 5583 N N . LEU B 1 227 ? 15.859 9.68 -20.812 1 93.88 227 LEU B N 1
ATOM 5584 C CA . LEU B 1 227 ? 14.852 8.836 -20.188 1 93.88 227 LEU B CA 1
ATOM 5585 C C . LEU B 1 227 ? 15.516 7.711 -19.391 1 93.88 227 LEU B C 1
ATOM 5587 O O . LEU B 1 227 ? 15.117 7.434 -18.25 1 93.88 227 LEU B O 1
ATOM 5591 N N . ILE B 1 228 ? 16.469 7.051 -20.016 1 95.69 228 ILE B N 1
ATOM 5592 C CA . ILE B 1 228 ? 17.188 5.953 -19.375 1 95.69 228 ILE B CA 1
ATOM 5593 C C . ILE B 1 228 ? 18.297 6.516 -18.484 1 95.69 228 ILE B C 1
ATOM 5595 O O . ILE B 1 228 ? 19.328 6.984 -18.984 1 95.69 228 ILE B O 1
ATOM 5599 N N . ILE B 1 229 ? 18.062 6.496 -17.203 1 93.19 229 ILE B N 1
ATOM 5600 C CA . ILE B 1 229 ? 18.969 7.133 -16.266 1 93.19 229 ILE B CA 1
ATOM 5601 C C . ILE B 1 229 ? 19.391 6.129 -15.195 1 93.19 229 ILE B C 1
ATOM 5603 O O . ILE B 1 229 ? 20.219 6.441 -14.328 1 93.19 229 ILE B O 1
ATOM 5607 N N . GLY B 1 230 ? 18.797 4.988 -15.203 1 92 230 GLY B N 1
ATOM 5608 C CA . GLY B 1 230 ? 19.062 4.004 -14.164 1 92 230 GLY B CA 1
ATOM 5609 C C . GLY B 1 230 ? 20.375 3.279 -14.344 1 92 230 GLY B C 1
ATOM 5610 O O . GLY B 1 230 ? 20.859 3.109 -15.469 1 92 230 GLY B O 1
ATOM 5611 N N . ASP B 1 231 ? 20.922 2.787 -13.203 1 90.19 231 ASP B N 1
ATOM 5612 C CA . ASP B 1 231 ? 22.109 1.938 -13.195 1 90.19 231 ASP B CA 1
ATOM 5613 C C . ASP B 1 231 ? 21.766 0.518 -13.641 1 90.19 231 ASP B C 1
ATOM 5615 O O . ASP B 1 231 ? 20.938 -0.151 -13.031 1 90.19 231 ASP B O 1
ATOM 5619 N N . PRO B 1 232 ? 22.422 0.049 -14.703 1 90.31 232 PRO B N 1
ATOM 5620 C CA . PRO B 1 232 ? 22.141 -1.302 -15.195 1 90.31 232 PRO B CA 1
ATOM 5621 C C . PRO B 1 232 ? 22.375 -2.377 -14.133 1 90.31 232 PRO B C 1
ATOM 5623 O O . PRO B 1 232 ? 21.859 -3.49 -14.258 1 90.31 232 PRO B O 1
ATOM 5626 N N . ALA B 1 233 ? 23.125 -2.062 -13.086 1 87.44 233 ALA B N 1
ATOM 5627 C CA . ALA B 1 233 ? 23.406 -3.033 -12.031 1 87.44 233 ALA B CA 1
ATOM 5628 C C . ALA B 1 233 ? 22.125 -3.412 -11.281 1 87.44 233 ALA B C 1
ATOM 5630 O O . ALA B 1 233 ? 22.078 -4.445 -10.609 1 87.44 233 ALA B O 1
ATOM 5631 N N . PHE B 1 234 ? 21.125 -2.598 -11.406 1 87.12 234 PHE B N 1
ATOM 5632 C CA . PHE B 1 234 ? 19.859 -2.861 -10.727 1 87.12 234 PHE B CA 1
ATOM 5633 C C . PHE B 1 234 ? 18.922 -3.658 -11.617 1 87.12 234 PHE B C 1
ATOM 5635 O O . PHE B 1 234 ? 17.766 -3.873 -11.266 1 87.12 234 PHE B O 1
ATOM 5642 N N . GLN B 1 235 ? 19.375 -4.066 -12.766 1 91 235 GLN B N 1
ATOM 5643 C CA . GLN B 1 235 ? 18.609 -4.902 -13.68 1 91 235 GLN B CA 1
ATOM 5644 C C . GLN B 1 235 ? 19.062 -6.355 -13.617 1 91 235 GLN B C 1
ATOM 5646 O O . GLN B 1 235 ? 20.156 -6.648 -13.109 1 91 235 GLN B O 1
ATOM 5651 N N . VAL B 1 236 ? 18.25 -7.16 -14.086 1 88.44 236 VAL B N 1
ATOM 5652 C CA . VAL B 1 236 ? 18.516 -8.594 -14.086 1 88.44 236 VAL B CA 1
ATOM 5653 C C . VAL B 1 236 ? 18.844 -9.062 -15.5 1 88.44 236 VAL B C 1
ATOM 5655 O O . VAL B 1 236 ? 18.203 -8.641 -16.469 1 88.44 236 VAL B O 1
ATOM 5658 N N . GLU B 1 237 ? 19.844 -9.859 -15.5 1 86.88 237 GLU B N 1
ATOM 5659 C CA . GLU B 1 237 ? 20.125 -10.586 -16.734 1 86.88 237 GLU B CA 1
ATOM 5660 C C . GLU B 1 237 ? 19.391 -11.914 -16.781 1 86.88 237 GLU B C 1
ATOM 5662 O O . GLU B 1 237 ? 19.406 -12.672 -15.805 1 86.88 237 GLU B O 1
ATOM 5667 N N . GLY B 1 238 ? 18.781 -12.109 -17.906 1 85.12 238 GLY B N 1
ATOM 5668 C CA . GLY B 1 238 ? 17.906 -13.258 -18.031 1 85.12 238 GLY B CA 1
ATOM 5669 C C . GLY B 1 238 ? 18.562 -14.555 -17.594 1 85.12 238 GLY B C 1
ATOM 5670 O O . GLY B 1 238 ? 17.922 -15.383 -16.938 1 85.12 238 GLY B O 1
ATOM 5671 N N . ARG B 1 239 ? 19.766 -14.82 -17.891 1 79.81 239 ARG B N 1
ATOM 5672 C CA . ARG B 1 239 ? 20.469 -16.062 -17.594 1 79.81 239 ARG B CA 1
ATOM 5673 C C . ARG B 1 239 ? 20.609 -16.266 -16.094 1 79.81 239 ARG B C 1
ATOM 5675 O O . ARG B 1 239 ? 20.719 -17.391 -15.617 1 79.81 239 ARG B O 1
ATOM 5682 N N . GLU B 1 240 ? 20.547 -15.203 -15.281 1 78.69 240 GLU B N 1
ATOM 5683 C CA . GLU B 1 240 ? 20.703 -15.258 -13.836 1 78.69 240 GLU B CA 1
ATOM 5684 C C . GLU B 1 240 ? 19.484 -15.93 -13.188 1 78.69 240 GLU B C 1
ATOM 5686 O O . GLU B 1 240 ? 19.578 -16.438 -12.07 1 78.69 240 GLU B O 1
ATOM 5691 N N . VAL B 1 241 ? 18.344 -15.922 -13.914 1 78.12 241 VAL B N 1
ATOM 5692 C CA . VAL B 1 241 ? 17.125 -16.422 -13.297 1 78.12 241 VAL B CA 1
ATOM 5693 C C . VAL B 1 241 ? 16.469 -17.453 -14.211 1 78.12 241 VAL B C 1
ATOM 5695 O O . VAL B 1 241 ? 15.242 -17.625 -14.18 1 78.12 241 VAL B O 1
ATOM 5698 N N . ASP B 1 242 ? 17.219 -18.062 -15.094 1 79.88 242 ASP B N 1
ATOM 5699 C CA . ASP B 1 242 ? 16.75 -19.109 -16.016 1 79.88 242 ASP B CA 1
ATOM 5700 C C . ASP B 1 242 ? 15.633 -18.578 -16.906 1 79.88 242 ASP B C 1
ATOM 5702 O O . ASP B 1 242 ? 14.617 -19.266 -17.109 1 79.88 242 ASP B O 1
ATOM 5706 N N . MET B 1 243 ? 15.688 -17.297 -17.266 1 86.44 243 MET B N 1
ATOM 5707 C CA . MET B 1 243 ? 14.812 -16.641 -18.234 1 86.44 243 MET B CA 1
ATOM 5708 C C . MET B 1 243 ? 15.617 -15.961 -19.328 1 86.44 243 MET B C 1
ATOM 5710 O O . MET B 1 243 ? 15.609 -14.734 -19.453 1 86.44 243 MET B O 1
ATOM 5714 N N . PRO B 1 244 ? 16.172 -16.703 -20.172 1 87.5 244 PRO B N 1
ATOM 5715 C CA . PRO B 1 244 ? 17.156 -16.172 -21.125 1 87.5 244 PRO B CA 1
ATOM 5716 C C . PRO B 1 244 ? 16.547 -15.117 -22.047 1 87.5 244 PRO B C 1
ATOM 5718 O O . PRO B 1 244 ? 17.281 -14.32 -22.641 1 87.5 244 PRO B O 1
ATOM 5721 N N . GLN B 1 245 ? 15.289 -15.031 -22.172 1 90.31 245 GLN B N 1
ATOM 5722 C CA . GLN B 1 245 ? 14.648 -14.07 -23.062 1 90.31 245 GLN B CA 1
ATOM 5723 C C . GLN B 1 245 ? 14.648 -12.672 -22.453 1 90.31 245 GLN B C 1
ATOM 5725 O O . GLN B 1 245 ? 14.422 -11.68 -23.156 1 90.31 245 GLN B O 1
ATOM 5730 N N . VAL B 1 246 ? 14.828 -12.586 -21.141 1 93.25 246 VAL B N 1
ATOM 5731 C CA . VAL B 1 246 ? 14.852 -11.297 -20.469 1 93.25 246 VAL B CA 1
ATOM 5732 C C . VAL B 1 246 ? 16.156 -10.562 -20.797 1 93.25 246 VAL B C 1
ATOM 5734 O O . VAL B 1 246 ? 17.234 -11.148 -20.734 1 93.25 246 VAL B O 1
ATOM 5737 N N . ILE B 1 247 ? 16 -9.305 -21.141 1 94.5 247 ILE B N 1
ATOM 5738 C CA . ILE B 1 247 ? 17.188 -8.539 -21.5 1 94.5 247 ILE B CA 1
ATOM 5739 C C . ILE B 1 247 ? 17.297 -7.297 -20.625 1 94.5 247 ILE B C 1
ATOM 5741 O O . ILE B 1 247 ? 16.281 -6.789 -20.125 1 94.5 247 ILE B O 1
ATOM 5745 N N . ARG B 1 248 ? 18.516 -6.836 -20.469 1 94.69 248 ARG B N 1
ATOM 5746 C CA . ARG B 1 248 ? 18.719 -5.531 -19.844 1 94.69 248 ARG B CA 1
ATOM 5747 C C . ARG B 1 248 ? 18.312 -4.406 -20.797 1 94.69 248 ARG B C 1
ATOM 5749 O O . ARG B 1 248 ? 18.422 -4.547 -22.016 1 94.69 248 ARG B O 1
ATOM 5756 N N . VAL B 1 249 ? 17.859 -3.33 -20.266 1 97.5 249 VAL B N 1
ATOM 5757 C CA . VAL B 1 249 ? 17.438 -2.166 -21.016 1 97.5 249 VAL B CA 1
ATOM 5758 C C . VAL B 1 249 ? 18.438 -1.029 -20.844 1 97.5 249 VAL B C 1
ATOM 5760 O O . VAL B 1 249 ? 18.391 -0.304 -19.844 1 97.5 249 VAL B O 1
ATOM 5763 N N . GLU B 1 250 ? 19.25 -0.869 -21.828 1 96.88 250 GLU B N 1
ATOM 5764 C CA . GLU B 1 250 ? 20.266 0.164 -21.75 1 96.88 250 GLU B CA 1
ATOM 5765 C C . GLU B 1 250 ? 20.078 1.215 -22.844 1 96.88 250 GLU B C 1
ATOM 5767 O O . GLU B 1 250 ? 20.672 2.295 -22.781 1 96.88 250 GLU B O 1
ATOM 5772 N N . THR B 1 251 ? 19.297 0.854 -23.812 1 96.81 251 THR B N 1
ATOM 5773 C CA . THR B 1 251 ? 18.969 1.77 -24.891 1 96.81 251 THR B CA 1
ATOM 5774 C C . THR B 1 251 ? 17.469 1.758 -25.172 1 96.81 251 THR B C 1
ATOM 5776 O O . THR B 1 251 ? 16.75 0.898 -24.672 1 96.81 251 THR B O 1
ATOM 5779 N N . VAL B 1 252 ? 17.094 2.721 -25.984 1 96.38 252 VAL B N 1
ATOM 5780 C CA . VAL B 1 252 ? 15.688 2.773 -26.391 1 96.38 252 VAL B CA 1
ATOM 5781 C C . VAL B 1 252 ? 15.336 1.521 -27.203 1 96.38 252 VAL B C 1
ATOM 5783 O O . VAL B 1 252 ? 14.25 0.959 -27.047 1 96.38 252 VAL B O 1
ATOM 5786 N N . ASP B 1 253 ? 16.281 1.091 -28.016 1 96.44 253 ASP B N 1
ATOM 5787 C CA . ASP B 1 253 ? 16.062 -0.116 -28.812 1 96.44 253 ASP B CA 1
ATOM 5788 C C . ASP B 1 253 ? 15.867 -1.333 -27.906 1 96.44 253 ASP B C 1
ATOM 5790 O O . ASP B 1 253 ? 15.031 -2.197 -28.188 1 96.44 253 ASP B O 1
ATOM 5794 N N . ASP B 1 254 ? 16.625 -1.434 -26.844 1 97.06 254 ASP B N 1
ATOM 5795 C CA . ASP B 1 254 ? 16.438 -2.51 -25.875 1 97.06 254 ASP B CA 1
ATOM 5796 C C . ASP B 1 254 ? 15.031 -2.484 -25.281 1 97.06 254 ASP B C 1
ATOM 5798 O O . ASP B 1 254 ? 14.391 -3.529 -25.156 1 97.06 254 ASP B O 1
ATOM 5802 N N . ALA B 1 255 ? 14.656 -1.297 -24.922 1 97.69 255 ALA B N 1
ATOM 5803 C CA . ALA B 1 255 ? 13.336 -1.143 -24.312 1 97.69 255 ALA B CA 1
ATOM 5804 C C . ALA B 1 255 ? 12.234 -1.615 -25.266 1 97.69 255 ALA B C 1
ATOM 5806 O O . ALA B 1 255 ? 11.344 -2.361 -24.859 1 97.69 255 ALA B O 1
ATOM 5807 N N . LEU B 1 256 ? 12.32 -1.169 -26.469 1 96.31 256 LEU B N 1
ATOM 5808 C CA . LEU B 1 256 ? 11.305 -1.518 -27.453 1 96.31 256 LEU B CA 1
ATOM 5809 C C . LEU B 1 256 ? 11.305 -3.018 -27.734 1 96.31 256 LEU B C 1
ATOM 5811 O O . LEU B 1 256 ? 10.242 -3.625 -27.875 1 96.31 256 LEU B O 1
ATOM 5815 N N . SER B 1 257 ? 12.438 -3.619 -27.781 1 95.31 257 SER B N 1
ATOM 5816 C CA . SER B 1 257 ? 12.539 -5.062 -27.969 1 95.31 257 SER B CA 1
ATOM 5817 C C . SER B 1 257 ? 11.938 -5.816 -26.781 1 95.31 257 SER B C 1
ATOM 5819 O O . SER B 1 257 ? 11.266 -6.832 -26.969 1 95.31 257 SER B O 1
ATOM 5821 N N . ALA B 1 258 ? 12.273 -5.391 -25.594 1 96.06 258 ALA B N 1
ATOM 5822 C CA . ALA B 1 258 ? 11.734 -5.996 -24.391 1 96.06 258 ALA B CA 1
ATOM 5823 C C . ALA B 1 258 ? 10.211 -5.949 -24.375 1 96.06 258 ALA B C 1
ATOM 5825 O O . ALA B 1 258 ? 9.555 -6.941 -24.062 1 96.06 258 ALA B O 1
ATOM 5826 N N . ILE B 1 259 ? 9.672 -4.785 -24.703 1 96.25 259 ILE B N 1
ATOM 5827 C CA . ILE B 1 259 ? 8.227 -4.586 -24.719 1 96.25 259 ILE B CA 1
ATOM 5828 C C . ILE B 1 259 ? 7.594 -5.469 -25.781 1 96.25 259 ILE B C 1
ATOM 5830 O O . ILE B 1 259 ? 6.555 -6.09 -25.547 1 96.25 259 ILE B O 1
ATOM 5834 N N . GLN B 1 260 ? 8.219 -5.543 -26.891 1 92.31 260 GLN B N 1
ATOM 5835 C CA . GLN B 1 260 ? 7.719 -6.375 -27.984 1 92.31 260 GLN B CA 1
ATOM 5836 C C . GLN B 1 260 ? 7.633 -7.84 -27.562 1 92.31 260 GLN B C 1
ATOM 5838 O O . GLN B 1 260 ? 6.668 -8.531 -27.891 1 92.31 260 GLN B O 1
ATOM 5843 N N . LEU B 1 261 ? 8.609 -8.305 -26.922 1 91.56 261 LEU B N 1
ATOM 5844 C CA . LEU B 1 261 ? 8.609 -9.688 -26.469 1 91.56 261 LEU B CA 1
ATOM 5845 C C . LEU B 1 261 ? 7.422 -9.953 -25.547 1 91.56 261 LEU B C 1
ATOM 5847 O O . LEU B 1 261 ? 6.75 -10.984 -25.688 1 91.56 261 LEU B O 1
ATOM 5851 N N . ILE B 1 262 ? 7.195 -9.039 -24.609 1 94 262 ILE B N 1
ATOM 5852 C CA . ILE B 1 262 ? 6.086 -9.188 -23.672 1 94 262 ILE B CA 1
ATOM 5853 C C . ILE B 1 262 ? 4.773 -9.281 -24.438 1 94 262 ILE B C 1
ATOM 5855 O O . ILE B 1 262 ? 3.979 -10.195 -24.219 1 94 262 ILE B O 1
ATOM 5859 N N . VAL B 1 263 ? 4.547 -8.367 -25.359 1 91.44 263 VAL B N 1
ATOM 5860 C CA . VAL B 1 263 ? 3.281 -8.25 -26.078 1 91.44 263 VAL B CA 1
ATOM 5861 C C . VAL B 1 263 ? 3.104 -9.445 -27.016 1 91.44 263 VAL B C 1
ATOM 5863 O O . VAL B 1 263 ? 2 -9.977 -27.156 1 91.44 263 VAL B O 1
ATOM 5866 N N . GLN B 1 264 ? 4.121 -9.914 -27.609 1 89 264 GLN B N 1
ATOM 5867 C CA . GLN B 1 264 ? 4.055 -11.055 -28.516 1 89 264 GLN B CA 1
ATOM 5868 C C . GLN B 1 264 ? 3.713 -12.336 -27.781 1 89 264 GLN B C 1
ATOM 5870 O O . GLN B 1 264 ? 2.867 -13.117 -28.219 1 89 264 GLN B O 1
ATOM 5875 N N . GLN B 1 265 ? 4.367 -12.555 -26.734 1 89.75 265 GLN B N 1
ATOM 5876 C CA . GLN B 1 265 ? 4.105 -13.758 -25.953 1 89.75 265 GLN B CA 1
ATOM 5877 C C . GLN B 1 265 ? 2.705 -13.719 -25.344 1 89.75 265 GLN B C 1
ATOM 5879 O O . GLN B 1 265 ? 2.031 -14.75 -25.25 1 89.75 265 GLN B O 1
ATOM 5884 N N . GLY B 1 266 ? 2.326 -12.547 -24.922 1 90.56 266 GLY B N 1
ATOM 5885 C CA . GLY B 1 266 ? 1.011 -12.422 -24.312 1 90.56 266 GLY B CA 1
ATOM 5886 C C . GLY B 1 266 ? -0.114 -12.391 -25.328 1 90.56 266 GLY B C 1
ATOM 5887 O O . GLY B 1 266 ? -0.735 -13.414 -25.625 1 90.56 266 GLY B O 1
ATOM 5888 N N . GLU B 1 267 ? -0.205 -11.375 -26.047 1 82.69 267 GLU B N 1
ATOM 5889 C CA . GLU B 1 267 ? -1.339 -11.07 -26.922 1 82.69 267 GLU B CA 1
ATOM 5890 C C . GLU B 1 267 ? -1.113 -11.609 -28.328 1 82.69 267 GLU B C 1
ATOM 5892 O O . GLU B 1 267 ? -2.066 -11.789 -29.094 1 82.69 267 GLU B O 1
ATOM 5897 N N . GLY B 1 268 ? 0.029 -11.906 -28.656 1 75.5 268 GLY B N 1
ATOM 5898 C CA . GLY B 1 268 ? 0.347 -12.359 -30 1 75.5 268 GLY B CA 1
ATOM 5899 C C . GLY B 1 268 ? 0.398 -11.234 -31.016 1 75.5 268 GLY B C 1
ATOM 5900 O O . GLY B 1 268 ? 0.482 -11.477 -32.219 1 75.5 268 GLY B O 1
ATOM 5901 N N . ASP B 1 269 ? 0.073 -10.055 -30.562 1 65.31 269 ASP B N 1
ATOM 5902 C CA . ASP B 1 269 ? 0.063 -8.898 -31.453 1 65.31 269 ASP B CA 1
ATOM 5903 C C . ASP B 1 269 ? 1.484 -8.477 -31.828 1 65.31 269 ASP B C 1
ATOM 5905 O O . ASP B 1 269 ? 2.426 -8.734 -31.062 1 65.31 269 ASP B O 1
ATOM 5909 N N . GLU B 1 270 ? 1.554 -8.336 -33.094 1 59.56 270 GLU B N 1
ATOM 5910 C CA . GLU B 1 270 ? 2.807 -7.711 -33.5 1 59.56 270 GLU B CA 1
ATOM 5911 C C . GLU B 1 270 ? 2.77 -6.203 -33.281 1 59.56 270 GLU B C 1
ATOM 5913 O O . GLU B 1 270 ? 1.896 -5.512 -33.812 1 59.56 270 GLU B O 1
ATOM 5918 N N . LEU B 1 271 ? 3.055 -5.797 -32.031 1 51.81 271 LEU B N 1
ATOM 5919 C CA . LEU B 1 271 ? 3.154 -4.34 -31.984 1 51.81 271 LEU B CA 1
ATOM 5920 C C . LEU B 1 271 ? 4.125 -3.826 -33.031 1 51.81 271 LEU B C 1
ATOM 5922 O O . LEU B 1 271 ? 3.973 -2.709 -33.531 1 51.81 271 LEU B O 1
ATOM 5926 N N . PHE B 1 272 ? 5.254 -4.758 -33.219 1 43.97 272 PHE B N 1
ATOM 5927 C CA . PHE B 1 272 ? 6.277 -4.387 -34.188 1 43.97 272 PHE B CA 1
ATOM 5928 C C . PHE B 1 272 ? 6.391 -5.441 -35.281 1 43.97 272 PHE B C 1
ATOM 5930 O O . PHE B 1 272 ? 6.152 -6.625 -35.031 1 43.97 272 PHE B O 1
ATOM 5937 N N . ALA B 1 273 ? 5.988 -5.125 -36.406 1 40.91 273 ALA B N 1
ATOM 5938 C CA . ALA B 1 273 ? 5.746 -5.867 -37.656 1 40.91 273 ALA B CA 1
ATOM 5939 C C . ALA B 1 273 ? 6.676 -7.07 -37.75 1 40.91 273 ALA B C 1
ATOM 5941 O O . ALA B 1 273 ? 6.352 -8.055 -38.438 1 40.91 273 ALA B O 1
ATOM 5942 N N . GLU B 1 274 ? 7.789 -7.121 -37.188 1 39.62 274 GLU B N 1
ATOM 5943 C CA . GLU B 1 274 ? 8.711 -8.07 -37.812 1 39.62 274 GLU B CA 1
ATOM 5944 C C . GLU B 1 274 ? 8.508 -9.477 -37.25 1 39.62 274 GLU B C 1
ATOM 5946 O O . GLU B 1 274 ? 8.672 -10.469 -37.969 1 39.62 274 GLU B O 1
ATOM 5951 N N . ARG B 1 275 ? 8.75 -9.773 -36.062 1 43.34 275 ARG B N 1
ATOM 5952 C CA . ARG B 1 275 ? 8.828 -11.164 -35.625 1 43.34 275 ARG B CA 1
ATOM 5953 C C . ARG B 1 275 ? 7.477 -11.664 -35.125 1 43.34 275 ARG B C 1
ATOM 5955 O O . ARG B 1 275 ? 6.91 -11.102 -34.188 1 43.34 275 ARG B O 1
ATOM 5962 N N . VAL B 1 276 ? 6.766 -12.344 -36 1 40.97 276 VAL B N 1
ATOM 5963 C CA . VAL B 1 276 ? 5.383 -12.742 -35.781 1 40.97 276 VAL B CA 1
ATOM 5964 C C . VAL B 1 276 ? 5.355 -14.062 -35 1 40.97 276 VAL B C 1
ATOM 5966 O O . VAL B 1 276 ? 5.848 -15.086 -35.5 1 40.97 276 VAL B O 1
ATOM 5969 N N . VAL B 1 277 ? 5.527 -14.195 -33.75 1 47.47 277 VAL B N 1
ATOM 5970 C CA . VAL B 1 277 ? 4.984 -15.383 -33.125 1 47.47 277 VAL B CA 1
ATOM 5971 C C . VAL B 1 277 ? 3.523 -15.57 -33.531 1 47.47 277 VAL B C 1
ATOM 5973 O O . VAL B 1 277 ? 2.752 -14.609 -33.562 1 47.47 277 VAL B O 1
ATOM 5976 N N . ALA B 1 278 ? 3.279 -16.703 -34.094 1 53.34 278 ALA B N 1
ATOM 5977 C CA . ALA B 1 278 ? 1.896 -16.938 -34.5 1 53.34 278 ALA B CA 1
ATOM 5978 C C . ALA B 1 278 ? 0.936 -16.703 -33.344 1 53.34 278 ALA B C 1
ATOM 5980 O O . ALA B 1 278 ? 1.212 -17.109 -32.188 1 53.34 278 ALA B O 1
ATOM 5981 N N . THR B 1 279 ? -0.015 -15.906 -33.469 1 57.66 279 THR B N 1
ATOM 5982 C CA . THR B 1 279 ? -1.069 -15.609 -32.531 1 57.66 279 THR B CA 1
ATOM 5983 C C . THR B 1 279 ? -1.529 -16.891 -31.812 1 57.66 279 THR B C 1
ATOM 5985 O O . THR B 1 279 ? -1.95 -16.844 -30.656 1 57.66 279 THR B O 1
ATOM 5988 N N . THR B 1 280 ? -1.111 -17.969 -32.438 1 65.38 280 THR B N 1
ATOM 5989 C CA . THR B 1 280 ? -1.603 -19.234 -31.906 1 65.38 280 THR B CA 1
ATOM 5990 C C . THR B 1 280 ? -0.773 -19.672 -30.703 1 65.38 280 THR B C 1
ATOM 5992 O O . THR B 1 280 ? -1.258 -20.406 -29.859 1 65.38 280 THR B O 1
ATOM 5995 N N . ASP B 1 281 ? 0.412 -19.172 -30.594 1 79.81 281 ASP B N 1
ATOM 5996 C CA . ASP B 1 281 ? 1.254 -19.625 -29.484 1 79.81 281 ASP B CA 1
ATOM 5997 C C . ASP B 1 281 ? 1.325 -18.578 -28.391 1 79.81 281 ASP B C 1
ATOM 5999 O O . ASP B 1 281 ? 2.012 -18.781 -27.375 1 79.81 281 ASP B O 1
ATOM 6003 N N . SER B 1 282 ? 0.555 -17.578 -28.641 1 89.69 282 SER B N 1
ATOM 6004 C CA . SER B 1 282 ? 0.448 -16.562 -27.594 1 89.69 282 SER B CA 1
ATOM 6005 C C . SER B 1 282 ? -0.432 -17.031 -26.453 1 89.69 282 SER B C 1
ATOM 6007 O O . SER B 1 282 ? -1.115 -18.047 -26.562 1 89.69 282 SER B O 1
ATOM 6009 N N . HIS B 1 283 ? -0.31 -16.375 -25.328 1 95.25 283 HIS B N 1
ATOM 6010 C CA . HIS B 1 283 ? -1.204 -16.703 -24.219 1 95.25 283 HIS B CA 1
ATOM 6011 C C . HIS B 1 283 ? -2.662 -16.672 -24.672 1 95.25 283 HIS B C 1
ATOM 6013 O O . HIS B 1 283 ? -3.441 -17.562 -24.312 1 95.25 283 HIS B O 1
ATOM 6019 N N . TYR B 1 284 ? -3.025 -15.68 -25.453 1 89.88 284 TYR B N 1
ATOM 6020 C CA . TYR B 1 284 ? -4.371 -15.578 -26 1 89.88 284 TYR B CA 1
ATOM 6021 C C . TYR B 1 284 ? -4.742 -16.844 -26.766 1 89.88 284 TYR B C 1
ATOM 6023 O O . TYR B 1 284 ? -5.793 -17.438 -26.531 1 89.88 284 TYR B O 1
ATOM 6031 N N . GLY B 1 285 ? -3.924 -17.203 -27.719 1 88.81 285 GLY B N 1
ATOM 6032 C CA . GLY B 1 285 ? -4.16 -18.391 -28.516 1 88.81 285 GLY B CA 1
ATOM 6033 C C . GLY B 1 285 ? -4.25 -19.656 -27.688 1 88.81 285 GLY B C 1
ATOM 6034 O O . GLY B 1 285 ? -5.09 -20.516 -27.953 1 88.81 285 GLY B O 1
ATOM 6035 N N . ILE B 1 286 ? -3.395 -19.781 -26.719 1 94.88 286 ILE B N 1
ATOM 6036 C CA . ILE B 1 286 ? -3.361 -20.953 -25.844 1 94.88 286 ILE B CA 1
ATOM 6037 C C . ILE B 1 286 ? -4.688 -21.078 -25.094 1 94.88 286 ILE B C 1
ATOM 6039 O O . ILE B 1 286 ? -5.293 -22.156 -25.062 1 94.88 286 ILE B O 1
ATOM 6043 N N . PHE B 1 287 ? -5.211 -20 -24.531 1 94.44 287 PHE B N 1
ATOM 6044 C CA . PHE B 1 287 ? -6.449 -20.047 -23.766 1 94.44 287 PHE B CA 1
ATOM 6045 C C . PHE B 1 287 ? -7.645 -20.297 -24.672 1 94.44 287 PHE B C 1
ATOM 6047 O O . PHE B 1 287 ? -8.578 -21.016 -24.297 1 94.44 287 PHE B O 1
ATOM 6054 N N . LEU B 1 288 ? -7.625 -19.75 -25.859 1 89.75 288 LEU B N 1
ATOM 6055 C CA . LEU B 1 288 ? -8.695 -19.984 -26.812 1 89.75 288 LEU B CA 1
ATOM 6056 C C . LEU B 1 288 ? -8.75 -21.453 -27.219 1 89.75 288 LEU B C 1
ATOM 6058 O O . LEU B 1 288 ? -9.828 -22.047 -27.312 1 89.75 288 LEU B O 1
ATOM 6062 N N . ARG B 1 289 ? -7.609 -21.984 -27.5 1 92.56 289 ARG B N 1
ATOM 6063 C CA . ARG B 1 289 ? -7.543 -23.391 -27.859 1 92.56 289 ARG B CA 1
ATOM 6064 C C . ARG B 1 289 ? -8.016 -24.266 -26.703 1 92.56 289 ARG B C 1
ATOM 6066 O O . ARG B 1 289 ? -8.758 -25.234 -26.922 1 92.56 289 ARG B O 1
ATOM 6073 N N . MET B 1 290 ? -7.574 -23.984 -25.516 1 95.56 290 MET B N 1
ATOM 6074 C CA . MET B 1 290 ? -8.008 -24.734 -24.328 1 95.56 290 MET B CA 1
ATOM 6075 C C . MET B 1 290 ? -9.523 -24.688 -24.188 1 95.56 290 MET B C 1
ATOM 6077 O O . MET B 1 290 ? -10.156 -25.703 -23.875 1 95.56 290 MET B O 1
ATOM 6081 N N . LEU B 1 291 ? -10.094 -23.469 -24.375 1 92.69 291 LEU B N 1
ATOM 6082 C CA . LEU B 1 291 ? -11.531 -23.297 -24.281 1 92.69 291 LEU B CA 1
ATOM 6083 C C . LEU B 1 291 ? -12.266 -24.172 -25.297 1 92.69 291 LEU B C 1
ATOM 6085 O O . LEU B 1 291 ? -13.234 -24.844 -24.953 1 92.69 291 LEU B O 1
ATOM 6089 N N . ARG B 1 292 ? -11.797 -24.234 -26.516 1 90.75 292 ARG B N 1
ATOM 6090 C CA . ARG B 1 292 ? -12.414 -25.031 -27.562 1 90.75 292 ARG B CA 1
ATOM 6091 C C . ARG B 1 292 ? -12.312 -26.516 -27.25 1 90.75 292 ARG B C 1
ATOM 6093 O O . ARG B 1 292 ? -13.281 -27.266 -27.422 1 90.75 292 ARG B O 1
ATOM 6100 N N . GLU B 1 293 ? -11.164 -26.906 -26.812 1 95.38 293 GLU B N 1
ATOM 6101 C CA . GLU B 1 293 ? -10.969 -28.312 -26.438 1 95.38 293 GLU B CA 1
ATOM 6102 C C . GLU B 1 293 ? -11.891 -28.719 -25.297 1 95.38 293 GLU B C 1
ATOM 6104 O O . GLU B 1 293 ? -12.492 -29.797 -25.344 1 95.38 293 GLU B O 1
ATOM 6109 N N . TYR B 1 294 ? -12 -27.875 -24.328 1 96.19 294 TYR B N 1
ATOM 6110 C CA . TYR B 1 294 ? -12.875 -28.141 -23.188 1 96.19 294 TYR B CA 1
ATOM 6111 C C . TYR B 1 294 ? -14.32 -28.312 -23.656 1 96.19 294 TYR B C 1
ATOM 6113 O O . TYR B 1 294 ? -15 -29.266 -23.266 1 96.19 294 TYR B O 1
ATOM 6121 N N . GLN B 1 295 ? -14.758 -27.375 -24.5 1 92.38 295 GLN B N 1
ATOM 6122 C CA . GLN B 1 295 ? -16.125 -27.406 -25 1 92.38 295 GLN B CA 1
ATOM 6123 C C . GLN B 1 295 ? -16.391 -28.656 -25.828 1 92.38 295 GLN B C 1
ATOM 6125 O O . GLN B 1 295 ? -17.453 -29.266 -25.719 1 92.38 295 GLN B O 1
ATOM 6130 N N . THR B 1 296 ? -15.461 -29.078 -26.531 1 94.56 296 THR B N 1
ATOM 6131 C CA . THR B 1 296 ? -15.578 -30.281 -27.359 1 94.56 296 THR B CA 1
ATOM 6132 C C . THR B 1 296 ? -15.688 -31.531 -26.484 1 94.56 296 THR B C 1
ATOM 6134 O O . THR B 1 296 ? -16.547 -32.375 -26.734 1 94.56 296 THR B O 1
ATOM 6137 N N . LEU B 1 297 ? -14.836 -31.656 -25.531 1 96.81 297 LEU B N 1
ATOM 6138 C CA . LEU B 1 297 ? -14.836 -32.812 -24.641 1 96.81 297 LEU B CA 1
ATOM 6139 C C . LEU B 1 297 ? -16.125 -32.875 -23.828 1 96.81 297 LEU B C 1
ATOM 6141 O O . LEU B 1 297 ? -16.688 -33.969 -23.641 1 96.81 297 LEU B O 1
ATOM 6145 N N . LYS B 1 298 ? -16.547 -31.734 -23.406 1 95 298 LYS B N 1
ATOM 6146 C CA . LYS B 1 298 ? -17.781 -31.672 -22.625 1 95 298 LYS B CA 1
ATOM 6147 C C . LYS B 1 298 ? -18.984 -32.062 -23.484 1 95 298 LYS B C 1
ATOM 6149 O O . LYS B 1 298 ? -19.922 -32.688 -23 1 95 298 LYS B O 1
ATOM 6154 N N . ALA B 1 299 ? -18.969 -31.656 -24.703 1 93.88 299 ALA B N 1
ATOM 6155 C CA . ALA B 1 299 ? -20.047 -32 -25.641 1 93.88 299 ALA B CA 1
ATOM 6156 C C . ALA B 1 299 ? -20.062 -33.5 -25.938 1 93.88 299 ALA B C 1
ATOM 6158 O O . ALA B 1 299 ? -21.125 -34.094 -26.094 1 93.88 299 ALA B O 1
ATOM 6159 N N . ARG B 1 300 ? -18.969 -34.062 -26 1 95.62 300 ARG B N 1
ATOM 6160 C CA . ARG B 1 300 ? -18.844 -35.5 -26.312 1 95.62 300 ARG B CA 1
ATOM 6161 C C . ARG B 1 300 ? -19.281 -36.344 -25.125 1 95.62 300 ARG B C 1
ATOM 6163 O O . ARG B 1 300 ? -19.906 -37.375 -25.312 1 95.62 300 ARG B O 1
ATOM 6170 N N . ARG B 1 301 ? -18.875 -35.969 -23.906 1 96.62 301 ARG B N 1
ATOM 6171 C CA . ARG B 1 301 ? -19.203 -36.688 -22.688 1 96.62 301 ARG B CA 1
ATOM 6172 C C . ARG B 1 301 ? -19.594 -35.688 -21.578 1 96.62 301 ARG B C 1
ATOM 6174 O O . ARG B 1 301 ? -18.734 -35.188 -20.875 1 96.62 301 ARG B O 1
ATOM 6181 N N . PRO B 1 302 ? -20.797 -35.5 -21.406 1 93.56 302 PRO B N 1
ATOM 6182 C CA . PRO B 1 302 ? -21.297 -34.531 -20.422 1 93.56 302 PRO B CA 1
ATOM 6183 C C . PRO B 1 302 ? -20.766 -34.812 -19.016 1 93.56 302 PRO B C 1
ATOM 6185 O O . PRO B 1 302 ? -20.734 -33.875 -18.188 1 93.56 302 PRO B O 1
ATOM 6188 N N . GLU B 1 303 ? -20.359 -36.031 -18.719 1 94.38 303 GLU B N 1
ATOM 6189 C CA . GLU B 1 303 ? -19.859 -36.406 -17.406 1 94.38 303 GLU B CA 1
ATOM 6190 C C . GLU B 1 303 ? -18.406 -35.969 -17.219 1 94.38 303 GLU B C 1
ATOM 6192 O O . GLU B 1 303 ? -17.844 -36.062 -16.125 1 94.38 303 GLU B O 1
ATOM 6197 N N . PHE B 1 304 ? -17.797 -35.469 -18.328 1 96.44 304 PHE B N 1
ATOM 6198 C CA . PHE B 1 304 ? -16.422 -34.969 -18.281 1 96.44 304 PHE B CA 1
ATOM 6199 C C . PHE B 1 304 ? -16.266 -33.875 -17.234 1 96.44 304 PHE B C 1
ATOM 6201 O O . PHE B 1 304 ? -16.938 -32.844 -17.328 1 96.44 304 PHE B O 1
ATOM 6208 N N . ASP B 1 305 ? -15.43 -34.156 -16.219 1 95.56 305 ASP B N 1
ATOM 6209 C CA . ASP B 1 305 ? -15.219 -33.25 -15.102 1 95.56 305 ASP B CA 1
ATOM 6210 C C . ASP B 1 305 ? -13.734 -33.156 -14.734 1 95.56 305 ASP B C 1
ATOM 6212 O O . ASP B 1 305 ? -13.273 -33.875 -13.844 1 95.56 305 ASP B O 1
ATOM 6216 N N . PRO B 1 306 ? -13.07 -32.219 -15.344 1 97.19 306 PRO B N 1
ATOM 6217 C CA . PRO B 1 306 ? -11.617 -32.156 -15.172 1 97.19 306 PRO B CA 1
ATOM 6218 C C . PRO B 1 306 ? -11.195 -31.391 -13.93 1 97.19 306 PRO B C 1
ATOM 6220 O O . PRO B 1 306 ? -10 -31.297 -13.625 1 97.19 306 PRO B O 1
ATOM 6223 N N . VAL B 1 307 ? -12.055 -30.781 -13.141 1 96.94 307 VAL B N 1
ATOM 6224 C CA . VAL B 1 307 ? -11.711 -29.797 -12.125 1 96.94 307 VAL B CA 1
ATOM 6225 C C . VAL B 1 307 ? -12.156 -30.281 -10.75 1 96.94 307 VAL B C 1
ATOM 6227 O O . VAL B 1 307 ? -13.234 -30.891 -10.617 1 96.94 307 VAL B O 1
ATOM 6230 N N . ARG B 1 308 ? -11.32 -30.141 -9.781 1 96.56 308 ARG B N 1
ATOM 6231 C CA . ARG B 1 308 ? -11.711 -30.375 -8.398 1 96.56 308 ARG B CA 1
ATOM 6232 C C . ARG B 1 308 ? -12.734 -29.344 -7.938 1 96.56 308 ARG B C 1
ATOM 6234 O O . ARG B 1 308 ? -12.844 -28.266 -8.531 1 96.56 308 ARG B O 1
ATOM 6241 N N . ASP B 1 309 ? -13.469 -29.656 -6.91 1 93.5 309 ASP B N 1
ATOM 6242 C CA . ASP B 1 309 ? -14.492 -28.75 -6.379 1 93.5 309 ASP B CA 1
ATOM 6243 C C . ASP B 1 309 ? -13.875 -27.703 -5.469 1 93.5 309 ASP B C 1
ATOM 6245 O O . ASP B 1 309 ? -14.188 -27.625 -4.281 1 93.5 309 ASP B O 1
ATOM 6249 N N . VAL B 1 310 ? -13.094 -26.812 -6.059 1 95.06 310 VAL B N 1
ATOM 6250 C CA . VAL B 1 310 ? -12.297 -25.812 -5.352 1 95.06 310 VAL B CA 1
ATOM 6251 C C . VAL B 1 310 ? -13.086 -24.516 -5.219 1 95.06 310 VAL B C 1
ATOM 6253 O O . VAL B 1 310 ? -13.727 -24.078 -6.176 1 95.06 310 VAL B O 1
ATOM 6256 N N . CYS B 1 311 ? -12.984 -23.922 -4.082 1 90.75 311 CYS B N 1
ATOM 6257 C CA . CYS B 1 311 ? -13.648 -22.656 -3.812 1 90.75 311 CYS B CA 1
ATOM 6258 C C . CYS B 1 311 ? -12.914 -21.5 -4.477 1 90.75 311 CYS B C 1
ATOM 6260 O O . CYS B 1 311 ? -11.695 -21.391 -4.371 1 90.75 311 CYS B O 1
ATOM 6262 N N . PRO B 1 312 ? -13.656 -20.625 -5.215 1 90.62 312 PRO B N 1
ATOM 6263 C CA . PRO B 1 312 ? -13.008 -19.406 -5.707 1 90.62 312 PRO B CA 1
ATOM 6264 C C . PRO B 1 312 ? -12.609 -18.453 -4.578 1 90.62 312 PRO B C 1
ATOM 6266 O O . PRO B 1 312 ? -13.328 -18.344 -3.582 1 90.62 312 PRO B O 1
ATOM 6269 N N . ASN B 1 313 ? -11.492 -17.797 -4.676 1 91.06 313 ASN B N 1
ATOM 6270 C CA . ASN B 1 313 ? -11 -16.734 -3.82 1 91.06 313 ASN B CA 1
ATOM 6271 C C . ASN B 1 313 ? -11.023 -17.125 -2.348 1 91.06 313 ASN B C 1
ATOM 6273 O O . ASN B 1 313 ? -11.578 -16.406 -1.513 1 91.06 313 ASN B O 1
ATOM 6277 N N . PRO B 1 314 ? -10.445 -18.234 -2.029 1 92.88 314 PRO B N 1
ATOM 6278 C CA . PRO B 1 314 ? -10.328 -18.578 -0.611 1 92.88 314 PRO B CA 1
ATOM 6279 C C . PRO B 1 314 ? -9.391 -17.641 0.151 1 92.88 314 PRO B C 1
ATOM 6281 O O . PRO B 1 314 ? -8.398 -17.156 -0.411 1 92.88 314 PRO B O 1
ATOM 6284 N N . LEU B 1 315 ? -9.688 -17.391 1.413 1 88.19 315 LEU B N 1
ATOM 6285 C CA . LEU B 1 315 ? -8.844 -16.547 2.248 1 88.19 315 LEU B CA 1
ATOM 6286 C C . LEU B 1 315 ? -8.688 -17.141 3.643 1 88.19 315 LEU B C 1
ATOM 6288 O O . LEU B 1 315 ? -9.641 -17.688 4.199 1 88.19 315 LEU B O 1
ATOM 6292 N N . SER B 1 316 ? -7.48 -17.016 4.172 1 88.94 316 SER B N 1
ATOM 6293 C CA . SER B 1 316 ? -7.297 -17.375 5.574 1 88.94 316 SER B CA 1
ATOM 6294 C C . SER B 1 316 ? -7.855 -16.297 6.492 1 88.94 316 SER B C 1
ATOM 6296 O O . SER B 1 316 ? -8.266 -16.578 7.617 1 88.94 316 SER B O 1
ATOM 6298 N N . ARG B 1 317 ? -7.809 -15.055 5.969 1 79.5 317 ARG B N 1
ATOM 6299 C CA . ARG B 1 317 ? -8.32 -13.906 6.703 1 79.5 317 ARG B CA 1
ATOM 6300 C C . ARG B 1 317 ? -8.617 -12.742 5.758 1 79.5 317 ARG B C 1
ATOM 6302 O O . ARG B 1 317 ? -8.164 -12.734 4.613 1 79.5 317 ARG B O 1
ATOM 6309 N N . LEU B 1 318 ? -9.359 -11.828 6.293 1 73.69 318 LEU B N 1
ATOM 6310 C CA . LEU B 1 318 ? -9.609 -10.617 5.516 1 73.69 318 LEU B CA 1
ATOM 6311 C C . LEU B 1 318 ? -8.484 -9.609 5.699 1 73.69 318 LEU B C 1
ATOM 6313 O O . LEU B 1 318 ? -7.957 -9.453 6.805 1 73.69 318 LEU B O 1
ATOM 6317 N N . HIS B 1 319 ? -8.148 -9.008 4.652 1 76.06 319 HIS B N 1
ATOM 6318 C CA . HIS B 1 319 ? -7.152 -7.945 4.66 1 76.06 319 HIS B CA 1
ATOM 6319 C C . HIS B 1 319 ? -7.797 -6.582 4.418 1 76.06 319 HIS B C 1
ATOM 6321 O O . HIS B 1 319 ? -8.961 -6.504 4.016 1 76.06 319 HIS B O 1
ATOM 6327 N N . ASP B 1 320 ? -7.059 -5.543 4.602 1 66 320 ASP B N 1
ATOM 6328 C CA . ASP B 1 320 ? -7.578 -4.184 4.492 1 66 320 ASP B CA 1
ATOM 6329 C C . ASP B 1 320 ? -8.086 -3.9 3.078 1 66 320 ASP B C 1
ATOM 6331 O O . ASP B 1 320 ? -9.031 -3.131 2.893 1 66 320 ASP B O 1
ATOM 6335 N N . ASP B 1 321 ? -7.48 -4.527 2.152 1 70.62 321 ASP B N 1
ATOM 6336 C CA . ASP B 1 321 ? -7.844 -4.199 0.776 1 70.62 321 ASP B CA 1
ATOM 6337 C C . ASP B 1 321 ? -8.906 -5.156 0.248 1 70.62 321 ASP B C 1
ATOM 6339 O O . ASP B 1 321 ? -9.281 -5.09 -0.926 1 70.62 321 ASP B O 1
ATOM 6343 N N . ASN B 1 322 ? -9.32 -6.086 1.083 1 70.25 322 ASN B N 1
ATOM 6344 C CA . ASN B 1 322 ? -10.453 -6.922 0.695 1 70.25 322 ASN B CA 1
ATOM 6345 C C . ASN B 1 322 ? -11.773 -6.188 0.868 1 70.25 322 ASN B C 1
ATOM 6347 O O . ASN B 1 322 ? -12.578 -6.543 1.729 1 70.25 322 ASN B O 1
ATOM 6351 N N . SER B 1 323 ? -11.977 -5.258 -0.012 1 59.25 323 SER B N 1
ATOM 6352 C CA . SER B 1 323 ? -13.164 -4.406 0.109 1 59.25 323 SER B CA 1
ATOM 6353 C C . SER B 1 323 ? -14.266 -4.859 -0.838 1 59.25 323 SER B C 1
ATOM 6355 O O . SER B 1 323 ? -15.336 -4.246 -0.894 1 59.25 323 SER B O 1
ATOM 6357 N N . TYR B 1 324 ? -13.969 -5.871 -1.574 1 63.22 324 TYR B N 1
ATOM 6358 C CA . TYR B 1 324 ? -14.883 -6.422 -2.57 1 63.22 324 TYR B CA 1
ATOM 6359 C C . TYR B 1 324 ? -15.258 -7.859 -2.232 1 63.22 324 TYR B C 1
ATOM 6361 O O . TYR B 1 324 ? -14.406 -8.641 -1.796 1 63.22 324 TYR B O 1
ATOM 6369 N N . PRO B 1 325 ? -16.562 -8.117 -2.42 1 64.12 325 PRO B N 1
ATOM 6370 C CA . PRO B 1 325 ? -16.984 -9.469 -2.084 1 64.12 325 PRO B CA 1
ATOM 6371 C C . PRO B 1 325 ? -16.516 -10.516 -3.094 1 64.12 325 PRO B C 1
ATOM 6373 O O . PRO B 1 325 ? -15.852 -10.164 -4.074 1 64.12 325 PRO B O 1
ATOM 6376 N N . GLY B 1 326 ? -16.859 -11.859 -2.793 1 70.88 326 GLY B N 1
ATOM 6377 C CA . GLY B 1 326 ? -16.5 -12.961 -3.674 1 70.88 326 GLY B CA 1
ATOM 6378 C C . GLY B 1 326 ? -15.43 -13.867 -3.1 1 70.88 326 GLY B C 1
ATOM 6379 O O . GLY B 1 326 ? -14.883 -14.711 -3.809 1 70.88 326 GLY B O 1
ATOM 6380 N N . TRP B 1 327 ? -15.141 -13.555 -1.887 1 77.38 327 TRP B N 1
ATOM 6381 C CA . TRP B 1 327 ? -14.188 -14.391 -1.168 1 77.38 327 TRP B CA 1
ATOM 6382 C C . TRP B 1 327 ? -14.898 -15.305 -0.176 1 77.38 327 TRP B C 1
ATOM 6384 O O . TRP B 1 327 ? -16.062 -15.086 0.15 1 77.38 327 TRP B O 1
ATOM 6394 N N . ARG B 1 328 ? -14.234 -16.375 0.223 1 78.88 328 ARG B N 1
ATOM 6395 C CA . ARG B 1 328 ? -14.68 -17.25 1.305 1 78.88 328 ARG B CA 1
ATOM 6396 C C . ARG B 1 328 ? -13.523 -17.578 2.25 1 78.88 328 ARG B C 1
ATOM 6398 O O . ARG B 1 328 ? -12.422 -17.891 1.807 1 78.88 328 ARG B O 1
ATOM 6405 N N . LEU B 1 329 ? -13.812 -17.5 3.494 1 81.25 329 LEU B N 1
ATOM 6406 C CA . LEU B 1 329 ? -12.781 -17.812 4.484 1 81.25 329 LEU B CA 1
ATOM 6407 C C . LEU B 1 329 ? -12.625 -19.328 4.652 1 81.25 329 LEU B C 1
ATOM 6409 O O . LEU B 1 329 ? -13.617 -20.047 4.688 1 81.25 329 LEU B O 1
ATOM 6413 N N . ILE B 1 330 ? -11.484 -19.734 4.727 1 88.38 330 ILE B N 1
ATOM 6414 C CA . ILE B 1 330 ? -11.195 -21.125 5.059 1 88.38 330 ILE B CA 1
ATOM 6415 C C . ILE B 1 330 ? -11.5 -21.391 6.535 1 88.38 330 ILE B C 1
ATOM 6417 O O . ILE B 1 330 ? -10.805 -20.859 7.414 1 88.38 330 ILE B O 1
ATOM 6421 N N . GLN B 1 331 ? -12.414 -22.266 6.812 1 82.81 331 GLN B N 1
ATOM 6422 C CA . GLN B 1 331 ? -12.875 -22.484 8.18 1 82.81 331 GLN B CA 1
ATOM 6423 C C . GLN B 1 331 ? -12.188 -23.688 8.82 1 82.81 331 GLN B C 1
ATOM 6425 O O . GLN B 1 331 ? -12.062 -23.766 10.039 1 82.81 331 GLN B O 1
ATOM 6430 N N . ASP B 1 332 ? -11.82 -24.609 8.023 1 89.94 332 ASP B N 1
ATOM 6431 C CA . ASP B 1 332 ? -11.062 -25.734 8.562 1 89.94 332 ASP B CA 1
ATOM 6432 C C . ASP B 1 332 ? -9.719 -25.266 9.117 1 89.94 332 ASP B C 1
ATOM 6434 O O . ASP B 1 332 ? -8.906 -24.703 8.391 1 89.94 332 ASP B O 1
ATOM 6438 N N . PRO B 1 333 ? -9.453 -25.531 10.359 1 88.69 333 PRO B N 1
ATOM 6439 C CA . PRO B 1 333 ? -8.258 -24.969 10.992 1 88.69 333 PRO B CA 1
ATOM 6440 C C . PRO B 1 333 ? -6.961 -25.484 10.375 1 88.69 333 PRO B C 1
ATOM 6442 O O . PRO B 1 333 ? -5.992 -24.734 10.242 1 88.69 333 PRO B O 1
ATOM 6445 N N . PHE B 1 334 ? -6.965 -26.781 10.062 1 93.19 334 PHE B N 1
ATOM 6446 C CA . PHE B 1 334 ? -5.766 -27.344 9.453 1 93.19 334 PHE B CA 1
ATOM 6447 C C . PHE B 1 334 ? -5.512 -26.719 8.078 1 93.19 334 PHE B C 1
ATOM 6449 O O . PHE B 1 334 ? -4.395 -26.297 7.781 1 93.19 334 PHE B O 1
ATOM 6456 N N . THR B 1 335 ? -6.555 -26.656 7.223 1 96.06 335 THR B N 1
ATOM 6457 C CA . THR B 1 335 ? -6.457 -26.078 5.887 1 96.06 335 THR B CA 1
ATOM 6458 C C . THR B 1 335 ? -6.031 -24.625 5.953 1 96.06 335 THR B C 1
ATOM 6460 O O . THR B 1 335 ? -5.199 -24.172 5.164 1 96.06 335 THR B O 1
ATOM 6463 N N . SER B 1 336 ? -6.566 -23.891 6.914 1 94.19 336 SER B N 1
ATOM 6464 C CA . SER B 1 336 ? -6.219 -22.484 7.098 1 94.19 336 SER B CA 1
ATOM 6465 C C . SER B 1 336 ? -4.738 -22.328 7.438 1 94.19 336 SER B C 1
ATOM 6467 O O . SER B 1 336 ? -4.07 -21.438 6.906 1 94.19 336 SER B O 1
ATOM 6469 N N . ALA B 1 337 ? -4.27 -23.188 8.289 1 94 337 ALA B N 1
ATOM 6470 C CA . ALA B 1 337 ? -2.865 -23.141 8.688 1 94 337 ALA B CA 1
ATOM 6471 C C . ALA B 1 337 ? -1.948 -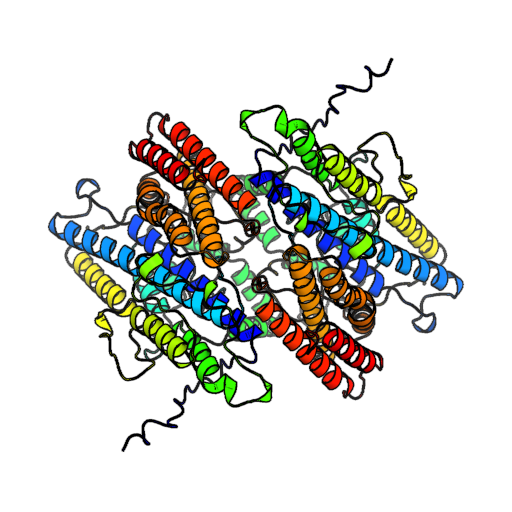23.438 7.5 1 94 337 ALA B C 1
ATOM 6473 O O . ALA B 1 337 ? -0.9 -22.797 7.348 1 94 337 ALA B O 1
ATOM 6474 N N . VAL B 1 338 ? -2.326 -24.391 6.672 1 96.81 338 VAL B N 1
ATOM 6475 C CA . VAL B 1 338 ? -1.536 -24.719 5.492 1 96.81 338 VAL B CA 1
ATOM 6476 C C . VAL B 1 338 ? -1.523 -23.547 4.527 1 96.81 338 VAL B C 1
ATOM 6478 O O . VAL B 1 338 ? -0.483 -23.219 3.951 1 96.81 338 VAL B O 1
ATOM 6481 N N . ASN B 1 339 ? -2.666 -22.922 4.344 1 97.38 339 ASN B N 1
ATOM 6482 C CA . ASN B 1 339 ? -2.738 -21.766 3.463 1 97.38 339 ASN B CA 1
ATOM 6483 C C . ASN B 1 339 ? -1.913 -20.594 4 1 97.38 339 ASN B C 1
ATOM 6485 O O . ASN B 1 339 ? -1.291 -19.859 3.23 1 97.38 339 ASN B O 1
ATOM 6489 N N . GLU B 1 340 ? -1.937 -20.391 5.293 1 94.62 340 GLU B N 1
ATOM 6490 C CA . GLU B 1 340 ? -1.104 -19.359 5.906 1 94.62 340 GLU B CA 1
ATOM 6491 C C . GLU B 1 340 ? 0.378 -19.641 5.668 1 94.62 340 GLU B C 1
ATOM 6493 O O . GLU B 1 340 ? 1.151 -18.719 5.414 1 94.62 340 GLU B O 1
ATOM 6498 N N . LEU B 1 341 ? 0.762 -20.906 5.812 1 96.44 341 LEU B N 1
ATOM 6499 C CA . LEU B 1 341 ? 2.137 -21.281 5.5 1 96.44 341 LEU B CA 1
ATOM 6500 C C . LEU B 1 341 ? 2.471 -20.969 4.047 1 96.44 341 LEU B C 1
ATOM 6502 O O . LEU B 1 341 ? 3.523 -20.391 3.762 1 96.44 341 LEU B O 1
ATOM 6506 N N . ASN B 1 342 ? 1.59 -21.328 3.145 1 97.5 342 ASN B N 1
ATOM 6507 C CA . ASN B 1 342 ? 1.81 -21.062 1.729 1 97.5 342 ASN B CA 1
ATOM 6508 C C . ASN B 1 342 ? 1.988 -19.578 1.461 1 97.5 342 ASN B C 1
ATOM 6510 O O . ASN B 1 342 ? 2.896 -19.172 0.73 1 97.5 342 ASN B O 1
ATOM 6514 N N . SER B 1 343 ? 1.119 -18.75 2.049 1 95.75 343 SER B N 1
ATOM 6515 C CA . SER B 1 343 ? 1.208 -17.312 1.884 1 95.75 343 SER B CA 1
ATOM 6516 C C . SER B 1 343 ? 2.494 -16.766 2.492 1 95.75 343 SER B C 1
ATOM 6518 O O . SER B 1 343 ? 3.1 -15.836 1.946 1 95.75 343 SER B O 1
ATOM 6520 N N . ALA B 1 344 ? 2.859 -17.297 3.625 1 93.56 344 ALA B N 1
ATOM 6521 C CA . ALA B 1 344 ? 4.094 -16.859 4.27 1 93.56 344 ALA B CA 1
ATOM 6522 C C . ALA B 1 344 ? 5.309 -17.156 3.395 1 93.56 344 ALA B C 1
ATOM 6524 O O . ALA B 1 344 ? 6.191 -16.312 3.238 1 93.56 344 ALA B O 1
ATOM 6525 N N . VAL B 1 345 ? 5.395 -18.344 2.885 1 95.12 345 VAL B N 1
ATOM 6526 C CA . VAL B 1 345 ? 6.492 -18.734 2.006 1 95.12 345 VAL B CA 1
ATOM 6527 C C . VAL B 1 345 ? 6.508 -17.859 0.764 1 95.12 345 VAL B C 1
ATOM 6529 O O . VAL B 1 345 ? 7.574 -17.422 0.319 1 95.12 345 VAL B O 1
ATOM 6532 N N . TYR B 1 346 ? 5.355 -17.641 0.21 1 94.81 346 TYR B N 1
ATOM 6533 C CA . TYR B 1 346 ? 5.215 -16.75 -0.937 1 94.81 346 TYR B CA 1
ATOM 6534 C C . TYR B 1 346 ? 5.781 -15.367 -0.63 1 94.81 346 TYR B C 1
ATOM 6536 O O . TYR B 1 346 ? 6.539 -14.805 -1.429 1 94.81 346 TYR B O 1
ATOM 6544 N N . LYS B 1 347 ? 5.469 -14.82 0.453 1 91.62 347 LYS B N 1
ATOM 6545 C CA . LYS B 1 347 ? 5.965 -13.508 0.86 1 91.62 347 LYS B CA 1
ATOM 6546 C C . LYS B 1 347 ? 7.484 -13.523 1.015 1 91.62 347 LYS B C 1
ATOM 6548 O O . LYS B 1 347 ? 8.156 -12.562 0.634 1 91.62 347 LYS B O 1
ATOM 6553 N N . THR B 1 348 ? 7.957 -14.523 1.648 1 91.19 348 THR B N 1
ATOM 6554 C CA . THR B 1 348 ? 9.406 -14.648 1.806 1 91.19 348 THR B CA 1
ATOM 6555 C C . THR B 1 348 ? 10.094 -14.703 0.445 1 91.19 348 THR B C 1
ATOM 6557 O O . THR B 1 348 ? 11.133 -14.078 0.242 1 91.19 348 THR B O 1
ATOM 6560 N N . MET B 1 349 ? 9.523 -15.438 -0.442 1 91.94 349 MET B N 1
ATOM 6561 C CA . MET B 1 349 ? 10.055 -15.5 -1.8 1 91.94 349 MET B CA 1
ATOM 6562 C C . MET B 1 349 ? 10.078 -14.117 -2.439 1 91.94 349 MET B C 1
ATOM 6564 O O . MET B 1 349 ? 11.055 -13.742 -3.092 1 91.94 349 MET B O 1
ATOM 6568 N N . LEU B 1 350 ? 9.023 -13.336 -2.279 1 89.81 350 LEU B N 1
ATOM 6569 C CA . LEU B 1 350 ? 8.961 -11.984 -2.818 1 89.81 350 LEU B CA 1
ATOM 6570 C C . LEU B 1 350 ? 10.055 -11.109 -2.213 1 89.81 350 LEU B C 1
ATOM 6572 O O . LEU B 1 350 ? 10.648 -10.281 -2.908 1 89.81 350 LEU B O 1
ATOM 6576 N N . LEU B 1 351 ? 10.242 -11.273 -0.94 1 87 351 LEU B N 1
ATOM 6577 C CA . LEU B 1 351 ? 11.289 -10.516 -0.277 1 87 351 LEU B CA 1
ATOM 6578 C C . LEU B 1 351 ? 12.656 -10.844 -0.867 1 87 351 LEU B C 1
ATOM 6580 O O . LEU B 1 351 ? 13.492 -9.953 -1.05 1 87 351 LEU B O 1
ATOM 6584 N N . MET B 1 352 ? 12.875 -12.086 -1.065 1 86.94 352 MET B N 1
ATOM 6585 C CA . MET B 1 352 ? 14.133 -12.508 -1.683 1 86.94 352 MET B CA 1
ATOM 6586 C C . MET B 1 352 ? 14.266 -11.93 -3.088 1 86.94 352 MET B C 1
ATOM 6588 O O . MET B 1 352 ? 15.352 -11.492 -3.482 1 86.94 352 MET B O 1
ATOM 6592 N N . LEU B 1 353 ? 13.195 -11.914 -3.799 1 86.12 353 LEU B N 1
ATOM 6593 C CA . LEU B 1 353 ? 13.195 -11.336 -5.141 1 86.12 353 LEU B CA 1
ATOM 6594 C C . LEU B 1 353 ? 13.484 -9.836 -5.086 1 86.12 353 LEU B C 1
ATOM 6596 O O . LEU B 1 353 ? 14.234 -9.32 -5.922 1 86.12 353 LEU B O 1
ATOM 6600 N N . TYR B 1 354 ? 12.891 -9.18 -4.164 1 82.69 354 TYR B N 1
ATOM 6601 C CA . TYR B 1 354 ? 13.164 -7.758 -3.979 1 82.69 354 TYR B CA 1
ATOM 6602 C C . TYR B 1 354 ? 14.648 -7.516 -3.752 1 82.69 354 TYR B C 1
ATOM 6604 O O . TYR B 1 354 ? 15.227 -6.578 -4.312 1 82.69 354 TYR B O 1
ATOM 6612 N N . ARG B 1 355 ? 15.141 -8.289 -2.924 1 80.12 355 ARG B N 1
ATOM 6613 C CA . ARG B 1 355 ? 16.562 -8.141 -2.625 1 80.12 355 ARG B CA 1
ATOM 6614 C C . ARG B 1 355 ? 17.422 -8.398 -3.863 1 80.12 355 ARG B C 1
ATOM 6616 O O . ARG B 1 355 ? 18.438 -7.746 -4.066 1 80.12 355 ARG B O 1
ATOM 6623 N N . PHE B 1 356 ? 17.031 -9.305 -4.594 1 80.88 356 PHE B N 1
ATOM 6624 C CA . PHE B 1 356 ? 17.734 -9.648 -5.816 1 80.88 356 PHE B CA 1
ATOM 6625 C C . PHE B 1 356 ? 17.75 -8.469 -6.785 1 80.88 356 PHE B C 1
ATOM 6627 O O . PHE B 1 356 ? 18.781 -8.156 -7.387 1 80.88 356 PHE B O 1
ATOM 6634 N N . PHE B 1 357 ? 16.703 -7.75 -6.914 1 78.62 357 PHE B N 1
ATOM 6635 C CA . PHE B 1 357 ? 16.594 -6.598 -7.805 1 78.62 357 PHE B CA 1
ATOM 6636 C C . PHE B 1 357 ? 17.312 -5.395 -7.219 1 78.62 357 PHE B C 1
ATOM 6638 O O . PHE B 1 357 ? 17.875 -4.574 -7.957 1 78.62 357 PHE B O 1
ATOM 6645 N N . ALA B 1 358 ? 17.25 -5.27 -5.891 1 73 358 ALA B N 1
ATOM 6646 C CA . ALA B 1 358 ? 17.688 -4.035 -5.242 1 73 358 ALA B CA 1
ATOM 6647 C C . ALA B 1 358 ? 19.172 -4.066 -4.941 1 73 358 ALA B C 1
ATOM 6649 O O . ALA B 1 358 ? 19.766 -3.043 -4.586 1 73 358 ALA B O 1
ATOM 6650 N N . THR B 1 359 ? 19.797 -5.152 -4.941 1 71.94 359 THR B N 1
ATOM 6651 C CA . THR B 1 359 ? 21.188 -5.223 -4.512 1 71.94 359 THR B CA 1
ATOM 6652 C C . THR B 1 359 ? 22.094 -5.531 -5.691 1 71.94 359 THR B C 1
ATOM 6654 O O . THR B 1 359 ? 22.125 -6.656 -6.191 1 71.94 359 THR B O 1
ATOM 6657 N N . PRO B 1 360 ? 22.719 -4.352 -5.945 1 69.31 360 PRO B N 1
ATOM 6658 C CA . PRO B 1 360 ? 23.734 -4.637 -6.957 1 69.31 360 PRO B CA 1
ATOM 6659 C C . PRO B 1 360 ? 24.828 -5.59 -6.453 1 69.31 360 PRO B C 1
ATOM 6661 O O . PRO B 1 360 ? 25.156 -5.578 -5.266 1 69.31 360 PRO B O 1
ATOM 6664 N N . GLY B 1 361 ? 25 -6.668 -7.039 1 67.12 361 GLY B N 1
ATOM 6665 C CA . GLY B 1 361 ? 26.062 -7.582 -6.648 1 67.12 361 GLY B CA 1
ATOM 6666 C C . GLY B 1 361 ? 26.75 -8.234 -7.828 1 67.12 361 GLY B C 1
ATOM 6667 O O . GLY B 1 361 ? 26.328 -8.062 -8.977 1 67.12 361 GLY B O 1
ATOM 6668 N N . GLY B 1 362 ? 27.906 -8.742 -7.488 1 68 362 GLY B N 1
ATOM 6669 C CA . GLY B 1 362 ? 28.625 -9.5 -8.5 1 68 362 GLY B CA 1
ATOM 6670 C C . GLY B 1 362 ? 27.891 -10.758 -8.938 1 68 362 GLY B C 1
ATOM 6671 O O . GLY B 1 362 ? 26.938 -11.172 -8.297 1 68 362 GLY B O 1
ATOM 6672 N N . PRO B 1 363 ? 28.172 -11.234 -10.078 1 71.56 363 PRO B N 1
ATOM 6673 C CA . PRO B 1 363 ? 27.5 -12.414 -10.633 1 71.56 363 PRO B CA 1
ATOM 6674 C C . PRO B 1 363 ? 27.391 -13.555 -9.617 1 71.56 363 PRO B C 1
ATOM 6676 O O . PRO B 1 363 ? 26.359 -14.227 -9.562 1 71.56 363 PRO B O 1
ATOM 6679 N N . GLU B 1 364 ? 28.453 -13.711 -8.844 1 71 364 GLU B N 1
ATOM 6680 C CA . GLU B 1 364 ? 28.453 -14.812 -7.887 1 71 364 GLU B CA 1
ATOM 6681 C C . GLU B 1 364 ? 27.422 -14.586 -6.789 1 71 364 GLU B C 1
ATOM 6683 O O . GLU B 1 364 ? 26.672 -15.508 -6.426 1 71 364 GLU B O 1
ATOM 6688 N N . SER B 1 365 ? 27.359 -13.414 -6.332 1 70.44 365 SER B N 1
ATOM 6689 C CA . SER B 1 365 ? 26.391 -13.078 -5.289 1 70.44 365 SER B CA 1
ATOM 6690 C C . SER B 1 365 ? 24.953 -13.195 -5.805 1 70.44 365 SER B C 1
ATOM 6692 O O . SER B 1 365 ? 24.078 -13.703 -5.105 1 70.44 365 SER B O 1
ATOM 6694 N N . ARG B 1 366 ? 24.844 -12.852 -6.992 1 77 366 ARG B N 1
ATOM 6695 C CA . ARG B 1 366 ? 23.516 -12.898 -7.59 1 77 366 ARG B CA 1
ATOM 6696 C C . ARG B 1 366 ? 23.062 -14.336 -7.844 1 77 366 ARG B C 1
ATOM 6698 O O . ARG B 1 366 ? 21.906 -14.68 -7.637 1 77 366 ARG B O 1
ATOM 6705 N N . ARG B 1 367 ? 24 -15.109 -8.234 1 74.81 367 ARG B N 1
ATOM 6706 C CA . ARG B 1 367 ? 23.703 -16.516 -8.461 1 74.81 367 ARG B CA 1
ATOM 6707 C C . ARG B 1 367 ? 23.328 -17.219 -7.152 1 74.81 367 ARG B C 1
ATOM 6709 O O . ARG B 1 367 ? 22.453 -18.078 -7.129 1 74.81 367 ARG B O 1
ATOM 6716 N N . HIS B 1 368 ? 24.047 -16.797 -6.188 1 71.25 368 HIS B N 1
ATOM 6717 C CA . HIS B 1 368 ? 23.75 -17.359 -4.867 1 71.25 368 HIS B CA 1
ATOM 6718 C C . HIS B 1 368 ? 22.328 -17.031 -4.438 1 71.25 368 HIS B C 1
ATOM 6720 O O . HIS B 1 368 ? 21.609 -17.922 -3.959 1 71.25 368 HIS B O 1
ATOM 6726 N N . PHE B 1 369 ? 21.922 -15.922 -4.723 1 73.81 369 PHE B N 1
ATOM 6727 C CA . PHE B 1 369 ? 20.562 -15.516 -4.336 1 73.81 369 PHE B CA 1
ATOM 6728 C C . PHE B 1 369 ? 19.516 -16.234 -5.18 1 73.81 369 PHE B C 1
ATOM 6730 O O . PHE B 1 369 ? 18.531 -16.75 -4.648 1 73.81 369 PHE B O 1
ATOM 6737 N N . SER B 1 370 ? 19.781 -16.297 -6.457 1 80.62 370 SER B N 1
ATOM 6738 C CA . SER B 1 370 ? 18.781 -16.891 -7.355 1 80.62 370 SER B CA 1
ATOM 6739 C C . SER B 1 370 ? 18.625 -18.375 -7.102 1 80.62 370 SER B C 1
ATOM 6741 O O . SER B 1 370 ? 17.531 -18.922 -7.262 1 80.62 370 SER B O 1
ATOM 6743 N N . ARG B 1 371 ? 19.609 -19.016 -6.656 1 77.81 371 ARG B N 1
ATOM 6744 C CA . ARG B 1 371 ? 19.562 -20.453 -6.375 1 77.81 371 ARG B CA 1
ATOM 6745 C C . ARG B 1 371 ? 18.672 -20.734 -5.18 1 77.81 371 ARG B C 1
ATOM 6747 O O . ARG B 1 371 ? 18.141 -21.844 -5.047 1 77.81 371 ARG B O 1
ATOM 6754 N N . ALA B 1 372 ? 18.5 -19.75 -4.434 1 77.12 372 ALA B N 1
ATOM 6755 C CA . ALA B 1 372 ? 17.703 -19.938 -3.234 1 77.12 372 ALA B CA 1
ATOM 6756 C C . ALA B 1 372 ? 16.219 -19.75 -3.537 1 77.12 372 ALA B C 1
ATOM 6758 O O . ALA B 1 372 ? 15.375 -20.547 -3.102 1 77.12 372 ALA B O 1
ATOM 6759 N N . PHE B 1 373 ? 15.898 -18.797 -4.375 1 79.31 373 PHE B N 1
ATOM 6760 C CA . PHE B 1 373 ? 14.477 -18.484 -4.457 1 79.31 373 PHE B CA 1
ATOM 6761 C C . PHE B 1 373 ? 13.844 -19.172 -5.664 1 79.31 373 PHE B C 1
ATOM 6763 O O . PHE B 1 373 ? 12.648 -19.469 -5.668 1 79.31 373 PHE B O 1
ATOM 6770 N N . LEU B 1 374 ? 14.547 -19.547 -6.664 1 79.94 374 LEU B N 1
ATOM 6771 C CA . LEU B 1 374 ? 13.977 -20.109 -7.887 1 79.94 374 LEU B CA 1
ATOM 6772 C C . LEU B 1 374 ? 13.297 -21.438 -7.613 1 79.94 374 LEU B C 1
ATOM 6774 O O . LEU B 1 374 ? 12.18 -21.688 -8.078 1 79.94 374 LEU B O 1
ATOM 6778 N N . PRO B 1 375 ? 13.891 -22.188 -6.762 1 84.88 375 PRO B N 1
ATOM 6779 C CA . PRO B 1 375 ? 13.25 -23.484 -6.512 1 84.88 375 PRO B CA 1
ATOM 6780 C C . PRO B 1 375 ? 12.016 -23.375 -5.617 1 84.88 375 PRO B C 1
ATOM 6782 O O . PRO B 1 375 ? 11.234 -24.312 -5.523 1 84.88 375 PRO B O 1
ATOM 6785 N N . MET B 1 376 ? 11.852 -22.312 -4.934 1 90.56 376 MET B N 1
ATOM 6786 C CA . MET B 1 376 ? 10.789 -22.188 -3.943 1 90.56 376 MET B CA 1
ATOM 6787 C C . MET B 1 376 ? 9.422 -22.359 -4.594 1 90.56 376 MET B C 1
ATOM 6789 O O . MET B 1 376 ? 8.523 -22.969 -4.02 1 90.56 376 MET B O 1
ATOM 6793 N N . MET B 1 377 ? 9.266 -21.828 -5.773 1 87.69 377 MET B N 1
ATOM 6794 C CA . MET B 1 377 ? 7.973 -21.906 -6.453 1 87.69 377 MET B CA 1
ATOM 6795 C C . MET B 1 377 ? 7.613 -23.359 -6.75 1 87.69 377 MET B C 1
ATOM 6797 O O . MET B 1 377 ? 6.504 -23.812 -6.453 1 87.69 377 MET B O 1
ATOM 6801 N N . THR B 1 378 ? 8.562 -24.172 -7.242 1 88.69 378 THR B N 1
ATOM 6802 C CA . THR B 1 378 ? 8.273 -25.516 -7.727 1 88.69 378 THR B CA 1
ATOM 6803 C C . THR B 1 378 ? 8.367 -26.531 -6.59 1 88.69 378 THR B C 1
ATOM 6805 O O . THR B 1 378 ? 7.688 -27.562 -6.609 1 88.69 378 THR B O 1
ATOM 6808 N N . THR B 1 379 ? 9.117 -26.219 -5.582 1 92.31 379 THR B N 1
ATOM 6809 C CA . THR B 1 379 ? 9.391 -27.266 -4.594 1 92.31 379 THR B CA 1
ATOM 6810 C C . THR B 1 379 ? 8.625 -27 -3.303 1 92.31 379 THR B C 1
ATOM 6812 O O . THR B 1 379 ? 8.5 -27.875 -2.451 1 92.31 379 THR B O 1
ATOM 6815 N N . VAL B 1 380 ? 8.156 -25.844 -3.113 1 95.88 380 VAL B N 1
ATOM 6816 C CA . VAL B 1 380 ? 7.453 -25.531 -1.871 1 95.88 380 VAL B CA 1
ATOM 6817 C C . VAL B 1 380 ? 6.051 -25.016 -2.182 1 95.88 380 VAL B C 1
ATOM 6819 O O . VAL B 1 380 ? 5.059 -25.656 -1.806 1 95.88 380 VAL B O 1
ATOM 6822 N N . ILE B 1 381 ? 5.926 -24 -3.043 1 94.88 381 ILE B N 1
ATOM 6823 C CA . ILE B 1 381 ? 4.652 -23.328 -3.285 1 94.88 381 ILE B CA 1
ATOM 6824 C C . ILE B 1 381 ? 3.746 -24.25 -4.113 1 94.88 381 ILE B C 1
ATOM 6826 O O . ILE B 1 381 ? 2.557 -24.375 -3.814 1 94.88 381 ILE B O 1
ATOM 6830 N N . GLU B 1 382 ? 4.297 -24.891 -5.125 1 95.19 382 GLU B N 1
ATOM 6831 C CA . GLU B 1 382 ? 3.486 -25.766 -5.969 1 95.19 382 GLU B CA 1
ATOM 6832 C C . GLU B 1 382 ? 2.938 -26.953 -5.172 1 95.19 382 GLU B C 1
ATOM 6834 O O . GLU B 1 382 ? 1.736 -27.234 -5.211 1 95.19 382 GLU B O 1
ATOM 6839 N N . PRO B 1 383 ? 3.791 -27.656 -4.395 1 96.38 383 PRO B N 1
ATOM 6840 C CA . PRO B 1 383 ? 3.246 -28.75 -3.586 1 96.38 383 PRO B CA 1
ATOM 6841 C C . PRO B 1 383 ? 2.18 -28.281 -2.6 1 96.38 383 PRO B C 1
ATOM 6843 O O . PRO B 1 383 ? 1.161 -28.953 -2.416 1 96.38 383 PRO B O 1
ATOM 6846 N N . LEU B 1 384 ? 2.395 -27.188 -1.961 1 97.44 384 LEU B N 1
ATOM 6847 C CA . LEU B 1 384 ? 1.404 -26.641 -1.035 1 97.44 384 LEU B CA 1
ATOM 6848 C C . LEU B 1 384 ? 0.122 -26.266 -1.77 1 97.44 384 LEU B C 1
ATOM 6850 O O . LEU B 1 384 ? -0.979 -26.547 -1.289 1 97.44 384 LEU B O 1
ATOM 6854 N N . GLY B 1 385 ? 0.267 -25.609 -2.916 1 97.19 385 GLY B N 1
ATOM 6855 C CA . GLY B 1 385 ? -0.889 -25.234 -3.715 1 97.19 385 GLY B CA 1
ATOM 6856 C C . GLY B 1 385 ? -1.72 -26.422 -4.16 1 97.19 385 GLY B C 1
ATOM 6857 O O . GLY B 1 385 ? -2.949 -26.391 -4.07 1 97.19 385 GLY B O 1
ATOM 6858 N N . ASN B 1 386 ? -1.032 -27.453 -4.609 1 96.19 386 ASN B N 1
ATOM 6859 C CA . ASN B 1 386 ? -1.715 -28.688 -5 1 96.19 386 ASN B CA 1
ATOM 6860 C C . ASN B 1 386 ? -2.461 -29.312 -3.824 1 96.19 386 ASN B C 1
ATOM 6862 O O . ASN B 1 386 ? -3.604 -29.75 -3.971 1 96.19 386 ASN B O 1
ATOM 6866 N N . MET B 1 387 ? -1.838 -29.312 -2.742 1 96.44 387 MET B N 1
ATOM 6867 C CA . MET B 1 387 ? -2.418 -29.891 -1.533 1 96.44 387 MET B CA 1
ATOM 6868 C C . MET B 1 387 ? -3.666 -29.125 -1.107 1 96.44 387 MET B C 1
ATOM 6870 O O . MET B 1 387 ? -4.672 -29.734 -0.724 1 96.44 387 MET B O 1
ATOM 6874 N N . LEU B 1 388 ? -3.602 -27.844 -1.154 1 97.69 388 LEU B N 1
ATOM 6875 C CA . LEU B 1 388 ? -4.688 -27 -0.68 1 97.69 388 LEU B CA 1
ATOM 6876 C C . LEU B 1 388 ? -5.965 -27.25 -1.476 1 97.69 388 LEU B C 1
ATOM 6878 O O . LEU B 1 388 ? -7.066 -27.141 -0.936 1 97.69 388 LEU B O 1
ATOM 6882 N N . THR B 1 389 ? -5.855 -27.656 -2.744 1 97.69 389 THR B N 1
ATOM 6883 C CA . THR B 1 389 ? -7.027 -27.906 -3.576 1 97.69 389 THR B CA 1
ATOM 6884 C C . THR B 1 389 ? -7.633 -29.281 -3.268 1 97.69 389 THR B C 1
ATOM 6886 O O . THR B 1 389 ? -8.594 -29.688 -3.916 1 97.69 389 THR B O 1
ATOM 6889 N N . GLN B 1 390 ? -7.082 -29.984 -2.287 1 96.12 390 GLN B N 1
ATOM 6890 C CA . GLN B 1 390 ? -7.594 -31.281 -1.854 1 96.12 390 GLN B CA 1
ATOM 6891 C C . GLN B 1 390 ? -7.926 -31.266 -0.365 1 96.12 390 GLN B C 1
ATOM 6893 O O . GLN B 1 390 ? -8.281 -32.312 0.204 1 96.12 390 GLN B O 1
ATOM 6898 N N . LEU B 1 391 ? -7.793 -30.141 0.28 1 96.19 391 LEU B N 1
ATOM 6899 C CA . LEU B 1 391 ? -8.117 -29.984 1.694 1 96.19 391 LEU B CA 1
ATOM 6900 C C . LEU B 1 391 ? -9.453 -29.266 1.873 1 96.19 391 LEU B C 1
ATOM 6902 O O . LEU B 1 391 ? -9.781 -28.359 1.114 1 96.19 391 LEU B O 1
ATOM 6906 N N . PRO B 1 392 ? -10.188 -29.641 2.912 1 94.88 392 PRO B N 1
ATOM 6907 C CA . PRO B 1 392 ? -11.531 -29.078 3.086 1 94.88 392 PRO B CA 1
ATOM 6908 C C . PRO B 1 392 ? -11.492 -27.594 3.434 1 94.88 392 PRO B C 1
ATOM 6910 O O . PRO B 1 392 ? -10.633 -27.156 4.195 1 94.88 392 PRO B O 1
ATOM 6913 N N . ILE B 1 393 ? -12.367 -26.859 2.863 1 91.44 393 ILE B N 1
ATOM 6914 C CA . ILE B 1 393 ? -12.461 -25.438 3.164 1 91.44 393 ILE B CA 1
ATOM 6915 C C . ILE B 1 393 ? -13.25 -25.234 4.457 1 91.44 393 ILE B C 1
ATOM 6917 O O . ILE B 1 393 ? -13.086 -24.219 5.141 1 91.44 393 ILE B O 1
ATOM 6921 N N . GLY B 1 394 ? -14.031 -26.266 4.879 1 85.62 394 GLY B N 1
ATOM 6922 C CA . GLY B 1 394 ? -14.836 -26.172 6.086 1 85.62 394 GLY B CA 1
ATOM 6923 C C . GLY B 1 394 ? -16.266 -25.719 5.816 1 85.62 394 GLY B C 1
ATOM 6924 O O . GLY B 1 394 ? -16.594 -25.359 4.688 1 85.62 394 GLY B O 1
ATOM 6925 N N . GLU B 1 395 ? -17.125 -26.016 6.824 1 70.75 395 GLU B N 1
ATOM 6926 C CA . GLU B 1 395 ? -18.562 -25.75 6.668 1 70.75 395 GLU B CA 1
ATOM 6927 C C . GLU B 1 395 ? -18.875 -24.281 6.938 1 70.75 395 GLU B C 1
ATOM 6929 O O . GLU B 1 395 ? -18.25 -23.656 7.805 1 70.75 395 GLU B O 1
ATOM 6934 N N . ASP B 1 396 ? -19.266 -23.609 5.883 1 59.28 396 ASP B N 1
ATOM 6935 C CA . ASP B 1 396 ? -19.719 -22.234 6.094 1 59.28 396 ASP B CA 1
ATOM 6936 C C . ASP B 1 396 ? -20.812 -22.172 7.152 1 59.28 396 ASP B C 1
ATOM 6938 O O . ASP B 1 396 ? -21.703 -23.031 7.18 1 59.28 396 ASP B O 1
ATOM 6942 N N . PRO B 1 397 ? -20.547 -21.547 8.234 1 49.88 397 PRO B N 1
ATOM 6943 C CA . PRO B 1 397 ? -21.75 -21.5 9.062 1 49.88 397 PRO B CA 1
ATOM 6944 C C . PRO B 1 397 ? -23 -21.156 8.258 1 49.88 397 PRO B C 1
ATOM 6946 O O . PRO B 1 397 ? -22.953 -20.359 7.316 1 49.88 397 PRO B O 1
ATOM 6949 N N . PRO B 1 398 ? -24 -22.062 8.289 1 42.56 398 PRO B N 1
ATOM 6950 C CA . PRO B 1 398 ? -25.234 -21.891 7.508 1 42.56 398 PRO B CA 1
ATOM 6951 C C . PRO B 1 398 ? -25.766 -20.469 7.531 1 42.56 398 PRO B C 1
ATOM 6953 O O . PRO B 1 398 ? -25.984 -19.906 8.609 1 42.56 398 PRO B O 1
ATOM 6956 N N . SER B 1 399 ? -25.203 -19.609 6.836 1 43.44 399 SER B N 1
ATOM 6957 C CA . SER B 1 399 ? -26.031 -18.422 6.73 1 43.44 399 SER B CA 1
ATOM 6958 C C . SER B 1 399 ? -27.406 -18.766 6.148 1 43.44 399 SER B C 1
ATOM 6960 O O . SER B 1 399 ? -27.594 -19.828 5.566 1 43.44 399 SER B O 1
ATOM 6962 N N . GLU B 1 400 ? -28.453 -18.078 6.629 1 44.19 400 GLU B N 1
ATOM 6963 C CA . GLU B 1 400 ? -29.781 -18.312 6.059 1 44.19 400 GLU B CA 1
ATOM 6964 C C . GLU B 1 400 ? -29.703 -18.484 4.543 1 44.19 400 GLU B C 1
ATOM 6966 O O . GLU B 1 400 ? -30.406 -19.328 3.977 1 44.19 400 GLU B O 1
ATOM 6971 N N . ALA B 1 401 ? -28.844 -17.734 4.031 1 42 401 ALA B N 1
ATOM 6972 C CA . ALA B 1 401 ? -28.719 -17.781 2.578 1 42 401 ALA B CA 1
ATOM 6973 C C . ALA B 1 401 ? -28.062 -19.078 2.133 1 42 401 ALA B C 1
ATOM 6975 O O . ALA B 1 401 ? -28.359 -19.594 1.05 1 42 401 ALA B O 1
ATOM 6976 N N . SER B 1 402 ? -27.219 -19.484 3.051 1 44.66 402 SER B N 1
ATOM 6977 C CA . SER B 1 402 ? -26.547 -20.734 2.727 1 44.66 402 SER B CA 1
ATOM 6978 C C . SER B 1 402 ? -27.516 -21.906 2.762 1 44.66 402 SER B C 1
ATOM 6980 O O . SER B 1 402 ? -27.266 -22.953 2.148 1 44.66 402 SER B O 1
ATOM 6982 N N . ARG B 1 403 ? -28.516 -21.703 3.58 1 46.16 403 ARG B N 1
ATOM 6983 C CA . ARG B 1 403 ? -29.469 -22.812 3.691 1 46.16 403 ARG B CA 1
ATOM 6984 C C . ARG B 1 403 ? -30.125 -23.109 2.344 1 46.16 403 ARG B C 1
ATOM 6986 O O . ARG B 1 403 ? -30.547 -24.234 2.094 1 46.16 403 ARG B O 1
ATOM 6993 N N . THR B 1 404 ? -30.375 -21.984 1.782 1 45.09 404 THR B N 1
ATOM 6994 C CA . THR B 1 404 ? -31.047 -22.234 0.512 1 45.09 404 THR B CA 1
ATOM 6995 C C . THR B 1 404 ? -30.031 -22.391 -0.616 1 45.09 404 THR B C 1
ATOM 6997 O O . THR B 1 404 ? -30.406 -22.609 -1.771 1 45.09 404 THR B O 1
ATOM 7000 N N . ALA B 1 405 ? -28.812 -22.062 -0.177 1 47.84 405 ALA B N 1
ATOM 7001 C CA . ALA B 1 405 ? -27.828 -22.062 -1.257 1 47.84 405 ALA B CA 1
ATOM 7002 C C . ALA B 1 405 ? -27.375 -23.469 -1.578 1 47.84 405 ALA B C 1
ATOM 7004 O O . ALA B 1 405 ? -27.406 -24.359 -0.718 1 47.84 405 ALA B O 1
ATOM 7005 N N . GLY B 1 406 ? -27.5 -23.969 -2.807 1 53.94 406 GLY B N 1
ATOM 7006 C CA . GLY B 1 406 ? -26.969 -25.219 -3.314 1 53.94 406 GLY B CA 1
ATOM 7007 C C . GLY B 1 406 ? -25.641 -25.609 -2.688 1 53.94 406 GLY B C 1
ATOM 7008 O O . GLY B 1 406 ? -25.141 -24.906 -1.808 1 53.94 406 GLY B O 1
ATOM 7009 N N . PRO B 1 407 ? -25.125 -26.797 -2.996 1 61.66 407 PRO B N 1
ATOM 7010 C CA . PRO B 1 407 ? -23.891 -27.297 -2.408 1 61.66 407 PRO B CA 1
ATOM 7011 C C . PRO B 1 407 ? -22.703 -26.359 -2.613 1 61.66 407 PRO B C 1
ATOM 7013 O O . PRO B 1 407 ? -22.594 -25.719 -3.664 1 61.66 407 PRO B O 1
ATOM 7016 N N . ARG B 1 408 ? -21.922 -26.094 -1.554 1 70.69 408 ARG B N 1
ATOM 7017 C CA . ARG B 1 408 ? -20.734 -25.25 -1.587 1 70.69 408 ARG B CA 1
ATOM 7018 C C . ARG B 1 408 ? -19.5 -26.062 -1.91 1 70.69 408 ARG B C 1
ATOM 7020 O O . ARG B 1 408 ? -19.469 -27.266 -1.686 1 70.69 408 ARG B O 1
ATOM 7027 N N . PRO B 1 409 ? -18.531 -25.328 -2.479 1 79.38 409 PRO B N 1
ATOM 7028 C CA . PRO B 1 409 ? -17.297 -26.047 -2.799 1 79.38 409 PRO B CA 1
ATOM 7029 C C . PRO B 1 409 ? -16.656 -26.719 -1.579 1 79.38 409 PRO B C 1
ATOM 7031 O O . PRO B 1 409 ? -16.734 -26.172 -0.472 1 79.38 409 PRO B O 1
ATOM 7034 N N . LEU B 1 410 ? -16.062 -27.766 -1.851 1 85.31 410 LEU B N 1
ATOM 7035 C CA . LEU B 1 410 ? -15.602 -28.625 -0.772 1 85.31 410 LEU B CA 1
ATOM 7036 C C . LEU B 1 410 ? -14.172 -28.281 -0.373 1 85.31 410 LEU B C 1
ATOM 7038 O O . LEU B 1 410 ? -13.781 -28.469 0.781 1 85.31 410 LEU B O 1
ATOM 7042 N N . TYR B 1 411 ? -13.461 -27.812 -1.405 1 94.31 411 TYR B N 1
ATOM 7043 C CA . TYR B 1 411 ? -12.023 -27.719 -1.164 1 94.31 411 TYR B CA 1
ATOM 7044 C C . TYR B 1 411 ? -11.547 -26.281 -1.243 1 94.31 411 TYR B C 1
ATOM 7046 O O . TYR B 1 411 ? -12.227 -25.422 -1.812 1 94.31 411 TYR B O 1
ATOM 7054 N N . ALA B 1 412 ? -10.391 -26.016 -0.666 1 96.19 412 ALA B N 1
ATOM 7055 C CA . ALA B 1 412 ? -9.781 -24.688 -0.687 1 96.19 412 ALA B CA 1
ATOM 7056 C C . ALA B 1 412 ? -8.805 -24.547 -1.851 1 96.19 412 ALA B C 1
ATOM 7058 O O . ALA B 1 412 ? -8.93 -25.25 -2.859 1 96.19 412 ALA B O 1
ATOM 7059 N N . GLY B 1 413 ? -7.961 -23.641 -1.907 1 97.44 413 GLY B N 1
ATOM 7060 C CA . GLY B 1 413 ? -6.883 -23.312 -2.824 1 97.44 413 GLY B CA 1
ATOM 7061 C C . GLY B 1 413 ? -5.934 -22.266 -2.275 1 97.44 413 GLY B C 1
ATOM 7062 O O . GLY B 1 413 ? -6.203 -21.656 -1.24 1 97.44 413 GLY B O 1
ATOM 7063 N N . PRO B 1 414 ? -4.781 -22.156 -2.875 1 98.06 414 PRO B N 1
ATOM 7064 C CA . PRO B 1 414 ? -3.832 -21.156 -2.381 1 98.06 414 PRO B CA 1
ATOM 7065 C C . PRO B 1 414 ? -4.32 -19.719 -2.594 1 98.06 414 PRO B C 1
ATOM 7067 O O . PRO B 1 414 ? -4.734 -19.359 -3.699 1 98.06 414 PRO B O 1
ATOM 7070 N N . SER B 1 415 ? -4.18 -18.875 -1.6 1 97 415 SER B N 1
ATOM 7071 C CA . SER B 1 415 ? -4.723 -17.531 -1.662 1 97 415 SER B CA 1
ATOM 7072 C C . SER B 1 415 ? -3.623 -16.5 -1.925 1 97 415 SER B C 1
ATOM 7074 O O . SER B 1 415 ? -3.906 -15.359 -2.295 1 97 415 SER B O 1
ATOM 7076 N N . PHE B 1 416 ? -2.381 -16.844 -1.678 1 96.62 416 PHE B N 1
ATOM 7077 C CA . PHE B 1 416 ? -1.231 -15.969 -1.893 1 96.62 416 PHE B CA 1
ATOM 7078 C C . PHE B 1 416 ? -1.438 -14.617 -1.211 1 96.62 416 PHE B C 1
ATOM 7080 O O . PHE B 1 416 ? -1.236 -13.57 -1.824 1 96.62 416 PHE B O 1
ATOM 7087 N N . GLU B 1 417 ? -1.819 -14.594 0.021 1 93.19 417 GLU B N 1
ATOM 7088 C CA . GLU B 1 417 ? -2.166 -13.375 0.752 1 93.19 417 GLU B CA 1
ATOM 7089 C C . GLU B 1 417 ? -0.92 -12.57 1.107 1 93.19 417 GLU B C 1
ATOM 7091 O O . GLU B 1 417 ? 0.108 -13.141 1.479 1 93.19 417 GLU B O 1
ATOM 7096 N N . ILE B 1 418 ? -1.025 -11.258 0.938 1 88.44 418 ILE B N 1
ATOM 7097 C CA . ILE B 1 418 ? 0.09 -10.391 1.299 1 88.44 418 ILE B CA 1
ATOM 7098 C C . ILE B 1 418 ? -0.418 -9.219 2.135 1 88.44 418 ILE B C 1
ATOM 7100 O O . ILE B 1 418 ? -1.603 -8.875 2.08 1 88.44 418 ILE B O 1
ATOM 7104 N N . SER B 1 419 ? 0.471 -8.695 3.002 1 73.69 419 SER B N 1
ATOM 7105 C CA . SER B 1 419 ? 0.188 -7.465 3.74 1 73.69 419 SER B CA 1
ATOM 7106 C C . SER B 1 419 ? 0.901 -6.27 3.119 1 73.69 419 SER B C 1
ATOM 7108 O O . SER B 1 419 ? 2.018 -6.402 2.611 1 73.69 419 SER B O 1
ATOM 7110 N N . PRO B 1 420 ? 0.173 -5.262 2.949 1 59.66 420 PRO B N 1
ATOM 7111 C CA . PRO B 1 420 ? 0.744 -4.082 2.289 1 59.66 420 PRO B CA 1
ATOM 7112 C C . PRO B 1 420 ? 2.059 -3.633 2.922 1 59.66 420 PRO B C 1
ATOM 7114 O O . PRO B 1 420 ? 2.865 -2.967 2.27 1 59.66 420 PRO B O 1
ATOM 7117 N N . SER B 1 421 ? 2.182 -3.828 4.16 1 55.06 421 SER B N 1
ATOM 7118 C CA . SER B 1 421 ? 3.367 -3.281 4.812 1 55.06 421 SER B CA 1
ATOM 7119 C C . SER B 1 421 ? 4.621 -4.051 4.414 1 55.06 421 SER B C 1
ATOM 7121 O O . SER B 1 421 ? 4.992 -5.027 5.07 1 55.06 421 SER B O 1
ATOM 7123 N N . SER B 1 422 ? 4.648 -4.379 3.035 1 55.47 422 SER B N 1
ATOM 7124 C CA . SER B 1 422 ? 5.832 -5.164 2.707 1 55.47 422 SER B CA 1
ATOM 7125 C C . SER B 1 422 ? 7.109 -4.438 3.123 1 55.47 422 SER B C 1
ATOM 7127 O O . SER B 1 422 ? 7.262 -3.242 2.865 1 55.47 422 SER B O 1
ATOM 7129 N N . GLU B 1 423 ? 7.816 -5.07 4.004 1 59.38 423 GLU B N 1
ATOM 7130 C CA . GLU B 1 423 ? 9.047 -4.672 4.684 1 59.38 423 GLU B CA 1
ATOM 7131 C C . GLU B 1 423 ? 10.18 -4.457 3.688 1 59.38 423 GLU B C 1
ATOM 7133 O O . GLU B 1 423 ? 10.516 -5.359 2.918 1 59.38 423 GLU B O 1
ATOM 7138 N N . LEU B 1 424 ? 10.289 -3.246 3.209 1 66.81 424 LEU B N 1
ATOM 7139 C CA . LEU B 1 424 ? 11.547 -2.986 2.525 1 66.81 424 LEU B CA 1
ATOM 7140 C C . LEU B 1 424 ? 12.734 -3.232 3.457 1 66.81 424 LEU B C 1
ATOM 7142 O O . LEU B 1 424 ? 12.719 -2.801 4.613 1 66.81 424 LEU B O 1
ATOM 7146 N N . LEU B 1 425 ? 13.602 -4.16 3.111 1 72.25 425 LEU B N 1
ATOM 7147 C CA . LEU B 1 425 ? 14.789 -4.484 3.895 1 72.25 425 LEU B CA 1
ATOM 7148 C C . LEU B 1 425 ? 16.062 -4.023 3.18 1 72.25 425 LEU B C 1
ATOM 7150 O O . LEU B 1 425 ? 16.766 -4.832 2.582 1 72.25 425 LEU B O 1
ATOM 7154 N N . PRO B 1 426 ? 16.297 -2.736 3.295 1 71.81 426 PRO B N 1
ATOM 7155 C CA . PRO B 1 426 ? 17.391 -2.186 2.486 1 71.81 426 PRO B CA 1
ATOM 7156 C C . PRO B 1 426 ? 18.766 -2.617 2.98 1 71.81 426 PRO B C 1
ATOM 7158 O O . PRO B 1 426 ? 19.75 -2.482 2.258 1 71.81 426 PRO B O 1
ATOM 7161 N N . GLN B 1 427 ? 18.781 -3.131 4.184 1 76.69 427 GLN B N 1
ATOM 7162 C CA . GLN B 1 427 ? 20.062 -3.486 4.762 1 76.69 427 GLN B CA 1
ATOM 7163 C C . GLN B 1 427 ? 20.438 -4.93 4.438 1 76.69 427 GLN B C 1
ATOM 7165 O O . GLN B 1 427 ? 19.797 -5.863 4.93 1 76.69 427 GLN B O 1
ATOM 7170 N N . ALA B 1 428 ? 21.516 -5.043 3.748 1 76.62 428 ALA B N 1
ATOM 7171 C CA . ALA B 1 428 ? 21.875 -6.355 3.215 1 76.62 428 ALA B CA 1
ATOM 7172 C C . ALA B 1 428 ? 22.016 -7.387 4.332 1 76.62 428 ALA B C 1
ATOM 7174 O O . ALA B 1 428 ? 21.359 -8.438 4.297 1 76.62 428 ALA B O 1
ATOM 7175 N N . ALA B 1 429 ? 22.828 -7.055 5.367 1 80.69 429 ALA B N 1
ATOM 7176 C CA . ALA B 1 429 ? 23.078 -8.016 6.434 1 80.69 429 ALA B CA 1
ATOM 7177 C C . ALA B 1 429 ? 21.812 -8.297 7.238 1 80.69 429 ALA B C 1
ATOM 7179 O O . ALA B 1 429 ? 21.516 -9.445 7.555 1 80.69 429 ALA B O 1
ATOM 7180 N N . ALA B 1 430 ? 21.109 -7.309 7.535 1 84.06 430 ALA B N 1
ATOM 7181 C CA . ALA B 1 430 ? 19.875 -7.457 8.305 1 84.06 430 ALA B CA 1
ATOM 7182 C C . ALA B 1 430 ? 18.828 -8.227 7.52 1 84.06 430 ALA B C 1
ATOM 7184 O O . ALA B 1 430 ? 18.094 -9.047 8.078 1 84.06 430 ALA B O 1
ATOM 7185 N N . SER B 1 431 ? 18.781 -7.945 6.242 1 84.62 431 SER B N 1
ATOM 7186 C CA . SER B 1 431 ? 17.797 -8.617 5.398 1 84.62 431 SER B CA 1
ATOM 7187 C C . SER B 1 431 ? 18.078 -10.117 5.312 1 84.62 431 SER B C 1
ATOM 7189 O O . SER B 1 431 ? 17.156 -10.93 5.305 1 84.62 431 SER B O 1
ATOM 7191 N N . THR B 1 432 ? 19.328 -10.461 5.18 1 84.06 432 THR B N 1
ATOM 7192 C CA . THR B 1 432 ? 19.703 -11.875 5.133 1 84.06 432 THR B CA 1
ATOM 7193 C C . THR B 1 432 ? 19.281 -12.586 6.414 1 84.06 432 THR B C 1
ATOM 7195 O O . THR B 1 432 ? 18.75 -13.703 6.363 1 84.06 432 THR B O 1
ATOM 7198 N N . ARG B 1 433 ? 19.531 -11.977 7.488 1 86.81 433 ARG B N 1
ATOM 7199 C CA . ARG B 1 433 ? 19.125 -12.555 8.766 1 86.81 433 ARG B CA 1
ATOM 7200 C C . ARG B 1 433 ? 17.609 -12.68 8.859 1 86.81 433 ARG B C 1
ATOM 7202 O O . ARG B 1 433 ? 17.094 -13.703 9.312 1 86.81 433 ARG B O 1
ATOM 7209 N N . TYR B 1 434 ? 16.906 -11.672 8.508 1 87.25 434 TYR B N 1
ATOM 7210 C CA . TYR B 1 434 ? 15.453 -11.672 8.547 1 87.25 434 TYR B CA 1
ATOM 7211 C C . TYR B 1 434 ? 14.891 -12.812 7.703 1 87.25 434 TYR B C 1
ATOM 7213 O O . TYR B 1 434 ? 14.008 -13.547 8.156 1 87.25 434 TYR B O 1
ATOM 7221 N N . ILE B 1 435 ? 15.391 -12.953 6.496 1 88.62 435 ILE B N 1
ATOM 7222 C CA . ILE B 1 435 ? 14.906 -13.969 5.566 1 88.62 435 ILE B CA 1
ATOM 7223 C C . ILE B 1 435 ? 15.203 -15.359 6.117 1 88.62 435 ILE B C 1
ATOM 7225 O O . ILE B 1 435 ? 14.375 -16.266 6.027 1 88.62 435 ILE B O 1
ATOM 7229 N N . THR B 1 436 ? 16.359 -15.492 6.68 1 89.75 436 THR B N 1
ATOM 7230 C CA . THR B 1 436 ? 16.734 -16.766 7.27 1 89.75 436 THR B CA 1
ATOM 7231 C C . THR B 1 436 ? 15.797 -17.125 8.43 1 89.75 436 THR B C 1
ATOM 7233 O O . THR B 1 436 ? 15.398 -18.281 8.578 1 89.75 436 THR B O 1
ATOM 7236 N N . GLU B 1 437 ? 15.5 -16.172 9.227 1 90 437 GLU B N 1
ATOM 7237 C CA . GLU B 1 437 ? 14.562 -16.375 10.328 1 90 437 GLU B CA 1
ATOM 7238 C C . GLU B 1 437 ? 13.18 -16.766 9.812 1 90 437 GLU B C 1
ATOM 7240 O O . GLU B 1 437 ? 12.516 -17.609 10.406 1 90 437 GLU B O 1
ATOM 7245 N N . ARG B 1 438 ? 12.742 -16.141 8.719 1 90.62 438 ARG B N 1
ATOM 7246 C CA . ARG B 1 438 ? 11.445 -16.469 8.133 1 90.62 438 ARG B CA 1
ATOM 7247 C C . ARG B 1 438 ? 11.43 -17.906 7.617 1 90.62 438 ARG B C 1
ATOM 7249 O O . ARG B 1 438 ? 10.477 -18.656 7.875 1 90.62 438 ARG B O 1
ATOM 7256 N N . LEU B 1 439 ? 12.492 -18.297 6.918 1 93 439 LEU B N 1
ATOM 7257 C CA . LEU B 1 439 ? 12.586 -19.641 6.379 1 93 439 LEU B CA 1
ATOM 7258 C C . LEU B 1 439 ? 12.57 -20.672 7.5 1 93 439 LEU B C 1
ATOM 7260 O O . LEU B 1 439 ? 11.945 -21.734 7.363 1 93 439 LEU B O 1
ATOM 7264 N N . GLN B 1 440 ? 13.234 -20.359 8.594 1 92.81 440 GLN B N 1
ATOM 7265 C CA . GLN B 1 440 ? 13.234 -21.266 9.734 1 92.81 440 GLN B CA 1
ATOM 7266 C C . GLN B 1 440 ? 11.836 -21.391 10.336 1 92.81 440 GLN B C 1
ATOM 7268 O O . GLN B 1 440 ? 11.391 -22.5 10.648 1 92.81 440 GLN B O 1
ATOM 7273 N N . ALA B 1 441 ? 11.219 -20.266 10.547 1 92.5 441 ALA B N 1
ATOM 7274 C CA . ALA B 1 441 ? 9.867 -20.266 11.102 1 92.5 441 ALA B CA 1
ATOM 7275 C C . ALA B 1 441 ? 8.914 -21.062 10.203 1 92.5 441 ALA B C 1
ATOM 7277 O O . ALA B 1 441 ? 8.055 -21.781 10.688 1 92.5 441 ALA B O 1
ATOM 7278 N N . GLU B 1 442 ? 9.055 -20.906 8.914 1 96 442 GLU B N 1
ATOM 7279 C CA . GLU B 1 442 ? 8.203 -21.594 7.941 1 96 442 GLU B CA 1
ATOM 7280 C C . GLU B 1 442 ? 8.484 -23.094 7.926 1 96 442 GLU B C 1
ATOM 7282 O O . GLU B 1 442 ? 7.555 -23.891 7.832 1 96 442 GLU B O 1
ATOM 7287 N N . ALA B 1 443 ? 9.75 -23.469 8.016 1 96.19 443 ALA B N 1
ATOM 7288 C CA . ALA B 1 443 ? 10.094 -24.891 8.117 1 96.19 443 ALA B CA 1
ATOM 7289 C C . ALA B 1 443 ? 9.5 -25.516 9.375 1 96.19 443 ALA B C 1
ATOM 7291 O O . ALA B 1 443 ? 8.953 -26.609 9.328 1 96.19 443 ALA B O 1
ATOM 7292 N N . ASN B 1 444 ? 9.625 -24.797 10.477 1 94.75 444 ASN B N 1
ATOM 7293 C CA . ASN B 1 444 ? 9.055 -25.266 11.734 1 94.75 444 ASN B CA 1
ATOM 7294 C C . ASN B 1 444 ? 7.543 -25.422 11.633 1 94.75 444 ASN B C 1
ATOM 7296 O O . ASN B 1 444 ? 6.98 -26.391 12.156 1 94.75 444 ASN B O 1
ATOM 7300 N N . ALA B 1 445 ? 6.918 -24.469 11 1 95.69 445 ALA B N 1
ATOM 7301 C CA . ALA B 1 445 ? 5.469 -24.547 10.812 1 95.69 445 ALA B CA 1
ATOM 7302 C C . ALA B 1 445 ? 5.086 -25.766 9.977 1 95.69 445 ALA B C 1
ATOM 7304 O O . ALA B 1 445 ? 4.129 -26.469 10.289 1 95.69 445 ALA B O 1
ATOM 7305 N N . ALA B 1 446 ? 5.809 -26 8.906 1 97.25 446 ALA B N 1
ATOM 7306 C CA . ALA B 1 446 ? 5.551 -27.156 8.055 1 97.25 446 ALA B CA 1
ATOM 7307 C C . ALA B 1 446 ? 5.723 -28.469 8.828 1 97.25 446 ALA B C 1
ATOM 7309 O O . ALA B 1 446 ? 4.926 -29.391 8.68 1 97.25 446 ALA B O 1
ATOM 7310 N N . ARG B 1 447 ? 6.75 -28.562 9.664 1 96.44 447 ARG B N 1
ATOM 7311 C CA . ARG B 1 447 ? 6.992 -29.734 10.484 1 96.44 447 ARG B CA 1
ATOM 7312 C C . ARG B 1 447 ? 5.848 -29.969 11.469 1 96.44 447 ARG B C 1
ATOM 7314 O O . ARG B 1 447 ? 5.395 -31.109 11.648 1 96.44 447 ARG B O 1
ATOM 7321 N N . LYS B 1 448 ? 5.461 -28.906 12.086 1 95.56 448 LYS B N 1
ATOM 7322 C CA . LYS B 1 448 ? 4.352 -29.016 13.031 1 95.56 448 LYS B CA 1
ATOM 7323 C C . LYS B 1 448 ? 3.088 -29.516 12.344 1 95.56 448 LYS B C 1
ATOM 7325 O O . LYS B 1 448 ? 2.385 -30.375 12.867 1 95.56 448 LYS B O 1
ATOM 7330 N N . LEU B 1 449 ? 2.795 -28.984 11.172 1 96.44 449 LEU B N 1
ATOM 7331 C CA . LEU B 1 449 ? 1.613 -29.375 10.414 1 96.44 449 LEU B CA 1
ATOM 7332 C C . LEU B 1 449 ? 1.717 -30.828 9.961 1 96.44 449 LEU B C 1
ATOM 7334 O O . LEU B 1 449 ? 0.706 -31.531 9.875 1 96.44 449 LEU B O 1
ATOM 7338 N N . SER B 1 450 ? 2.939 -31.281 9.734 1 95.25 450 SER B N 1
ATOM 7339 C CA . SER B 1 450 ? 3.152 -32.625 9.234 1 95.25 450 SER B CA 1
ATOM 7340 C C . SER B 1 450 ? 2.857 -33.656 10.32 1 95.25 450 SER B C 1
ATOM 7342 O O . SER B 1 450 ? 2.686 -34.844 10.023 1 95.25 450 SER B O 1
ATOM 7344 N N . LEU B 1 451 ? 2.748 -33.219 11.539 1 93.44 451 LEU B N 1
ATOM 7345 C CA . LEU B 1 451 ? 2.514 -34.125 12.656 1 93.44 451 LEU B CA 1
ATOM 7346 C C . LEU B 1 451 ? 1.021 -34.375 12.859 1 93.44 451 LEU B C 1
ATOM 7348 O O . LEU B 1 451 ? 0.628 -35.25 13.602 1 93.44 451 LEU B O 1
ATOM 7352 N N . ALA B 1 452 ? 0.246 -33.594 12.164 1 92.38 452 ALA B N 1
ATOM 7353 C CA . ALA B 1 452 ? -1.194 -33.812 12.281 1 92.38 452 ALA B CA 1
ATOM 7354 C C . ALA B 1 452 ? -1.599 -35.156 11.703 1 92.38 452 ALA B C 1
ATOM 7356 O O . ALA B 1 452 ? -1.005 -35.625 10.727 1 92.38 452 ALA B O 1
ATOM 7357 N N . PRO B 1 453 ? -2.5 -35.875 12.289 1 86.88 453 PRO B N 1
ATOM 7358 C CA . PRO B 1 453 ? -2.875 -37.25 11.891 1 86.88 453 PRO B CA 1
ATOM 7359 C C . PRO B 1 453 ? -3.219 -37.344 10.406 1 86.88 453 PRO B C 1
ATOM 7361 O O . PRO B 1 453 ? -2.809 -38.312 9.75 1 86.88 453 PRO B O 1
ATOM 7364 N N . SER B 1 454 ? -3.975 -36.5 9.773 1 82.75 454 SER B N 1
ATOM 7365 C CA . SER B 1 454 ? -4.387 -36.625 8.383 1 82.75 454 SER B CA 1
ATOM 7366 C C . SER B 1 454 ? -3.584 -35.688 7.488 1 82.75 454 SER B C 1
ATOM 7368 O O . SER B 1 454 ? -4.023 -35.344 6.391 1 82.75 454 SER B O 1
ATOM 7370 N N . ALA B 1 455 ? -2.322 -35.5 7.98 1 91.12 455 ALA B N 1
ATOM 7371 C CA . ALA B 1 455 ? -1.511 -34.562 7.203 1 91.12 455 ALA B CA 1
ATOM 7372 C C . ALA B 1 455 ? -0.941 -35.219 5.957 1 91.12 455 ALA B C 1
ATOM 7374 O O . ALA B 1 455 ? -0.431 -36.344 6.031 1 91.12 455 ALA B O 1
ATOM 7375 N N . PRO B 1 456 ? -1.098 -34.656 4.812 1 91.19 456 PRO B N 1
ATOM 7376 C CA . PRO B 1 456 ? -0.454 -35.188 3.611 1 91.19 456 PRO B CA 1
ATOM 7377 C C . PRO B 1 456 ? 1.059 -35.344 3.766 1 91.19 456 PRO B C 1
ATOM 7379 O O . PRO B 1 456 ? 1.7 -34.5 4.395 1 91.19 456 PRO B O 1
ATOM 7382 N N . ARG B 1 457 ? 1.628 -36.312 3.15 1 88.06 457 ARG B N 1
ATOM 7383 C CA . ARG B 1 457 ? 3.051 -36.625 3.242 1 88.06 457 ARG B CA 1
ATOM 7384 C C . ARG B 1 457 ? 3.9 -35.5 2.66 1 88.06 457 ARG B C 1
ATOM 7386 O O . ARG B 1 457 ? 5.043 -35.312 3.074 1 88.06 457 ARG B O 1
ATOM 7393 N N . ALA B 1 458 ? 3.318 -34.812 1.77 1 92.06 458 ALA B N 1
ATOM 7394 C CA . ALA B 1 458 ? 4.043 -33.75 1.064 1 92.06 458 ALA B CA 1
ATOM 7395 C C . ALA B 1 458 ? 4.512 -32.688 2.031 1 92.06 458 ALA B C 1
ATOM 7397 O O . ALA B 1 458 ? 5.48 -31.969 1.752 1 92.06 458 ALA B O 1
ATOM 7398 N N . LEU B 1 459 ? 3.924 -32.531 3.217 1 95.06 459 LEU B N 1
ATOM 7399 C CA . LEU B 1 459 ? 4.273 -31.469 4.168 1 95.06 459 LEU B CA 1
ATOM 7400 C C . LEU B 1 459 ? 5.668 -31.688 4.742 1 95.06 459 LEU B C 1
ATOM 7402 O O . LEU B 1 459 ? 6.406 -30.734 4.988 1 95.06 459 LEU B O 1
ATOM 7406 N N . SER B 1 460 ? 6 -32.938 4.969 1 94.69 460 SER B N 1
ATOM 7407 C CA . SER B 1 460 ? 7.344 -33.25 5.457 1 94.69 460 SER B CA 1
ATOM 7408 C C . SER B 1 460 ? 8.398 -32.906 4.418 1 94.69 460 SER B C 1
ATOM 7410 O O . SER B 1 460 ? 9.484 -32.406 4.77 1 94.69 460 SER B O 1
ATOM 7412 N N . ALA B 1 461 ? 8.109 -33.188 3.193 1 95.38 461 ALA B N 1
ATOM 7413 C CA . ALA B 1 461 ? 9.023 -32.812 2.113 1 95.38 461 ALA B CA 1
ATOM 7414 C C . ALA B 1 461 ? 9.188 -31.297 2.018 1 95.38 461 ALA B C 1
ATOM 7416 O O . ALA B 1 461 ? 10.281 -30.797 1.748 1 95.38 461 ALA B O 1
ATOM 7417 N N . VAL B 1 462 ? 8.086 -30.562 2.219 1 96.75 462 VAL B N 1
ATOM 7418 C CA . VAL B 1 462 ? 8.109 -29.109 2.205 1 96.75 462 VAL B CA 1
ATOM 7419 C C . VAL B 1 462 ? 9.031 -28.594 3.314 1 96.75 462 VAL B C 1
ATOM 7421 O O . VAL B 1 462 ? 9.844 -27.688 3.09 1 96.75 462 VAL B O 1
ATOM 7424 N N . ALA B 1 463 ? 8.891 -29.156 4.516 1 96.69 463 ALA B N 1
ATOM 7425 C CA . ALA B 1 463 ? 9.734 -28.75 5.641 1 96.69 463 ALA B CA 1
ATOM 7426 C C . ALA B 1 463 ? 11.211 -28.969 5.312 1 96.69 463 ALA B C 1
ATOM 7428 O O . ALA B 1 463 ? 12.039 -28.094 5.559 1 96.69 463 ALA B O 1
ATOM 7429 N N . ALA B 1 464 ? 11.516 -30.109 4.742 1 95.81 464 ALA B N 1
ATOM 7430 C CA . ALA B 1 464 ? 12.891 -30.438 4.383 1 95.81 464 ALA B CA 1
ATOM 7431 C C . ALA B 1 464 ? 13.43 -29.484 3.328 1 95.81 464 ALA B C 1
ATOM 7433 O O . ALA B 1 464 ? 14.594 -29.062 3.385 1 95.81 464 ALA B O 1
ATOM 7434 N N . GLN B 1 465 ? 12.594 -29.219 2.375 1 95.25 465 GLN B N 1
ATOM 7435 C CA . GLN B 1 465 ? 13 -28.297 1.318 1 95.25 465 GLN B CA 1
ATOM 7436 C C . GLN B 1 465 ? 13.266 -26.906 1.874 1 95.25 465 GLN B C 1
ATOM 7438 O O . GLN B 1 465 ? 14.195 -26.219 1.445 1 95.25 465 GLN B O 1
ATOM 7443 N N . LEU B 1 466 ? 12.414 -26.391 2.752 1 95.69 466 LEU B N 1
ATOM 7444 C CA . LEU B 1 466 ? 12.609 -25.078 3.373 1 95.69 466 LEU B CA 1
ATOM 7445 C C . LEU B 1 466 ? 13.914 -25.047 4.164 1 95.69 466 LEU B C 1
ATOM 7447 O O . LEU B 1 466 ? 14.633 -24.047 4.137 1 95.69 466 LEU B O 1
ATOM 7451 N N . ASP B 1 467 ? 14.234 -26.141 4.84 1 94.81 467 ASP B N 1
ATOM 7452 C CA . ASP B 1 467 ? 15.508 -26.234 5.547 1 94.81 467 ASP B CA 1
ATOM 7453 C C . ASP B 1 467 ? 16.688 -26.156 4.574 1 94.81 467 ASP B C 1
ATOM 7455 O O . ASP B 1 467 ? 17.688 -25.516 4.863 1 94.81 467 ASP B O 1
ATOM 7459 N N . ALA B 1 468 ? 16.578 -26.828 3.463 1 92.88 468 ALA B N 1
ATOM 7460 C CA . ALA B 1 468 ? 17.641 -26.828 2.459 1 92.88 468 ALA B CA 1
ATOM 7461 C C . ALA B 1 468 ? 17.844 -25.422 1.879 1 92.88 468 ALA B C 1
ATOM 7463 O O . ALA B 1 468 ? 18.984 -24.984 1.676 1 92.88 468 ALA B O 1
ATOM 7464 N N . ILE B 1 469 ? 16.75 -24.75 1.587 1 92.31 469 ILE B N 1
ATOM 7465 C CA . ILE B 1 469 ? 16.812 -23.391 1.05 1 92.31 469 ILE B CA 1
ATOM 7466 C C . ILE B 1 469 ? 17.453 -22.453 2.076 1 92.31 469 ILE B C 1
ATOM 7468 O O . ILE B 1 469 ? 18.281 -21.625 1.726 1 92.31 469 ILE B O 1
ATOM 7472 N N . ARG B 1 470 ? 17.047 -22.562 3.334 1 91.12 470 ARG B N 1
ATOM 7473 C CA . ARG B 1 470 ? 17.625 -21.766 4.406 1 91.12 470 ARG B CA 1
ATOM 7474 C C . ARG B 1 470 ? 19.125 -21.969 4.496 1 91.12 470 ARG B C 1
ATOM 7476 O O . ARG B 1 470 ? 19.891 -21.016 4.625 1 91.12 470 ARG B O 1
ATOM 7483 N N . ALA B 1 471 ? 19.594 -23.219 4.434 1 88.5 471 ALA B N 1
ATOM 7484 C CA . ALA B 1 471 ? 21.016 -23.547 4.512 1 88.5 471 ALA B CA 1
ATOM 7485 C C . ALA B 1 471 ? 21.781 -22.938 3.342 1 88.5 471 ALA B C 1
ATOM 7487 O O . ALA B 1 471 ? 22.922 -22.484 3.506 1 88.5 471 ALA B O 1
ATOM 7488 N N . ALA B 1 472 ? 21.156 -22.922 2.207 1 83.75 472 ALA B N 1
ATOM 7489 C CA . ALA B 1 472 ? 21.797 -22.391 1.007 1 83.75 472 ALA B CA 1
ATOM 7490 C C . ALA B 1 472 ? 21.859 -20.859 1.055 1 83.75 472 ALA B C 1
ATOM 7492 O O . ALA B 1 472 ? 22.766 -20.266 0.477 1 83.75 472 ALA B O 1
ATOM 7493 N N . PHE B 1 473 ? 20.922 -20.25 1.678 1 82.56 473 PHE B N 1
ATOM 7494 C CA . PHE B 1 473 ? 20.812 -18.797 1.702 1 82.56 473 PHE B CA 1
ATOM 7495 C C . PHE B 1 473 ? 21.719 -18.188 2.766 1 82.56 473 PHE B C 1
ATOM 7497 O O . PHE B 1 473 ? 22.141 -17.047 2.654 1 82.56 473 PHE B O 1
ATOM 7504 N N . ALA B 1 474 ? 21.922 -18.891 3.852 1 72.19 474 ALA B N 1
ATOM 7505 C CA . ALA B 1 474 ? 22.719 -18.406 4.965 1 72.19 474 ALA B CA 1
ATOM 7506 C C . ALA B 1 474 ? 24.141 -18.078 4.516 1 72.19 474 ALA B C 1
ATOM 7508 O O . ALA B 1 474 ? 24.719 -18.781 3.68 1 72.19 474 ALA B O 1
ATOM 7509 N N . PRO B 1 475 ? 24.5 -16.812 4.895 1 62.62 475 PRO B N 1
ATOM 7510 C CA . PRO B 1 475 ? 25.875 -16.453 4.496 1 62.62 475 PRO B CA 1
ATOM 7511 C C . PRO B 1 475 ? 26.891 -17.531 4.848 1 62.62 475 PRO B C 1
ATOM 7513 O O . PRO B 1 475 ? 26.703 -18.266 5.82 1 62.62 475 PRO B O 1
ATOM 7516 N N . PRO B 1 476 ? 27.781 -17.891 3.871 1 51.31 476 PRO B N 1
ATOM 7517 C CA . PRO B 1 476 ? 28.844 -18.828 4.262 1 51.31 476 PRO B CA 1
ATOM 7518 C C . PRO B 1 476 ? 29.562 -18.406 5.539 1 51.31 476 PRO B C 1
ATOM 7520 O O . PRO B 1 476 ? 29.812 -17.219 5.746 1 51.31 476 PRO B O 1
ATOM 7523 N N . GLY B 1 477 ? 29.156 -19.047 6.723 1 38.34 477 GLY B N 1
ATOM 7524 C CA . GLY B 1 477 ? 29.969 -18.859 7.906 1 38.34 477 GLY B CA 1
ATOM 7525 C C . GLY B 1 477 ? 31.438 -18.625 7.586 1 38.34 477 GLY B C 1
ATOM 7526 O O . GLY B 1 477 ? 31.906 -19.016 6.516 1 38.34 477 GLY B O 1
#

InterPro domains:
  IPR012347 Ferritin-like [G3DSA:1.20.1260.10] (16-299)
  IPR026820 Iminophenyl-pyruvate dimer synthase [PF12902] (30-290)

Radius of gyration: 28.42 Å; Cα contacts (8 Å, |Δi|>4): 1568; chains: 2; bounding box: 63×83×97 Å

Organism: Cystobacter fuscus (strain ATCC 25194 / DSM 2262 / NBRC 100088 / M29) (NCBI:txid1242864)

Solvent-accessible surface area (backbone atoms only — not comparable to full-atom values): 49483 Å² total; per-residue (Å²): 136,87,73,77,79,61,75,82,68,76,76,67,80,55,80,62,47,72,57,83,46,70,68,49,44,51,50,53,42,40,50,50,18,27,48,26,52,50,51,19,51,27,32,41,41,19,31,39,21,42,51,90,53,56,89,75,46,44,44,51,75,72,53,44,54,54,44,48,49,51,34,50,50,28,47,51,52,20,50,49,24,50,46,40,27,51,36,39,23,15,52,28,14,17,55,18,40,42,68,48,84,66,67,81,57,65,22,44,48,68,38,75,49,49,54,49,52,81,41,54,38,41,44,62,45,69,42,43,32,51,50,51,28,60,63,23,32,28,70,85,54,73,76,73,70,79,64,54,72,69,60,55,63,48,42,60,34,51,78,59,36,52,51,53,47,55,50,21,63,72,38,22,41,61,56,50,44,45,49,44,27,45,68,51,31,42,65,56,30,49,46,49,51,44,56,52,45,56,48,49,28,74,26,58,47,43,46,51,46,30,52,43,49,39,58,73,48,47,65,77,42,67,87,67,46,77,65,73,52,29,61,71,63,39,36,58,54,15,70,64,69,80,34,70,85,34,55,61,40,85,47,62,66,38,45,46,50,54,50,44,51,46,34,24,48,34,28,17,38,57,87,53,82,76,74,68,54,56,42,62,75,4,50,20,29,46,32,50,50,52,42,51,52,50,54,49,49,36,68,76,35,75,67,56,39,65,49,47,57,37,36,44,24,31,27,74,64,86,52,90,74,56,71,34,49,63,59,41,67,37,59,25,67,67,44,25,51,51,40,47,49,44,13,50,52,51,49,51,44,50,50,52,49,49,47,60,41,69,44,65,59,55,71,67,58,44,43,51,52,37,65,35,49,62,49,40,52,71,58,38,45,42,56,49,29,45,47,30,32,72,28,52,18,48,78,69,76,72,19,74,65,46,67,73,28,61,71,71,58,51,13,23,39,62,46,68,54,73,64,88,80,64,75,54,48,81,40,66,72,24,31,54,51,51,51,43,52,49,33,50,53,50,19,51,50,28,46,58,52,37,65,41,91,88,40,58,72,63,33,49,54,31,18,51,47,32,48,52,35,34,62,64,57,46,73,84,125,136,86,72,77,81,61,74,80,68,76,75,68,79,56,81,60,44,71,58,82,46,69,69,49,43,52,50,51,44,40,50,49,18,25,48,26,52,50,51,18,52,28,32,41,43,18,32,39,22,42,52,89,53,58,88,76,46,43,44,50,77,73,52,45,53,54,43,48,49,52,33,50,51,29,46,51,52,20,52,48,24,51,47,41,27,50,37,40,23,16,53,28,15,18,54,17,39,42,66,48,85,65,66,80,55,65,22,43,47,68,41,76,49,47,53,50,52,81,41,56,38,41,45,62,45,69,41,43,32,51,51,50,28,59,62,22,32,25,70,86,52,73,74,74,69,78,65,55,73,68,59,54,63,49,42,59,36,51,79,59,35,52,51,55,47,55,50,19,64,72,38,23,41,59,56,50,43,43,48,44,27,45,69,51,32,41,64,56,30,48,46,50,49,42,57,52,46,57,41,51,27,73,26,60,46,45,45,53,46,30,53,42,48,39,58,74,47,48,65,77,42,69,89,66,47,74,64,74,54,28,60,70,62,39,36,57,54,16,71,62,70,80,34,70,85,34,55,61,41,85,46,61,68,39,43,46,51,53,51,43,52,45,34,25,50,33,29,19,40,57,87,52,82,72,71,70,55,57,44,60,76,3,51,20,28,45,32,49,50,51,41,52,51,49,53,51,50,34,69,73,36,76,68,54,41,64,49,48,58,36,36,44,23,31,28,72,66,87,53,91,75,56,71,34,50,61,57,42,68,38,58,26,66,67,44,24,50,52,40,49,48,44,12,49,52,52,49,52,45,51,52,52,50,48,48,59,42,69,44,65,62,55,71,68,57,46,44,49,51,35,65,35,48,63,50,41,52,68,58,36,45,42,55,48,29,45,48,31,30,71,29,52,19,46,76,69,75,73,19,74,65,48,67,73,29,62,69,70,56,51,14,23,40,63,46,68,54,72,65,86,80,63,77,52,48,82,39,66,72,25,32,52,51,52,50,40,51,51,33,49,53,50,20,51,50,28,47,58,52,37,66,42,88,88,41,59,72,64,32,48,54,33,18,52,47,33,49,53,35,35,63,63,56,46,73,82,125

pLDDT: mean 79.69, std 20.36, range [20.09, 98.56]

Sequence (954 aa):
MNEHLKADAVNFPCEHGHIRDRADLISQLSIASELEHGLSLQYLFTAFSLKTSTAEGGLTAAELQVVLRWRGLLFAVAAQEMQHLTQASNLLAAVGGSAHLRRPNFPQRKGYFPMKHRWGLWPFSAATLKLYTEWERPASVPQPRELEEGEYEQELFSTKHRDMKKEIEEQDVHAAHLEQLRRTNPPLYELLLQKQRATRHETIGELYGAVANAFATWEDDPSRGPLIIGDPAFQVEGREVDMPQVIRVETVDDALSAIQLIVQQGEGDELFAERVVATTDSHYGIFLRMLREYQTLKARRPEFDPVRDVCPNPLSRLHDDNSYPGWRLIQDPFTSAVNELNSAVYKTMLLMLYRFFATPGGPESRRHFSRAFLPMMTTVIEPLGNMLTQLPIGEDPPSEASRTAGPRPLYAGPSFEISPSSELLPQAAASTRYITERLQAEANAARKLSLAPSAPRALSAVAAQLDAIRAAFAPPGMNEHLKADAVNFPCEHGHIRDRADLISQLSIASELEHGLSLQYLFTAFSLKTSTAEGGLTAAELQVVLRWRGLLFAVAAQEMQHLTQASNLLAAVGGSAHLRRPNFPQRKGYFPMKHRWGLWPFSAATLKLYTEWERPASVPQPRELEEGEYEQELFSTKHRDMKKEIEEQDVHAAHLEQLRRTNPPLYELLLQKQRATRHETIGELYGAVANAFATWEDDPSRGPLIIGDPAFQVEGREVDMPQVIRVETVDDALSAIQLIVQQGEGDELFAERVVATTDSHYGIFLRMLREYQTLKARRPEFDPVRDVCPNPLSRLHDDNSYPGWRLIQDPFTSAVNELNSAVYKTMLLMLYRFFATPGGPESRRHFSRAFLPMMTTVIEPLGNMLTQLPIGEDPPSEASRTAGPRPLYAGPSFEISPSSELLPQAAASTRYITERLQAEANAARKLSLAPSAPRALSAVAAQLDAIRAAFAPPG

Secondary structure (DSSP, 8-state):
-TTTTS--------STT---SHHHHHHHHHHHHHHHHHHHHHHHHHHHTB---GGGSS--HHHHHHHHHHHHHHHHHHHHHHHHHHHHHHHHHHTT-------PPSPB-TTSSTT---BS---S-HHHHHHHHHHT--TTS---S---HHHHHHHHS-GGGHHHHHHHHHH-HHHHHHHHHHHH-HHHHHHHHHHHHHS--SSHHHHHHHHHHHHHHGGGSGGG--S--S-GGGS--GGGGT-TT-----SHHHHHHHHHHHHHHHT---SSSS----GGGSHHHHHHHHHHHHHHHHHH-TT---B--BPSSEESS--TT--SS--EE---HHHHHHHHHHHHHHHHHHHHHHHHHH----HHHHHHHHHHHHHHIIIIIHHHHHHHTTSB-------HHHHSS-PPP-B--------S-------HHHHHHHHHHHHHHHHHHHHHHHTSTT--THHHHHHHHHHHHHHHHS---/--STTS--------STT---SHHHHHHHHHHHHHHHHHHHHHHHHHHHTB---GGGSS--HHHHHHHHHHHHHHHHHHHHHHHHHHHHHHHHHHTT-------PPSPB-TTSSTT---BS---S-HHHHHHHHHHT--TTS---S---HHHHHHHHS-GGGHHHHHHHHHH-HHHHHHHHHHHH-HHHHHHHHHHHHTS--SSHHHHHHHHHHHHHHGGGSGGG--S--S-GGGS--GGGGT-TT-----SHHHHHHHHHHHHHHHT---SSSS----GGGSHHHHHHHHHHHHHHHHHH-TT---B--BPSSEESS--TT--SS--EE---HHHHHHHHHHHHHHHHHHHHHHHHHH----HHHHHHHHHHHHHHIIIIIHHHHHHHTTSB-------HHHHSS-PPP-B--------S-------HHHHHHHHHHHHHHHHHHHHHHHTSTT--THHHHHHHHHHHHHHHHS---